Protein AF-A0AAF0ED26-F1 (afdb_monomer_lite)

Sequence (832 aa):
MDGDQRTNLIKLAAQGLIDSHYVDSATALPSLSANPQGPAHTPLTADNLEQIPLAEQLAPGIRMSEQVLESNPNDLHDTSTDMLPPSSESGVDTSVPACVPPELDPRTAIFRPGVPSTGSIFSVAVQPGSPKSVVLEHTERHTEHRTSSPAPSRSYREDSPCSDRSSSLATTPQHSTGTQSFSVAAHASSGADAAIATSPAQTPEDEMSGTPTIHPSYFATVAAPGGAAHSASLSDALEAYLTSPGPRAPAMQPGKGLAHDSFAYEDEPNKLAHYVSQKLDLPMFKASSASIHRIESPRQFYGLLKKKISQAKRRIFLATLYVGKDERELAYFLCRALARNPALQLTLLMDAMRATRESPKSISSASLLSHLASMFPDQVDIRLYSTPLLRPGSFKSRLLGKRFNEGFGLQHMKIYGFDDDVIISGANLSRDYFTRRKDRYMLIRQHAPLADYLHSLILLISRFSYAVNYAGDTNLLVHCKKNVENLDDFSSEFTQVYKSPFRLTWDGGRDLLLTEDADGTIVPSGLFPPSDQYPVRNWSSQAHKDLLDFTERWRQRCQKMQRPHSEKTDTCIVPLLQMGQLNISQETAMIPYLTKFIEALQLRPSMSSQALARPFTTVDITSGYFALSSIYRSLVLSDQLHQVPADSGRVPVAFRLVAASPEANGFFGSRGITSRIPAAYTYMESQFWNEVMKKSLDRPLDPANPSMQDAQDPVSTGPISAVELREWRKYGWTYHSKGLWLSPPSRRNEQCLPSSTLIGSSNYGARSEKFDLECSLLITTHAPPLRQLFSDEVTDMREDARDLMNKEAFQAKDRKVDIVTRCLTHLVKYMM

Radius of gyration: 36.03 Å; chains: 1; bounding box: 116×122×108 Å

Organism: NCBI:txid1381934

InterPro domains:
  IPR001736 Phospholipase D/Transphosphatidylase [PF00614] (408-433)
  IPR001736 Phospholipase D/Transphosphatidylase [PS50035] (407-433)
  IPR001736 Phospholipase D/Transphosphatidylase [SM00155] (407-433)
  IPR001736 Phospholipase D/Transphosphatidylase [SM00155] (731-768)
  IPR016270 CDP-alcohol phosphatidyltransferase class-II family [PTHR12586] (279-831)

pLDDT: mean 70.71, std 29.17, range [21.66, 98.81]

Secondary structure (DSSP, 8-state):
--HHHHHHHHHHHTTT-----------------------------GGGGG---SGGGS-SS-----------------------------------PPPPPGGG-TTSTT--------------------------------------------------------------------------------------------------------------------S------HHHHHHHHHSS---------------S--EEGGG-TTHHHHHHHHHTT---EEE-GGGEEE--SHHHHHHHHHHHHHH-SSEEEEEES-B-TT-HHHHHHHHHHHHH-TT-EEEEEEEHHHHHTTTTTS--HHHHHHHHHHH-TTTEEEEEE--TT--TT-HHHHHS-HHHHTTS--B---EEEETTEEEEES--BSTTTTTTEE--EEEE-S-HHHHHHHHHHHHHHHTTEEEEEE-S-HHHHHHHHHTTTT--SSSHHHHHHTTS-EEEE--TTTT-SEEE-TTS-EEETTTS--SSPPPSSSTHHHHHHHHHHHHHHHHHHHHHHTS--S----EEEEEEEEEGGGTEEHHHHHHHHHHHHHHTEEPPP-SS-PPPSB-SEEEEEEESS--B-HHHHHHHT-HHHH---GGG-BPPEEEEEEEE-TTTSTTTT--GGGGGHHHHHHHHHHHHHHHHHHTTTTSBS-TT-TT---TT-TT--SSPBSEEEEEE--TT-EE--EEEEEE--BSS--S---SEEEEES--SBHHHHHT-EEEEEEEEE--HHHHHHHHHHHHHHHTT--EE--TTGGGSGGG---HHHHHHHHHHHHT-

Foldseek 3Di:
DDDVVVVVVVVCVVVVNDDDDDDDDDDDDDDDDDDDDDDDDDDDDPVVVPPDPDQVLFDDFFDDDDDDDDDDDDDDDDDDDDDDDDDDDDDDDDDDDDDDPLCPDPVHPNPDDDDDDDDDDDDDDDDDDDDDDDDDDDDDDDDDDDDDDDDDDDDDDDDDDDDDDDDDDDDDDDDDDDDDDDDDDDDDDDDDDDDDDDDDDDDDDDDDDDDDDDDDDDDDDDDDDDDDDDDDDPVVVVCCVVVPPDDDPPPDDPDDDDDPPQCQPLPCLVVLLVLLCVVLVFFKDFADLVQKDWQAALQSVVVVLLVLLQVFAAEKEWEFQFADQPVLVNLLSNLVSCLVHVRYAYHYEYAPLQQCVCPLVGFGRLLLNQLVCVLRVLHYWHWHFDQQVADPPDPVPVVQDSVNRSQQATAFWGWIDGQQKIKFWQDGNDDQSNHFADATIMIRPPHNLVSLLVRQVSLLSRLLTWTKHFDFDPVLSVVCSVCSVPDDSVDPSSVVSSSGDIDTHFPLSQSDQWHQDLLSDIDGCVVPGDPDGQDNHPSLQVSLVVVVVSRNSSSVNSVVVPPDDDDPRFKMKTKAWFAQSSPGFSVLVSLVVVLVVLLSQAHDDDPDPQDFLFQEKEKEWEFQFQAAAPSSLCSLLPPSQLVDDPPNRHGHYAYEYEYAQLQLRSQDPPDDPSNLRNLLSLVVVVVSQVSCVVSVQQAARDPVCSQDWLPQALQIDGHGGNYWYFHFDDPPHHYGYGKIFIFGTGRPHNQRQTFWMKGINDSNHPCSNNHYTIMIMIMGGPDRVSSVVVSVVNRVSRNRRNGTDDPVNCVDPVNPRDPVSVVSSVVSVVVD

Structure (mmCIF, N/CA/C/O backbone):
data_AF-A0AAF0ED26-F1
#
_entry.id   AF-A0AAF0ED26-F1
#
loop_
_atom_site.group_PDB
_atom_site.id
_atom_site.type_symbol
_atom_site.label_atom_id
_atom_site.label_alt_id
_atom_site.label_comp_id
_atom_site.label_asym_id
_atom_site.label_entity_id
_atom_site.label_seq_id
_atom_site.pdbx_PDB_ins_code
_atom_site.Cartn_x
_atom_site.Cartn_y
_atom_site.Cartn_z
_atom_site.occupancy
_atom_site.B_iso_or_equiv
_atom_site.auth_seq_id
_atom_site.auth_comp_id
_atom_site.auth_asym_id
_atom_site.auth_atom_id
_atom_site.pdbx_PDB_model_num
ATOM 1 N N . MET A 1 1 ? -48.636 -25.749 -41.344 1.00 43.28 1 MET A N 1
ATOM 2 C CA . MET A 1 1 ? -49.517 -25.084 -40.359 1.00 43.28 1 MET A CA 1
ATOM 3 C C . MET A 1 1 ? -49.244 -23.602 -40.437 1.00 43.28 1 MET A C 1
ATOM 5 O O . MET A 1 1 ? -48.092 -23.241 -40.652 1.00 43.28 1 MET A O 1
ATOM 9 N N . ASP A 1 2 ? -50.289 -22.790 -40.341 1.00 38.06 2 ASP A N 1
ATOM 10 C CA . ASP A 1 2 ? -50.207 -21.349 -40.591 1.00 38.06 2 ASP A CA 1
ATOM 11 C C . ASP A 1 2 ? -49.760 -20.565 -39.341 1.00 38.06 2 ASP A C 1
ATOM 13 O O . ASP A 1 2 ? -49.829 -21.081 -38.218 1.00 38.06 2 ASP A O 1
ATOM 17 N N . GLY A 1 3 ? -49.292 -19.329 -39.525 1.00 39.25 3 GLY A N 1
ATOM 18 C CA . GLY A 1 3 ? -48.656 -18.514 -38.482 1.00 39.25 3 GLY A CA 1
ATOM 19 C C . GLY A 1 3 ? -49.519 -18.334 -37.229 1.00 39.25 3 GLY A C 1
ATOM 20 O O . GLY A 1 3 ? -49.043 -18.531 -36.108 1.00 39.25 3 GLY A O 1
ATOM 21 N N . ASP A 1 4 ? -50.811 -18.057 -37.409 1.00 44.47 4 ASP A N 1
ATOM 22 C CA . ASP A 1 4 ? -51.733 -17.767 -36.304 1.00 44.47 4 ASP A CA 1
ATOM 23 C C . ASP A 1 4 ? -52.046 -18.980 -35.416 1.00 44.47 4 ASP A C 1
ATOM 25 O O . ASP A 1 4 ? -52.296 -18.823 -34.216 1.00 44.47 4 ASP A O 1
ATOM 29 N N . GLN A 1 5 ? -51.946 -20.208 -35.943 1.00 40.62 5 GLN A N 1
ATOM 30 C CA . GLN A 1 5 ? -52.075 -21.415 -35.114 1.00 40.62 5 GLN A CA 1
ATOM 31 C C . GLN A 1 5 ? -50.924 -21.522 -34.104 1.00 40.62 5 GLN A C 1
ATOM 33 O O . GLN A 1 5 ? -51.135 -21.922 -32.956 1.00 40.62 5 GLN A O 1
ATOM 38 N N . ARG A 1 6 ? -49.711 -21.111 -34.497 1.00 43.78 6 ARG A N 1
ATOM 39 C CA . ARG A 1 6 ? -48.527 -21.128 -33.626 1.00 43.78 6 ARG A CA 1
ATOM 40 C C . ARG A 1 6 ? -48.615 -20.049 -32.543 1.00 43.78 6 ARG A C 1
ATOM 42 O O . ARG A 1 6 ? -48.308 -20.322 -31.384 1.00 43.78 6 ARG A O 1
ATOM 49 N N . THR A 1 7 ? -49.113 -18.863 -32.893 1.00 52.09 7 THR A N 1
ATOM 50 C CA . THR A 1 7 ? -49.340 -17.750 -31.954 1.00 52.09 7 THR A CA 1
ATOM 51 C C . THR A 1 7 ? -50.374 -18.098 -30.876 1.00 52.09 7 THR A C 1
ATOM 53 O O . THR A 1 7 ? -50.172 -17.771 -29.705 1.00 52.09 7 THR A O 1
ATOM 56 N N . ASN A 1 8 ? -51.455 -18.803 -31.228 1.00 41.25 8 ASN A N 1
ATOM 57 C CA . ASN A 1 8 ? -52.463 -19.231 -30.251 1.00 41.25 8 ASN A CA 1
ATOM 58 C C . ASN A 1 8 ? -51.969 -20.357 -29.327 1.00 41.25 8 ASN A C 1
ATOM 60 O O . ASN A 1 8 ? -52.237 -20.304 -28.128 1.00 41.25 8 ASN A O 1
ATOM 64 N N . LEU A 1 9 ? -51.184 -21.317 -29.830 1.00 43.25 9 LEU A N 1
ATOM 65 C CA . LEU A 1 9 ? -50.546 -22.338 -28.982 1.00 43.25 9 LEU A CA 1
ATOM 66 C C . LEU A 1 9 ? -49.581 -21.726 -27.953 1.00 43.25 9 LEU A C 1
ATOM 68 O O . LEU A 1 9 ? -49.596 -22.123 -26.790 1.00 43.25 9 LEU A O 1
ATOM 72 N N . ILE A 1 10 ? -48.798 -20.715 -28.345 1.00 50.78 10 ILE A N 1
ATOM 73 C CA . ILE A 1 10 ? -47.900 -19.997 -27.425 1.00 50.78 10 ILE A CA 1
ATOM 74 C C . ILE A 1 10 ? -48.696 -19.227 -26.356 1.00 50.78 10 ILE A C 1
ATOM 76 O O . ILE A 1 10 ? -48.309 -19.237 -25.188 1.00 50.78 10 ILE A O 1
ATOM 80 N N . LYS A 1 11 ? -49.837 -18.615 -26.710 1.00 43.41 11 LYS A N 1
ATOM 81 C CA . LYS A 1 11 ? -50.727 -17.957 -25.732 1.00 43.41 11 LYS A CA 1
ATOM 82 C C . LYS A 1 11 ? -51.348 -18.938 -24.731 1.00 43.41 11 LYS A C 1
ATOM 84 O O . LYS A 1 11 ? -51.414 -18.607 -23.552 1.00 43.41 11 LYS A O 1
ATOM 89 N N . LEU A 1 12 ? -51.760 -20.128 -25.172 1.00 40.97 12 LEU A N 1
ATOM 90 C CA . LEU A 1 12 ? -52.318 -21.165 -24.292 1.00 40.97 12 LEU A CA 1
ATOM 91 C C . LEU A 1 12 ? -51.258 -21.747 -23.342 1.00 40.97 12 LEU A C 1
ATOM 93 O O . LEU A 1 12 ? -51.525 -21.912 -22.153 1.00 40.97 12 LEU A O 1
ATOM 97 N N . ALA A 1 13 ? -50.034 -21.974 -23.831 1.00 43.12 13 ALA A N 1
ATOM 98 C CA . ALA A 1 13 ? -48.909 -22.392 -22.993 1.00 43.12 13 ALA A CA 1
ATOM 99 C C . ALA A 1 13 ? -48.543 -21.326 -21.941 1.00 43.12 13 ALA A C 1
ATOM 101 O O . ALA A 1 13 ? -48.360 -21.648 -20.770 1.00 43.12 13 ALA A O 1
ATOM 102 N N . ALA A 1 14 ? -48.524 -20.043 -22.325 1.00 40.16 14 ALA A N 1
ATOM 103 C CA . ALA A 1 14 ? -48.264 -18.923 -21.415 1.00 40.16 14 ALA A CA 1
ATOM 104 C C . ALA A 1 14 ? -49.363 -18.696 -20.351 1.00 40.16 14 ALA A C 1
ATOM 106 O O . ALA A 1 14 ? -49.159 -17.912 -19.426 1.00 40.16 14 ALA A O 1
ATOM 107 N N . GLN A 1 15 ? -50.513 -19.369 -20.471 1.00 40.06 15 GLN A N 1
ATOM 108 C CA . GLN A 1 15 ? -51.616 -19.335 -19.502 1.00 40.06 15 GLN A CA 1
ATOM 109 C C . GLN A 1 15 ? -51.698 -20.600 -18.625 1.00 40.06 15 GLN A C 1
ATOM 111 O O . GLN A 1 15 ? -52.584 -20.681 -17.779 1.00 40.06 15 GLN A O 1
ATOM 116 N N . GLY A 1 16 ? -50.778 -21.562 -18.781 1.00 38.88 16 GLY A N 1
ATOM 117 C CA . GLY A 1 16 ? -50.661 -22.725 -17.888 1.00 38.88 16 GLY A CA 1
ATOM 118 C C . GLY A 1 16 ? -51.807 -23.741 -17.983 1.00 38.88 16 GLY A C 1
ATOM 119 O O . GLY A 1 16 ? -52.113 -24.398 -16.995 1.00 38.88 16 GLY A O 1
ATOM 120 N N . LEU A 1 17 ? -52.461 -23.853 -19.146 1.00 39.78 17 LEU A N 1
ATOM 121 C CA . LEU A 1 17 ? -53.704 -24.622 -19.340 1.00 39.78 17 LEU A CA 1
ATOM 122 C C . LEU A 1 17 ? -53.542 -25.922 -20.159 1.00 39.78 17 LEU A C 1
ATOM 124 O O . LEU A 1 17 ? -54.477 -26.348 -20.835 1.00 39.78 17 LEU A O 1
ATOM 128 N N . ILE A 1 18 ? -52.367 -26.560 -20.129 1.00 38.06 18 ILE A N 1
ATOM 129 C CA . ILE A 1 18 ? -52.120 -27.856 -20.791 1.00 38.06 18 ILE A CA 1
ATOM 130 C C . ILE A 1 18 ? -51.307 -28.748 -19.850 1.00 38.06 18 ILE A C 1
ATOM 132 O O . ILE A 1 18 ? -50.190 -28.380 -19.495 1.00 38.06 18 ILE A O 1
ATOM 136 N N . ASP A 1 19 ? -51.852 -29.910 -19.473 1.00 31.06 19 ASP A N 1
ATOM 137 C CA . ASP A 1 19 ? -51.236 -30.793 -18.478 1.00 31.06 19 ASP A CA 1
ATOM 138 C C . ASP A 1 19 ? -51.490 -32.299 -18.743 1.00 31.06 19 ASP A C 1
ATOM 140 O O . ASP A 1 19 ? -52.610 -32.708 -19.053 1.00 31.06 19 ASP A O 1
ATOM 144 N N . SER A 1 20 ? -50.453 -33.112 -18.498 1.00 30.83 20 SER A N 1
ATOM 145 C CA . SER A 1 20 ? -50.479 -34.549 -18.130 1.00 30.83 20 SER A CA 1
ATOM 146 C C . SER A 1 20 ? -50.710 -35.729 -19.137 1.00 30.83 20 SER A C 1
ATOM 148 O O . SER A 1 20 ? -51.515 -35.680 -20.059 1.00 30.83 20 SER A O 1
ATOM 150 N N . HIS A 1 21 ? -50.003 -36.839 -18.820 1.00 27.83 21 HIS A N 1
ATOM 151 C CA . HIS A 1 21 ? -50.280 -38.299 -18.976 1.00 27.83 21 HIS A CA 1
ATOM 152 C C . HIS A 1 21 ? -50.374 -39.065 -20.331 1.00 27.83 21 HIS A C 1
ATOM 154 O O . HIS A 1 21 ? -51.374 -38.973 -21.032 1.00 27.83 21 HIS A O 1
ATOM 160 N N . TYR A 1 22 ? -49.421 -39.997 -20.570 1.00 23.67 22 TYR A N 1
ATOM 161 C CA . TYR A 1 22 ? -49.512 -41.501 -20.615 1.00 23.67 22 TYR A CA 1
ATOM 162 C C . TYR A 1 22 ? -48.099 -42.071 -21.009 1.00 23.67 22 TYR A C 1
ATOM 164 O O . TYR A 1 22 ? -47.378 -41.353 -21.694 1.00 23.67 22 TYR A O 1
ATOM 172 N N . VAL A 1 23 ? -47.498 -43.203 -20.566 1.00 26.92 23 VAL A N 1
ATOM 173 C CA . VAL A 1 23 ? -47.916 -44.567 -20.105 1.00 26.92 23 VAL A CA 1
ATOM 174 C C . VAL A 1 23 ? -48.264 -45.480 -21.318 1.00 26.92 23 VAL A C 1
ATOM 176 O O . VAL A 1 23 ? -48.959 -45.006 -22.206 1.00 26.92 23 VAL A O 1
ATOM 179 N N . ASP A 1 24 ? -47.783 -46.727 -21.530 1.00 28.22 24 ASP A N 1
ATOM 180 C CA . ASP A 1 24 ? -47.215 -47.795 -20.660 1.00 28.22 24 ASP A CA 1
ATOM 181 C C . ASP A 1 24 ? -46.293 -48.831 -21.407 1.00 28.22 24 ASP A C 1
ATOM 183 O O . ASP A 1 24 ? -46.171 -48.777 -22.630 1.00 28.22 24 ASP A O 1
ATOM 187 N N . SER A 1 25 ? -45.817 -49.871 -20.686 1.00 26.11 25 SER A N 1
ATOM 188 C CA . SER A 1 25 ? -45.545 -51.284 -21.103 1.00 26.11 25 SER A CA 1
ATOM 189 C C . SER A 1 25 ? -44.218 -51.683 -21.815 1.00 26.11 25 SER A C 1
ATOM 191 O O . SER A 1 25 ? -43.698 -50.921 -22.620 1.00 26.11 25 SER A O 1
ATOM 193 N N . ALA A 1 26 ? -43.622 -52.890 -21.632 1.00 27.38 26 ALA A N 1
ATOM 194 C CA . ALA A 1 26 ? -43.732 -53.930 -20.571 1.00 27.38 26 ALA A CA 1
ATOM 195 C C . ALA A 1 26 ? -42.653 -55.067 -20.670 1.00 27.38 26 ALA A C 1
ATOM 197 O O . ALA A 1 26 ? -42.262 -55.437 -21.771 1.00 27.38 26 ALA A O 1
ATOM 198 N N . THR A 1 27 ? -42.337 -55.738 -19.532 1.00 26.88 27 THR A N 1
ATOM 199 C CA . THR A 1 27 ? -41.846 -57.159 -19.359 1.00 26.88 27 THR A CA 1
ATOM 200 C C . THR A 1 27 ? -40.473 -57.616 -19.949 1.00 26.88 27 THR A C 1
ATOM 202 O O . THR A 1 27 ? -40.058 -57.106 -20.975 1.00 26.88 27 THR A O 1
ATOM 205 N N . ALA A 1 28 ? -39.693 -58.586 -19.406 1.00 25.97 28 ALA A N 1
ATOM 206 C CA . ALA A 1 28 ? -39.786 -59.469 -18.210 1.00 25.97 28 ALA A CA 1
ATOM 207 C C . ALA A 1 28 ? -38.385 -59.915 -17.639 1.00 25.97 28 ALA A C 1
ATOM 209 O O . ALA A 1 28 ? -37.347 -59.477 -18.122 1.00 25.97 28 ALA A O 1
ATOM 210 N N . LEU A 1 29 ? -38.373 -60.782 -16.603 1.00 22.09 29 LEU A N 1
ATOM 211 C CA . LEU A 1 29 ? -37.242 -61.252 -15.738 1.00 22.09 29 LEU A CA 1
ATOM 212 C C . LEU A 1 29 ? -36.793 -62.723 -16.071 1.00 22.09 29 LEU A C 1
ATOM 214 O O . LEU A 1 29 ? -37.347 -63.234 -17.045 1.00 22.09 29 LEU A O 1
ATOM 218 N N . PRO A 1 30 ? -35.927 -63.485 -15.315 1.00 37.53 30 PRO A N 1
ATOM 219 C CA . PRO A 1 30 ? -35.145 -63.222 -14.069 1.00 37.53 30 PRO A CA 1
ATOM 220 C C . PRO A 1 30 ? -33.675 -63.785 -13.972 1.00 37.53 30 PRO A C 1
ATOM 222 O O . PRO A 1 30 ? -33.211 -64.536 -14.823 1.00 37.53 30 PRO A O 1
ATOM 225 N N . SER A 1 31 ? -33.030 -63.562 -12.801 1.00 24.42 31 SER A N 1
ATOM 226 C CA . SER A 1 31 ? -31.855 -64.276 -12.198 1.00 24.42 31 SER A CA 1
ATOM 227 C C . SER A 1 31 ? -30.425 -63.902 -12.681 1.00 24.42 31 SER A C 1
ATOM 229 O O . SER A 1 31 ? -30.267 -63.473 -13.814 1.00 24.42 31 SER A O 1
ATOM 231 N N . LEU A 1 32 ? -29.337 -63.985 -11.879 1.00 26.28 32 LEU A N 1
ATOM 232 C CA . LEU A 1 32 ? -29.121 -64.582 -10.535 1.00 26.28 32 LEU A CA 1
ATOM 233 C C . LEU A 1 32 ? -28.019 -63.827 -9.712 1.00 26.28 32 LEU A C 1
ATOM 235 O O . LEU A 1 32 ? -27.012 -63.405 -10.264 1.00 26.28 32 LEU A O 1
ATOM 239 N N . SER A 1 33 ? -28.233 -63.677 -8.395 1.00 24.69 33 SER A N 1
ATOM 240 C CA . SER A 1 33 ? -27.300 -63.342 -7.276 1.00 24.69 33 SER A CA 1
ATOM 241 C C . SER A 1 33 ? -25.943 -62.611 -7.486 1.00 24.69 33 SER A C 1
ATOM 243 O O . SER A 1 33 ? -24.968 -63.248 -7.878 1.00 24.69 33 SER A O 1
ATOM 245 N N . ALA A 1 34 ? -25.815 -61.376 -6.960 1.00 26.39 34 ALA A N 1
ATOM 246 C CA . ALA A 1 34 ? -24.783 -60.947 -5.977 1.00 26.39 34 ALA A CA 1
ATOM 247 C C . ALA A 1 34 ? -24.967 -59.465 -5.542 1.00 26.39 34 ALA A C 1
ATOM 249 O O . ALA A 1 34 ? -25.468 -58.651 -6.310 1.00 26.39 34 ALA A O 1
ATOM 250 N N . ASN A 1 35 ? -24.579 -59.116 -4.307 1.00 25.53 35 ASN A N 1
ATOM 251 C CA . ASN A 1 35 ? -24.595 -57.765 -3.694 1.00 25.53 35 ASN A CA 1
ATOM 252 C C . ASN A 1 35 ? -23.688 -57.822 -2.418 1.00 25.53 35 ASN A C 1
ATOM 254 O O . ASN A 1 35 ? -23.445 -58.952 -1.979 1.00 25.53 35 ASN A O 1
ATOM 258 N N . PRO A 1 36 ? -23.243 -56.724 -1.747 1.00 38.19 36 PRO A N 1
ATOM 259 C CA . PRO A 1 36 ? -23.645 -55.325 -1.935 1.00 38.19 36 PRO A CA 1
ATOM 260 C C . PRO A 1 36 ? -22.543 -54.231 -1.796 1.00 38.19 36 PRO A C 1
ATOM 262 O O . PRO A 1 36 ? -21.375 -54.507 -1.558 1.00 38.19 36 PRO A O 1
ATOM 265 N N . GLN A 1 37 ? -22.999 -52.967 -1.838 1.00 25.92 37 GLN A N 1
ATOM 266 C CA . GLN A 1 37 ? -22.356 -51.726 -1.350 1.00 25.92 37 GLN A CA 1
ATOM 267 C C . GLN A 1 37 ? -21.191 -51.109 -2.155 1.00 25.92 37 GLN A C 1
ATOM 269 O O . GLN A 1 37 ? -20.019 -51.225 -1.812 1.00 25.92 37 GLN A O 1
ATOM 274 N N . GLY A 1 38 ? -21.566 -50.244 -3.103 1.00 25.69 38 GLY A N 1
ATOM 275 C CA . GLY A 1 38 ? -20.887 -48.965 -3.350 1.00 25.69 38 GLY A CA 1
ATOM 276 C C . GLY A 1 38 ? -21.929 -47.830 -3.328 1.00 25.69 38 GLY A C 1
ATOM 277 O O . GLY A 1 38 ? -23.067 -48.075 -3.737 1.00 25.69 38 GLY A O 1
ATOM 278 N N . PRO A 1 39 ? -21.621 -46.617 -2.826 1.00 28.17 39 PRO A N 1
ATOM 279 C CA . PRO A 1 39 ? -22.572 -45.506 -2.835 1.00 28.17 39 PRO A CA 1
ATOM 280 C C . PRO A 1 39 ? -22.806 -45.006 -4.269 1.00 28.17 39 PRO A C 1
ATOM 282 O O . PRO A 1 39 ? -21.857 -44.751 -5.008 1.00 28.17 39 PRO A O 1
ATOM 285 N N . ALA A 1 40 ? -24.073 -44.877 -4.664 1.00 25.89 40 ALA A N 1
ATOM 286 C CA . ALA A 1 40 ? -24.451 -44.477 -6.017 1.00 25.89 40 ALA A CA 1
ATOM 287 C C . ALA A 1 40 ? -24.134 -42.998 -6.314 1.00 25.89 40 ALA A C 1
ATOM 289 O O . ALA A 1 40 ? -24.138 -42.150 -5.421 1.00 25.89 40 ALA A O 1
ATOM 290 N N . HIS A 1 41 ? -23.923 -42.678 -7.593 1.00 27.88 41 HIS A N 1
ATOM 291 C CA . HIS A 1 41 ? -23.775 -41.299 -8.056 1.00 27.88 41 HIS A CA 1
ATOM 292 C C . HIS A 1 41 ? -25.105 -40.537 -7.961 1.00 27.88 41 HIS A C 1
ATOM 294 O O . HIS A 1 41 ? -25.987 -40.705 -8.802 1.00 27.88 41 HIS A O 1
ATOM 300 N N . THR A 1 42 ? -25.233 -39.655 -6.970 1.00 27.53 42 THR A N 1
ATOM 301 C CA . THR A 1 42 ? -26.317 -38.665 -6.924 1.00 27.53 42 THR A CA 1
ATOM 302 C C . THR A 1 42 ? -26.121 -37.628 -8.042 1.00 27.53 42 THR A C 1
ATOM 304 O O . THR A 1 42 ? -25.029 -37.056 -8.130 1.00 27.53 42 THR A O 1
ATOM 307 N N . PRO A 1 43 ? -27.131 -37.330 -8.882 1.00 25.45 43 PRO A N 1
ATOM 308 C CA . PRO A 1 43 ? -27.043 -36.225 -9.834 1.00 25.45 43 PRO A CA 1
ATOM 309 C C . PRO A 1 43 ? -26.940 -34.883 -9.090 1.00 25.45 43 PRO A C 1
ATOM 311 O O . PRO A 1 43 ? -27.631 -34.648 -8.098 1.00 25.45 43 PRO A O 1
ATOM 314 N N . LEU A 1 44 ? -26.058 -33.999 -9.560 1.00 25.38 44 LEU A N 1
ATOM 315 C CA . LEU A 1 44 ? -25.772 -32.722 -8.903 1.00 25.38 44 LEU A CA 1
ATOM 316 C C . LEU A 1 44 ? -26.834 -31.667 -9.250 1.00 25.38 44 LEU A C 1
ATOM 318 O O . LEU A 1 44 ? -26.853 -31.144 -10.362 1.00 25.38 44 LEU A O 1
ATOM 322 N N . THR A 1 45 ? -27.680 -31.317 -8.280 1.00 31.41 45 THR A N 1
ATOM 323 C CA . THR A 1 45 ? -28.538 -30.121 -8.333 1.00 31.41 45 THR A CA 1
ATOM 324 C C . THR A 1 45 ? -27.765 -28.853 -7.950 1.00 31.41 45 THR A C 1
ATOM 326 O O . THR A 1 45 ? -26.641 -28.913 -7.438 1.00 31.41 45 THR A O 1
ATOM 329 N N . ALA A 1 46 ? -28.380 -27.687 -8.181 1.00 27.34 46 ALA A N 1
ATOM 330 C CA . ALA A 1 46 ? -27.776 -26.373 -7.950 1.00 27.34 46 ALA A CA 1
ATOM 331 C C . ALA A 1 46 ? -27.287 -26.140 -6.503 1.00 27.34 46 ALA A C 1
ATOM 333 O O . ALA A 1 46 ? -26.338 -25.386 -6.292 1.00 27.34 46 ALA A O 1
ATOM 334 N N . ASP A 1 47 ? -27.876 -26.814 -5.513 1.00 29.28 47 ASP A N 1
ATOM 335 C CA . ASP A 1 47 ? -27.558 -26.637 -4.088 1.00 29.28 47 ASP A CA 1
ATOM 336 C C . ASP A 1 47 ? -26.148 -27.126 -3.700 1.00 29.28 47 ASP A C 1
ATOM 338 O O . ASP A 1 47 ? -25.579 -26.676 -2.705 1.00 29.28 47 ASP A O 1
ATOM 342 N N . ASN A 1 48 ? -25.530 -28.002 -4.503 1.00 30.11 48 ASN A N 1
ATOM 343 C CA . ASN A 1 48 ? -24.185 -28.528 -4.233 1.00 30.11 48 ASN A CA 1
ATOM 344 C C . ASN A 1 48 ? -23.036 -27.598 -4.685 1.00 30.11 48 ASN A C 1
ATOM 346 O O . ASN A 1 48 ? -21.865 -27.918 -4.476 1.00 30.11 48 ASN A O 1
ATOM 350 N N . LEU A 1 49 ? -23.334 -26.428 -5.265 1.00 29.48 49 LEU A N 1
ATOM 351 C CA . LEU A 1 49 ? -22.330 -25.454 -5.729 1.00 29.48 49 LEU A CA 1
ATOM 352 C C . LEU A 1 49 ? -21.677 -24.610 -4.614 1.00 29.48 49 LEU A C 1
ATOM 354 O O . LEU A 1 49 ? -20.769 -23.828 -4.895 1.00 29.48 49 LEU A O 1
ATOM 358 N N . GLU A 1 50 ? -22.082 -24.757 -3.349 1.00 31.17 50 GLU A N 1
ATOM 359 C CA . GLU A 1 50 ? -21.573 -23.917 -2.250 1.00 31.17 50 GLU A CA 1
ATOM 360 C C . GLU A 1 50 ? -20.224 -24.364 -1.635 1.00 31.17 50 GLU A C 1
ATOM 362 O O . GLU A 1 50 ? -19.646 -23.628 -0.833 1.00 31.17 50 GLU A O 1
ATOM 367 N N . GLN A 1 51 ? -19.689 -25.541 -1.983 1.00 29.66 51 GLN A N 1
ATOM 368 C CA . GLN A 1 51 ? -18.588 -26.183 -1.236 1.00 29.66 51 GLN A CA 1
ATOM 369 C C . GLN A 1 51 ? -17.151 -25.909 -1.747 1.00 29.66 51 GLN A C 1
ATOM 371 O O . GLN A 1 51 ? -16.329 -26.823 -1.801 1.00 29.66 51 GLN A O 1
ATOM 376 N N . ILE A 1 52 ? -16.790 -24.660 -2.080 1.00 33.31 52 ILE A N 1
ATOM 377 C CA . ILE A 1 52 ? -15.371 -24.276 -2.287 1.00 33.31 52 ILE A CA 1
ATOM 378 C C . ILE A 1 52 ? -15.028 -22.963 -1.554 1.00 33.31 52 ILE A C 1
ATOM 380 O O . ILE A 1 52 ? -15.422 -21.886 -2.006 1.00 33.31 52 ILE A O 1
ATOM 384 N N . PRO A 1 53 ? -14.258 -23.009 -0.448 1.00 29.38 53 PRO A N 1
ATOM 385 C CA . PRO A 1 53 ? -13.775 -21.812 0.239 1.00 29.38 53 PRO A CA 1
ATOM 386 C C . PRO A 1 53 ? -12.496 -21.216 -0.398 1.00 29.38 53 PRO A C 1
ATOM 388 O O . PRO A 1 53 ? -11.856 -21.816 -1.257 1.00 29.38 53 PRO A O 1
ATOM 391 N N . LEU A 1 54 ? -12.095 -20.037 0.099 1.00 33.25 54 LEU A N 1
ATOM 392 C CA . LEU A 1 54 ? -10.797 -19.347 -0.085 1.00 33.25 54 LEU A CA 1
ATOM 393 C C . LEU A 1 54 ? -10.474 -18.711 -1.456 1.00 33.25 54 LEU A C 1
ATOM 395 O O . LEU A 1 54 ? -9.798 -17.685 -1.460 1.00 33.25 54 LEU A O 1
ATOM 399 N N . ALA A 1 55 ? -10.977 -19.211 -2.591 1.00 32.41 55 ALA A N 1
ATOM 400 C CA . ALA A 1 55 ? -10.526 -18.766 -3.926 1.00 32.41 55 ALA A CA 1
ATOM 401 C C . ALA A 1 55 ? -10.545 -17.233 -4.172 1.00 32.41 55 ALA A C 1
ATOM 403 O O . ALA A 1 55 ? -9.621 -16.682 -4.755 1.00 32.41 55 ALA A O 1
ATOM 404 N N . GLU A 1 56 ? -11.573 -16.513 -3.716 1.00 39.62 56 GLU A N 1
ATOM 405 C CA . GLU A 1 56 ? -11.782 -15.085 -4.032 1.00 39.62 56 GLU A CA 1
ATOM 406 C C . GLU A 1 56 ? -11.006 -14.102 -3.115 1.00 39.62 56 GLU A C 1
ATOM 408 O O . GLU A 1 56 ? -11.122 -12.880 -3.258 1.00 39.62 56 GLU A O 1
ATOM 413 N N . GLN A 1 57 ? -10.204 -14.589 -2.159 1.00 37.88 57 GLN A N 1
ATOM 414 C CA . GLN A 1 57 ? -9.511 -13.722 -1.188 1.00 37.88 57 GLN A CA 1
ATOM 415 C C . GLN A 1 57 ? -8.370 -12.874 -1.787 1.00 37.88 57 GLN A C 1
ATOM 417 O O . GLN A 1 57 ? -7.885 -11.960 -1.111 1.00 37.88 57 GLN A O 1
ATOM 422 N N . LEU A 1 58 ? -7.953 -13.145 -3.033 1.00 36.06 58 LEU A N 1
ATOM 423 C CA . LEU A 1 58 ? -6.653 -12.699 -3.548 1.00 36.06 58 LEU A CA 1
ATOM 424 C C . LEU A 1 58 ? -6.674 -11.663 -4.696 1.00 36.06 58 LEU A C 1
ATOM 426 O O . LEU A 1 58 ? -5.680 -10.957 -4.820 1.00 36.06 58 LEU A O 1
ATOM 430 N N . ALA A 1 59 ? -7.744 -11.516 -5.497 1.00 33.69 59 ALA A N 1
ATOM 431 C CA . ALA A 1 59 ? -7.770 -10.589 -6.649 1.00 33.69 59 ALA A CA 1
ATOM 432 C C . ALA A 1 59 ? -8.770 -9.437 -6.477 1.00 33.69 59 ALA A C 1
ATOM 434 O O . ALA A 1 59 ? -9.969 -9.678 -6.295 1.00 33.69 59 ALA A O 1
ATOM 435 N N . PRO A 1 60 ? -8.308 -8.192 -6.665 1.00 36.12 60 PRO A N 1
ATOM 436 C CA . PRO A 1 60 ? -9.127 -7.069 -7.091 1.00 36.12 60 PRO A CA 1
ATOM 437 C C . PRO A 1 60 ? -9.202 -7.016 -8.634 1.00 36.12 60 PRO A C 1
ATOM 439 O O . PRO A 1 60 ? -8.174 -6.942 -9.301 1.00 36.12 60 PRO A O 1
ATOM 442 N N . GLY A 1 61 ? -10.410 -6.967 -9.215 1.00 35.06 61 GLY A N 1
ATOM 443 C CA . GLY A 1 61 ? -10.601 -6.397 -10.567 1.00 35.06 61 GLY A CA 1
ATOM 444 C C . GLY A 1 61 ? -11.016 -7.302 -11.738 1.00 35.06 61 GLY A C 1
ATOM 445 O O . GLY A 1 61 ? -10.991 -6.817 -12.863 1.00 35.06 61 GLY A O 1
ATOM 446 N N . ILE A 1 62 ? -11.441 -8.557 -11.533 1.00 32.97 62 ILE A N 1
ATOM 447 C CA . ILE A 1 62 ? -12.089 -9.351 -12.601 1.00 32.97 62 ILE A CA 1
ATOM 448 C C . ILE A 1 62 ? -13.458 -9.867 -12.139 1.00 32.97 62 ILE A C 1
ATOM 450 O O . ILE A 1 62 ? -13.576 -10.535 -11.114 1.00 32.97 62 ILE A O 1
ATOM 454 N N . ARG A 1 63 ? -14.497 -9.548 -12.922 1.00 34.12 63 ARG A N 1
ATOM 455 C CA . ARG A 1 63 ? -15.906 -9.913 -12.713 1.00 34.12 63 ARG A CA 1
ATOM 456 C C . ARG A 1 63 ? -16.481 -10.367 -14.050 1.00 34.12 63 ARG A C 1
ATOM 458 O O . ARG A 1 63 ? -16.550 -9.560 -14.967 1.00 34.12 63 ARG A O 1
ATOM 465 N N . MET A 1 64 ? -16.966 -11.603 -14.133 1.00 35.62 64 MET A N 1
ATOM 466 C CA . MET A 1 64 ? -17.754 -12.058 -15.285 1.00 35.62 64 MET A CA 1
ATOM 467 C C . MET A 1 64 ? -19.237 -12.133 -14.910 1.00 35.62 64 MET A C 1
ATOM 469 O O . MET A 1 64 ? -19.578 -12.306 -13.736 1.00 35.62 64 MET A O 1
ATOM 473 N N . SER A 1 65 ? -20.114 -11.993 -15.900 1.00 27.67 65 SER A N 1
ATOM 474 C CA . SER A 1 65 ? -21.519 -12.397 -15.808 1.00 27.67 65 SER A CA 1
ATOM 475 C C . SER A 1 65 ? -21.661 -13.909 -16.012 1.00 27.67 65 SER A C 1
ATOM 477 O O . SER A 1 65 ? -20.794 -14.555 -16.597 1.00 27.67 65 SER A O 1
ATOM 479 N N . GLU A 1 66 ? -22.768 -14.463 -15.530 1.00 28.44 66 GLU A N 1
ATOM 480 C CA . GLU A 1 66 ? -23.137 -15.872 -15.670 1.00 28.44 66 GLU A CA 1
ATOM 481 C C . GLU A 1 66 ? -24.500 -15.954 -16.379 1.00 28.44 66 GLU A C 1
ATOM 483 O O . GLU A 1 66 ? -25.280 -15.008 -16.284 1.00 28.44 66 GLU A O 1
ATOM 488 N N . GLN A 1 67 ? -24.757 -17.069 -17.076 1.00 28.17 67 GLN A N 1
ATOM 489 C CA . GLN A 1 67 ? -25.870 -17.308 -18.017 1.00 28.17 67 GLN A CA 1
ATOM 490 C C . GLN A 1 67 ? -25.815 -16.514 -19.342 1.00 28.17 67 GLN A C 1
ATOM 492 O O . GLN A 1 67 ? -26.067 -15.316 -19.367 1.00 28.17 67 GLN A O 1
ATOM 497 N N . VAL A 1 68 ? -25.565 -17.222 -20.454 1.00 28.02 68 VAL A N 1
ATOM 498 C CA . VAL A 1 68 ? -26.520 -17.430 -21.570 1.00 28.02 68 VAL A CA 1
ATOM 499 C C . VAL A 1 68 ? -26.130 -18.732 -22.297 1.00 28.02 68 VAL A C 1
ATOM 501 O O . VAL A 1 68 ? -25.004 -18.852 -22.762 1.00 28.02 68 VAL A O 1
ATOM 504 N N . LEU A 1 69 ? -27.107 -19.643 -22.391 1.00 27.38 69 LEU A N 1
ATOM 505 C CA . LEU A 1 69 ? -27.281 -20.802 -23.289 1.00 27.38 69 LEU A CA 1
ATOM 506 C C . LEU A 1 69 ? -26.208 -21.897 -23.466 1.00 27.38 69 LEU A C 1
ATOM 508 O O . LEU A 1 69 ? -24.999 -21.694 -23.527 1.00 27.38 69 LEU A O 1
ATOM 512 N N . GLU A 1 70 ? -26.754 -23.102 -23.626 1.00 26.61 70 GLU A N 1
ATOM 513 C CA . GLU A 1 70 ? -26.094 -24.353 -23.983 1.00 26.61 70 GLU A CA 1
ATOM 514 C C . GLU A 1 70 ? -25.856 -24.447 -25.501 1.00 26.61 70 GLU A C 1
ATOM 516 O O . GLU A 1 70 ? -26.559 -23.832 -26.303 1.00 26.61 70 GLU A O 1
ATOM 521 N N . SER A 1 71 ? -24.926 -25.308 -25.913 1.00 27.56 71 SER A N 1
ATOM 522 C CA . SER A 1 71 ? -24.987 -25.971 -27.222 1.00 27.56 71 SER A CA 1
ATOM 523 C C . SER A 1 71 ? -24.370 -27.365 -27.103 1.00 27.56 71 SER A C 1
ATOM 525 O O . SER A 1 71 ? -23.314 -27.534 -26.496 1.00 27.56 71 SER A O 1
ATOM 527 N N . ASN A 1 72 ? -25.076 -28.373 -27.616 1.00 29.11 72 ASN A N 1
ATOM 528 C CA . ASN A 1 72 ? -24.674 -29.779 -27.543 1.00 29.11 72 ASN A CA 1
ATOM 529 C C . ASN A 1 72 ? -23.868 -30.150 -28.808 1.00 29.11 72 ASN A C 1
ATOM 531 O O . ASN A 1 72 ? -24.123 -29.562 -29.862 1.00 29.11 72 ASN A O 1
ATOM 535 N N . PRO A 1 73 ? -22.910 -31.093 -28.755 1.00 33.06 73 PRO A N 1
ATOM 536 C CA . PRO A 1 73 ? -22.089 -31.424 -29.911 1.00 33.06 73 PRO A CA 1
ATOM 537 C C . PRO A 1 73 ? -22.799 -32.415 -30.838 1.00 33.06 73 PRO A C 1
ATOM 539 O O . PRO A 1 73 ? -23.377 -33.393 -30.367 1.00 33.06 73 PRO A O 1
ATOM 542 N N . ASN A 1 74 ? -22.709 -32.164 -32.144 1.00 26.17 74 ASN A N 1
ATOM 543 C CA . ASN A 1 74 ? -22.471 -33.140 -33.215 1.00 26.17 74 ASN A CA 1
ATOM 544 C C . ASN A 1 74 ? -22.672 -32.447 -34.567 1.00 26.17 74 ASN A C 1
ATOM 546 O O . ASN A 1 74 ? -23.785 -32.046 -34.882 1.00 26.17 74 ASN A O 1
ATOM 550 N N . ASP A 1 75 ? -21.615 -32.368 -35.372 1.00 27.58 75 ASP A N 1
ATOM 551 C CA . ASP A 1 75 ? -21.676 -32.908 -36.732 1.00 27.58 75 ASP A CA 1
ATOM 552 C C . ASP A 1 75 ? -20.260 -33.187 -37.252 1.00 27.58 75 ASP A C 1
ATOM 554 O O . ASP A 1 75 ? -19.271 -32.641 -36.753 1.00 27.58 75 ASP A O 1
ATOM 558 N N . LEU A 1 76 ? -20.163 -34.119 -38.197 1.00 27.83 76 LEU A N 1
ATOM 559 C CA . LEU A 1 76 ? -18.909 -34.680 -38.705 1.00 27.83 76 LEU A CA 1
ATOM 560 C C . LEU A 1 76 ? -18.475 -33.983 -40.002 1.00 27.83 76 LEU A C 1
ATOM 562 O O . LEU A 1 76 ? -19.321 -33.530 -40.766 1.00 27.83 76 LEU A O 1
ATOM 566 N N . HIS A 1 77 ? -17.174 -34.008 -40.306 1.00 28.56 77 HIS A N 1
ATOM 567 C CA . HIS A 1 77 ? -16.695 -34.681 -41.524 1.00 28.56 77 HIS A CA 1
ATOM 568 C C . HIS A 1 77 ? -15.165 -34.808 -41.572 1.00 28.56 77 HIS A C 1
ATOM 570 O O . HIS A 1 77 ? -14.432 -33.891 -41.204 1.00 28.56 77 HIS A O 1
ATOM 576 N N . ASP A 1 78 ? -14.695 -35.954 -42.063 1.00 26.50 78 ASP A N 1
ATOM 577 C CA . ASP A 1 78 ? -13.289 -36.220 -42.365 1.00 26.50 78 ASP A CA 1
ATOM 578 C C . ASP A 1 78 ? -12.759 -35.402 -43.549 1.00 26.50 78 ASP A C 1
ATOM 580 O O . ASP A 1 78 ? -13.468 -35.137 -44.522 1.00 26.50 78 ASP A O 1
ATOM 584 N N . THR A 1 79 ? -11.444 -35.175 -43.563 1.00 25.86 79 THR A N 1
ATOM 585 C CA . THR A 1 79 ? -10.625 -35.687 -44.678 1.00 25.86 79 THR A CA 1
ATOM 586 C C . THR A 1 79 ? -9.160 -35.810 -44.262 1.00 25.86 79 THR A C 1
ATOM 588 O O . THR A 1 79 ? -8.487 -34.820 -43.984 1.00 25.86 79 THR A O 1
ATOM 591 N N . SER A 1 80 ? -8.659 -37.043 -44.218 1.00 25.28 80 SER A N 1
ATOM 592 C CA . SER A 1 80 ? -7.241 -37.357 -44.053 1.00 25.28 80 SER A CA 1
ATOM 593 C C . SER A 1 80 ? -6.521 -37.384 -45.405 1.00 25.28 80 SER A C 1
ATOM 595 O O . SER A 1 80 ? -7.105 -37.729 -46.432 1.00 25.28 80 SER A O 1
ATOM 597 N N . THR A 1 81 ? -5.224 -37.078 -45.416 1.00 26.02 81 THR A N 1
ATOM 598 C CA . THR A 1 81 ? -4.295 -37.575 -46.444 1.00 26.02 81 THR A CA 1
ATOM 599 C C . THR A 1 81 ? -2.898 -37.670 -45.834 1.00 26.02 81 THR A C 1
ATOM 601 O O . THR A 1 81 ? -2.368 -36.675 -45.342 1.00 26.02 81 THR A O 1
ATOM 604 N N . ASP A 1 82 ? -2.322 -38.869 -45.837 1.00 25.78 82 ASP A N 1
ATOM 605 C CA . ASP A 1 82 ? -0.968 -39.141 -45.346 1.00 25.78 82 ASP A CA 1
ATOM 606 C C . ASP A 1 82 ? 0.123 -38.613 -46.290 1.00 25.78 82 ASP A C 1
ATOM 608 O O . ASP A 1 82 ? -0.108 -38.477 -47.489 1.00 25.78 82 ASP A O 1
ATOM 612 N N . MET A 1 83 ? 1.345 -38.435 -45.769 1.00 24.91 83 MET A N 1
ATOM 613 C CA . MET A 1 83 ? 2.580 -38.845 -46.462 1.00 24.91 83 MET A CA 1
ATOM 614 C C . MET A 1 83 ? 3.774 -38.947 -45.492 1.00 24.91 83 MET A C 1
ATOM 616 O O . MET A 1 83 ? 4.074 -38.014 -44.749 1.00 24.91 83 MET A O 1
ATOM 620 N N . LEU A 1 84 ? 4.480 -40.079 -45.551 1.00 24.61 84 LEU A N 1
ATOM 621 C CA . LEU A 1 84 ? 5.754 -40.418 -44.891 1.00 24.61 84 LEU A CA 1
ATOM 622 C C . LEU A 1 84 ? 6.430 -41.540 -45.715 1.00 24.61 84 LEU A C 1
ATOM 624 O O . LEU A 1 84 ? 5.703 -42.290 -46.369 1.00 24.61 84 LEU A O 1
ATOM 628 N N . PRO A 1 85 ? 7.750 -41.803 -45.593 1.00 42.50 85 PRO A N 1
ATOM 629 C CA . PRO A 1 85 ? 8.867 -40.963 -45.143 1.00 42.50 85 PRO A CA 1
ATOM 630 C C . PRO A 1 85 ? 9.853 -40.757 -46.345 1.00 42.50 85 PRO A C 1
ATOM 632 O O . PRO A 1 85 ? 9.318 -40.526 -47.430 1.00 42.50 85 PRO A O 1
ATOM 635 N N . PRO A 1 86 ? 11.215 -40.751 -46.263 1.00 30.19 86 PRO A N 1
ATOM 636 C CA . PRO A 1 86 ? 12.087 -41.729 -45.589 1.00 30.19 86 PRO A CA 1
ATOM 637 C C . PRO A 1 86 ? 13.166 -41.113 -44.663 1.00 30.19 86 PRO A C 1
ATOM 639 O O . PRO A 1 86 ? 13.297 -39.899 -44.532 1.00 30.19 86 PRO A O 1
ATOM 642 N N . SER A 1 87 ? 13.948 -41.981 -44.016 1.00 26.42 87 SER A N 1
ATOM 643 C CA . SER A 1 87 ? 15.037 -41.663 -43.077 1.00 26.42 87 SER A CA 1
ATOM 644 C C . SER A 1 87 ? 16.437 -41.911 -43.662 1.00 26.42 87 SER A C 1
ATOM 646 O O . SER A 1 87 ? 16.610 -42.820 -44.472 1.00 26.42 87 SER A O 1
ATOM 648 N N . SER A 1 88 ? 17.454 -41.197 -43.164 1.00 27.62 88 SER A N 1
ATOM 649 C CA . SER A 1 88 ? 18.881 -41.527 -43.344 1.00 27.62 88 SER A CA 1
ATOM 650 C C . SER A 1 88 ? 19.724 -41.000 -42.172 1.00 27.62 88 SER A C 1
ATOM 652 O O . SER A 1 88 ? 19.483 -39.888 -41.705 1.00 27.62 88 SER A O 1
ATOM 654 N N . GLU A 1 89 ? 20.702 -41.779 -41.706 1.00 27.73 89 GLU A N 1
ATOM 655 C CA . GLU A 1 89 ? 21.479 -41.537 -40.477 1.00 27.73 89 GLU A CA 1
ATOM 656 C C . GLU A 1 89 ? 22.883 -40.951 -40.736 1.00 27.73 89 GLU A C 1
ATOM 658 O O . GLU A 1 89 ? 23.521 -41.319 -41.719 1.00 27.73 89 GLU A O 1
ATOM 663 N N . SER A 1 90 ? 23.412 -40.157 -39.791 1.00 28.19 90 SER A N 1
ATOM 664 C CA . SER A 1 90 ? 24.837 -40.157 -39.376 1.00 28.19 90 SER A CA 1
ATOM 665 C C . SER A 1 90 ? 25.063 -39.268 -38.130 1.00 28.19 90 SER A C 1
ATOM 667 O O . SER A 1 90 ? 24.277 -38.354 -37.895 1.00 28.19 90 SER A O 1
ATOM 669 N N . GLY A 1 91 ? 26.119 -39.526 -37.338 1.00 24.67 91 GLY A N 1
ATOM 670 C CA . GLY A 1 91 ? 26.462 -38.794 -36.092 1.00 24.67 91 GLY A CA 1
ATOM 671 C C . GLY A 1 91 ? 26.968 -37.344 -36.279 1.00 24.67 91 GLY A C 1
ATOM 672 O O . GLY A 1 91 ? 26.926 -36.816 -37.385 1.00 24.67 91 GLY A O 1
ATOM 673 N N . VAL A 1 92 ? 27.495 -36.646 -35.258 1.00 27.88 92 VAL A N 1
ATOM 674 C CA . VAL A 1 92 ? 28.191 -37.103 -34.024 1.00 27.88 92 VAL A CA 1
ATOM 675 C C . VAL A 1 92 ? 27.952 -36.145 -32.821 1.00 27.88 92 VAL A C 1
ATOM 677 O O . VAL A 1 92 ? 27.568 -34.996 -33.009 1.00 27.88 92 VAL A O 1
ATOM 680 N N . ASP A 1 93 ? 28.179 -36.654 -31.600 1.00 26.81 93 ASP A N 1
ATOM 681 C CA . ASP A 1 93 ? 28.173 -36.044 -30.246 1.00 26.81 93 ASP A CA 1
ATOM 682 C C . ASP A 1 93 ? 28.346 -34.520 -30.036 1.00 26.81 93 ASP A C 1
ATOM 684 O O . ASP A 1 93 ? 29.257 -33.899 -30.581 1.00 26.81 93 ASP A O 1
ATOM 688 N N . THR A 1 94 ? 27.643 -33.980 -29.018 1.00 28.83 94 THR A N 1
ATOM 689 C CA . THR A 1 94 ? 28.297 -33.509 -27.760 1.00 28.83 94 THR A CA 1
ATOM 690 C C . THR A 1 94 ? 27.325 -33.156 -26.608 1.00 28.83 94 THR A C 1
ATOM 692 O O . THR A 1 94 ? 26.445 -32.318 -26.757 1.00 28.83 94 THR A O 1
ATOM 695 N N . SER A 1 95 ? 27.573 -33.738 -25.421 1.00 30.27 95 SER A N 1
ATOM 696 C CA . SER A 1 95 ? 27.234 -33.282 -24.043 1.00 30.27 95 SER A CA 1
ATOM 697 C C . SER A 1 95 ? 25.820 -32.755 -23.688 1.00 30.27 95 SER A C 1
ATOM 699 O O . SER A 1 95 ? 25.378 -31.705 -24.143 1.00 30.27 95 SER A O 1
ATOM 701 N N . VAL A 1 96 ? 25.176 -33.412 -22.711 1.00 32.75 96 VAL A N 1
ATOM 702 C CA . VAL A 1 96 ? 23.808 -33.142 -22.211 1.00 32.75 96 VAL A CA 1
ATOM 703 C C . VAL A 1 96 ? 23.804 -32.449 -20.825 1.00 32.75 96 VAL A C 1
ATOM 705 O O . VAL A 1 96 ? 24.577 -32.862 -19.958 1.00 32.75 96 VAL A O 1
ATOM 708 N N . PRO A 1 97 ? 22.917 -31.464 -20.545 1.00 33.81 97 PRO A N 1
ATOM 709 C CA . PRO A 1 97 ? 22.664 -30.956 -19.188 1.00 33.81 97 PRO A CA 1
ATOM 710 C C . PRO A 1 97 ? 21.860 -31.953 -18.334 1.00 33.81 97 PRO A C 1
ATOM 712 O O . PRO A 1 97 ? 20.959 -32.619 -18.838 1.00 33.81 97 PRO A O 1
ATOM 715 N N . ALA A 1 98 ? 22.154 -32.038 -17.032 1.00 31.73 98 ALA A N 1
ATOM 716 C CA . ALA A 1 98 ? 21.636 -33.082 -16.140 1.00 31.73 98 ALA A CA 1
ATOM 717 C C . ALA A 1 98 ? 20.098 -33.251 -16.161 1.00 31.73 98 ALA A C 1
ATOM 719 O O . ALA A 1 98 ? 19.343 -32.300 -15.955 1.00 31.73 98 ALA A O 1
ATOM 720 N N . CYS A 1 99 ? 19.646 -34.494 -16.357 1.00 38.78 99 CYS A N 1
ATOM 721 C CA . CYS A 1 99 ? 18.232 -34.862 -16.336 1.00 38.78 99 CYS A CA 1
ATOM 722 C C . CYS A 1 99 ? 17.734 -35.113 -14.899 1.00 38.78 99 CYS A C 1
ATOM 724 O O . CYS A 1 99 ? 18.487 -35.584 -14.045 1.00 38.78 99 CYS A O 1
ATOM 726 N N . VAL A 1 100 ? 16.456 -34.828 -14.637 1.00 42.09 100 VAL A N 1
ATOM 727 C CA . VAL A 1 100 ? 15.795 -35.157 -13.363 1.00 42.09 100 VAL A CA 1
ATOM 728 C C . VAL A 1 100 ? 15.551 -36.676 -13.303 1.00 42.09 100 VAL A C 1
ATOM 730 O O . VAL A 1 100 ? 15.094 -37.231 -14.303 1.00 42.09 100 VAL A O 1
ATOM 733 N N . PRO A 1 101 ? 15.818 -37.364 -12.171 1.00 50.75 101 PRO A N 1
ATOM 734 C CA . PRO A 1 101 ? 15.516 -38.789 -12.027 1.00 50.75 101 PRO A CA 1
ATOM 735 C C . PRO A 1 101 ? 14.037 -39.103 -12.337 1.00 50.75 101 PRO A C 1
ATOM 737 O O . PRO A 1 101 ? 13.168 -38.349 -11.883 1.00 50.75 101 PRO A O 1
ATOM 740 N N . PRO A 1 102 ? 13.712 -40.184 -13.077 1.00 46.06 102 PRO A N 1
ATOM 741 C CA . PRO A 1 102 ? 12.336 -40.489 -13.489 1.00 46.06 102 PRO A CA 1
ATOM 742 C C . PRO A 1 102 ? 11.331 -40.580 -12.335 1.00 46.06 102 PRO A C 1
ATOM 744 O O . PRO A 1 102 ? 10.161 -40.241 -12.504 1.00 46.06 102 PRO A O 1
ATOM 747 N N . GLU A 1 103 ? 11.793 -40.985 -11.153 1.00 46.16 103 GLU A N 1
ATOM 748 C CA . GLU A 1 103 ? 11.030 -41.096 -9.905 1.00 46.16 103 GLU A CA 1
ATOM 749 C C . GLU A 1 103 ? 10.533 -39.737 -9.378 1.00 46.16 103 GLU A C 1
ATOM 751 O O . GLU A 1 103 ? 9.642 -39.699 -8.529 1.00 46.16 103 GLU A O 1
ATOM 756 N N . LEU A 1 104 ? 11.108 -38.631 -9.865 1.00 44.81 104 LEU A N 1
ATOM 757 C CA . LEU A 1 104 ? 10.838 -37.254 -9.441 1.00 44.81 104 LEU A CA 1
ATOM 758 C C . LEU A 1 104 ? 10.195 -36.384 -10.537 1.00 44.81 104 LEU A C 1
ATOM 760 O O . LEU A 1 104 ? 9.774 -35.266 -10.242 1.00 44.81 104 LEU A O 1
ATOM 764 N N . ASP A 1 105 ? 10.082 -36.873 -11.777 1.00 59.16 105 ASP A N 1
ATOM 765 C CA . ASP A 1 105 ? 9.357 -36.187 -12.853 1.00 59.16 105 ASP A CA 1
ATOM 766 C C . ASP A 1 105 ? 7.896 -36.686 -12.922 1.00 59.16 105 ASP A C 1
ATOM 768 O O . ASP A 1 105 ? 7.656 -37.822 -13.342 1.00 59.16 105 ASP A O 1
ATOM 772 N N . PRO A 1 106 ? 6.894 -35.850 -12.570 1.00 43.38 106 PRO A N 1
ATOM 773 C CA . PRO A 1 106 ? 5.483 -36.244 -12.524 1.00 43.38 106 PRO A CA 1
ATOM 774 C C . PRO A 1 106 ? 4.858 -36.524 -13.901 1.00 43.38 106 PRO A C 1
ATOM 776 O O . PRO A 1 106 ? 3.669 -36.831 -13.982 1.00 43.38 106 PRO A O 1
ATOM 779 N N . ARG A 1 107 ? 5.628 -36.407 -14.991 1.00 57.22 107 ARG A N 1
ATOM 780 C CA . ARG A 1 107 ? 5.222 -36.785 -16.352 1.00 57.22 107 ARG A CA 1
ATOM 781 C C . ARG A 1 107 ? 5.540 -38.247 -16.682 1.00 57.22 107 ARG A C 1
ATOM 783 O O . ARG A 1 107 ? 5.090 -38.729 -17.720 1.00 57.22 107 ARG A O 1
ATOM 790 N N . THR A 1 108 ? 6.308 -38.956 -15.847 1.00 60.59 108 THR A N 1
ATOM 791 C CA . THR A 1 108 ? 6.635 -40.376 -16.064 1.00 60.59 108 THR A CA 1
ATOM 792 C C . THR A 1 108 ? 5.666 -41.299 -15.324 1.00 60.59 108 THR A C 1
ATOM 794 O O . THR A 1 108 ? 5.145 -40.968 -14.261 1.00 60.59 108 THR A O 1
ATOM 797 N N . ALA A 1 109 ? 5.480 -42.517 -15.840 1.00 42.38 109 ALA A N 1
ATOM 798 C CA . ALA A 1 109 ? 4.702 -43.563 -15.168 1.00 42.38 109 ALA A CA 1
ATOM 799 C C . ALA A 1 109 ? 5.408 -44.181 -13.935 1.00 42.38 109 ALA A C 1
ATOM 801 O O . ALA A 1 109 ? 4.855 -45.076 -13.295 1.00 42.38 109 ALA A O 1
ATOM 802 N N . ILE A 1 110 ? 6.630 -43.737 -13.614 1.00 57.41 110 ILE A N 1
ATOM 803 C CA . ILE A 1 110 ? 7.429 -44.216 -12.473 1.00 57.41 110 ILE A CA 1
ATOM 804 C C . ILE A 1 110 ? 7.140 -43.372 -11.217 1.00 57.41 110 ILE A C 1
ATOM 806 O O . ILE A 1 110 ? 7.247 -43.877 -10.098 1.00 57.41 110 ILE A O 1
ATOM 810 N N . PHE A 1 111 ? 6.711 -42.117 -11.387 1.00 45.81 111 PHE A N 1
ATOM 811 C CA . PHE A 1 111 ? 6.373 -41.206 -10.296 1.00 45.81 111 PHE A CA 1
ATOM 812 C C . PHE A 1 111 ? 5.237 -41.751 -9.410 1.00 45.81 111 PHE A C 1
ATOM 814 O O . PHE A 1 111 ? 4.101 -41.934 -9.853 1.00 45.81 111 PHE A O 1
ATOM 821 N N . ARG A 1 112 ? 5.530 -41.973 -8.123 1.00 40.72 112 ARG A N 1
ATOM 822 C CA . ARG A 1 112 ? 4.554 -42.402 -7.108 1.00 40.72 112 ARG A CA 1
ATOM 823 C C . ARG A 1 112 ? 4.487 -41.378 -5.971 1.00 40.72 112 ARG A C 1
ATOM 825 O O . ARG A 1 112 ? 5.470 -41.239 -5.245 1.00 40.72 112 ARG A O 1
ATOM 832 N N . PRO A 1 113 ? 3.345 -40.698 -5.751 1.00 36.66 113 PRO A N 1
ATOM 833 C CA . PRO A 1 113 ? 3.168 -39.825 -4.594 1.00 36.66 113 PRO A CA 1
ATOM 834 C C . PRO A 1 113 ? 3.270 -40.622 -3.287 1.00 36.66 113 PRO A C 1
ATOM 836 O O . PRO A 1 113 ? 2.421 -41.463 -2.991 1.00 36.66 113 PRO A O 1
ATOM 839 N N . GLY A 1 114 ? 4.314 -40.365 -2.499 1.00 34.19 114 GLY A N 1
ATOM 840 C CA . GLY A 1 114 ? 4.494 -41.001 -1.196 1.00 34.19 114 GLY A CA 1
ATOM 841 C C . GLY A 1 114 ? 3.474 -40.497 -0.174 1.00 34.19 114 GLY A C 1
ATOM 842 O O . GLY A 1 114 ? 3.427 -39.304 0.125 1.00 34.19 114 GLY A O 1
ATOM 843 N N . VAL A 1 115 ? 2.690 -41.409 0.407 1.00 35.00 115 VAL A N 1
ATOM 844 C CA . VAL A 1 115 ? 1.949 -41.130 1.647 1.00 35.00 115 VAL A CA 1
ATOM 845 C C . VAL A 1 115 ? 2.982 -40.956 2.772 1.00 35.00 115 VAL A C 1
ATOM 847 O O . VAL A 1 115 ? 3.843 -41.826 2.915 1.00 35.00 115 VAL A O 1
ATOM 850 N N . PRO A 1 116 ? 2.953 -39.864 3.560 1.00 31.84 116 PRO A N 1
ATOM 851 C CA . PRO A 1 116 ? 4.010 -39.576 4.525 1.00 31.84 116 PRO A CA 1
ATOM 852 C C . PRO A 1 116 ? 3.992 -40.559 5.705 1.00 31.84 116 PRO A C 1
ATOM 854 O O . PRO A 1 116 ? 3.159 -40.463 6.606 1.00 31.84 116 PRO A O 1
ATOM 857 N N . SER A 1 117 ? 4.945 -41.492 5.712 1.00 27.39 117 SER A N 1
ATOM 858 C CA . SER A 1 117 ? 5.234 -42.365 6.852 1.00 27.39 117 SER A CA 1
ATOM 859 C C . SER A 1 117 ? 5.869 -41.586 8.010 1.00 27.39 117 SER A C 1
ATOM 861 O O . SER A 1 117 ? 6.651 -40.661 7.804 1.00 27.39 117 SER A O 1
ATOM 863 N N . THR A 1 118 ? 5.554 -41.982 9.241 1.00 31.41 118 THR A N 1
ATOM 864 C CA . THR A 1 118 ? 5.942 -41.295 10.482 1.00 31.41 118 THR A CA 1
ATOM 865 C C . THR A 1 118 ? 7.439 -41.370 10.811 1.00 31.41 118 THR A C 1
ATOM 867 O O . THR A 1 118 ? 8.000 -42.462 10.857 1.00 31.41 118 THR A O 1
ATOM 870 N N . GLY A 1 119 ? 8.037 -40.228 11.176 1.00 23.66 119 GLY A N 1
ATOM 871 C CA . GLY A 1 119 ? 9.399 -40.106 11.726 1.00 23.66 119 GLY A CA 1
ATOM 872 C C . GLY A 1 119 ? 10.205 -38.986 11.039 1.00 23.66 119 GLY A C 1
ATOM 873 O O . GLY A 1 119 ? 10.182 -38.893 9.821 1.00 23.66 119 GLY A O 1
ATOM 874 N N . SER A 1 120 ? 10.928 -38.094 11.729 1.00 24.39 120 SER A N 1
ATOM 875 C CA . SER A 1 120 ? 11.146 -37.978 13.178 1.00 24.39 120 SER A CA 1
ATOM 876 C C . SER A 1 120 ? 11.482 -36.530 13.601 1.00 24.39 120 SER A C 1
ATOM 878 O O . SER A 1 120 ? 12.407 -35.949 13.050 1.00 24.39 120 SER A O 1
ATOM 880 N N . ILE A 1 121 ? 10.715 -35.991 14.568 1.00 26.02 121 ILE A N 1
ATOM 881 C CA . ILE A 1 121 ? 11.136 -35.329 15.836 1.00 26.02 121 ILE A CA 1
ATOM 882 C C . ILE A 1 121 ? 12.331 -34.326 15.742 1.00 26.02 121 ILE A C 1
ATOM 884 O O . ILE A 1 121 ? 13.412 -34.681 15.297 1.00 26.02 121 ILE A O 1
ATOM 888 N N . PHE A 1 122 ? 12.254 -33.061 16.190 1.00 24.91 122 PHE A N 1
ATOM 889 C CA . PHE A 1 122 ? 11.656 -32.567 17.444 1.00 24.91 122 PHE A CA 1
ATOM 890 C C . PHE A 1 122 ? 10.650 -31.413 17.310 1.00 24.91 122 PHE A C 1
ATOM 892 O O . PHE A 1 122 ? 10.885 -30.410 16.641 1.00 24.91 122 PHE A O 1
ATOM 899 N N . SER A 1 123 ? 9.591 -31.509 18.115 1.00 23.41 123 SER A N 1
ATOM 900 C CA . SER A 1 123 ? 8.837 -30.380 18.662 1.00 23.41 123 SER A CA 1
ATOM 901 C C . SER A 1 123 ? 8.589 -30.673 20.144 1.00 23.41 123 SER A C 1
ATOM 903 O O . SER A 1 123 ? 8.313 -31.821 20.492 1.00 23.41 123 SER A O 1
ATOM 905 N N . VAL A 1 124 ? 8.716 -29.670 21.016 1.00 23.12 124 VAL A N 1
ATOM 906 C CA . VAL A 1 124 ? 8.388 -29.798 22.444 1.00 23.12 124 VAL A CA 1
ATOM 907 C C . VAL A 1 124 ? 7.032 -29.145 22.675 1.00 23.12 124 VAL A C 1
ATOM 909 O O . VAL A 1 124 ? 6.917 -27.922 22.647 1.00 23.12 124 VAL A O 1
ATOM 912 N N . ALA A 1 125 ? 6.012 -29.969 22.906 1.00 23.44 125 ALA A N 1
ATOM 913 C CA . ALA A 1 125 ? 4.707 -29.526 23.376 1.00 23.44 125 ALA A CA 1
ATOM 914 C C . ALA A 1 125 ? 4.619 -29.716 24.896 1.00 23.44 125 ALA A C 1
ATOM 916 O O . ALA A 1 125 ? 5.003 -30.762 25.418 1.00 23.44 125 ALA A O 1
ATOM 917 N N . VAL A 1 126 ? 4.095 -28.712 25.599 1.00 22.34 126 VAL A N 1
ATOM 918 C CA . VAL A 1 126 ? 3.794 -28.774 27.035 1.00 22.34 126 VAL A CA 1
ATOM 919 C C . VAL A 1 126 ? 2.281 -28.847 27.205 1.00 22.34 126 VAL A C 1
ATOM 921 O O . VAL A 1 126 ? 1.572 -28.003 26.663 1.00 22.34 126 VAL A O 1
ATOM 924 N N . GLN A 1 127 ? 1.796 -29.803 27.997 1.00 22.95 127 GLN A N 1
ATOM 925 C CA . GLN A 1 127 ? 0.459 -29.766 28.598 1.00 22.95 127 GLN A CA 1
ATOM 926 C C . GLN A 1 127 ? 0.485 -30.343 30.033 1.00 22.95 127 GLN A C 1
ATOM 928 O O . GLN A 1 127 ? 1.476 -30.977 30.406 1.00 22.95 127 GLN A O 1
ATOM 933 N N . PRO A 1 128 ? -0.509 -30.016 30.885 1.00 28.69 128 PRO A N 1
ATOM 934 C CA . PRO A 1 128 ? -0.274 -29.857 32.324 1.00 28.69 128 PRO A CA 1
ATOM 935 C C . PRO A 1 128 ? -0.732 -31.037 33.201 1.00 28.69 128 PRO A C 1
ATOM 937 O O . PRO A 1 128 ? -1.632 -31.788 32.836 1.00 28.69 128 PRO A O 1
ATOM 940 N N . GLY A 1 129 ? -0.176 -31.132 34.418 1.00 23.52 129 GLY A N 1
ATOM 941 C CA . GLY A 1 129 ? -0.635 -32.088 35.436 1.00 23.52 129 GLY A CA 1
ATOM 942 C C . GLY A 1 129 ? 0.225 -32.155 36.707 1.00 23.52 129 GLY A C 1
ATOM 943 O O . GLY A 1 129 ? 1.077 -33.026 36.837 1.00 23.52 129 GLY A O 1
ATOM 944 N N . SER A 1 130 ? -0.024 -31.265 37.671 1.00 25.00 130 SER A N 1
ATOM 945 C CA . SER A 1 130 ? 0.414 -31.419 39.078 1.00 25.00 130 SER A CA 1
ATOM 946 C C . SER A 1 130 ? -0.449 -32.487 39.799 1.00 25.00 130 SER A C 1
ATOM 948 O O . SER A 1 130 ? -1.523 -32.789 39.274 1.00 25.00 130 SER A O 1
ATOM 950 N N . PRO A 1 131 ? -0.107 -33.012 41.008 1.00 34.03 131 PRO A N 1
ATOM 951 C CA . PRO A 1 131 ? 0.958 -32.574 41.928 1.00 34.03 131 PRO A CA 1
ATOM 952 C C . PRO A 1 131 ? 1.795 -33.690 42.615 1.00 34.03 131 PRO A C 1
ATOM 954 O O . PRO A 1 131 ? 1.339 -34.820 42.778 1.00 34.03 131 PRO A O 1
ATOM 957 N N . LYS A 1 132 ? 2.946 -33.311 43.201 1.00 26.28 132 LYS A N 1
ATOM 958 C CA . LYS A 1 132 ? 3.265 -33.495 44.643 1.00 26.28 132 LYS A CA 1
ATOM 959 C C . LYS A 1 132 ? 4.625 -32.890 45.018 1.00 26.28 132 LYS A C 1
ATOM 961 O O . LYS A 1 132 ? 5.501 -32.732 44.178 1.00 26.28 132 LYS A O 1
ATOM 966 N N . SER A 1 133 ? 4.770 -32.537 46.292 1.00 26.44 133 SER A N 1
ATOM 967 C CA . SER A 1 133 ? 5.948 -31.893 46.884 1.00 26.44 133 SER A CA 1
ATOM 968 C C . SER A 1 133 ? 6.906 -32.891 47.540 1.00 26.44 133 SER A C 1
ATOM 970 O O . SER A 1 133 ? 6.458 -33.703 48.350 1.00 26.44 133 SER A O 1
ATOM 972 N N . VAL A 1 134 ? 8.212 -32.730 47.316 1.00 24.78 134 VAL A N 1
ATOM 973 C CA . VAL A 1 134 ? 9.280 -33.170 48.232 1.00 24.78 134 VAL A CA 1
ATOM 974 C C . VAL A 1 134 ? 10.344 -32.067 48.280 1.00 24.78 134 VAL A C 1
ATOM 976 O O . VAL A 1 134 ? 10.650 -31.460 47.257 1.00 24.78 134 VAL A O 1
ATOM 979 N N . VAL A 1 135 ? 10.871 -31.794 49.473 1.00 25.34 135 VAL A N 1
ATOM 980 C CA . VAL A 1 135 ? 11.985 -30.867 49.733 1.00 25.34 135 VAL A CA 1
ATOM 981 C C . VAL A 1 135 ? 13.271 -31.676 49.872 1.00 25.34 135 VAL A C 1
ATOM 983 O O . VAL A 1 135 ? 13.225 -32.720 50.518 1.00 25.34 135 VAL A O 1
ATOM 986 N N . LEU A 1 136 ? 14.399 -31.176 49.352 1.00 25.58 136 LEU A N 1
ATOM 987 C CA . LEU A 1 136 ? 15.723 -31.347 49.972 1.00 25.58 136 LEU A CA 1
ATOM 988 C C . LEU A 1 136 ? 16.782 -30.432 49.333 1.00 25.58 136 LEU A C 1
ATOM 990 O O . LEU A 1 136 ? 16.830 -30.256 48.117 1.00 25.58 136 LEU A O 1
ATOM 994 N N . GLU A 1 137 ? 17.636 -29.868 50.181 1.00 25.03 137 GLU A N 1
ATOM 995 C CA . GLU A 1 137 ? 18.918 -29.250 49.822 1.00 25.03 137 GLU A CA 1
ATOM 996 C C . GLU A 1 137 ? 19.986 -30.350 49.616 1.00 25.03 137 GLU A C 1
ATOM 998 O O . GLU A 1 137 ? 19.804 -31.459 50.118 1.00 25.03 137 GLU A O 1
ATOM 1003 N N . HIS A 1 138 ? 21.109 -30.072 48.929 1.00 28.02 138 HIS A N 1
ATOM 1004 C CA . HIS A 1 138 ? 22.408 -29.785 49.586 1.00 28.02 138 HIS A CA 1
ATOM 1005 C C . HIS A 1 138 ? 23.637 -29.762 48.628 1.00 28.02 138 HIS A C 1
ATOM 1007 O O . HIS A 1 138 ? 23.774 -30.593 47.739 1.00 28.02 138 HIS A O 1
ATOM 1013 N N . THR A 1 139 ? 24.554 -28.816 48.882 1.00 26.39 139 THR A N 1
ATOM 1014 C CA . THR A 1 139 ? 26.036 -28.824 48.682 1.00 26.39 139 THR A CA 1
ATOM 1015 C C . THR A 1 139 ? 26.746 -29.505 47.483 1.00 26.39 139 THR A C 1
ATOM 1017 O O . THR A 1 139 ? 26.907 -30.715 47.445 1.00 26.39 139 THR A O 1
ATOM 1020 N N . GLU A 1 140 ? 27.409 -28.650 46.683 1.00 27.28 140 GLU A N 1
ATOM 1021 C CA . GLU A 1 140 ? 28.887 -28.521 46.531 1.00 27.28 140 GLU A CA 1
ATOM 1022 C C . GLU A 1 140 ? 29.842 -29.596 45.915 1.00 27.28 140 GLU A C 1
ATOM 1024 O O . GLU A 1 140 ? 29.861 -30.762 46.284 1.00 27.28 140 GLU A O 1
ATOM 1029 N N . ARG A 1 141 ? 30.833 -29.030 45.181 1.00 27.56 141 ARG A N 1
ATOM 1030 C CA . ARG A 1 141 ? 32.275 -29.387 45.009 1.00 27.56 141 ARG A CA 1
ATOM 1031 C C . ARG A 1 141 ? 32.769 -30.406 43.950 1.00 27.56 141 ARG A C 1
ATOM 1033 O O . ARG A 1 141 ? 32.532 -31.600 44.013 1.00 27.56 141 ARG A O 1
ATOM 1040 N N . HIS A 1 142 ? 33.641 -29.858 43.087 1.00 28.22 142 HIS A N 1
ATOM 1041 C CA . HIS A 1 142 ? 34.916 -30.369 42.535 1.00 28.22 142 HIS A CA 1
ATOM 1042 C C . HIS A 1 142 ? 35.122 -31.856 42.174 1.00 28.22 142 HIS A C 1
ATOM 1044 O O . HIS A 1 142 ? 35.214 -32.718 43.042 1.00 28.22 142 HIS A O 1
ATOM 1050 N N . THR A 1 143 ? 35.617 -32.076 40.948 1.00 27.02 143 THR A N 1
ATOM 1051 C CA . THR A 1 143 ? 37.052 -32.413 40.750 1.00 27.02 143 THR A CA 1
ATOM 1052 C C . THR A 1 143 ? 37.544 -32.023 39.346 1.00 27.02 143 THR A C 1
ATOM 1054 O O . THR A 1 143 ? 36.750 -31.617 38.499 1.00 27.02 143 THR A O 1
ATOM 1057 N N . GLU A 1 144 ? 38.863 -32.031 39.132 1.00 29.12 144 GLU A N 1
ATOM 1058 C CA . GLU A 1 144 ? 39.541 -31.539 37.919 1.00 29.12 144 GLU A CA 1
ATOM 1059 C C . GLU A 1 144 ? 39.903 -32.665 36.933 1.00 29.12 144 GLU A C 1
ATOM 1061 O O . GLU A 1 144 ? 40.014 -33.817 37.337 1.00 29.12 144 GLU A O 1
ATOM 1066 N N . HIS A 1 145 ? 40.268 -32.313 35.691 1.00 28.05 145 HIS A N 1
ATOM 1067 C CA . HIS A 1 145 ? 41.436 -32.919 35.032 1.00 28.05 145 HIS A CA 1
ATOM 1068 C C . HIS A 1 145 ? 42.096 -31.947 34.029 1.00 28.05 145 HIS A C 1
ATOM 1070 O O . HIS A 1 145 ? 41.427 -31.143 33.383 1.00 28.05 145 HIS A O 1
ATOM 1076 N N . ARG A 1 146 ? 43.434 -32.000 33.925 1.00 27.95 146 ARG A N 1
ATOM 1077 C CA . ARG A 1 146 ? 44.298 -31.113 33.110 1.00 27.95 146 ARG A CA 1
ATOM 1078 C C . ARG A 1 146 ? 44.875 -31.818 31.877 1.00 27.95 146 ARG A C 1
ATOM 1080 O O . ARG A 1 146 ? 45.166 -33.006 31.969 1.00 27.95 146 ARG A O 1
ATOM 1087 N N . THR A 1 147 ? 45.181 -31.039 30.826 1.00 26.61 147 THR A N 1
ATOM 1088 C CA . THR A 1 147 ? 46.386 -31.028 29.929 1.00 26.61 147 THR A CA 1
ATOM 1089 C C . THR A 1 147 ? 46.008 -30.467 28.540 1.00 26.61 147 THR A C 1
ATOM 1091 O O . THR A 1 147 ? 44.869 -30.628 28.125 1.00 26.61 147 THR A O 1
ATOM 1094 N N . SER A 1 148 ? 46.858 -29.789 27.752 1.00 27.72 148 SER A N 1
ATOM 1095 C CA . SER A 1 148 ? 48.129 -29.071 28.007 1.00 27.72 148 SER A CA 1
ATOM 1096 C C . SER A 1 148 ? 48.489 -28.189 26.789 1.00 27.72 148 SER A C 1
ATOM 1098 O O . SER A 1 148 ? 48.321 -28.636 25.658 1.00 27.72 148 SER A O 1
ATOM 1100 N N . SER A 1 149 ? 49.029 -26.981 26.996 1.00 30.16 149 SER A N 1
ATOM 1101 C CA . SER A 1 149 ? 49.523 -26.091 25.917 1.00 30.16 149 SER A CA 1
ATOM 1102 C C . SER A 1 149 ? 50.927 -26.478 25.414 1.00 30.16 149 SER A C 1
ATOM 1104 O O . SER A 1 149 ? 51.623 -27.238 26.091 1.00 30.16 149 SER A O 1
ATOM 1106 N N . PRO A 1 150 ? 51.398 -25.894 24.290 1.00 43.03 150 PRO A N 1
ATOM 1107 C CA . PRO A 1 150 ? 52.565 -25.006 24.437 1.00 43.03 150 PRO A CA 1
ATOM 1108 C C . PRO A 1 150 ? 52.618 -23.753 23.525 1.00 43.03 150 PRO A C 1
ATOM 1110 O O . PRO A 1 150 ? 52.062 -23.699 22.434 1.00 43.03 150 PRO A O 1
ATOM 1113 N N . ALA A 1 151 ? 53.398 -22.779 23.996 1.00 32.16 151 ALA A N 1
ATOM 1114 C CA . ALA A 1 151 ? 54.083 -21.667 23.304 1.00 32.16 151 ALA A CA 1
ATOM 1115 C C . ALA A 1 151 ? 55.494 -21.554 23.985 1.00 32.16 151 ALA A C 1
ATOM 1117 O O . ALA A 1 151 ? 55.679 -22.328 24.935 1.00 32.16 151 ALA A O 1
ATOM 1118 N N . PRO A 1 152 ? 56.492 -20.684 23.642 1.00 56.44 152 PRO A N 1
ATOM 1119 C CA . PRO A 1 152 ? 56.386 -19.315 23.086 1.00 56.44 152 PRO A CA 1
ATOM 1120 C C . PRO A 1 152 ? 57.563 -18.843 22.167 1.00 56.44 152 PRO A C 1
ATOM 1122 O O . PRO A 1 152 ? 58.464 -19.611 21.847 1.00 56.44 152 PRO A O 1
ATOM 1125 N N . SER A 1 153 ? 57.628 -17.539 21.839 1.00 26.86 153 SER A N 1
ATOM 1126 C CA . SER A 1 153 ? 58.884 -16.747 21.741 1.00 26.86 153 SER A CA 1
ATOM 1127 C C . SER A 1 153 ? 58.600 -15.221 21.795 1.00 26.86 153 SER A C 1
ATOM 1129 O O . SER A 1 153 ? 57.452 -14.831 22.007 1.00 26.86 153 SER A O 1
ATOM 1131 N N . ARG A 1 154 ? 59.645 -14.367 21.850 1.00 35.50 154 ARG A N 1
ATOM 1132 C CA . ARG A 1 154 ? 59.706 -13.243 22.823 1.00 35.50 154 ARG A CA 1
ATOM 1133 C C . ARG A 1 154 ? 60.755 -12.152 22.499 1.00 35.50 154 ARG A C 1
ATOM 1135 O O . ARG A 1 154 ? 61.892 -12.513 22.213 1.00 35.50 154 ARG A O 1
ATOM 1142 N N . SER A 1 155 ? 60.451 -10.862 22.719 1.00 27.62 155 SER A N 1
ATOM 1143 C CA . SER A 1 155 ? 61.446 -9.765 22.877 1.00 27.62 155 SER A CA 1
ATOM 1144 C C . SER A 1 155 ? 60.878 -8.516 23.601 1.00 27.62 155 SER A C 1
ATOM 1146 O O . SER A 1 155 ? 59.665 -8.347 23.667 1.00 27.62 155 SER A O 1
ATOM 1148 N N . TYR A 1 156 ? 61.758 -7.677 24.173 1.00 33.12 156 TYR A N 1
ATOM 1149 C CA . TYR A 1 156 ? 61.479 -6.480 25.016 1.00 33.12 156 TYR A CA 1
ATOM 1150 C C . TYR A 1 156 ? 61.788 -5.155 24.222 1.00 33.12 156 TYR A C 1
ATOM 1152 O O . TYR A 1 156 ? 61.989 -5.269 23.016 1.00 33.12 156 TYR A O 1
ATOM 1160 N N . ARG A 1 157 ? 61.857 -3.897 24.732 1.00 31.23 157 ARG A N 1
ATOM 1161 C CA . ARG A 1 157 ? 62.335 -3.394 26.049 1.00 31.23 157 ARG A CA 1
ATOM 1162 C C . ARG A 1 157 ? 62.206 -1.852 26.255 1.00 31.23 157 ARG A C 1
ATOM 1164 O O . ARG A 1 157 ? 62.436 -1.156 25.281 1.00 31.23 157 ARG A O 1
ATOM 1171 N N . GLU A 1 158 ? 61.946 -1.408 27.510 1.00 34.59 158 GLU A N 1
ATOM 1172 C CA . GLU A 1 158 ? 62.233 -0.096 28.205 1.00 34.59 158 GLU A CA 1
ATOM 1173 C C . GLU A 1 158 ? 61.915 1.271 27.495 1.00 34.59 158 GLU A C 1
ATOM 1175 O O . GLU A 1 158 ? 61.755 1.319 26.285 1.00 34.59 158 GLU A O 1
ATOM 1180 N N . ASP A 1 159 ? 61.722 2.438 28.149 1.00 29.14 159 ASP A N 1
ATOM 1181 C CA . ASP A 1 159 ? 61.972 2.886 29.545 1.00 29.14 159 ASP A CA 1
ATOM 1182 C C . ASP A 1 159 ? 60.983 4.001 30.062 1.00 29.14 159 ASP A C 1
ATOM 1184 O O . ASP A 1 159 ? 59.997 4.305 29.392 1.00 29.14 159 ASP A O 1
ATOM 1188 N N . SER A 1 160 ? 61.211 4.586 31.259 1.00 30.34 160 SER A N 1
ATOM 1189 C CA . SER A 1 160 ? 60.271 5.434 32.078 1.00 30.34 160 SER A CA 1
ATOM 1190 C C . SER A 1 160 ? 60.784 6.898 32.337 1.00 30.34 160 SER A C 1
ATOM 1192 O O . SER A 1 160 ? 61.683 7.293 31.594 1.00 30.34 160 SER A O 1
ATOM 1194 N N . PRO A 1 161 ? 60.376 7.731 33.359 1.00 58.12 161 PRO A N 1
ATOM 1195 C CA . PRO A 1 161 ? 59.245 7.755 34.337 1.00 58.12 161 PRO A CA 1
ATOM 1196 C C . PRO A 1 161 ? 58.603 9.176 34.631 1.00 58.12 161 PRO A C 1
ATOM 1198 O O . PRO A 1 161 ? 58.854 10.135 33.909 1.00 58.12 161 PRO A O 1
ATOM 1201 N N . CYS A 1 162 ? 57.874 9.306 35.772 1.00 28.11 162 CYS A N 1
ATOM 1202 C CA . CYS A 1 162 ? 57.429 10.526 36.526 1.00 28.11 162 CYS A CA 1
ATOM 1203 C C . CYS A 1 162 ? 56.165 11.294 36.047 1.00 28.11 162 CYS A C 1
ATOM 1205 O O . CYS A 1 162 ? 55.928 11.386 34.850 1.00 28.11 162 CYS A O 1
ATOM 1207 N N . SER A 1 163 ? 55.321 11.922 36.897 1.00 33.88 163 SER A N 1
ATOM 1208 C CA . SER A 1 163 ? 55.117 12.005 38.383 1.00 33.88 163 SER A CA 1
ATOM 1209 C C . SER A 1 163 ? 53.828 12.848 38.662 1.00 33.88 163 SER A C 1
ATOM 1211 O O . SER A 1 163 ? 53.385 13.527 37.741 1.00 33.88 163 SER A O 1
ATOM 1213 N N . ASP A 1 164 ? 53.143 12.957 39.820 1.00 32.31 164 ASP A N 1
ATOM 1214 C CA . ASP A 1 164 ? 52.997 12.251 41.125 1.00 32.31 164 ASP A CA 1
ATOM 1215 C C . ASP A 1 164 ? 51.609 12.668 41.744 1.00 32.31 164 ASP A C 1
ATOM 1217 O O . ASP A 1 164 ? 51.066 13.700 41.353 1.00 32.31 164 ASP A O 1
ATOM 1221 N N . ARG A 1 165 ? 51.090 11.932 42.750 1.00 29.05 165 ARG A N 1
ATOM 1222 C CA . ARG A 1 165 ? 49.928 12.213 43.666 1.00 29.05 165 ARG A CA 1
ATOM 1223 C C . ARG A 1 165 ? 48.490 12.056 43.115 1.00 29.05 165 ARG A C 1
ATOM 1225 O O . ARG A 1 165 ? 48.189 12.549 42.039 1.00 29.05 165 ARG A O 1
ATOM 1232 N N . SER A 1 166 ? 47.522 11.338 43.725 1.00 32.69 166 SER A N 1
ATOM 1233 C CA . SER A 1 166 ? 47.195 10.954 45.135 1.00 32.69 166 SER A CA 1
ATOM 1234 C C . SER A 1 166 ? 46.480 12.074 45.941 1.00 32.69 166 SER A C 1
ATOM 1236 O O . SER A 1 166 ? 46.723 13.243 45.671 1.00 32.69 166 SER A O 1
ATOM 1238 N N . SER A 1 167 ? 45.610 11.859 46.952 1.00 31.98 167 SER A N 1
ATOM 1239 C CA . SER A 1 167 ? 44.950 10.677 47.594 1.00 31.98 167 SER A CA 1
ATOM 1240 C C . SER A 1 167 ? 44.024 11.186 48.749 1.00 31.98 167 SER A C 1
ATOM 1242 O O . SER A 1 167 ? 44.221 12.322 49.165 1.00 31.98 167 SER A O 1
ATOM 1244 N N . SER A 1 168 ? 43.055 10.493 49.386 1.00 30.56 168 SER A N 1
ATOM 1245 C CA . SER A 1 168 ? 42.440 9.139 49.292 1.00 30.56 168 SER A CA 1
ATOM 1246 C C . SER A 1 168 ? 41.248 8.990 50.285 1.00 30.56 168 SER A C 1
ATOM 1248 O O . SER A 1 168 ? 41.336 9.559 51.367 1.00 30.56 168 SER A O 1
ATOM 1250 N N . LEU A 1 169 ? 40.267 8.106 49.990 1.00 29.38 169 LEU A N 1
ATOM 1251 C CA . LEU A 1 169 ? 39.147 7.614 50.853 1.00 29.38 169 LEU A CA 1
ATOM 1252 C C . LEU A 1 169 ? 38.076 8.673 51.263 1.00 29.38 169 LEU A C 1
ATOM 1254 O O . LEU A 1 169 ? 38.396 9.846 51.374 1.00 29.38 169 LEU A O 1
ATOM 1258 N N . ALA A 1 170 ? 36.761 8.426 51.426 1.00 29.86 170 ALA A N 1
ATOM 1259 C CA . ALA A 1 170 ? 35.870 7.257 51.621 1.00 29.86 170 ALA A CA 1
ATOM 1260 C C . ALA A 1 170 ? 35.422 6.970 53.078 1.00 29.86 170 ALA A C 1
ATOM 1262 O O . ALA A 1 170 ? 36.202 6.458 53.876 1.00 29.86 170 ALA A O 1
ATOM 1263 N N . THR A 1 171 ? 34.123 7.178 53.359 1.00 27.17 171 THR A N 1
ATOM 1264 C CA . THR A 1 171 ? 33.356 6.537 54.455 1.00 27.17 171 THR A CA 1
ATOM 1265 C C . THR A 1 171 ? 31.837 6.663 54.243 1.00 27.17 171 THR A C 1
ATOM 1267 O O . THR A 1 171 ? 31.358 7.588 53.593 1.00 27.17 171 THR A O 1
ATOM 1270 N N . THR A 1 172 ? 31.071 5.738 54.826 1.00 32.62 172 THR A N 1
ATOM 1271 C CA . THR A 1 172 ? 29.609 5.813 55.061 1.00 32.62 172 THR A CA 1
ATOM 1272 C C . THR A 1 172 ? 29.387 5.627 56.571 1.00 32.62 172 THR A C 1
ATOM 1274 O O . THR A 1 172 ? 30.224 4.963 57.190 1.00 32.62 172 THR A O 1
ATOM 1277 N N . PRO A 1 173 ? 28.321 6.177 57.195 1.00 39.09 173 PRO A N 1
ATOM 1278 C CA . PRO A 1 173 ? 27.180 5.295 57.502 1.00 39.09 173 PRO A CA 1
ATOM 1279 C C . PRO A 1 173 ? 25.772 5.948 57.619 1.00 39.09 173 PRO A C 1
ATOM 1281 O O . PRO A 1 173 ? 25.615 7.133 57.874 1.00 39.09 173 PRO A O 1
ATOM 1284 N N . GLN A 1 174 ? 24.772 5.075 57.443 1.00 27.80 174 GLN A N 1
ATOM 1285 C CA . GLN A 1 174 ? 23.433 4.921 58.062 1.00 27.80 174 GLN A CA 1
ATOM 1286 C C . GLN A 1 174 ? 22.747 5.995 58.961 1.00 27.80 174 GLN A C 1
ATOM 1288 O O . GLN A 1 174 ? 23.377 6.648 59.781 1.00 27.80 174 GLN A O 1
ATOM 1293 N N . HIS A 1 175 ? 21.397 5.900 58.965 1.00 29.39 175 HIS A N 1
ATOM 1294 C CA . HIS A 1 175 ? 20.419 6.328 60.002 1.00 29.39 175 HIS A CA 1
ATOM 1295 C C . HIS A 1 175 ? 20.178 7.855 60.181 1.00 29.39 175 HIS A C 1
ATOM 1297 O O . HIS A 1 175 ? 21.061 8.656 59.921 1.00 29.39 175 HIS A O 1
ATOM 1303 N N . SER A 1 176 ? 18.988 8.353 60.573 1.00 25.73 176 SER A N 1
ATOM 1304 C CA . SER A 1 176 ? 17.683 7.724 60.912 1.00 25.73 176 SER A CA 1
ATOM 1305 C C . SER A 1 176 ? 16.482 8.690 60.746 1.00 25.73 176 SER A C 1
ATOM 1307 O O . SER A 1 176 ? 16.654 9.898 60.807 1.00 25.73 176 SER A O 1
ATOM 1309 N N . THR A 1 177 ? 15.271 8.124 60.613 1.00 28.44 177 THR A N 1
ATOM 1310 C CA . THR A 1 177 ? 13.935 8.633 61.044 1.00 28.44 177 THR A CA 1
ATOM 1311 C C . THR A 1 177 ? 13.660 10.148 61.168 1.00 28.44 177 THR A C 1
ATOM 1313 O O . THR A 1 177 ? 14.193 10.810 62.055 1.00 28.44 177 THR A O 1
ATOM 1316 N N . GLY A 1 178 ? 12.630 10.639 60.464 1.00 25.94 178 GLY A N 1
ATOM 1317 C CA . GLY A 1 178 ? 11.963 11.914 60.770 1.00 25.94 178 GLY A CA 1
ATOM 1318 C C . GLY A 1 178 ? 10.627 12.056 60.030 1.00 25.94 178 GLY A C 1
ATOM 1319 O O . GLY A 1 178 ? 10.590 11.910 58.813 1.00 25.94 178 GLY A O 1
ATOM 1320 N N . THR A 1 179 ? 9.527 12.299 60.750 1.00 28.45 179 THR A N 1
ATOM 1321 C CA . THR A 1 179 ? 8.171 12.459 60.176 1.00 28.45 179 THR A CA 1
ATOM 1322 C C . THR A 1 179 ? 7.621 13.850 60.498 1.00 28.45 179 THR A C 1
ATOM 1324 O O . THR A 1 179 ? 7.932 14.375 61.561 1.00 28.45 179 THR A O 1
ATOM 1327 N N . GLN A 1 180 ? 6.711 14.337 59.642 1.00 27.00 180 GLN A N 1
ATOM 1328 C CA . GLN A 1 180 ? 5.750 15.446 59.814 1.00 27.00 180 GLN A CA 1
ATOM 1329 C C . GLN A 1 180 ? 6.016 16.754 59.047 1.00 27.00 180 GLN A C 1
ATOM 1331 O O . GLN A 1 180 ? 7.134 17.147 58.732 1.00 27.00 180 GLN A O 1
ATOM 1336 N N . SER A 1 181 ? 4.892 17.390 58.722 1.00 27.34 181 SER A N 1
ATOM 1337 C CA . SER A 1 181 ? 4.694 18.666 58.036 1.00 27.34 181 SER A CA 1
ATOM 1338 C C . SER A 1 181 ? 4.579 19.839 59.016 1.00 27.34 181 SER A C 1
ATOM 1340 O O . SER A 1 181 ? 3.994 19.633 60.073 1.00 27.34 181 SER A O 1
ATOM 1342 N N . PHE A 1 182 ? 4.970 21.063 58.622 1.00 26.12 182 PHE A N 1
ATOM 1343 C CA . PHE A 1 182 ? 4.069 22.243 58.532 1.00 26.12 182 PHE A CA 1
ATOM 1344 C C . PHE A 1 182 ? 4.800 23.555 58.120 1.00 26.12 182 PHE A C 1
ATOM 1346 O O . PHE A 1 182 ? 5.776 23.954 58.736 1.00 26.12 182 PHE A O 1
ATOM 1353 N N . SER A 1 183 ? 4.277 24.203 57.067 1.00 26.41 183 SER A N 1
ATOM 1354 C CA . SER A 1 183 ? 4.058 25.654 56.808 1.00 26.41 183 SER A CA 1
ATOM 1355 C C . SER A 1 183 ? 4.915 26.831 57.370 1.00 26.41 183 SER A C 1
ATOM 1357 O O . SER A 1 183 ? 5.253 26.874 58.544 1.00 26.41 183 SER A O 1
ATOM 1359 N N . VAL A 1 184 ? 4.921 27.919 56.563 1.00 28.39 184 VAL A N 1
ATOM 1360 C CA . VAL A 1 184 ? 5.076 29.381 56.865 1.00 28.39 184 VAL A CA 1
ATOM 1361 C C . VAL A 1 184 ? 6.480 30.028 56.861 1.00 28.39 184 VAL A C 1
ATOM 1363 O O . VAL A 1 184 ? 7.236 29.884 57.811 1.00 28.39 184 VAL A O 1
ATOM 1366 N N . ALA A 1 185 ? 6.732 30.881 55.847 1.00 26.05 185 ALA A N 1
ATOM 1367 C CA . ALA A 1 185 ? 7.147 32.311 55.916 1.00 26.05 185 ALA A CA 1
ATOM 1368 C C . ALA A 1 185 ? 7.507 32.794 54.478 1.00 26.05 185 ALA A C 1
ATOM 1370 O O . ALA A 1 185 ? 8.199 32.059 53.783 1.00 26.05 185 ALA A O 1
ATOM 1371 N N . ALA A 1 186 ? 7.060 33.898 53.852 1.00 30.92 186 ALA A N 1
ATOM 1372 C CA . ALA A 1 186 ? 6.470 35.205 54.210 1.00 30.92 186 ALA A CA 1
ATOM 1373 C C . ALA A 1 186 ? 7.465 36.391 54.218 1.00 30.92 186 ALA A C 1
ATOM 1375 O O . ALA A 1 186 ? 8.345 36.436 55.067 1.00 30.92 186 ALA A O 1
ATOM 1376 N N . HIS A 1 187 ? 7.260 37.374 53.321 1.00 28.16 187 HIS A N 1
ATOM 1377 C CA . HIS A 1 187 ? 7.431 38.822 53.566 1.00 28.16 187 HIS A CA 1
ATOM 1378 C C . HIS A 1 187 ? 6.729 39.672 52.469 1.00 28.16 187 HIS A C 1
ATOM 1380 O O . HIS A 1 187 ? 6.104 39.115 51.569 1.00 28.16 187 HIS A O 1
ATOM 1386 N N . ALA A 1 188 ? 6.723 41.004 52.625 1.00 32.81 188 ALA A N 1
ATOM 1387 C CA . ALA A 1 188 ? 5.735 41.960 52.077 1.00 32.81 188 ALA A CA 1
ATOM 1388 C C . ALA A 1 188 ? 6.282 42.792 50.864 1.00 32.81 188 ALA A C 1
ATOM 1390 O O . ALA A 1 188 ? 7.386 42.503 50.417 1.00 32.81 188 ALA A O 1
ATOM 1391 N N . SER A 1 189 ? 5.616 43.797 50.255 1.00 28.66 189 SER A N 1
ATOM 1392 C CA . SER A 1 189 ? 4.636 44.769 50.798 1.00 28.66 189 SER A CA 1
ATOM 1393 C C . SER A 1 189 ? 3.801 45.576 49.772 1.00 28.66 189 SER A C 1
ATOM 1395 O O . SER A 1 189 ? 4.301 45.899 48.702 1.00 28.66 189 SER A O 1
ATOM 1397 N N . SER A 1 190 ? 2.608 46.021 50.223 1.00 32.44 190 SER A N 1
ATOM 1398 C CA . SER A 1 190 ? 1.837 47.254 49.871 1.00 32.44 190 SER A CA 1
ATOM 1399 C C . SER A 1 190 ? 1.445 47.569 48.405 1.00 32.44 190 SER A C 1
ATOM 1401 O O . SER A 1 190 ? 2.310 47.606 47.541 1.00 32.44 190 SER A O 1
ATOM 1403 N N . GLY A 1 191 ? 0.199 47.964 48.080 1.00 26.12 191 GLY A N 1
ATOM 1404 C CA . GLY A 1 191 ? -1.045 48.039 48.881 1.00 26.12 191 GLY A CA 1
ATOM 1405 C C . GLY A 1 191 ? -2.099 49.034 48.326 1.00 26.12 191 GLY A C 1
ATOM 1406 O O . GLY A 1 191 ? -1.713 49.926 47.586 1.00 26.12 191 GLY A O 1
ATOM 1407 N N . ALA A 1 192 ? -3.370 48.892 48.763 1.00 31.22 192 ALA A N 1
ATOM 1408 C CA . ALA A 1 192 ? -4.496 49.871 48.751 1.00 31.22 192 ALA A CA 1
ATOM 1409 C C . ALA A 1 192 ? -4.996 50.456 47.381 1.00 31.22 192 ALA A C 1
ATOM 1411 O O . ALA A 1 192 ? -4.209 50.656 46.468 1.00 31.22 192 ALA A O 1
ATOM 1412 N N . ASP A 1 193 ? -6.285 50.779 47.142 1.00 28.47 193 ASP A N 1
ATOM 1413 C CA . ASP A 1 193 ? -7.499 50.664 47.980 1.00 28.47 193 ASP A CA 1
ATOM 1414 C C . ASP A 1 193 ? -8.847 50.615 47.188 1.00 28.47 193 ASP A C 1
ATOM 1416 O O . ASP A 1 193 ? -8.897 50.877 45.990 1.00 28.47 193 ASP A O 1
ATOM 1420 N N . ALA A 1 194 ? -9.931 50.287 47.907 1.00 29.70 194 ALA A N 1
ATOM 1421 C CA . ALA A 1 194 ? -11.374 50.584 47.729 1.00 29.70 194 ALA A CA 1
ATOM 1422 C C . ALA A 1 194 ? -12.065 50.850 46.342 1.00 29.70 194 ALA A C 1
ATOM 1424 O O . ALA A 1 194 ? -12.166 51.982 45.887 1.00 29.70 194 ALA A O 1
ATOM 1425 N N . ALA A 1 195 ? -12.769 49.819 45.834 1.00 27.50 195 ALA A N 1
ATOM 1426 C CA . ALA A 1 195 ? -14.254 49.676 45.783 1.00 27.50 195 ALA A CA 1
ATOM 1427 C C . ALA A 1 195 ? -15.237 50.557 44.919 1.00 27.50 195 ALA A C 1
ATOM 1429 O O . ALA A 1 195 ? -15.043 51.741 44.692 1.00 27.50 195 ALA A O 1
ATOM 1430 N N . ILE A 1 196 ? -16.409 49.936 44.622 1.00 28.33 196 ILE A N 1
ATOM 1431 C CA . ILE A 1 196 ? -17.786 50.486 44.382 1.00 28.33 196 ILE A CA 1
ATOM 1432 C C . ILE A 1 196 ? -18.311 50.810 42.936 1.00 28.33 196 ILE A C 1
ATOM 1434 O O . ILE A 1 196 ? -18.098 51.879 42.384 1.00 28.33 196 ILE A O 1
ATOM 1438 N N . ALA A 1 197 ? -19.172 49.883 42.453 1.00 25.55 197 ALA A N 1
ATOM 1439 C CA . ALA A 1 197 ? -20.524 50.036 41.841 1.00 25.55 197 ALA A CA 1
ATOM 1440 C C . ALA A 1 197 ? -20.824 50.419 40.354 1.00 25.55 197 ALA A C 1
ATOM 1442 O O . ALA A 1 197 ? -20.240 51.319 39.772 1.00 25.55 197 ALA A O 1
ATOM 1443 N N . THR A 1 198 ? -21.893 49.759 39.842 1.00 26.42 198 THR A N 1
ATOM 1444 C CA . THR A 1 198 ? -22.893 50.130 38.784 1.00 26.42 198 THR A CA 1
ATOM 1445 C C . THR A 1 198 ? -22.404 50.560 37.379 1.00 26.42 198 THR A C 1
ATOM 1447 O O . THR A 1 198 ? -21.672 51.525 37.257 1.00 26.42 198 THR A O 1
ATOM 1450 N N . SER A 1 199 ? -22.717 49.885 36.253 1.00 25.11 199 SER A N 1
ATOM 1451 C CA . SER A 1 199 ? -24.035 49.550 35.630 1.00 25.11 199 SER A CA 1
ATOM 1452 C C . SER A 1 199 ? -24.857 50.760 35.130 1.00 25.11 199 SER A C 1
ATOM 1454 O O . SER A 1 199 ? -24.964 51.714 35.893 1.00 25.11 199 SER A O 1
ATOM 1456 N N . PRO A 1 200 ? -25.626 50.667 34.013 1.00 50.53 200 PRO A N 1
ATOM 1457 C CA . PRO A 1 200 ? -25.449 49.852 32.789 1.00 50.53 200 PRO A CA 1
ATOM 1458 C C . PRO A 1 200 ? -25.882 50.586 31.468 1.00 50.53 200 PRO A C 1
ATOM 1460 O O . PRO A 1 200 ? -26.180 51.772 31.485 1.00 50.53 200 PRO A O 1
ATOM 1463 N N . ALA A 1 201 ? -26.041 49.817 30.372 1.00 24.41 201 ALA A N 1
ATOM 1464 C CA . ALA A 1 201 ? -27.050 49.968 29.292 1.00 24.41 201 ALA A CA 1
ATOM 1465 C C . ALA A 1 201 ? -26.795 50.774 27.978 1.00 24.41 201 ALA A C 1
ATOM 1467 O O . ALA A 1 201 ? -26.403 51.931 27.978 1.00 24.41 201 ALA A O 1
ATOM 1468 N N . GLN A 1 202 ? -27.237 50.115 26.887 1.00 23.70 202 GLN A N 1
ATOM 1469 C CA . GLN A 1 202 ? -27.944 50.604 25.678 1.00 23.70 202 GLN A CA 1
ATOM 1470 C C . GLN A 1 202 ? -27.226 51.218 24.441 1.00 23.70 202 GLN A C 1
ATOM 1472 O O . GLN A 1 202 ? -26.319 52.036 24.510 1.00 23.70 202 GLN A O 1
ATOM 1477 N N . THR A 1 203 ? -27.729 50.740 23.291 1.00 28.78 203 THR A N 1
ATOM 1478 C CA . THR A 1 203 ? -27.610 51.112 21.856 1.00 28.78 203 THR A CA 1
ATOM 1479 C C . THR A 1 203 ? -28.493 52.344 21.511 1.00 28.78 203 THR A C 1
ATOM 1481 O O . THR A 1 203 ? -29.244 52.725 22.415 1.00 28.78 203 THR A O 1
ATOM 1484 N N . PRO A 1 204 ? -28.534 52.939 20.279 1.00 41.12 204 PRO A N 1
ATOM 1485 C CA . PRO A 1 204 ? -28.212 52.384 18.936 1.00 41.12 204 PRO A CA 1
ATOM 1486 C C . PRO A 1 204 ? -27.536 53.361 17.914 1.00 41.1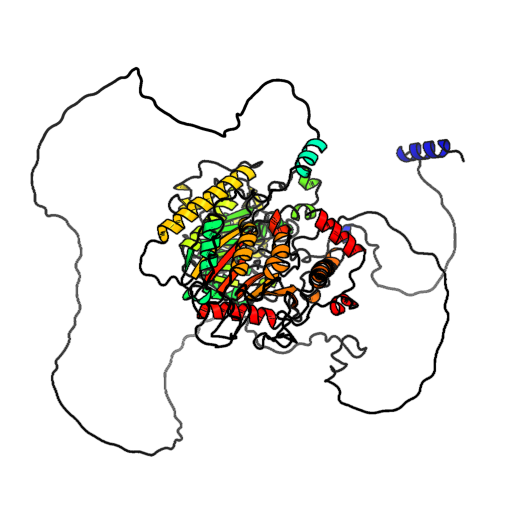2 204 PRO A C 1
ATOM 1488 O O . PRO A 1 204 ? -27.007 54.377 18.338 1.00 41.12 204 PRO A O 1
ATOM 1491 N N . GLU A 1 205 ? -27.521 52.976 16.615 1.00 27.22 205 GLU A N 1
ATOM 1492 C CA . GLU A 1 205 ? -27.739 53.767 15.352 1.00 27.22 205 GLU A CA 1
ATOM 1493 C C . GLU A 1 205 ? -27.112 55.188 15.166 1.00 27.22 205 GLU A C 1
ATOM 1495 O O . GLU A 1 205 ? -27.102 55.993 16.088 1.00 27.22 205 GLU A O 1
ATOM 1500 N N . ASP A 1 206 ? -26.628 55.644 13.991 1.00 28.30 206 ASP A N 1
ATOM 1501 C CA . ASP A 1 206 ? -26.492 55.083 12.619 1.00 28.30 206 ASP A CA 1
ATOM 1502 C C . ASP A 1 206 ? -25.474 55.917 11.763 1.00 28.30 206 ASP A C 1
ATOM 1504 O O . ASP A 1 206 ? -25.033 56.968 12.225 1.00 28.30 206 ASP A O 1
ATOM 1508 N N . GLU A 1 207 ? -25.187 55.505 10.509 1.00 27.50 207 GLU A N 1
ATOM 1509 C CA . GLU A 1 207 ? -24.638 56.310 9.367 1.00 27.50 207 GLU A CA 1
ATOM 1510 C C . GLU A 1 207 ? -23.222 56.989 9.471 1.00 27.50 207 GLU A C 1
ATOM 1512 O O . GLU A 1 207 ? -22.726 57.288 10.548 1.00 27.50 207 GLU A O 1
ATOM 1517 N N . MET A 1 208 ? -22.437 57.299 8.407 1.00 26.03 208 MET A N 1
ATOM 1518 C CA . MET A 1 208 ? -22.454 57.000 6.949 1.00 26.03 208 MET A CA 1
ATOM 1519 C C . MET A 1 208 ? -21.057 57.251 6.275 1.00 26.03 208 MET A C 1
ATOM 1521 O O . MET A 1 208 ? -20.291 58.104 6.715 1.00 26.03 208 MET A O 1
ATOM 1525 N N . SER A 1 209 ? -20.804 56.615 5.110 1.00 24.78 209 SER A N 1
ATOM 1526 C CA . SER A 1 209 ? -19.776 56.900 4.055 1.00 24.78 209 SER A CA 1
ATOM 1527 C C . SER A 1 209 ? -18.307 56.435 4.238 1.00 24.78 209 SER A C 1
ATOM 1529 O O . SER A 1 209 ? -17.755 56.500 5.330 1.00 24.78 209 SER A O 1
ATOM 1531 N N . GLY A 1 210 ? -17.648 55.983 3.142 1.00 24.52 210 GLY A N 1
ATOM 1532 C CA . GLY A 1 210 ? -16.209 55.610 3.161 1.00 24.52 210 GLY A CA 1
ATOM 1533 C C . GLY A 1 210 ? -15.635 54.630 2.101 1.00 24.52 210 GLY A C 1
ATOM 1534 O O . GLY A 1 210 ? -14.711 53.888 2.416 1.00 24.52 210 GLY A O 1
ATOM 1535 N N . THR A 1 211 ? -16.145 54.567 0.864 1.00 23.19 211 THR A N 1
ATOM 1536 C CA . THR A 1 211 ? -15.599 53.747 -0.264 1.00 23.19 211 THR A CA 1
ATOM 1537 C C . THR A 1 211 ? -14.162 54.146 -0.685 1.00 23.19 211 THR A C 1
ATOM 1539 O O . THR A 1 211 ? -13.878 55.343 -0.591 1.00 23.19 211 THR A O 1
ATOM 1542 N N . PRO A 1 212 ? -13.280 53.251 -1.234 1.00 28.58 212 PRO A N 1
ATOM 1543 C CA . PRO A 1 212 ? -13.526 52.661 -2.570 1.00 28.58 212 PRO A CA 1
ATOM 1544 C C . PRO A 1 212 ? -12.886 51.302 -2.992 1.00 28.58 212 PRO A C 1
ATOM 1546 O O . PRO A 1 212 ? -11.879 50.831 -2.475 1.00 28.58 212 PRO A O 1
ATOM 1549 N N . THR A 1 213 ? -13.417 50.805 -4.123 1.00 23.44 213 THR A N 1
ATOM 1550 C CA . THR A 1 213 ? -12.828 49.891 -5.141 1.00 23.44 213 THR A CA 1
ATOM 1551 C C . THR A 1 213 ? -12.575 48.405 -4.835 1.00 23.44 213 THR A C 1
ATOM 1553 O O . THR A 1 213 ? -11.598 48.017 -4.205 1.00 23.44 213 THR A O 1
ATOM 1556 N N . ILE A 1 214 ? -13.372 47.567 -5.510 1.00 24.58 214 ILE A N 1
ATOM 1557 C CA . ILE A 1 214 ? -13.066 46.189 -5.933 1.00 24.58 214 ILE A CA 1
ATOM 1558 C C . ILE A 1 214 ? -13.239 46.142 -7.463 1.00 24.58 214 ILE A C 1
ATOM 1560 O O . ILE A 1 214 ? -14.100 46.845 -7.992 1.00 24.58 214 ILE A O 1
ATOM 1564 N N . HIS A 1 215 ? -12.492 45.289 -8.172 1.00 21.98 215 HIS A N 1
ATOM 1565 C CA . HIS A 1 215 ? -12.883 44.794 -9.502 1.00 21.98 215 HIS A CA 1
ATOM 1566 C C . HIS A 1 215 ? -12.775 43.249 -9.547 1.00 21.98 215 HIS A C 1
ATOM 1568 O O . HIS A 1 215 ? -11.990 42.697 -8.774 1.00 21.98 215 HIS A O 1
ATOM 1574 N N . PRO A 1 216 ? -13.609 42.531 -10.335 1.00 29.45 216 PRO A N 1
ATOM 1575 C CA . PRO A 1 216 ? -14.246 41.322 -9.795 1.00 29.45 216 PRO A CA 1
ATOM 1576 C C . PRO A 1 216 ? -14.199 40.079 -10.716 1.00 29.45 216 PRO A C 1
ATOM 1578 O O . PRO A 1 216 ? -13.552 40.076 -11.760 1.00 29.45 216 PRO A O 1
ATOM 1581 N N . SER A 1 217 ? -15.033 39.085 -10.369 1.00 23.45 217 SER A N 1
ATOM 1582 C CA . SER A 1 217 ? -15.461 37.900 -11.147 1.00 23.45 217 SER A CA 1
ATOM 1583 C C . SER A 1 217 ? -14.443 36.745 -11.259 1.00 23.45 217 SER A C 1
ATOM 1585 O O . SER A 1 217 ? -13.241 36.962 -11.312 1.00 23.45 217 SER A O 1
ATOM 1587 N N . TYR A 1 218 ? -14.863 35.473 -11.248 1.00 23.38 218 TYR A N 1
ATOM 1588 C CA . TYR A 1 218 ? -16.220 34.938 -11.456 1.00 23.38 218 TYR A CA 1
ATOM 1589 C C . TYR A 1 218 ? -16.839 34.251 -10.227 1.00 23.38 218 TYR A C 1
ATOM 1591 O O . TYR A 1 218 ? -16.212 33.422 -9.576 1.00 23.38 218 TYR A O 1
ATOM 1599 N N . PHE A 1 219 ? -18.128 34.520 -10.015 1.00 23.16 219 PHE A N 1
ATOM 1600 C CA . PHE A 1 219 ? -19.080 33.652 -9.315 1.00 23.16 219 PHE A CA 1
ATOM 1601 C C . PHE A 1 219 ? -20.227 33.354 -10.294 1.00 23.16 219 PHE A C 1
ATOM 1603 O O . PHE A 1 219 ? -20.601 34.234 -11.070 1.00 23.16 219 PHE A O 1
ATOM 1610 N N . ALA A 1 220 ? -20.792 32.147 -10.254 1.00 22.95 220 ALA A N 1
ATOM 1611 C CA . ALA A 1 220 ? -22.021 31.808 -10.972 1.00 22.95 220 ALA A CA 1
ATOM 1612 C C . ALA A 1 220 ? -23.185 31.737 -9.973 1.00 22.95 220 ALA A C 1
ATOM 1614 O O . ALA A 1 220 ? -23.078 31.079 -8.937 1.00 22.95 220 ALA A O 1
ATOM 1615 N N . THR A 1 221 ? -24.272 32.451 -10.257 1.00 25.16 221 THR A N 1
ATOM 1616 C CA . THR A 1 221 ? -25.349 32.704 -9.289 1.00 25.16 221 THR A CA 1
ATOM 1617 C C . THR A 1 221 ? -26.300 31.515 -9.149 1.00 25.16 221 THR A C 1
ATOM 1619 O O . THR A 1 221 ? -26.779 30.973 -10.144 1.00 25.16 221 THR A O 1
ATOM 1622 N N . VAL A 1 222 ? -26.636 31.149 -7.910 1.00 25.06 222 VAL A N 1
ATOM 1623 C CA . VAL A 1 222 ? -27.727 30.210 -7.604 1.00 25.06 222 VAL A CA 1
ATOM 1624 C C . VAL A 1 222 ? -29.064 30.953 -7.644 1.00 25.06 222 VAL A C 1
ATOM 1626 O O . VAL A 1 222 ? -29.195 32.014 -7.040 1.00 25.06 222 VAL A O 1
ATOM 1629 N N . ALA A 1 223 ? -30.067 30.377 -8.309 1.00 23.16 223 ALA A N 1
ATOM 1630 C CA . ALA A 1 223 ? -31.442 30.872 -8.318 1.00 23.16 223 ALA A CA 1
ATOM 1631 C C . ALA A 1 223 ? -32.423 29.746 -7.955 1.00 23.16 223 ALA A C 1
ATOM 1633 O O . ALA A 1 223 ? -32.247 28.603 -8.375 1.00 23.16 223 ALA A O 1
ATOM 1634 N N . ALA A 1 224 ? -33.451 30.074 -7.172 1.00 24.23 224 ALA A N 1
ATOM 1635 C CA . ALA A 1 224 ? -34.504 29.162 -6.732 1.00 24.23 224 ALA A CA 1
ATOM 1636 C C . ALA A 1 224 ? -35.715 29.963 -6.204 1.00 24.23 224 ALA A C 1
ATOM 1638 O O . ALA A 1 224 ? -35.520 31.100 -5.772 1.00 24.23 224 ALA A O 1
ATOM 1639 N N . PRO A 1 225 ? -36.920 29.370 -6.088 1.00 40.00 225 PRO A N 1
ATOM 1640 C CA . PRO A 1 225 ? -37.468 28.233 -6.837 1.00 40.00 225 PRO A CA 1
ATOM 1641 C C . PRO A 1 225 ? -38.815 28.575 -7.521 1.00 40.00 225 PRO A C 1
ATOM 1643 O O . PRO A 1 225 ? -39.507 29.509 -7.122 1.00 40.00 225 PRO A O 1
ATOM 1646 N N . GLY A 1 226 ? -39.266 27.766 -8.487 1.00 21.66 226 GLY A N 1
ATOM 1647 C CA . GLY A 1 226 ? -40.639 27.885 -8.993 1.00 21.66 226 GLY A CA 1
ATOM 1648 C C . GLY A 1 226 ? -41.033 26.867 -10.065 1.00 21.66 226 GLY A C 1
ATOM 1649 O O . GLY A 1 226 ? -40.340 26.729 -11.065 1.00 21.66 226 GLY A O 1
ATOM 1650 N N . GLY A 1 227 ? -42.194 26.227 -9.878 1.00 22.83 227 GLY A N 1
ATOM 1651 C CA . GLY A 1 227 ? -42.919 25.497 -10.928 1.00 22.83 227 GLY A CA 1
ATOM 1652 C C . GLY A 1 227 ? -42.718 23.974 -10.983 1.00 22.83 227 GLY A C 1
ATOM 1653 O O . GLY A 1 227 ? -41.611 23.501 -11.183 1.00 22.83 227 GLY A O 1
ATOM 1654 N N . ALA A 1 228 ? -43.842 23.252 -10.860 1.00 23.16 228 ALA A N 1
ATOM 1655 C CA . ALA A 1 228 ? -44.161 21.900 -11.355 1.00 23.16 228 ALA A CA 1
ATOM 1656 C C . ALA A 1 228 ? -43.119 20.755 -11.269 1.00 23.16 228 ALA A C 1
ATOM 1658 O O . ALA A 1 228 ? -42.038 20.787 -11.848 1.00 23.16 228 ALA A O 1
ATOM 1659 N N . ALA A 1 229 ? -43.530 19.635 -10.664 1.00 33.72 229 ALA A N 1
ATOM 1660 C CA . ALA A 1 229 ? -42.764 18.392 -10.689 1.00 33.72 229 ALA A CA 1
ATOM 1661 C C . ALA A 1 229 ? -42.954 17.621 -12.009 1.00 33.72 229 ALA A C 1
ATOM 1663 O O . ALA A 1 229 ? -44.082 17.310 -12.388 1.00 33.72 229 ALA A O 1
ATOM 1664 N N . HIS A 1 230 ? -41.848 17.206 -12.633 1.00 27.38 230 HIS A N 1
ATOM 1665 C CA . HIS A 1 230 ? -41.823 16.129 -13.624 1.00 27.38 230 HIS A CA 1
ATOM 1666 C C . HIS A 1 230 ? -40.775 15.081 -13.240 1.00 27.38 230 HIS A C 1
ATOM 1668 O O . HIS A 1 230 ? -39.683 15.403 -12.772 1.00 27.38 230 HIS A O 1
ATOM 1674 N N . SER A 1 231 ? -41.119 13.807 -13.418 1.00 32.19 231 SER A N 1
ATOM 1675 C CA . SER A 1 231 ? -40.253 12.675 -13.096 1.00 32.19 231 SER A CA 1
ATOM 1676 C C . SER A 1 231 ? -39.196 12.461 -14.183 1.00 32.19 231 SER A C 1
ATOM 1678 O O . SER A 1 231 ? -39.480 11.812 -15.190 1.00 32.19 231 SER A O 1
ATOM 1680 N N . ALA A 1 232 ? -37.979 12.965 -13.963 1.00 26.86 232 ALA A N 1
ATOM 1681 C CA . ALA A 1 232 ? -36.813 12.534 -14.735 1.00 26.86 232 ALA A CA 1
ATOM 1682 C C . ALA A 1 232 ? -36.621 11.016 -14.573 1.00 26.86 232 ALA A C 1
ATOM 1684 O O . ALA A 1 232 ? -36.775 10.469 -13.474 1.00 26.86 232 ALA A O 1
ATOM 1685 N N . SER A 1 233 ? -36.337 10.331 -15.673 1.00 29.47 233 SER A N 1
ATOM 1686 C CA . SER A 1 233 ? -36.328 8.875 -15.751 1.00 29.47 233 SER A CA 1
ATOM 1687 C C . SER A 1 233 ? -34.925 8.290 -15.543 1.00 29.47 233 SER A C 1
ATOM 1689 O O . SER A 1 233 ? -33.926 9.003 -15.420 1.00 29.47 233 SER A O 1
ATOM 1691 N N . LEU A 1 234 ? -34.836 6.959 -15.434 1.00 31.66 234 LEU A N 1
ATOM 1692 C CA . LEU A 1 234 ? -33.580 6.298 -15.067 1.00 31.66 234 LEU A CA 1
ATOM 1693 C C . LEU A 1 234 ? -32.544 6.270 -16.207 1.00 31.66 234 LEU A C 1
ATOM 1695 O O . LEU A 1 234 ? -31.365 6.062 -15.923 1.00 31.66 234 LEU A O 1
ATOM 1699 N N . SER A 1 235 ? -32.962 6.482 -17.463 1.00 29.58 235 SER A N 1
ATOM 1700 C CA . SER A 1 235 ? -32.053 6.728 -18.591 1.00 29.58 235 SER A CA 1
ATOM 1701 C C . SER A 1 235 ? -31.342 8.060 -18.422 1.00 29.58 235 SER A C 1
ATOM 1703 O O . SER A 1 235 ? -30.123 8.107 -18.482 1.00 29.58 235 SER A O 1
ATOM 1705 N N . ASP A 1 236 ? -32.087 9.116 -18.120 1.00 33.31 236 ASP A N 1
ATOM 1706 C CA . ASP A 1 236 ? -31.631 10.504 -18.231 1.00 33.31 236 ASP A CA 1
ATOM 1707 C C . ASP A 1 236 ? -30.512 10.797 -17.213 1.00 33.31 236 ASP A C 1
ATOM 1709 O O . ASP A 1 236 ? -29.520 11.460 -17.513 1.00 33.31 236 ASP A O 1
ATOM 1713 N N . ALA A 1 237 ? -30.622 10.210 -16.016 1.00 34.09 237 ALA A N 1
ATOM 1714 C CA . ALA A 1 237 ? -29.592 10.267 -14.980 1.00 34.09 237 ALA A CA 1
ATOM 1715 C C . ALA A 1 237 ? -28.378 9.351 -15.247 1.00 34.09 237 ALA A C 1
ATOM 1717 O O . ALA A 1 237 ? -27.300 9.597 -14.705 1.00 34.09 237 ALA A O 1
ATOM 1718 N N . LEU A 1 238 ? -28.536 8.288 -16.045 1.00 32.22 238 LEU A N 1
ATOM 1719 C CA . LEU A 1 238 ? -27.437 7.403 -16.447 1.00 32.22 238 LEU A CA 1
ATOM 1720 C C . LEU A 1 238 ? -26.679 7.988 -17.644 1.00 32.22 238 LEU A C 1
ATOM 1722 O O . LEU A 1 238 ? -25.453 7.989 -17.649 1.00 32.22 238 LEU A O 1
ATOM 1726 N N . GLU A 1 239 ? -27.401 8.537 -18.616 1.00 32.94 239 GLU A N 1
ATOM 1727 C CA . GLU A 1 239 ? -26.858 9.250 -19.765 1.00 32.94 239 GLU A CA 1
ATOM 1728 C C . GLU A 1 239 ? -26.087 10.483 -19.294 1.00 32.94 239 GLU A C 1
ATOM 1730 O O . GLU A 1 239 ? -24.904 10.574 -19.590 1.00 32.94 239 GLU A O 1
ATOM 1735 N N . ALA A 1 240 ? -26.648 11.318 -18.409 1.00 33.25 240 ALA A N 1
ATOM 1736 C CA . ALA A 1 240 ? -25.914 12.437 -17.807 1.00 33.25 240 ALA A CA 1
ATOM 1737 C C . ALA A 1 240 ? -24.636 12.021 -17.042 1.00 33.25 240 ALA A C 1
ATOM 1739 O O . ALA A 1 240 ? -23.700 12.812 -16.944 1.00 33.25 240 ALA A O 1
ATOM 1740 N N . TYR A 1 241 ? -24.563 10.791 -16.515 1.00 32.94 241 TYR A N 1
ATOM 1741 C CA . TYR A 1 241 ? -23.363 10.257 -15.856 1.00 32.94 241 TYR A CA 1
ATOM 1742 C C . TYR A 1 241 ? -22.334 9.689 -16.853 1.00 32.94 241 TYR A C 1
ATOM 1744 O O . TYR A 1 241 ? -21.134 9.786 -16.608 1.00 32.94 241 TYR A O 1
ATOM 1752 N N . LEU A 1 242 ? -22.783 9.133 -17.984 1.00 30.38 242 LEU A N 1
ATOM 1753 C CA . LEU A 1 242 ? -21.930 8.551 -19.031 1.00 30.38 242 LEU A CA 1
ATOM 1754 C C . LEU A 1 242 ? -21.470 9.573 -20.087 1.00 30.38 242 LEU A C 1
ATOM 1756 O O . LEU A 1 242 ? -20.392 9.415 -20.655 1.00 30.38 242 LEU A O 1
ATOM 1760 N N . THR A 1 243 ? -22.251 10.627 -20.338 1.00 27.75 243 THR A N 1
ATOM 1761 C CA . THR A 1 243 ? -21.893 11.762 -21.207 1.00 27.75 243 THR A CA 1
ATOM 1762 C C . THR A 1 243 ? -21.233 12.903 -20.437 1.00 27.75 243 THR A C 1
ATOM 1764 O O . THR A 1 243 ? -20.737 13.847 -21.054 1.00 27.75 243 THR A O 1
ATOM 1767 N N . SER A 1 244 ? -21.192 12.831 -19.101 1.00 25.44 244 SER A N 1
ATOM 1768 C CA . SER A 1 244 ? -20.308 13.669 -18.292 1.00 25.44 244 SER A CA 1
ATOM 1769 C C . SER A 1 244 ? -18.868 13.462 -18.773 1.00 25.44 244 SER A C 1
ATOM 1771 O O . SER A 1 244 ? -18.366 12.338 -18.689 1.00 25.44 244 SER A O 1
ATOM 1773 N N . PRO A 1 245 ? -18.159 14.502 -19.252 1.00 25.39 245 PRO A N 1
ATOM 1774 C CA . PRO A 1 245 ? -16.759 14.353 -19.607 1.00 25.39 245 PRO A CA 1
ATOM 1775 C C . PRO A 1 245 ? -15.973 14.007 -18.339 1.00 25.39 245 PRO A C 1
ATOM 1777 O O . PRO A 1 245 ? -15.824 14.844 -17.447 1.00 25.39 245 PRO A O 1
ATOM 1780 N N . GLY A 1 246 ? -15.477 12.765 -18.265 1.00 28.58 246 GLY A N 1
ATOM 1781 C CA . GLY A 1 246 ? -14.573 12.320 -17.203 1.00 28.58 246 GLY A CA 1
ATOM 1782 C C . GLY A 1 246 ? -13.426 13.321 -17.027 1.00 28.58 246 GLY A C 1
ATOM 1783 O O . GLY A 1 246 ? -13.029 13.949 -18.015 1.00 28.58 246 GLY A O 1
ATOM 1784 N N . PRO A 1 247 ? -12.940 13.526 -15.787 1.00 28.50 247 PRO A N 1
ATOM 1785 C CA . PRO A 1 247 ? -12.233 14.737 -15.384 1.00 28.50 247 PRO A CA 1
ATOM 1786 C C . PRO A 1 247 ? -11.120 15.092 -16.368 1.00 28.50 247 PRO A C 1
ATOM 1788 O O . PRO A 1 247 ? -10.073 14.442 -16.413 1.00 28.50 247 PRO A O 1
ATOM 1791 N N . ARG A 1 248 ? -11.358 16.142 -17.168 1.00 25.55 248 ARG A N 1
ATOM 1792 C CA . ARG A 1 248 ? -10.319 16.730 -18.015 1.00 25.55 248 ARG A CA 1
ATOM 1793 C C . ARG A 1 248 ? -9.152 17.072 -17.101 1.00 25.55 248 ARG A C 1
ATOM 1795 O O . ARG A 1 248 ? -9.342 17.820 -16.142 1.00 25.55 248 ARG A O 1
ATOM 1802 N N . ALA A 1 249 ? -7.965 16.554 -17.424 1.00 27.20 249 ALA A N 1
ATOM 1803 C CA . ALA A 1 249 ? -6.728 17.008 -16.803 1.00 27.20 249 ALA A CA 1
ATOM 1804 C C . ALA A 1 249 ? -6.746 18.548 -16.795 1.00 27.20 249 ALA A C 1
ATOM 1806 O O . ALA A 1 249 ? -7.052 19.133 -17.844 1.00 27.20 249 ALA A O 1
ATOM 1807 N N . PRO A 1 250 ? -6.539 19.194 -15.630 1.00 28.77 250 PRO A N 1
ATOM 1808 C CA . PRO A 1 250 ? -6.857 20.604 -15.449 1.00 28.77 250 PRO A CA 1
ATOM 1809 C C . PRO A 1 250 ? -6.157 21.416 -16.529 1.00 28.77 250 PRO A C 1
ATOM 1811 O O . PRO A 1 250 ? -4.946 21.284 -16.719 1.00 28.77 250 PRO A O 1
ATOM 1814 N N . ALA A 1 251 ? -6.942 22.195 -17.279 1.00 25.61 251 ALA A N 1
ATOM 1815 C CA . ALA A 1 251 ? -6.457 22.883 -18.465 1.00 25.61 251 ALA A CA 1
ATOM 1816 C C . ALA A 1 251 ? -5.245 23.736 -18.085 1.00 25.61 251 ALA A C 1
ATOM 1818 O O . ALA A 1 251 ? -5.379 24.691 -17.318 1.00 25.61 251 ALA A O 1
ATOM 1819 N N . MET A 1 252 ? -4.063 23.357 -18.586 1.00 29.17 252 MET A N 1
ATOM 1820 C CA . MET A 1 252 ? -2.817 24.050 -18.278 1.00 29.17 252 MET A CA 1
ATOM 1821 C C . MET A 1 252 ? -2.950 25.509 -18.704 1.00 29.17 252 MET A C 1
ATOM 1823 O O . MET A 1 252 ? -2.841 25.832 -19.887 1.00 29.17 252 MET A O 1
ATOM 1827 N N . GLN A 1 253 ? -3.138 26.403 -17.731 1.00 25.25 253 GLN A N 1
ATOM 1828 C CA . GLN A 1 253 ? -2.843 27.807 -17.958 1.00 25.25 253 GLN A CA 1
ATOM 1829 C C . GLN A 1 253 ? -1.364 27.905 -18.369 1.00 25.25 253 GLN A C 1
ATOM 1831 O O . GLN A 1 253 ? -0.528 27.230 -17.758 1.00 25.25 253 GLN A O 1
ATOM 1836 N N . PRO A 1 254 ? -1.004 28.742 -19.357 1.00 27.17 254 PRO A N 1
ATOM 1837 C CA . PRO A 1 254 ? 0.383 28.967 -19.765 1.00 27.17 254 PRO A CA 1
ATOM 1838 C C . PRO A 1 254 ? 1.144 29.837 -18.742 1.00 27.17 254 PRO A C 1
ATOM 1840 O O . PRO A 1 254 ? 1.821 30.806 -19.083 1.00 27.17 254 PRO A O 1
ATOM 1843 N N . GLY A 1 255 ? 1.031 29.502 -17.455 1.00 27.02 255 GLY A N 1
ATOM 1844 C CA . GLY A 1 255 ? 1.777 30.125 -16.374 1.00 27.02 255 GLY A CA 1
ATOM 1845 C C . GLY A 1 255 ? 3.233 29.679 -16.421 1.00 27.02 255 GLY A C 1
ATOM 1846 O O . GLY A 1 255 ? 3.532 28.564 -16.005 1.00 27.02 255 GLY A O 1
ATOM 1847 N N . LYS A 1 256 ? 4.106 30.560 -16.937 1.00 30.38 256 LYS A N 1
ATOM 1848 C CA . LYS A 1 256 ? 5.583 30.492 -16.911 1.00 30.38 256 LYS A CA 1
ATOM 1849 C C . LYS A 1 256 ? 6.140 29.057 -16.892 1.00 30.38 256 LYS A C 1
ATOM 1851 O O . LYS A 1 256 ? 6.480 28.528 -15.833 1.00 30.38 256 LYS A O 1
ATOM 1856 N N . GLY A 1 257 ? 6.251 28.445 -18.074 1.00 26.86 257 GLY A N 1
ATOM 1857 C CA . GLY A 1 257 ? 6.976 27.179 -18.228 1.00 26.86 257 GLY A CA 1
ATOM 1858 C C . GLY A 1 257 ? 8.406 27.281 -17.682 1.00 26.86 257 GLY A C 1
ATOM 1859 O O . GLY A 1 257 ? 8.977 28.372 -17.665 1.00 26.86 257 GLY A O 1
ATOM 1860 N N . LEU A 1 258 ? 8.975 26.158 -17.223 1.00 39.19 258 LEU A N 1
ATOM 1861 C CA . LEU A 1 258 ? 10.361 26.137 -16.746 1.00 39.19 258 LEU A CA 1
ATOM 1862 C C . LEU A 1 258 ? 11.289 26.536 -17.898 1.00 39.19 258 LEU A C 1
ATOM 1864 O O . LEU A 1 258 ? 11.379 25.832 -18.904 1.00 39.19 258 LEU A O 1
ATOM 1868 N N . ALA A 1 259 ? 11.966 27.669 -17.748 1.00 31.45 259 ALA A N 1
ATOM 1869 C CA . ALA A 1 259 ? 12.942 28.140 -18.711 1.00 31.45 259 ALA A CA 1
ATOM 1870 C C . ALA A 1 259 ? 14.283 27.445 -18.443 1.00 31.45 259 ALA A C 1
ATOM 1872 O O . ALA A 1 259 ? 15.013 27.856 -17.553 1.00 31.45 259 ALA A O 1
ATOM 1873 N N . HIS A 1 260 ? 14.603 26.411 -19.226 1.00 37.03 260 HIS A N 1
ATOM 1874 C CA . HIS A 1 260 ? 15.950 25.826 -19.330 1.00 37.03 260 HIS A CA 1
ATOM 1875 C C . HIS A 1 260 ? 16.643 25.365 -18.023 1.00 37.03 260 HIS A C 1
ATOM 1877 O O . HIS A 1 260 ? 17.861 25.196 -18.015 1.00 37.03 260 HIS A O 1
ATOM 1883 N N . ASP A 1 261 ? 15.893 25.084 -16.950 1.00 37.03 261 ASP A N 1
ATOM 1884 C CA . ASP A 1 261 ? 16.432 24.525 -15.700 1.00 37.03 261 ASP A CA 1
ATOM 1885 C C . ASP A 1 261 ? 16.942 23.080 -15.892 1.00 37.03 261 ASP A C 1
ATOM 1887 O O . ASP A 1 261 ? 16.235 22.098 -15.660 1.00 37.03 261 ASP A O 1
ATOM 1891 N N . SER A 1 262 ? 18.200 22.950 -16.310 1.00 47.91 262 SER A N 1
ATOM 1892 C CA . SER A 1 262 ? 18.933 21.688 -16.410 1.00 47.91 262 SER A CA 1
ATOM 1893 C C . SER A 1 262 ? 19.181 21.086 -15.024 1.00 47.91 262 SER A C 1
ATOM 1895 O O . SER A 1 262 ? 20.009 21.568 -14.244 1.00 47.91 262 SER A O 1
ATOM 1897 N N . PHE A 1 263 ? 18.480 20.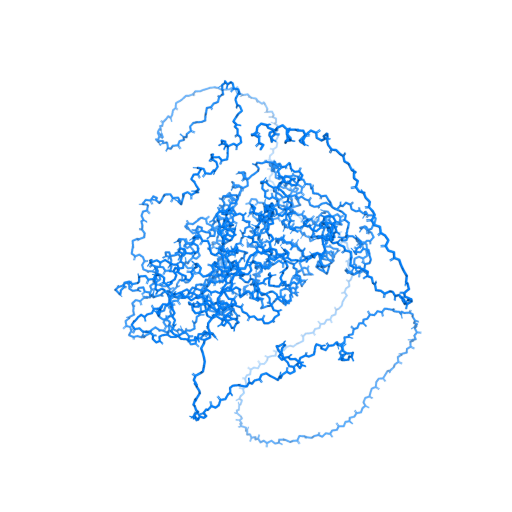002 -14.676 1.00 50.91 263 PHE A N 1
ATOM 1898 C CA . PHE A 1 263 ? 18.657 19.374 -13.368 1.00 50.91 263 PHE A CA 1
ATOM 1899 C C . PHE A 1 263 ? 19.890 18.473 -13.343 1.00 50.91 263 PHE A C 1
ATOM 1901 O O . PHE A 1 263 ? 19.823 17.268 -13.579 1.00 50.91 263 PHE A O 1
ATOM 1908 N N . ALA A 1 264 ? 21.011 19.094 -12.969 1.00 52.69 264 ALA A N 1
ATOM 1909 C CA . ALA A 1 264 ? 22.237 18.459 -12.502 1.00 52.69 264 ALA A CA 1
ATOM 1910 C C . ALA A 1 264 ? 21.962 17.546 -11.293 1.00 52.69 264 ALA A C 1
ATOM 1912 O O . ALA A 1 264 ? 22.090 17.954 -10.138 1.00 52.69 264 ALA A O 1
ATOM 1913 N N . TYR A 1 265 ? 21.552 16.312 -11.569 1.00 56.00 265 TYR A N 1
ATOM 1914 C CA . TYR A 1 265 ? 20.903 15.462 -10.577 1.00 56.00 265 TYR A CA 1
ATOM 1915 C C . TYR A 1 265 ? 21.800 15.062 -9.386 1.00 56.00 265 TYR A C 1
ATOM 1917 O O . TYR A 1 265 ? 21.294 14.910 -8.274 1.00 56.00 265 TYR A O 1
ATOM 1925 N N . GLU A 1 266 ? 23.112 14.881 -9.600 1.00 55.97 266 GLU A N 1
ATOM 1926 C CA . GLU A 1 266 ? 24.028 14.237 -8.634 1.00 55.97 266 GLU A CA 1
ATOM 1927 C C . GLU A 1 266 ? 24.094 14.907 -7.240 1.00 55.97 266 GLU A C 1
ATOM 1929 O O . GLU A 1 266 ? 24.494 14.242 -6.284 1.00 55.97 266 GLU A O 1
ATOM 1934 N N . ASP A 1 267 ? 23.647 16.162 -7.101 1.00 55.50 267 ASP A N 1
ATOM 1935 C CA . ASP A 1 267 ? 23.662 16.918 -5.838 1.00 55.50 267 ASP A CA 1
ATOM 1936 C C . ASP A 1 267 ? 22.308 16.936 -5.087 1.00 55.50 267 ASP A C 1
ATOM 1938 O O . ASP A 1 267 ? 22.285 17.179 -3.881 1.00 55.50 267 ASP A O 1
ATOM 1942 N N . GLU A 1 268 ? 21.170 16.686 -5.753 1.00 71.00 268 GLU A N 1
ATOM 1943 C CA . GLU A 1 268 ? 19.825 16.906 -5.177 1.00 71.00 268 GLU A CA 1
ATOM 1944 C C . GLU A 1 268 ? 18.845 15.724 -5.381 1.00 71.00 268 GLU A C 1
ATOM 1946 O O . GLU A 1 268 ? 17.746 15.896 -5.916 1.00 71.00 268 GLU A O 1
ATOM 1951 N N . PRO A 1 269 ? 19.143 14.502 -4.903 1.00 77.00 269 PRO A N 1
ATOM 1952 C CA . PRO A 1 269 ? 18.258 13.345 -5.094 1.00 77.00 269 PRO A CA 1
ATOM 1953 C C . PRO A 1 269 ? 16.898 13.475 -4.375 1.00 77.00 269 PRO A C 1
ATOM 1955 O O . PRO A 1 269 ? 15.934 12.812 -4.748 1.00 77.00 269 PRO A O 1
ATOM 1958 N N . ASN A 1 270 ? 16.777 14.377 -3.391 1.00 89.75 270 ASN A N 1
ATOM 1959 C CA . ASN A 1 270 ? 15.502 14.716 -2.746 1.00 89.75 270 ASN A CA 1
ATOM 1960 C C . ASN A 1 270 ? 14.606 15.655 -3.580 1.00 89.75 270 ASN A C 1
ATOM 1962 O O . ASN A 1 270 ? 13.487 15.963 -3.158 1.00 89.75 270 ASN A O 1
ATOM 1966 N N . LYS A 1 271 ? 15.064 16.147 -4.739 1.00 89.25 271 LYS A N 1
ATOM 1967 C CA . LYS A 1 271 ? 14.350 17.160 -5.536 1.00 89.25 271 LYS A CA 1
ATOM 1968 C C . LYS A 1 271 ? 12.986 16.679 -6.035 1.00 89.25 271 LYS A C 1
ATOM 1970 O O . LYS A 1 271 ? 12.059 17.482 -6.071 1.00 89.25 271 LYS A O 1
ATOM 1975 N N . LEU A 1 272 ? 12.825 15.383 -6.322 1.00 93.62 272 LEU A N 1
ATOM 1976 C CA . LEU A 1 272 ? 11.542 14.806 -6.743 1.00 93.62 272 LEU A CA 1
ATOM 1977 C C . LEU A 1 272 ? 10.446 14.994 -5.677 1.00 93.62 272 LEU A C 1
ATOM 1979 O O . LEU A 1 272 ? 9.362 15.460 -6.014 1.00 93.62 272 LEU A O 1
ATOM 1983 N N . ALA A 1 273 ? 10.725 14.719 -4.396 1.00 95.88 273 ALA A N 1
ATOM 1984 C CA . ALA A 1 273 ? 9.751 14.921 -3.316 1.00 95.88 273 ALA A CA 1
ATOM 1985 C C . ALA A 1 273 ? 9.338 16.394 -3.177 1.00 95.88 273 ALA A C 1
ATOM 1987 O O . ALA A 1 273 ? 8.150 16.691 -3.076 1.00 95.88 273 ALA A O 1
ATOM 1988 N N . HIS A 1 274 ? 10.302 17.319 -3.235 1.00 94.56 274 HIS A N 1
ATOM 1989 C CA . HIS A 1 274 ? 10.024 18.757 -3.168 1.00 94.56 274 HIS A CA 1
ATOM 1990 C C . HIS A 1 274 ? 9.208 19.228 -4.382 1.00 94.56 274 HIS A C 1
ATOM 1992 O O . HIS A 1 274 ? 8.250 19.976 -4.219 1.00 94.56 274 HIS A O 1
ATOM 1998 N N . TYR A 1 275 ? 9.547 18.758 -5.587 1.00 94.62 275 TYR A N 1
ATOM 1999 C CA . TYR A 1 275 ? 8.837 19.090 -6.823 1.00 94.62 275 TYR A CA 1
ATOM 2000 C C . TYR A 1 275 ? 7.392 18.578 -6.801 1.00 94.62 275 TYR A C 1
ATOM 2002 O O . TYR A 1 275 ? 6.472 19.342 -7.077 1.00 94.62 275 TYR A O 1
ATOM 2010 N N . VAL A 1 276 ? 7.168 17.323 -6.401 1.00 96.81 276 VAL A N 1
ATOM 2011 C CA . VAL A 1 276 ? 5.823 16.734 -6.287 1.00 96.81 276 VAL A CA 1
ATOM 2012 C C . VAL A 1 276 ? 5.005 17.430 -5.194 1.00 96.81 276 VAL A C 1
ATOM 2014 O O . VAL A 1 276 ? 3.885 17.859 -5.463 1.00 96.81 276 VAL A O 1
ATOM 2017 N N . SER A 1 277 ? 5.574 17.633 -3.999 1.00 97.31 277 SER A N 1
ATOM 2018 C CA . SER A 1 277 ? 4.921 18.352 -2.893 1.00 97.31 277 SER A CA 1
ATOM 2019 C C . SER A 1 277 ? 4.531 19.783 -3.277 1.00 97.31 277 SER A C 1
ATOM 2021 O O . SER A 1 277 ? 3.414 20.201 -2.983 1.00 97.31 277 SER A O 1
ATOM 2023 N N . GLN A 1 278 ? 5.397 20.511 -3.991 1.00 95.88 278 GLN A N 1
ATOM 2024 C CA . GLN A 1 278 ? 5.125 21.881 -4.440 1.00 95.88 278 GLN A CA 1
ATOM 2025 C C . GLN A 1 278 ? 4.133 21.953 -5.613 1.00 95.88 278 GLN A C 1
ATOM 2027 O O . GLN A 1 278 ? 3.414 22.940 -5.736 1.00 95.88 278 GLN A O 1
ATOM 2032 N N . LYS A 1 279 ? 4.108 20.963 -6.516 1.00 97.25 279 LYS A N 1
ATOM 2033 C CA . LYS A 1 279 ? 3.247 20.991 -7.715 1.00 97.25 279 LYS A CA 1
ATOM 2034 C C . LYS A 1 279 ? 1.850 20.409 -7.509 1.00 97.25 279 LYS A C 1
ATOM 2036 O O . LYS A 1 279 ? 0.991 20.652 -8.351 1.00 97.25 279 LYS A O 1
ATOM 2041 N N . LEU A 1 280 ? 1.631 19.675 -6.420 1.00 97.56 280 LEU A N 1
ATOM 2042 C CA . LEU A 1 280 ? 0.337 19.100 -6.037 1.00 97.56 280 LEU A CA 1
ATOM 2043 C C . LEU A 1 280 ? -0.184 19.619 -4.683 1.00 97.56 280 LEU A C 1
ATOM 2045 O O . LEU A 1 280 ? -1.193 19.113 -4.201 1.00 97.56 280 LEU A O 1
ATOM 2049 N N . ASP A 1 281 ? 0.512 20.580 -4.064 1.00 97.50 281 ASP A N 1
ATOM 2050 C CA . ASP A 1 281 ? 0.238 21.103 -2.717 1.00 97.50 281 ASP A CA 1
ATOM 2051 C C . ASP A 1 281 ? 0.015 19.994 -1.668 1.00 97.50 281 ASP A C 1
ATOM 2053 O O . ASP A 1 281 ? -1.001 19.921 -0.978 1.00 97.50 281 ASP A O 1
ATOM 2057 N N . LEU A 1 282 ? 1.019 19.120 -1.527 1.00 98.19 282 LEU A N 1
ATOM 2058 C CA . LEU A 1 282 ? 0.977 17.961 -0.627 1.00 98.19 282 LEU A CA 1
ATOM 2059 C C . LEU A 1 282 ? 1.892 18.126 0.595 1.00 98.19 282 LEU A C 1
ATOM 2061 O O . LEU A 1 282 ? 2.967 18.728 0.479 1.00 98.19 282 LEU A O 1
ATOM 2065 N N . PRO A 1 283 ? 1.536 17.536 1.754 1.00 97.38 283 PRO A N 1
ATOM 2066 C CA . PRO A 1 283 ? 2.435 17.442 2.899 1.00 97.38 283 PRO A CA 1
ATOM 2067 C C . PRO A 1 283 ? 3.728 16.692 2.558 1.00 97.38 283 PRO A C 1
ATOM 2069 O O . PRO A 1 283 ? 3.722 15.669 1.875 1.00 97.38 283 PRO A O 1
ATOM 2072 N N . MET A 1 284 ? 4.845 17.190 3.088 1.00 97.38 284 MET A N 1
ATOM 2073 C CA . MET A 1 284 ? 6.158 16.556 2.987 1.00 97.38 284 MET A CA 1
ATOM 2074 C C . MET A 1 284 ? 6.791 16.466 4.373 1.00 97.38 284 MET A C 1
ATOM 2076 O O . MET A 1 284 ? 7.079 17.477 5.020 1.00 97.38 284 MET A O 1
ATOM 2080 N N . PHE A 1 285 ? 7.048 15.242 4.809 1.00 96.31 285 PHE A N 1
ATOM 2081 C CA . PHE A 1 285 ? 7.720 14.931 6.059 1.00 96.31 285 PHE A CA 1
ATOM 2082 C C . PHE A 1 285 ? 9.227 14.808 5.827 1.00 96.31 285 PHE A C 1
ATOM 2084 O O . PHE A 1 285 ? 9.681 14.355 4.773 1.00 96.31 285 PHE A O 1
ATOM 2091 N N . LYS A 1 286 ? 10.003 15.245 6.817 1.00 94.88 286 LYS A N 1
ATOM 2092 C CA . LYS A 1 286 ? 11.461 15.132 6.855 1.00 94.88 286 LYS A CA 1
ATOM 2093 C C . LYS A 1 286 ? 11.819 13.988 7.797 1.00 94.88 286 LYS A C 1
ATOM 2095 O O . LYS A 1 286 ? 11.331 13.967 8.921 1.00 94.88 286 LYS A O 1
ATOM 2100 N N . ALA A 1 287 ? 12.652 13.064 7.333 1.00 94.25 287 ALA A N 1
ATOM 2101 C CA . ALA A 1 287 ? 13.031 11.852 8.050 1.00 94.25 287 ALA A CA 1
ATOM 2102 C C . ALA A 1 287 ? 14.555 11.668 8.044 1.00 94.25 287 ALA A C 1
ATOM 2104 O O . ALA A 1 287 ? 15.248 12.164 7.153 1.00 94.25 287 ALA A O 1
ATOM 2105 N N . SER A 1 288 ? 15.072 10.909 9.011 1.00 94.62 288 SER A N 1
ATOM 2106 C CA . SER A 1 288 ? 16.421 10.338 8.938 1.00 94.62 288 SER A CA 1
ATOM 2107 C C . SER A 1 288 ? 16.356 8.927 8.362 1.00 94.62 288 SER A C 1
ATOM 2109 O O . SER A 1 288 ? 15.523 8.120 8.790 1.00 94.62 288 SER A O 1
ATOM 2111 N N . SER A 1 289 ? 17.271 8.594 7.455 1.00 95.44 289 SER A N 1
ATOM 2112 C CA . SER A 1 289 ? 17.380 7.271 6.840 1.00 95.44 289 SER A CA 1
ATOM 2113 C C . SER A 1 289 ? 17.536 6.154 7.867 1.00 95.44 289 SER A C 1
ATOM 2115 O O . SER A 1 289 ? 17.063 5.045 7.648 1.00 95.44 289 SER A O 1
ATOM 2117 N N . ALA A 1 290 ? 18.160 6.449 9.013 1.00 95.94 290 ALA A N 1
ATOM 2118 C CA . ALA A 1 290 ? 18.366 5.498 10.103 1.00 95.94 290 ALA A CA 1
ATOM 2119 C C . ALA A 1 290 ? 17.064 5.057 10.804 1.00 95.94 290 ALA A C 1
ATOM 2121 O O . ALA A 1 290 ? 17.082 4.074 11.544 1.00 95.94 290 ALA A O 1
ATOM 2122 N N . SER A 1 291 ? 15.943 5.754 10.573 1.00 96.06 291 SER A N 1
ATOM 2123 C CA . SER A 1 291 ? 14.615 5.360 11.069 1.00 96.06 291 SER A CA 1
ATOM 2124 C C . SER A 1 291 ? 13.862 4.406 10.135 1.00 96.06 291 SER A C 1
ATOM 2126 O O . SER A 1 291 ? 12.851 3.832 10.544 1.00 96.06 291 SER A O 1
ATOM 2128 N N . ILE A 1 292 ? 14.328 4.236 8.892 1.00 97.88 292 ILE A N 1
ATOM 2129 C CA . ILE A 1 292 ? 13.647 3.461 7.852 1.00 97.88 292 ILE A CA 1
ATOM 2130 C C . ILE A 1 292 ? 14.342 2.110 7.693 1.00 97.88 292 ILE A C 1
ATOM 2132 O O . ILE A 1 292 ? 15.546 2.029 7.451 1.00 97.88 292 ILE A O 1
ATOM 2136 N N . HIS A 1 293 ? 13.570 1.034 7.815 1.00 97.94 293 HIS A N 1
ATOM 2137 C CA . HIS A 1 293 ? 14.061 -0.334 7.726 1.00 97.94 293 HIS A CA 1
ATOM 2138 C C . HIS A 1 293 ? 13.188 -1.179 6.800 1.00 97.94 293 HIS A C 1
ATOM 2140 O O . HIS A 1 293 ? 11.956 -1.139 6.851 1.00 97.94 293 HIS A O 1
ATOM 2146 N N . ARG A 1 294 ? 13.846 -2.008 5.992 1.00 96.69 294 ARG A N 1
ATOM 2147 C CA . ARG A 1 294 ? 13.226 -3.088 5.229 1.00 96.69 294 ARG A CA 1
ATOM 2148 C C . ARG A 1 294 ? 12.807 -4.208 6.184 1.00 96.69 294 ARG A C 1
ATOM 2150 O O . ARG A 1 294 ? 13.475 -4.446 7.188 1.00 96.69 294 ARG A O 1
ATOM 2157 N N . ILE A 1 295 ? 11.723 -4.909 5.865 1.00 97.56 295 ILE A N 1
ATOM 2158 C CA . ILE A 1 295 ? 11.395 -6.200 6.479 1.00 97.56 295 ILE A CA 1
ATOM 2159 C C . ILE A 1 295 ? 11.415 -7.230 5.345 1.00 97.56 295 ILE A C 1
ATOM 2161 O O . ILE A 1 295 ? 10.701 -7.087 4.355 1.00 97.56 295 ILE A O 1
ATOM 2165 N N . GLU A 1 296 ? 12.283 -8.232 5.446 1.00 93.62 296 GLU A N 1
ATOM 2166 C CA . GLU A 1 296 ? 12.744 -9.019 4.292 1.00 93.62 296 GLU A CA 1
ATOM 2167 C C . GLU A 1 296 ? 11.730 -10.086 3.859 1.00 93.62 296 GLU A C 1
ATOM 2169 O O . GLU A 1 296 ? 11.708 -10.496 2.699 1.00 93.62 296 GLU A O 1
ATOM 2174 N N . SER A 1 297 ? 10.890 -10.566 4.785 1.00 95.19 297 SER A N 1
ATOM 2175 C CA . SER A 1 297 ? 10.018 -11.720 4.540 1.00 95.19 297 SER A CA 1
ATOM 2176 C C . SER A 1 297 ? 8.652 -11.665 5.245 1.00 95.19 297 SER A C 1
ATOM 2178 O O . SER A 1 297 ? 8.537 -11.095 6.335 1.00 95.19 297 SER A O 1
ATOM 2180 N N . PRO A 1 298 ? 7.631 -12.369 4.703 1.00 96.12 298 PRO A N 1
ATOM 2181 C CA . PRO A 1 298 ? 6.316 -12.556 5.332 1.00 96.12 298 PRO A CA 1
ATOM 2182 C C . PRO A 1 298 ? 6.360 -12.983 6.809 1.00 96.12 298 PRO A C 1
ATOM 2184 O O . PRO A 1 298 ? 5.574 -12.511 7.632 1.00 96.12 298 PRO A O 1
ATOM 2187 N N . ARG A 1 299 ? 7.314 -13.857 7.165 1.00 96.12 299 ARG A N 1
ATOM 2188 C CA . ARG A 1 299 ? 7.480 -14.363 8.538 1.00 96.12 299 ARG A CA 1
ATOM 2189 C C . ARG A 1 299 ? 8.019 -13.290 9.483 1.00 96.12 299 ARG A C 1
ATOM 2191 O O . ARG A 1 299 ? 7.525 -13.168 10.603 1.00 96.12 299 ARG A O 1
ATOM 2198 N N . GLN A 1 300 ? 9.004 -12.506 9.038 1.00 97.62 300 GLN A N 1
ATOM 2199 C CA . GLN A 1 300 ? 9.513 -11.369 9.809 1.00 97.62 300 GLN A CA 1
ATOM 2200 C C . GLN A 1 300 ? 8.440 -10.293 9.978 1.00 97.62 300 GLN A C 1
ATOM 2202 O O . GLN A 1 300 ? 8.290 -9.775 11.080 1.00 97.62 300 GLN A O 1
ATOM 2207 N N . PHE A 1 301 ? 7.657 -10.002 8.931 1.00 97.75 301 PHE A N 1
ATOM 2208 C CA . PHE A 1 301 ? 6.529 -9.071 9.005 1.00 97.75 301 PHE A CA 1
ATOM 2209 C C . PHE A 1 301 ? 5.532 -9.483 10.095 1.00 97.75 301 PHE A C 1
ATOM 2211 O O . PHE A 1 301 ? 5.240 -8.681 10.981 1.00 97.75 301 PHE A O 1
ATOM 2218 N N . TYR A 1 302 ? 5.079 -10.741 10.110 1.00 97.38 302 TYR A N 1
ATOM 2219 C CA . TYR A 1 302 ? 4.135 -11.203 11.134 1.00 97.38 302 TYR A CA 1
ATOM 2220 C C . TYR A 1 302 ? 4.742 -11.258 12.548 1.00 97.38 302 TYR A C 1
ATOM 2222 O O . TYR A 1 302 ? 4.092 -10.877 13.525 1.00 97.38 302 TYR A O 1
ATOM 2230 N N . GLY A 1 303 ? 6.005 -11.680 12.674 1.00 97.94 303 GLY A N 1
ATOM 2231 C CA . GLY A 1 303 ? 6.726 -11.663 13.950 1.00 97.94 303 GLY A CA 1
ATOM 2232 C C . GLY A 1 303 ? 6.901 -10.248 14.511 1.00 97.94 303 GLY A C 1
ATOM 2233 O O . GLY A 1 303 ? 6.678 -10.017 15.701 1.00 97.94 303 GLY A O 1
ATOM 2234 N N . LEU A 1 304 ? 7.230 -9.282 13.650 1.00 98.31 304 LEU A N 1
ATOM 2235 C CA . LEU A 1 304 ? 7.327 -7.869 14.002 1.00 98.31 304 LEU A CA 1
ATOM 2236 C C . LEU A 1 304 ? 5.959 -7.289 14.373 1.00 98.31 304 LEU A C 1
ATOM 2238 O O . LEU A 1 304 ? 5.873 -6.591 15.378 1.00 98.31 304 LEU A O 1
ATOM 2242 N N . LEU A 1 305 ? 4.897 -7.611 13.628 1.00 98.06 305 LEU A N 1
ATOM 2243 C CA . LEU A 1 305 ? 3.528 -7.175 13.913 1.00 98.06 305 LEU A CA 1
ATOM 2244 C C . LEU A 1 305 ? 3.104 -7.590 15.333 1.00 98.06 305 LEU A C 1
ATOM 2246 O O . LEU A 1 305 ? 2.741 -6.737 16.142 1.00 98.06 305 LEU A O 1
ATOM 2250 N N . LYS A 1 306 ? 3.245 -8.879 15.680 1.00 97.50 306 LYS A N 1
ATOM 2251 C CA . LYS A 1 306 ? 2.945 -9.386 17.034 1.00 97.50 306 LYS A CA 1
ATOM 2252 C C . LYS A 1 306 ? 3.829 -8.742 18.106 1.00 97.50 306 LYS A C 1
ATOM 2254 O O . LYS A 1 306 ? 3.324 -8.338 19.155 1.00 97.50 306 LYS A O 1
ATOM 2259 N N . LYS A 1 307 ? 5.129 -8.566 17.832 1.00 98.25 307 LYS A N 1
ATOM 2260 C CA . LYS A 1 307 ? 6.051 -7.853 18.733 1.00 98.25 307 LYS A CA 1
ATOM 2261 C C . LYS A 1 307 ? 5.577 -6.421 18.990 1.00 98.25 307 LYS A C 1
ATOM 2263 O O . LYS A 1 307 ? 5.506 -6.020 20.148 1.00 98.25 307 LYS A O 1
ATOM 2268 N N . LYS A 1 308 ? 5.203 -5.671 17.952 1.00 98.38 308 LYS A N 1
ATOM 2269 C CA . LYS A 1 308 ? 4.742 -4.283 18.068 1.00 98.38 308 LYS A CA 1
ATOM 2270 C C . LYS A 1 308 ? 3.421 -4.163 18.826 1.00 98.38 308 LYS A C 1
ATOM 2272 O O . LYS A 1 308 ? 3.360 -3.362 19.754 1.00 98.38 308 LYS A O 1
ATOM 2277 N N . ILE A 1 309 ? 2.443 -5.029 18.544 1.00 98.50 309 ILE A N 1
ATOM 2278 C CA . ILE A 1 309 ? 1.200 -5.141 19.332 1.00 98.50 309 ILE A CA 1
ATOM 2279 C C . ILE A 1 309 ? 1.513 -5.342 20.823 1.00 98.50 309 ILE A C 1
ATOM 2281 O O . ILE A 1 309 ? 0.975 -4.634 21.666 1.00 98.50 309 ILE A O 1
ATOM 2285 N N . SER A 1 310 ? 2.433 -6.254 21.159 1.00 97.00 310 SER A N 1
ATOM 2286 C CA . SER A 1 310 ? 2.798 -6.529 22.560 1.00 97.00 310 SER A CA 1
ATOM 2287 C C . SER A 1 310 ? 3.603 -5.416 23.252 1.00 97.00 310 SER A C 1
ATOM 2289 O O . SER A 1 310 ? 3.748 -5.432 24.476 1.00 97.00 310 SER A O 1
ATOM 2291 N N . GLN A 1 311 ? 4.163 -4.473 22.486 1.00 97.44 311 GLN A N 1
ATOM 2292 C CA . GLN A 1 311 ? 5.038 -3.413 22.993 1.00 97.44 311 GLN A CA 1
ATOM 2293 C C . GLN A 1 311 ? 4.347 -2.047 23.104 1.00 97.44 311 GLN A C 1
ATOM 2295 O O . GLN A 1 311 ? 4.757 -1.277 23.973 1.00 97.44 311 GLN A O 1
ATOM 2300 N N . ALA A 1 312 ? 3.314 -1.776 22.297 1.00 98.19 312 ALA A N 1
ATOM 2301 C CA . ALA A 1 312 ? 2.614 -0.490 22.228 1.00 98.19 312 ALA A CA 1
ATOM 2302 C C . ALA A 1 312 ? 2.100 0.011 23.596 1.00 98.19 312 ALA A C 1
ATOM 2304 O O . ALA A 1 312 ? 1.672 -0.775 24.450 1.00 98.19 312 ALA A O 1
ATOM 2305 N N . LYS A 1 313 ? 2.168 1.330 23.813 1.00 97.94 313 LYS A N 1
ATOM 2306 C CA . LYS A 1 313 ? 1.898 1.990 25.105 1.00 97.94 313 LYS A CA 1
ATOM 2307 C C . LYS A 1 313 ? 0.757 2.998 25.079 1.00 97.94 313 LYS A C 1
ATOM 2309 O O . LYS A 1 313 ? 0.102 3.153 26.105 1.00 97.94 313 LYS A O 1
ATOM 2314 N N . ARG A 1 314 ? 0.518 3.655 23.946 1.00 97.50 314 ARG A N 1
ATOM 2315 C CA . ARG A 1 314 ? -0.495 4.703 23.759 1.00 97.50 314 ARG A CA 1
ATOM 2316 C C . ARG A 1 314 ? -1.518 4.305 22.703 1.00 97.50 314 ARG A C 1
ATOM 2318 O O . ARG A 1 314 ? -2.714 4.391 22.961 1.00 97.50 314 ARG A O 1
ATOM 2325 N N . ARG A 1 315 ? -1.067 3.860 21.524 1.00 97.94 315 ARG A N 1
ATOM 2326 C CA . ARG A 1 315 ? -1.958 3.580 20.385 1.00 97.94 315 ARG A CA 1
ATOM 2327 C C . ARG A 1 315 ? -1.502 2.433 19.489 1.00 97.94 315 ARG A C 1
ATOM 2329 O O . ARG A 1 315 ? -0.315 2.252 19.224 1.00 97.94 315 ARG A O 1
ATOM 2336 N N . ILE A 1 316 ? -2.484 1.735 18.938 1.00 98.81 316 ILE A N 1
ATOM 2337 C CA . ILE A 1 316 ? -2.383 0.869 17.768 1.00 98.81 316 ILE A CA 1
ATOM 2338 C C . ILE A 1 316 ? -3.382 1.403 16.736 1.00 98.81 316 ILE A C 1
ATOM 2340 O O . ILE A 1 316 ? -4.553 1.596 17.057 1.00 98.81 316 ILE A O 1
ATOM 2344 N N . PHE A 1 317 ? -2.950 1.637 15.499 1.00 98.81 317 PHE A N 1
ATOM 2345 C CA . PHE A 1 317 ? -3.847 2.062 14.422 1.00 98.81 317 PHE A CA 1
ATOM 2346 C C . PHE A 1 317 ? -3.602 1.246 13.156 1.00 98.81 317 PHE A C 1
ATOM 2348 O O . PHE A 1 317 ? -2.496 1.206 12.621 1.00 98.81 317 PHE A O 1
ATOM 2355 N N . LEU A 1 318 ? -4.637 0.548 12.695 1.00 98.75 318 LEU A N 1
ATOM 2356 C CA . LEU A 1 318 ? -4.549 -0.435 11.620 1.00 98.75 318 LEU A CA 1
ATOM 2357 C C . LEU A 1 318 ? -5.553 -0.079 10.521 1.00 98.75 318 LEU A C 1
ATOM 2359 O O . LEU A 1 318 ? -6.752 -0.008 10.778 1.00 98.75 318 LEU A O 1
ATOM 2363 N N . ALA A 1 319 ? -5.075 0.078 9.291 1.00 98.56 319 ALA A N 1
ATOM 2364 C CA . ALA A 1 319 ? -5.898 0.045 8.087 1.00 98.56 319 ALA A CA 1
ATOM 2365 C C . ALA A 1 319 ? -5.547 -1.212 7.290 1.00 98.56 319 ALA A C 1
ATOM 2367 O O . ALA A 1 319 ? -4.363 -1.470 7.063 1.00 98.56 319 ALA A O 1
ATOM 2368 N N . THR A 1 320 ? -6.537 -2.005 6.876 1.00 97.44 320 THR A N 1
ATOM 2369 C CA . THR A 1 320 ? -6.313 -3.192 6.033 1.00 97.44 320 THR A CA 1
ATOM 2370 C C . THR A 1 320 ? -7.591 -3.629 5.328 1.00 97.44 320 THR A C 1
ATOM 2372 O O . THR A 1 320 ? -8.672 -3.487 5.885 1.00 97.44 320 THR A O 1
ATOM 2375 N N . LEU A 1 321 ? -7.488 -4.244 4.145 1.00 95.19 321 LEU A N 1
ATOM 2376 C CA . LEU A 1 321 ? -8.673 -4.687 3.392 1.00 95.19 321 LEU A CA 1
ATOM 2377 C C . LEU A 1 321 ? -9.509 -5.696 4.206 1.00 95.19 321 LEU A C 1
ATOM 2379 O O . LEU A 1 321 ? -10.735 -5.633 4.216 1.00 95.19 321 LEU A O 1
ATOM 2383 N N . TYR A 1 322 ? -8.838 -6.633 4.881 1.00 95.50 322 TYR A N 1
ATOM 2384 C CA . TYR A 1 322 ? -9.438 -7.598 5.803 1.00 95.50 322 TYR A CA 1
ATOM 2385 C C . TYR A 1 322 ? -8.379 -8.192 6.742 1.00 95.50 322 TYR A C 1
ATOM 2387 O O . TYR A 1 322 ? -7.187 -8.216 6.423 1.00 95.50 322 TYR A O 1
ATOM 2395 N N . VAL A 1 323 ? -8.840 -8.748 7.864 1.00 96.94 323 VAL A N 1
ATOM 2396 C CA . VAL A 1 323 ? -8.075 -9.701 8.685 1.00 96.94 323 VAL A CA 1
ATOM 2397 C C . VAL A 1 323 ? -8.565 -11.113 8.368 1.00 96.94 323 VAL A C 1
ATOM 2399 O O . VAL A 1 323 ? -9.774 -11.348 8.315 1.00 96.94 323 VAL A O 1
ATOM 2402 N N . GLY A 1 324 ? -7.659 -12.051 8.103 1.00 94.62 324 GLY A N 1
ATOM 2403 C CA . GLY A 1 324 ? -8.017 -13.422 7.744 1.00 94.62 324 GLY A CA 1
ATOM 2404 C C . GLY A 1 324 ? -8.860 -14.082 8.837 1.00 94.62 324 GLY A C 1
ATOM 2405 O O . GLY A 1 324 ? -8.546 -13.983 10.020 1.00 94.62 324 GLY A O 1
ATOM 2406 N N . LYS A 1 325 ? -9.930 -14.780 8.440 1.00 91.75 325 LYS A N 1
ATOM 2407 C CA . LYS A 1 325 ? -10.862 -15.468 9.355 1.00 91.75 325 LYS A CA 1
ATOM 2408 C C . LYS A 1 325 ? -10.184 -16.470 10.308 1.00 91.75 325 LYS A C 1
ATOM 2410 O O . LYS A 1 325 ? -10.745 -16.808 11.346 1.00 91.75 325 LYS A O 1
ATOM 2415 N N . ASP A 1 326 ? -9.003 -16.954 9.926 1.00 91.94 326 ASP A N 1
ATOM 2416 C CA . ASP A 1 326 ? -8.224 -17.961 10.642 1.00 91.94 326 ASP A CA 1
ATOM 2417 C C . ASP A 1 326 ? -7.116 -17.334 11.524 1.00 91.94 326 ASP A C 1
ATOM 2419 O O . ASP A 1 326 ? -6.475 -18.051 12.290 1.00 91.94 326 ASP A O 1
ATOM 2423 N N . GLU A 1 327 ? -6.923 -16.004 11.500 1.00 95.25 327 GLU A N 1
ATOM 2424 C CA . GLU A 1 327 ? -5.896 -15.284 12.284 1.00 95.25 327 GLU A CA 1
ATOM 2425 C C . GLU A 1 327 ? -6.306 -15.059 13.752 1.00 95.25 327 GLU A C 1
ATOM 2427 O O . GLU A 1 327 ? -6.268 -13.942 14.280 1.00 95.25 327 GLU A O 1
ATOM 2432 N N . ARG A 1 328 ? -6.705 -16.135 14.433 1.00 95.56 328 ARG A N 1
ATOM 2433 C CA . ARG A 1 328 ? -7.116 -16.106 15.845 1.00 95.56 328 ARG A CA 1
ATOM 2434 C C . ARG A 1 328 ? -5.995 -15.624 16.759 1.00 95.56 328 ARG A C 1
ATOM 2436 O O . ARG A 1 328 ? -6.234 -14.742 17.579 1.00 95.56 328 ARG A O 1
ATOM 2443 N N . GLU A 1 329 ? -4.767 -16.093 16.528 1.00 95.06 329 GLU A N 1
ATOM 2444 C CA . GLU A 1 329 ? -3.567 -15.621 17.224 1.00 95.06 329 GLU A CA 1
ATOM 2445 C C . GLU A 1 329 ? -3.467 -14.084 17.183 1.00 95.06 329 GLU A C 1
ATOM 2447 O O . GLU A 1 329 ? -3.237 -13.453 18.210 1.00 95.06 329 GLU A O 1
ATOM 2452 N N . LEU A 1 330 ? -3.712 -13.447 16.031 1.00 96.19 330 LEU A N 1
ATOM 2453 C CA . LEU A 1 330 ? -3.655 -11.986 15.910 1.00 96.19 330 LEU A CA 1
ATOM 2454 C C . LEU A 1 330 ? -4.745 -11.289 16.746 1.00 96.19 330 LEU A C 1
ATOM 2456 O O . LEU A 1 330 ? -4.453 -10.315 17.442 1.00 96.19 330 LEU A O 1
ATOM 2460 N N . ALA A 1 331 ? -5.980 -11.798 16.710 1.00 96.81 331 ALA A N 1
ATOM 2461 C CA . ALA A 1 331 ? -7.087 -11.282 17.518 1.00 96.81 331 ALA A CA 1
ATOM 2462 C C . ALA A 1 331 ? -6.809 -11.414 19.029 1.00 96.81 331 ALA A C 1
ATOM 2464 O O . ALA A 1 331 ? -7.047 -10.484 19.801 1.00 96.81 331 ALA A O 1
ATOM 2465 N N . TYR A 1 332 ? -6.239 -12.546 19.441 1.00 95.81 332 TYR A N 1
ATOM 2466 C CA . TYR A 1 332 ? -5.837 -12.833 20.816 1.00 95.81 332 TYR A CA 1
ATOM 2467 C C . TYR A 1 332 ? -4.656 -11.963 21.290 1.00 95.81 332 TYR A C 1
ATOM 2469 O O . TYR A 1 332 ? -4.690 -11.438 22.404 1.00 95.81 332 TYR A O 1
ATOM 2477 N N . PHE A 1 333 ? -3.651 -11.709 20.442 1.00 96.06 333 PHE A N 1
ATOM 2478 C CA . PHE A 1 333 ? -2.556 -10.780 20.757 1.00 96.06 333 PHE A CA 1
ATOM 2479 C C . PHE A 1 333 ? -3.054 -9.341 20.976 1.00 96.06 333 PHE A C 1
ATOM 2481 O O . PHE A 1 333 ? -2.584 -8.679 21.904 1.00 96.06 333 PHE A O 1
ATOM 2488 N N . LEU A 1 334 ? -4.027 -8.871 20.183 1.00 98.12 334 LEU A N 1
ATOM 2489 C CA . LEU A 1 334 ? -4.695 -7.582 20.414 1.00 98.12 334 LEU A CA 1
ATOM 2490 C C . LEU A 1 334 ? -5.462 -7.587 21.749 1.00 98.12 334 LEU A C 1
ATOM 2492 O O . LEU A 1 334 ? -5.290 -6.675 22.555 1.00 98.12 334 LEU A O 1
ATOM 2496 N N . CYS A 1 335 ? -6.238 -8.643 22.024 1.00 97.62 335 CYS A N 1
ATOM 2497 C CA . CYS A 1 335 ? -6.982 -8.811 23.277 1.00 97.62 335 CYS A CA 1
ATOM 2498 C C . CYS A 1 335 ? -6.070 -8.733 24.521 1.00 97.62 335 CYS A C 1
ATOM 2500 O O . CYS A 1 335 ? -6.375 -8.000 25.464 1.00 97.62 335 CYS A O 1
ATOM 2502 N N . ARG A 1 336 ? -4.910 -9.411 24.507 1.00 96.69 336 ARG A N 1
ATOM 2503 C CA . ARG A 1 336 ? -3.913 -9.337 25.595 1.00 96.69 336 ARG A CA 1
ATOM 2504 C C . ARG A 1 336 ? -3.285 -7.954 25.740 1.00 96.69 336 ARG A C 1
ATOM 2506 O O . ARG A 1 336 ? -3.057 -7.522 26.866 1.00 96.69 336 ARG A O 1
ATOM 2513 N N . ALA A 1 337 ? -2.984 -7.259 24.642 1.00 97.50 337 ALA A N 1
ATOM 2514 C CA . ALA A 1 337 ? -2.383 -5.924 24.708 1.00 97.50 337 ALA A CA 1
ATOM 2515 C C . ALA A 1 337 ? -3.312 -4.922 25.423 1.00 97.50 337 ALA A C 1
ATOM 2517 O O . ALA A 1 337 ? -2.874 -4.224 26.337 1.00 97.50 337 ALA A O 1
ATOM 2518 N N . LEU A 1 338 ? -4.601 -4.941 25.070 1.00 98.12 338 LEU A N 1
ATOM 2519 C CA . LEU A 1 338 ? -5.663 -4.130 25.680 1.00 98.12 338 LEU A CA 1
ATOM 2520 C C . LEU A 1 338 ? -5.915 -4.514 27.150 1.00 98.12 338 LEU A C 1
ATOM 2522 O O . LEU A 1 338 ? -5.980 -3.655 28.028 1.00 98.12 338 LEU A O 1
ATOM 2526 N N . ALA A 1 339 ? -5.970 -5.817 27.457 1.00 96.50 339 ALA A N 1
ATOM 2527 C CA . ALA A 1 339 ? -6.140 -6.307 28.828 1.00 96.50 339 ALA A CA 1
ATOM 2528 C C . ALA A 1 339 ? -4.997 -5.897 29.775 1.00 96.50 339 ALA A C 1
ATOM 2530 O O . ALA A 1 339 ? -5.232 -5.676 30.962 1.00 96.50 339 ALA A O 1
ATOM 2531 N N . ARG A 1 340 ? -3.767 -5.785 29.256 1.00 96.00 340 ARG A N 1
ATOM 2532 C CA . ARG A 1 340 ? -2.562 -5.427 30.026 1.00 96.00 340 ARG A CA 1
ATOM 2533 C C . ARG A 1 340 ? -2.345 -3.929 30.191 1.00 96.00 340 ARG A C 1
ATOM 2535 O O . ARG A 1 340 ? -1.633 -3.530 31.110 1.00 96.00 340 ARG A O 1
ATOM 2542 N N . ASN A 1 341 ? -2.887 -3.109 29.295 1.00 97.50 341 ASN A N 1
ATOM 2543 C CA . ASN A 1 341 ? -2.658 -1.670 29.284 1.00 97.50 341 ASN A CA 1
ATOM 2544 C C . ASN A 1 341 ? -3.985 -0.915 29.110 1.00 97.50 341 ASN A C 1
ATOM 2546 O O . ASN A 1 341 ? -4.374 -0.631 27.979 1.00 97.50 341 ASN A O 1
ATOM 2550 N N . PRO A 1 342 ? -4.657 -0.532 30.214 1.00 96.25 342 PRO A N 1
ATOM 2551 C CA . PRO A 1 342 ? -5.940 0.163 30.156 1.00 96.25 342 PRO A CA 1
ATOM 2552 C C . PRO A 1 342 ? -5.941 1.513 29.420 1.00 96.25 342 PRO A C 1
ATOM 2554 O O . PRO A 1 342 ? -7.016 2.010 29.098 1.00 96.25 342 PRO A O 1
ATOM 2557 N N . ALA A 1 343 ? -4.765 2.101 29.167 1.00 96.31 343 ALA A N 1
ATOM 2558 C CA . ALA A 1 343 ? -4.593 3.346 28.418 1.00 96.31 343 ALA A CA 1
ATOM 2559 C C . ALA A 1 343 ? -4.294 3.131 26.918 1.00 96.31 343 ALA A C 1
ATOM 2561 O O . ALA A 1 343 ? -4.140 4.107 26.184 1.00 96.31 343 ALA A O 1
ATOM 2562 N N . LEU A 1 344 ? -4.185 1.880 26.453 1.00 98.38 344 LEU A N 1
ATOM 2563 C CA . LEU A 1 344 ? -3.906 1.563 25.055 1.00 98.38 344 LEU A CA 1
ATOM 2564 C C . LEU A 1 344 ? -5.154 1.758 24.194 1.00 98.38 344 LEU A C 1
ATOM 2566 O O . LEU A 1 344 ? -6.138 1.048 24.365 1.00 98.38 344 LEU A O 1
ATOM 2570 N N . GLN A 1 345 ? -5.084 2.661 23.223 1.00 98.44 345 GLN A N 1
ATOM 2571 C CA . GLN A 1 345 ? -6.133 2.834 22.218 1.00 98.44 345 GLN A CA 1
ATOM 2572 C C . GLN A 1 345 ? -5.883 1.938 20.994 1.00 98.44 345 GLN A C 1
ATOM 2574 O O . GLN A 1 345 ? -4.738 1.750 20.577 1.00 98.44 345 GLN A O 1
ATOM 2579 N N . LEU A 1 346 ? -6.945 1.416 20.384 1.00 98.75 346 LEU A N 1
ATOM 2580 C CA . LEU A 1 346 ? -6.932 0.630 19.150 1.00 98.75 346 LEU A CA 1
ATOM 2581 C C . LEU A 1 346 ? -7.956 1.197 18.163 1.00 98.75 346 LEU A C 1
ATOM 2583 O O . LEU A 1 346 ? -9.159 1.094 18.382 1.00 98.75 346 LEU A O 1
ATOM 2587 N N . THR A 1 347 ? -7.482 1.720 17.034 1.00 98.75 347 THR A N 1
ATOM 2588 C CA . THR A 1 347 ? -8.327 2.081 15.887 1.00 98.75 347 THR A CA 1
ATOM 2589 C C . THR A 1 347 ? -8.115 1.066 14.766 1.00 98.75 347 THR A C 1
ATOM 2591 O O . THR A 1 347 ? -7.003 0.936 14.254 1.00 98.75 347 THR A O 1
ATOM 2594 N N . LEU A 1 348 ? -9.164 0.355 14.353 1.00 98.62 348 LEU A N 1
ATOM 2595 C CA . LEU A 1 348 ? -9.123 -0.611 13.252 1.00 98.62 348 LEU A CA 1
ATOM 2596 C C . LEU A 1 348 ? -10.107 -0.220 12.146 1.00 98.62 348 LEU A C 1
ATOM 2598 O O . LEU A 1 348 ? -11.319 -0.324 12.322 1.00 98.62 348 LEU A O 1
ATOM 2602 N N . LEU A 1 349 ? -9.577 0.150 10.983 1.00 98.69 349 LEU A N 1
ATOM 2603 C CA . LEU A 1 349 ? -10.327 0.419 9.762 1.00 98.69 349 LEU A CA 1
ATOM 2604 C C . LEU A 1 349 ? -10.177 -0.751 8.780 1.00 98.69 349 LEU A C 1
ATOM 2606 O O . LEU A 1 349 ? -9.063 -1.120 8.402 1.00 98.69 349 LEU A O 1
ATOM 2610 N N . MET A 1 350 ? -11.304 -1.305 8.335 1.00 97.88 350 MET A N 1
ATOM 2611 C CA . MET A 1 350 ? -11.359 -2.342 7.299 1.00 97.88 350 MET A CA 1
ATOM 2612 C C . MET A 1 350 ? -12.401 -2.031 6.225 1.00 97.88 350 MET A C 1
ATOM 2614 O O . MET A 1 350 ? -13.236 -1.142 6.386 1.00 97.88 350 MET A O 1
ATOM 2618 N N . ASP A 1 351 ? -12.385 -2.786 5.130 1.00 96.06 351 ASP A N 1
ATOM 2619 C CA . ASP A 1 351 ? -13.451 -2.752 4.132 1.00 96.06 351 ASP A CA 1
ATOM 2620 C C . ASP A 1 351 ? -14.688 -3.553 4.586 1.00 96.06 351 ASP A C 1
ATOM 2622 O O . ASP A 1 351 ? -14.580 -4.701 5.022 1.00 96.06 351 ASP A O 1
ATOM 2626 N N . ALA A 1 352 ? -15.886 -2.979 4.453 1.00 92.44 352 ALA A N 1
ATOM 2627 C CA . ALA A 1 352 ? -17.133 -3.603 4.894 1.00 92.44 352 ALA A CA 1
ATOM 2628 C C . ALA A 1 352 ? -17.499 -4.865 4.110 1.00 92.44 352 ALA A C 1
ATOM 2630 O O . ALA A 1 352 ? -18.055 -5.804 4.687 1.00 92.44 352 ALA A O 1
ATOM 2631 N N . MET A 1 353 ? -17.199 -4.919 2.813 1.00 87.38 353 MET A N 1
ATOM 2632 C CA . MET A 1 353 ? -17.500 -6.088 1.995 1.00 87.38 353 MET A CA 1
ATOM 2633 C C . MET A 1 353 ? -16.561 -7.243 2.325 1.00 87.38 353 MET A C 1
ATOM 2635 O O . MET A 1 353 ? -17.023 -8.364 2.538 1.00 87.38 353 MET A O 1
ATOM 2639 N N . ARG A 1 354 ? -15.255 -6.980 2.417 1.00 88.81 354 ARG A N 1
ATOM 2640 C CA . ARG A 1 354 ? -14.260 -8.019 2.704 1.00 88.81 354 ARG A CA 1
ATOM 2641 C C . ARG A 1 354 ? -14.249 -8.444 4.176 1.00 88.81 354 ARG A C 1
ATOM 2643 O O . ARG A 1 354 ? -14.104 -9.634 4.429 1.00 88.81 354 ARG A O 1
ATOM 2650 N N . ALA A 1 355 ? -14.522 -7.558 5.136 1.00 93.75 355 ALA A N 1
ATOM 2651 C CA . ALA A 1 355 ? -14.595 -7.925 6.556 1.00 93.75 355 ALA A CA 1
ATOM 2652 C C . ALA A 1 355 ? -15.851 -8.732 6.948 1.00 93.75 355 ALA A C 1
ATOM 2654 O O . ALA A 1 355 ? -15.841 -9.433 7.965 1.00 93.75 355 ALA A O 1
ATOM 2655 N N . THR A 1 356 ? -16.941 -8.654 6.172 1.00 90.88 356 THR A N 1
ATOM 2656 C CA . THR A 1 356 ? -18.215 -9.360 6.451 1.00 90.88 356 THR A CA 1
ATOM 2657 C C . THR A 1 356 ? -18.490 -10.551 5.527 1.00 90.88 356 THR A C 1
ATOM 2659 O O . THR A 1 356 ? -19.513 -11.219 5.673 1.00 90.88 356 THR A O 1
ATOM 2662 N N . ARG A 1 357 ? -17.583 -10.837 4.585 1.00 82.94 357 ARG A N 1
ATOM 2663 C CA . ARG A 1 357 ? -17.786 -11.721 3.424 1.00 82.94 357 ARG A CA 1
ATOM 2664 C C . ARG A 1 357 ? -18.314 -13.114 3.767 1.00 82.94 357 ARG A C 1
ATOM 2666 O O . ARG A 1 357 ? -19.300 -13.561 3.182 1.00 82.94 357 ARG A O 1
ATOM 2673 N N . GLU A 1 358 ? -17.663 -13.779 4.716 1.00 84.00 358 GLU A N 1
ATOM 2674 C CA . GLU A 1 358 ? -17.976 -15.136 5.173 1.00 84.00 358 GLU A CA 1
ATOM 2675 C C . GLU A 1 358 ? -19.222 -15.206 6.083 1.00 84.00 358 GLU A C 1
ATOM 2677 O O . GLU A 1 358 ? -19.757 -16.290 6.329 1.00 84.00 358 GLU A O 1
ATOM 2682 N N . SER A 1 359 ? -19.716 -14.064 6.569 1.00 82.06 359 SER A N 1
ATOM 2683 C CA . SER A 1 359 ? -20.820 -13.997 7.528 1.00 82.06 359 SER A CA 1
ATOM 2684 C C . SER A 1 359 ? -22.194 -14.242 6.867 1.00 82.06 359 SER A C 1
ATOM 2686 O O . SER A 1 359 ? -22.452 -13.756 5.754 1.00 82.06 359 SER A O 1
ATOM 2688 N N . PRO A 1 360 ? -23.120 -14.974 7.523 1.00 82.38 360 PRO A N 1
ATOM 2689 C CA . PRO A 1 360 ? -22.996 -15.633 8.832 1.00 82.38 360 PRO A CA 1
ATOM 2690 C C . PRO A 1 360 ? -22.519 -17.099 8.757 1.00 82.38 360 PRO A C 1
ATOM 2692 O O . PRO A 1 360 ? -22.562 -17.798 9.763 1.00 82.38 360 PRO A O 1
ATOM 2695 N N . LYS A 1 361 ? -22.114 -17.600 7.579 1.00 85.69 361 LYS A N 1
ATOM 2696 C CA . LYS A 1 361 ? -21.829 -19.033 7.359 1.00 85.69 361 LYS A CA 1
ATOM 2697 C C . LYS A 1 361 ? -20.560 -19.521 8.061 1.00 85.69 361 LYS A C 1
ATOM 2699 O O . LYS A 1 361 ? -20.498 -20.674 8.476 1.00 85.69 361 LYS A O 1
ATOM 2704 N N . SER A 1 362 ? -19.551 -18.665 8.198 1.00 90.25 362 SER A N 1
ATOM 2705 C CA . SER A 1 362 ? -18.378 -18.926 9.033 1.00 90.25 362 SER A CA 1
ATOM 2706 C C . SER A 1 362 ? -17.818 -17.632 9.623 1.00 90.25 362 SER A C 1
ATOM 2708 O O . SER A 1 362 ? -18.321 -16.544 9.343 1.00 90.25 362 SER A O 1
ATOM 2710 N N . ILE A 1 363 ? -16.749 -17.756 10.418 1.00 93.50 363 ILE A N 1
ATOM 2711 C CA . ILE A 1 363 ? -15.971 -16.619 10.926 1.00 93.50 363 ILE A CA 1
ATOM 2712 C C . ILE A 1 363 ? -15.577 -15.702 9.754 1.00 93.50 363 ILE A C 1
ATOM 2714 O O . ILE A 1 363 ? -15.147 -16.192 8.707 1.00 93.50 363 ILE A O 1
ATOM 2718 N N . SER A 1 364 ? -15.716 -14.391 9.951 1.00 94.94 364 SER A N 1
ATOM 2719 C CA . SER A 1 364 ? -15.202 -13.323 9.081 1.00 94.94 364 SER A CA 1
ATOM 2720 C C . SER A 1 364 ? -14.391 -12.330 9.926 1.00 94.94 364 SER A C 1
ATOM 2722 O O . SER A 1 364 ? -14.437 -12.400 11.155 1.00 94.94 364 SER A O 1
ATOM 2724 N N . SER A 1 365 ? -13.673 -11.375 9.321 1.00 96.50 365 SER A N 1
ATOM 2725 C CA . SER A 1 365 ? -12.877 -10.385 10.080 1.00 96.50 365 SER A CA 1
ATOM 2726 C C . SER A 1 365 ? -13.715 -9.622 11.113 1.00 96.50 365 SER A C 1
ATOM 2728 O O . SER A 1 365 ? -13.264 -9.371 12.228 1.00 96.50 365 SER A O 1
ATOM 2730 N N . ALA A 1 366 ? -14.955 -9.279 10.750 1.00 96.50 366 ALA A N 1
ATOM 2731 C CA . ALA A 1 366 ? -15.896 -8.597 11.627 1.00 96.50 366 ALA A CA 1
ATOM 2732 C C . ALA A 1 366 ? -16.343 -9.470 12.813 1.00 96.50 366 ALA A C 1
ATOM 2734 O O . ALA A 1 366 ? -16.312 -8.983 13.939 1.00 96.50 366 ALA A O 1
ATOM 2735 N N . SER A 1 367 ? -16.692 -10.753 12.623 1.00 96.75 367 SER A N 1
ATOM 2736 C CA . SER A 1 367 ? -17.055 -11.617 13.765 1.00 96.75 367 SER A CA 1
ATOM 2737 C C . SER A 1 367 ? -15.846 -11.883 14.665 1.00 96.75 367 SER A C 1
ATOM 2739 O O . SER A 1 367 ? -15.936 -11.691 15.877 1.00 96.75 367 SER A O 1
ATOM 2741 N N . LEU A 1 368 ? -14.695 -12.199 14.057 1.00 97.25 368 LEU A N 1
ATOM 2742 C CA . LEU A 1 368 ? -13.418 -12.454 14.725 1.00 97.25 368 LEU A CA 1
ATOM 2743 C C . LEU A 1 368 ? -13.026 -11.323 15.685 1.00 97.25 368 LEU A C 1
ATOM 2745 O O . LEU A 1 368 ? -12.564 -11.605 16.786 1.00 97.25 368 LEU A O 1
ATOM 2749 N N . LEU A 1 369 ? -13.228 -10.058 15.298 1.00 97.88 369 LEU A N 1
ATOM 2750 C CA . LEU A 1 369 ? -12.707 -8.895 16.029 1.00 97.88 369 LEU A CA 1
ATOM 2751 C C . LEU A 1 369 ? -13.773 -8.074 16.772 1.00 97.88 369 LEU A C 1
ATOM 2753 O O . LEU A 1 369 ? -13.417 -7.362 17.706 1.00 97.88 369 LEU A O 1
ATOM 2757 N N . SER A 1 370 ? -15.066 -8.210 16.440 1.00 97.31 370 SER A N 1
ATOM 2758 C CA . SER A 1 370 ? -16.178 -7.464 17.077 1.00 97.31 370 SER A CA 1
ATOM 2759 C C . SER A 1 370 ? -16.168 -7.493 18.609 1.00 97.31 370 SER A C 1
ATOM 2761 O O . SER A 1 370 ? -16.552 -6.520 19.254 1.00 97.31 370 SER A O 1
ATOM 2763 N N . HIS A 1 371 ? -15.703 -8.598 19.194 1.00 97.31 371 HIS A N 1
ATOM 2764 C CA . HIS A 1 371 ? -15.616 -8.788 20.635 1.00 97.31 371 HIS A CA 1
ATOM 2765 C C . HIS A 1 371 ? -14.695 -7.779 21.337 1.00 97.31 371 HIS A C 1
ATOM 2767 O O . HIS A 1 371 ? -14.952 -7.449 22.491 1.00 97.31 371 HIS A O 1
ATOM 2773 N N . LEU A 1 372 ? -13.655 -7.267 20.665 1.00 98.06 372 LEU A N 1
ATOM 2774 C CA . LEU A 1 372 ? -12.696 -6.332 21.264 1.00 98.06 372 LEU A CA 1
ATOM 2775 C C . LEU A 1 372 ? -13.378 -5.010 21.644 1.00 98.06 372 LEU A C 1
ATOM 2777 O O . LEU A 1 372 ? -13.194 -4.543 22.764 1.00 98.06 372 LEU A O 1
ATOM 2781 N N . ALA A 1 373 ? -14.235 -4.472 20.767 1.00 96.19 373 ALA A N 1
ATOM 2782 C CA . ALA A 1 373 ? -15.002 -3.247 21.018 1.00 96.19 373 ALA A CA 1
ATOM 2783 C C . ALA A 1 373 ? -15.908 -3.372 22.255 1.00 96.19 373 ALA A C 1
ATOM 2785 O O . ALA A 1 373 ? -15.974 -2.473 23.085 1.00 96.19 373 ALA A O 1
ATOM 2786 N N . SER A 1 374 ? -16.569 -4.520 22.436 1.00 96.00 374 SER A N 1
ATOM 2787 C CA . SER A 1 374 ? -17.452 -4.745 23.591 1.00 96.00 374 SER A CA 1
ATOM 2788 C C . SER A 1 374 ? -16.735 -5.262 24.845 1.00 96.00 374 SER A C 1
ATOM 2790 O O . SER A 1 374 ? -17.290 -5.169 25.937 1.00 96.00 374 SER A O 1
ATOM 2792 N N . MET A 1 375 ? -15.507 -5.779 24.732 1.00 96.50 375 MET A N 1
ATOM 2793 C CA . MET A 1 375 ? -14.648 -6.049 25.890 1.00 96.50 375 MET A CA 1
ATOM 2794 C C . MET A 1 375 ? -13.973 -4.774 26.413 1.00 96.50 375 MET A C 1
ATOM 2796 O O . MET A 1 375 ? -13.794 -4.652 27.625 1.00 96.50 375 MET A O 1
ATOM 2800 N N . PHE A 1 376 ? -13.592 -3.837 25.542 1.00 97.31 376 PHE A N 1
ATOM 2801 C CA . PHE A 1 376 ? -12.791 -2.656 25.883 1.00 97.31 376 PHE A CA 1
ATOM 2802 C C . PHE A 1 376 ? -13.393 -1.374 25.257 1.00 97.31 376 PHE A C 1
ATOM 2804 O O . PHE A 1 376 ? -12.772 -0.772 24.379 1.00 97.31 376 PHE A O 1
ATOM 2811 N N . PRO A 1 377 ? -14.604 -0.958 25.682 1.00 95.69 377 PRO A N 1
ATOM 2812 C CA . PRO A 1 377 ? -15.356 0.114 25.021 1.00 95.69 377 PRO A CA 1
ATOM 2813 C C . PRO A 1 377 ? -14.640 1.468 25.038 1.00 95.69 377 PRO A C 1
ATOM 2815 O O . PRO A 1 377 ? -14.738 2.205 24.068 1.00 95.69 377 PRO A O 1
ATOM 2818 N N . ASP A 1 378 ? -13.862 1.768 26.079 1.00 95.81 378 ASP A N 1
ATOM 2819 C CA . ASP A 1 378 ? -13.111 3.027 26.219 1.00 95.81 378 ASP A CA 1
ATOM 2820 C C . ASP A 1 378 ? -11.736 3.005 25.509 1.00 95.81 378 ASP A C 1
ATOM 2822 O O . ASP A 1 378 ? -10.917 3.908 25.695 1.00 95.81 378 ASP A O 1
ATOM 2826 N N . GLN A 1 379 ? -11.445 1.946 24.742 1.00 97.81 379 GLN A N 1
ATOM 2827 C CA . GLN A 1 379 ? -10.149 1.705 24.089 1.00 97.81 379 GLN A CA 1
ATOM 2828 C C . GLN A 1 379 ? -10.241 1.322 22.607 1.00 97.81 379 GLN A C 1
ATOM 2830 O O . GLN A 1 379 ? -9.245 1.455 21.901 1.00 97.81 379 GLN A O 1
ATOM 2835 N N . VAL A 1 380 ? -11.357 0.755 22.133 1.00 98.44 380 VAL A N 1
ATOM 2836 C CA . VAL A 1 380 ? -11.392 0.033 20.850 1.00 98.44 380 VAL A CA 1
ATOM 2837 C C . VAL A 1 380 ? -12.465 0.560 19.900 1.00 98.44 380 VAL A C 1
ATOM 2839 O O . VAL A 1 380 ? -13.656 0.315 20.082 1.00 98.44 380 VAL A O 1
ATOM 2842 N N . ASP A 1 381 ? -12.008 1.153 18.800 1.00 97.88 381 ASP A N 1
ATOM 2843 C CA . ASP A 1 381 ? -12.815 1.531 17.641 1.00 97.88 381 ASP A CA 1
ATOM 2844 C C . ASP A 1 381 ? -12.606 0.526 16.495 1.00 97.88 381 ASP A C 1
ATOM 2846 O O . ASP A 1 381 ? -11.482 0.334 16.022 1.00 97.88 381 ASP A O 1
ATOM 2850 N N . ILE A 1 382 ? -13.683 -0.100 16.003 1.00 98.44 382 ILE A N 1
ATOM 2851 C CA . ILE A 1 382 ? -13.646 -0.982 14.822 1.00 98.44 382 ILE A CA 1
ATOM 2852 C C . ILE A 1 382 ? -14.637 -0.474 13.780 1.00 98.44 382 ILE A C 1
ATOM 2854 O O . ILE A 1 382 ? -15.845 -0.424 14.016 1.00 98.44 382 ILE A O 1
ATOM 2858 N N . ARG A 1 383 ? -14.110 -0.112 12.610 1.00 98.19 383 ARG A N 1
ATOM 2859 C CA . ARG A 1 383 ? -14.778 0.703 11.596 1.00 98.19 383 ARG A CA 1
ATOM 2860 C C . ARG A 1 383 ? -14.701 0.030 10.230 1.00 98.19 383 ARG A C 1
ATOM 2862 O O . ARG A 1 383 ? -13.629 -0.368 9.783 1.00 98.19 383 ARG A O 1
ATOM 2869 N N . LEU A 1 384 ? -15.846 -0.107 9.565 1.00 97.25 384 LEU A N 1
ATOM 2870 C CA . LEU A 1 384 ? -15.973 -0.728 8.247 1.00 97.25 384 LEU A CA 1
ATOM 2871 C C . LEU A 1 384 ? -16.386 0.297 7.191 1.00 97.25 384 LEU A C 1
ATOM 2873 O O . LEU A 1 384 ? -17.541 0.733 7.144 1.00 97.25 384 LEU A O 1
ATOM 2877 N N . TYR A 1 385 ? -15.449 0.656 6.322 1.00 95.12 385 TYR A N 1
ATOM 2878 C CA . TYR A 1 385 ? -15.701 1.534 5.187 1.00 95.12 385 TYR A CA 1
ATOM 2879 C C . TYR A 1 385 ? -16.607 0.855 4.158 1.00 95.12 385 TYR A C 1
ATOM 2881 O O . TYR A 1 385 ? -16.398 -0.305 3.811 1.00 95.12 385 TYR A O 1
ATOM 2889 N N . SER A 1 386 ? -17.598 1.575 3.633 1.00 88.81 386 SER A N 1
ATOM 2890 C CA . SER A 1 386 ? -18.534 1.051 2.634 1.00 88.81 386 SER A CA 1
ATOM 2891 C C . SER A 1 386 ? -18.749 2.083 1.534 1.00 88.81 386 SER A C 1
ATOM 2893 O O . SER A 1 386 ? -19.398 3.101 1.765 1.00 88.81 386 SER A O 1
ATOM 2895 N N . THR A 1 387 ? -18.252 1.790 0.331 1.00 79.19 387 THR A N 1
ATOM 2896 C CA . THR A 1 387 ? -18.411 2.599 -0.892 1.00 79.19 387 THR A CA 1
ATOM 2897 C C . THR A 1 387 ? -19.844 3.166 -1.040 1.00 79.19 387 THR A C 1
ATOM 2899 O O . THR A 1 387 ? -20.805 2.391 -0.945 1.00 79.19 387 THR A O 1
ATOM 2902 N N . PRO A 1 388 ? -20.048 4.480 -1.307 1.00 63.72 388 PRO A N 1
ATOM 2903 C CA . PRO A 1 388 ? -21.360 5.151 -1.231 1.00 63.72 388 PRO A CA 1
ATOM 2904 C C . PRO A 1 388 ? -22.477 4.516 -2.075 1.00 63.72 388 PRO A C 1
ATOM 2906 O O . PRO A 1 388 ? -23.657 4.523 -1.694 1.00 63.72 388 PRO A O 1
ATOM 2909 N N . LEU A 1 389 ? -22.095 3.954 -3.226 1.00 58.59 389 LEU A N 1
ATOM 2910 C CA . LEU A 1 389 ? -22.976 3.275 -4.181 1.00 58.59 389 LEU A CA 1
ATOM 2911 C C . LEU A 1 389 ? -23.579 1.972 -3.614 1.00 58.59 389 LEU A C 1
ATOM 2913 O O . LEU A 1 389 ? -24.618 1.511 -4.093 1.00 58.59 389 LEU A O 1
ATOM 2917 N N . LEU A 1 390 ? -22.956 1.391 -2.584 1.00 55.22 390 LEU A N 1
ATOM 2918 C CA . LEU A 1 390 ? -23.079 -0.016 -2.203 1.00 55.22 390 LEU A CA 1
ATOM 2919 C C . LEU A 1 390 ? -23.347 -0.173 -0.707 1.00 55.22 390 LEU A C 1
ATOM 2921 O O . LEU A 1 390 ? -22.476 -0.522 0.085 1.00 55.22 390 LEU A O 1
ATOM 2925 N N . ARG A 1 391 ? -24.590 0.088 -0.309 1.00 57.25 391 ARG A N 1
ATOM 2926 C CA . ARG A 1 391 ? -25.006 -0.009 1.096 1.00 57.25 391 ARG A CA 1
ATOM 2927 C C . ARG A 1 391 ? -25.643 -1.372 1.393 1.00 57.25 391 ARG A C 1
ATOM 2929 O O . ARG A 1 391 ? -26.489 -1.805 0.599 1.00 57.25 391 ARG A O 1
ATOM 2936 N N . PRO A 1 392 ? -25.298 -2.044 2.510 1.00 47.09 392 PRO A N 1
ATOM 2937 C CA . PRO A 1 392 ? -25.983 -3.257 2.956 1.00 47.09 392 PRO A CA 1
ATOM 2938 C C . PRO A 1 392 ? -27.508 -3.069 3.004 1.00 47.09 392 PRO A C 1
ATOM 2940 O O . PRO A 1 392 ? -28.003 -2.028 3.427 1.00 47.09 392 PRO A O 1
ATOM 2943 N N . GLY A 1 393 ? -28.266 -4.059 2.523 1.00 45.75 393 GLY A N 1
ATOM 2944 C CA . GLY A 1 393 ? -29.737 -4.062 2.566 1.00 45.75 393 GLY A CA 1
ATOM 2945 C C . GLY A 1 393 ? -30.467 -3.153 1.562 1.00 45.75 393 GLY A C 1
ATOM 2946 O O . GLY A 1 393 ? -31.689 -3.247 1.459 1.00 45.75 393 GLY A O 1
ATOM 2947 N N . SER A 1 394 ? -29.763 -2.315 0.791 1.00 51.47 394 SER A N 1
ATOM 2948 C CA . SER A 1 394 ? -30.359 -1.508 -0.287 1.00 51.47 394 SER A CA 1
ATOM 2949 C C . SER A 1 394 ? -31.005 -2.387 -1.366 1.00 51.47 394 SER A C 1
ATOM 2951 O O . SER A 1 394 ? -30.463 -3.429 -1.723 1.00 51.47 394 SER A O 1
ATOM 2953 N N . PHE A 1 395 ? -32.111 -1.942 -1.977 1.00 45.12 395 PHE A N 1
ATOM 2954 C CA . PHE A 1 395 ? -32.707 -2.641 -3.128 1.00 45.12 395 PHE A CA 1
ATOM 2955 C C . PHE A 1 395 ? -31.674 -2.872 -4.248 1.00 45.12 395 PHE A C 1
ATOM 2957 O O . PHE A 1 395 ? -31.582 -3.972 -4.790 1.00 45.12 395 PHE A O 1
ATOM 2964 N N . LYS A 1 396 ? -30.798 -1.885 -4.504 1.00 46.78 396 LYS A N 1
ATOM 2965 C CA . LYS A 1 396 ? -29.711 -2.013 -5.489 1.00 46.78 396 LYS A CA 1
ATOM 2966 C C . LYS A 1 396 ? -28.710 -3.128 -5.144 1.00 46.78 396 LYS A C 1
ATOM 2968 O O . LYS A 1 396 ? -28.282 -3.814 -6.058 1.00 46.78 396 LYS A O 1
ATOM 2973 N N . SER A 1 397 ? -28.385 -3.359 -3.867 1.00 46.09 397 SER A N 1
ATOM 2974 C CA . SER A 1 397 ? -27.458 -4.423 -3.420 1.00 46.09 397 SER A CA 1
ATOM 2975 C C . SER A 1 397 ? -28.143 -5.763 -3.101 1.00 46.09 397 SER A C 1
ATOM 2977 O O . SER A 1 397 ? -27.471 -6.734 -2.757 1.00 46.09 397 SER A O 1
ATOM 2979 N N . ARG A 1 398 ? -29.476 -5.832 -3.235 1.00 47.34 398 ARG A N 1
ATOM 2980 C CA . ARG A 1 398 ? -30.240 -7.089 -3.332 1.00 47.34 398 ARG A CA 1
ATOM 2981 C C . ARG A 1 398 ? -30.389 -7.537 -4.790 1.00 47.34 398 ARG A C 1
ATOM 2983 O O . ARG A 1 398 ? -30.369 -8.734 -5.042 1.00 47.34 398 ARG A O 1
ATOM 2990 N N . LEU A 1 399 ? -30.488 -6.589 -5.728 1.00 44.03 399 LEU A N 1
ATOM 2991 C CA . LEU A 1 399 ? -30.543 -6.848 -7.173 1.00 44.03 399 LEU A CA 1
ATOM 2992 C C . LEU A 1 399 ? -29.146 -7.122 -7.771 1.00 44.03 399 LEU A C 1
ATOM 2994 O O . LEU A 1 399 ? -28.970 -8.055 -8.548 1.00 44.03 399 LEU A O 1
ATOM 2998 N N . LEU A 1 400 ? -28.127 -6.358 -7.362 1.00 42.06 400 LEU A N 1
ATOM 2999 C CA . LEU A 1 400 ? -26.716 -6.675 -7.597 1.00 42.06 400 LEU A CA 1
ATOM 3000 C C . LEU A 1 400 ? -26.235 -7.621 -6.490 1.00 42.06 400 LEU A C 1
ATOM 3002 O O . LEU A 1 400 ? -25.918 -7.183 -5.381 1.00 42.06 400 LEU A O 1
ATOM 3006 N N . GLY A 1 401 ? -26.196 -8.924 -6.786 1.00 43.25 401 GLY A N 1
ATOM 3007 C CA . GLY A 1 401 ? -25.761 -9.958 -5.838 1.00 43.25 401 GLY A CA 1
ATOM 3008 C C . GLY A 1 401 ? -24.362 -9.694 -5.260 1.00 43.25 401 GLY A C 1
ATOM 3009 O O . GLY A 1 401 ? -23.534 -9.062 -5.912 1.00 43.25 401 GLY A O 1
ATOM 3010 N N . LYS A 1 402 ? -24.085 -10.190 -4.038 1.00 42.66 402 LYS A N 1
ATOM 3011 C CA . LYS A 1 402 ? -22.924 -9.803 -3.196 1.00 42.66 402 LYS A CA 1
ATOM 3012 C C . LYS A 1 402 ? -21.613 -9.554 -3.974 1.00 42.66 402 LYS A C 1
ATOM 3014 O O . LYS A 1 402 ? -21.023 -8.492 -3.810 1.00 42.66 402 LYS A O 1
ATOM 3019 N N . ARG A 1 403 ? -21.205 -10.481 -4.853 1.00 40.94 403 ARG A N 1
ATOM 3020 C CA . ARG A 1 403 ? -19.983 -10.411 -5.689 1.00 40.94 403 ARG A CA 1
ATOM 3021 C C . ARG A 1 403 ? -19.900 -9.181 -6.604 1.00 40.94 403 ARG A C 1
ATOM 3023 O O . ARG A 1 403 ? -18.818 -8.653 -6.831 1.00 40.94 403 ARG A O 1
ATOM 3030 N N . PHE A 1 404 ? -21.025 -8.722 -7.148 1.00 41.16 404 PHE A N 1
ATOM 3031 C CA . PHE A 1 404 ? -21.080 -7.621 -8.117 1.00 41.16 404 PHE A CA 1
ATOM 3032 C C . PHE A 1 404 ? -20.829 -6.247 -7.500 1.00 41.16 404 PHE A C 1
ATOM 3034 O O . PHE A 1 404 ? -20.487 -5.310 -8.221 1.00 41.16 404 PHE A O 1
ATOM 3041 N N . ASN A 1 405 ? -20.963 -6.141 -6.181 1.00 47.91 405 ASN A N 1
ATOM 3042 C CA . ASN A 1 405 ? -20.730 -4.906 -5.456 1.00 47.91 405 ASN A CA 1
ATOM 3043 C C . ASN A 1 405 ? -19.212 -4.657 -5.272 1.00 47.91 405 ASN A C 1
ATOM 3045 O O . ASN A 1 405 ? -18.775 -3.524 -5.392 1.00 47.91 405 ASN A O 1
ATOM 3049 N N . GLU A 1 406 ? -18.351 -5.680 -5.168 1.00 49.78 406 GLU A N 1
ATOM 3050 C CA . GLU A 1 406 ? -16.896 -5.485 -4.950 1.00 49.78 406 GLU A CA 1
ATOM 3051 C C . GLU A 1 406 ? -16.147 -4.739 -6.090 1.00 49.78 406 GLU A C 1
ATOM 3053 O O . GLU A 1 406 ? -14.949 -4.460 -5.978 1.00 49.78 406 GLU A O 1
ATOM 3058 N N . GLY A 1 407 ? -16.825 -4.433 -7.203 1.00 52.31 407 GLY A N 1
ATOM 3059 C CA . GLY A 1 407 ? -16.276 -3.745 -8.375 1.00 52.31 407 GLY A CA 1
ATOM 3060 C C . GLY A 1 407 ? -16.281 -2.211 -8.333 1.00 52.31 407 GLY A C 1
ATOM 3061 O O . GLY A 1 407 ? -15.499 -1.623 -9.067 1.00 52.31 407 GLY A O 1
ATOM 3062 N N . PHE A 1 408 ? -17.097 -1.555 -7.496 1.00 60.38 408 PHE A N 1
ATOM 3063 C CA . PHE A 1 408 ? -17.200 -0.077 -7.490 1.00 60.38 408 PHE A CA 1
ATOM 3064 C C . PHE A 1 408 ? -16.245 0.615 -6.495 1.00 60.38 408 PHE A C 1
ATOM 3066 O O . PHE A 1 408 ? -16.373 1.814 -6.256 1.00 60.38 408 PHE A O 1
ATOM 3073 N N . GLY A 1 409 ? -15.305 -0.136 -5.911 1.00 72.56 409 GLY A N 1
ATOM 3074 C CA . GLY A 1 409 ? -14.289 0.358 -4.977 1.00 72.56 409 GLY A CA 1
ATOM 3075 C C . GLY A 1 409 ? -14.386 -0.261 -3.587 1.00 72.56 409 GLY A C 1
ATOM 3076 O O . GLY A 1 409 ? -15.477 -0.624 -3.141 1.00 72.56 409 GLY A O 1
ATOM 3077 N N . LEU A 1 410 ? -13.240 -0.379 -2.920 1.00 88.00 410 LEU A N 1
ATOM 3078 C CA . LEU A 1 410 ? -13.063 -0.907 -1.564 1.00 88.00 410 LEU A CA 1
ATOM 3079 C C . LEU A 1 410 ? -12.096 -0.010 -0.768 1.00 88.00 410 LEU A C 1
ATOM 3081 O O . LEU A 1 410 ? -11.301 0.733 -1.352 1.00 88.00 410 LEU A O 1
ATOM 3085 N N . GLN A 1 411 ? -12.092 -0.120 0.563 1.00 93.06 411 GLN A N 1
ATOM 3086 C CA . GLN A 1 411 ? -10.939 0.356 1.342 1.00 93.06 411 GLN A CA 1
ATOM 3087 C C . GLN A 1 411 ? -9.731 -0.518 0.997 1.00 93.06 411 GLN A C 1
ATOM 3089 O O . GLN A 1 411 ? -9.832 -1.741 1.046 1.00 93.06 411 GLN A O 1
ATOM 3094 N N . HIS A 1 412 ? -8.594 0.079 0.626 1.00 94.19 412 HIS A N 1
ATOM 3095 C CA . HIS A 1 412 ? -7.437 -0.703 0.188 1.00 94.19 412 HIS A CA 1
ATOM 3096 C C . HIS A 1 412 ? -6.084 -0.299 0.803 1.00 94.19 412 HIS A C 1
ATOM 3098 O O . HIS A 1 412 ? -5.151 -1.096 0.722 1.00 94.19 412 HIS A O 1
ATOM 3104 N N . MET A 1 413 ? -5.970 0.821 1.529 1.00 97.06 413 MET A N 1
ATOM 3105 C CA . MET A 1 413 ? -4.768 1.167 2.318 1.00 97.06 413 MET A CA 1
ATOM 3106 C C . MET A 1 413 ? -4.325 0.015 3.246 1.00 97.06 413 MET A C 1
ATOM 3108 O O . MET A 1 413 ? -5.173 -0.618 3.882 1.00 97.06 413 MET A O 1
ATOM 3112 N N . LYS A 1 414 ? -3.007 -0.217 3.378 1.00 97.12 414 LYS A N 1
ATOM 3113 C CA . LYS A 1 414 ? -2.424 -1.080 4.426 1.00 97.12 414 LYS A CA 1
ATOM 3114 C C . LYS A 1 414 ? -1.396 -0.297 5.242 1.00 97.12 414 LYS A C 1
ATOM 3116 O O . LYS A 1 414 ? -0.291 -0.027 4.775 1.00 97.12 414 LYS A O 1
ATOM 3121 N N . ILE A 1 415 ? -1.805 0.096 6.443 1.00 98.56 415 ILE A N 1
ATOM 3122 C CA . ILE A 1 415 ? -1.053 0.949 7.370 1.00 98.56 415 ILE A CA 1
ATOM 3123 C C . ILE A 1 415 ? -1.123 0.271 8.734 1.00 98.56 415 ILE A C 1
ATOM 3125 O O . ILE A 1 415 ? -2.224 0.004 9.213 1.00 98.56 415 ILE A O 1
ATOM 3129 N N . TYR A 1 416 ? 0.021 0.000 9.359 1.00 98.75 416 TYR A N 1
ATOM 3130 C CA . TYR A 1 416 ? 0.076 -0.681 10.654 1.00 98.75 416 TYR A CA 1
ATOM 3131 C C . TYR A 1 416 ? 0.938 0.119 11.637 1.00 98.75 416 TYR A C 1
ATOM 3133 O O . TYR A 1 416 ? 2.162 -0.018 11.658 1.00 98.75 416 TYR A O 1
ATOM 3141 N N . GLY A 1 417 ? 0.295 1.002 12.399 1.00 98.69 417 GLY A N 1
ATOM 3142 C CA . GLY A 1 417 ? 0.918 1.926 13.342 1.00 98.69 417 GLY A CA 1
ATOM 3143 C C . GLY A 1 417 ? 0.871 1.463 14.796 1.00 98.69 417 GLY A C 1
ATOM 3144 O O . GLY A 1 417 ? -0.121 0.888 15.248 1.00 98.69 417 GLY A O 1
ATOM 3145 N N . PHE A 1 418 ? 1.952 1.738 15.523 1.00 98.69 418 PHE A N 1
ATOM 3146 C CA . PHE A 1 418 ? 2.200 1.327 16.904 1.00 98.69 418 PHE A CA 1
ATOM 3147 C C . PHE A 1 418 ? 2.977 2.436 17.621 1.00 98.69 418 PHE A C 1
ATOM 3149 O O . PHE A 1 418 ? 4.179 2.598 17.407 1.00 98.69 418 PHE A O 1
ATOM 3156 N N . ASP A 1 419 ? 2.285 3.210 18.453 1.00 98.12 419 ASP A N 1
ATOM 3157 C CA . ASP A 1 419 ? 2.754 4.488 18.998 1.00 98.12 419 ASP A CA 1
ATOM 3158 C C . ASP A 1 419 ? 3.254 5.441 17.896 1.00 98.12 419 ASP A C 1
ATOM 3160 O O . ASP A 1 419 ? 2.430 6.099 17.266 1.00 98.12 419 ASP A O 1
ATOM 3164 N N . ASP A 1 420 ? 4.560 5.497 17.630 1.00 97.88 420 ASP A N 1
ATOM 3165 C CA . ASP A 1 420 ? 5.174 6.360 16.602 1.00 97.88 420 ASP A CA 1
ATOM 3166 C C . ASP A 1 420 ? 5.968 5.571 15.543 1.00 97.88 420 ASP A C 1
ATOM 3168 O O . ASP A 1 420 ? 6.621 6.155 14.677 1.00 97.88 420 ASP A O 1
ATOM 3172 N N . ASP A 1 421 ? 5.909 4.238 15.602 1.00 98.69 421 ASP A N 1
ATOM 3173 C CA . ASP A 1 421 ? 6.417 3.336 14.570 1.00 98.69 421 ASP A CA 1
ATOM 3174 C C . ASP A 1 421 ? 5.273 2.958 13.615 1.00 98.69 421 ASP A C 1
ATOM 3176 O O . ASP A 1 421 ? 4.185 2.592 14.058 1.00 98.69 421 ASP A O 1
ATOM 3180 N N . VAL A 1 422 ? 5.516 2.972 12.303 1.00 98.62 422 VAL A N 1
ATOM 3181 C CA . VAL A 1 422 ? 4.535 2.587 11.275 1.00 98.62 422 VAL A CA 1
ATOM 3182 C C . VAL A 1 422 ? 5.141 1.579 10.309 1.00 98.62 422 VAL A C 1
ATOM 3184 O O . VAL A 1 422 ? 6.239 1.785 9.799 1.00 98.62 422 VAL A O 1
ATOM 3187 N N . ILE A 1 423 ? 4.410 0.505 10.008 1.00 98.69 423 ILE A N 1
ATOM 3188 C CA . ILE A 1 423 ? 4.713 -0.393 8.891 1.00 98.69 423 ILE A CA 1
ATOM 3189 C C . ILE A 1 423 ? 3.787 -0.055 7.717 1.00 98.69 423 ILE A C 1
ATOM 3191 O O . ILE A 1 423 ? 2.562 -0.095 7.856 1.00 98.69 423 ILE A O 1
ATOM 3195 N N . ILE A 1 424 ? 4.381 0.231 6.559 1.00 97.81 424 ILE A N 1
ATOM 3196 C CA . ILE A 1 424 ? 3.696 0.373 5.267 1.00 97.81 424 ILE A CA 1
ATOM 3197 C C . ILE A 1 424 ? 3.963 -0.875 4.427 1.00 97.81 424 ILE A C 1
ATOM 3199 O O . ILE A 1 424 ? 5.070 -1.423 4.426 1.00 97.81 424 ILE A O 1
ATOM 3203 N N . SER A 1 425 ? 2.934 -1.357 3.731 1.00 95.25 425 SER A N 1
ATOM 3204 C CA . SER A 1 425 ? 2.998 -2.592 2.951 1.00 95.25 425 SER A CA 1
ATOM 3205 C C . SER A 1 425 ? 1.926 -2.628 1.860 1.00 95.25 425 SER A C 1
ATOM 3207 O O . SER A 1 425 ? 0.968 -1.858 1.884 1.00 95.25 425 SER A O 1
ATOM 3209 N N . GLY A 1 426 ? 2.050 -3.570 0.926 1.00 91.44 426 GLY A N 1
ATOM 3210 C CA . GLY A 1 426 ? 0.956 -3.988 0.055 1.00 91.44 426 GLY A CA 1
ATOM 3211 C C . GLY A 1 426 ? 0.143 -5.182 0.592 1.00 91.44 426 GLY A C 1
ATOM 3212 O O . GLY A 1 426 ? -0.844 -5.564 -0.045 1.00 91.44 426 GLY A O 1
ATOM 3213 N N . ALA A 1 427 ? 0.537 -5.761 1.734 1.00 93.19 427 ALA A N 1
ATOM 3214 C CA . ALA A 1 427 ? 0.036 -7.024 2.274 1.00 93.19 427 ALA A CA 1
ATOM 3215 C C . ALA A 1 427 ? -1.135 -6.873 3.262 1.00 93.19 427 ALA A C 1
ATOM 3217 O O . ALA A 1 427 ? -1.088 -6.044 4.174 1.00 93.19 427 ALA A O 1
ATOM 3218 N N . ASN A 1 428 ? -2.153 -7.733 3.138 1.00 93.88 428 ASN A N 1
ATOM 3219 C CA . ASN A 1 428 ? -3.250 -7.837 4.113 1.00 93.88 428 ASN A CA 1
ATOM 3220 C C . ASN A 1 428 ? -2.847 -8.709 5.316 1.00 93.88 428 ASN A C 1
ATOM 3222 O O . ASN A 1 428 ? -1.879 -9.465 5.257 1.00 93.88 428 ASN A O 1
ATOM 3226 N N . LEU A 1 429 ? -3.628 -8.659 6.396 1.00 96.25 429 LEU A N 1
ATOM 3227 C CA . LEU A 1 429 ? -3.362 -9.435 7.610 1.00 96.25 429 LEU A CA 1
ATOM 3228 C C . LEU A 1 429 ? -3.957 -10.852 7.512 1.00 96.25 429 LEU A C 1
ATOM 3230 O O . LEU A 1 429 ? -5.008 -11.124 8.086 1.00 96.25 429 LEU A O 1
ATOM 3234 N N . SER A 1 430 ? -3.319 -11.749 6.751 1.00 94.62 430 SER A N 1
ATOM 3235 C CA . SER A 1 430 ? -3.717 -13.168 6.655 1.00 94.62 430 SER A CA 1
ATOM 3236 C C . SER A 1 430 ? -2.563 -14.122 6.323 1.00 94.62 430 SER A C 1
ATOM 3238 O O . SER A 1 430 ? -1.511 -13.709 5.829 1.00 94.62 430 SER A O 1
ATOM 3240 N N . ARG A 1 431 ? -2.780 -15.418 6.578 1.00 92.81 431 ARG A N 1
ATOM 3241 C CA . ARG A 1 431 ? -1.794 -16.507 6.571 1.00 92.81 431 ARG A CA 1
ATOM 3242 C C . ARG A 1 431 ? -0.856 -16.540 5.371 1.00 92.81 431 ARG A C 1
ATOM 3244 O O . ARG A 1 431 ? 0.336 -16.797 5.550 1.00 92.81 431 ARG A O 1
ATOM 3251 N N . ASP A 1 432 ? -1.349 -16.266 4.168 1.00 89.19 432 ASP A N 1
ATOM 3252 C CA . ASP A 1 432 ? -0.525 -16.258 2.954 1.00 89.19 432 ASP A CA 1
ATOM 3253 C C . ASP A 1 432 ? 0.533 -15.146 3.012 1.00 89.19 432 ASP A C 1
ATOM 3255 O O . ASP A 1 432 ? 1.725 -15.408 2.823 1.00 89.19 432 ASP A O 1
ATOM 3259 N N . TYR A 1 433 ? 0.121 -13.933 3.393 1.00 93.94 433 TYR A N 1
ATOM 3260 C CA . TYR A 1 433 ? 0.982 -12.762 3.617 1.00 93.94 433 TYR A CA 1
ATOM 3261 C C . TYR A 1 433 ? 1.883 -12.866 4.852 1.00 93.94 433 TYR A C 1
ATOM 3263 O O . TYR A 1 433 ? 2.781 -12.040 5.021 1.00 93.94 433 TYR A O 1
ATOM 3271 N N . PHE A 1 434 ? 1.661 -13.870 5.700 1.00 95.12 434 PHE A N 1
ATOM 3272 C CA . PHE A 1 434 ? 2.522 -14.222 6.830 1.00 95.12 434 PHE A CA 1
ATOM 3273 C C . PHE A 1 434 ? 3.466 -15.399 6.514 1.00 95.12 434 PHE A C 1
ATOM 3275 O O . PHE A 1 434 ? 4.328 -15.732 7.330 1.00 95.12 434 PHE A O 1
ATOM 3282 N N . THR A 1 435 ? 3.334 -16.051 5.345 1.00 92.94 435 THR A N 1
ATOM 3283 C CA . THR A 1 435 ? 4.086 -17.282 5.030 1.00 92.94 435 THR A CA 1
ATOM 3284 C C . THR A 1 435 ? 4.720 -17.349 3.638 1.00 92.94 435 THR A C 1
ATOM 3286 O O . THR A 1 435 ? 5.931 -17.561 3.575 1.00 92.94 435 THR A O 1
ATOM 3289 N N . ARG A 1 436 ? 3.946 -17.253 2.545 1.00 93.38 436 ARG A N 1
ATOM 3290 C CA . ARG A 1 436 ? 4.380 -17.607 1.169 1.00 93.38 436 ARG A CA 1
ATOM 3291 C C . ARG A 1 436 ? 3.825 -16.705 0.052 1.00 93.38 436 ARG A C 1
ATOM 3293 O O . ARG A 1 436 ? 3.886 -17.064 -1.123 1.00 93.38 436 ARG A O 1
ATOM 3300 N N . ARG A 1 437 ? 3.304 -15.523 0.387 1.00 94.25 437 ARG A N 1
ATOM 3301 C CA . ARG A 1 437 ? 2.939 -14.470 -0.573 1.00 94.25 437 ARG A CA 1
ATOM 3302 C C . ARG A 1 437 ? 3.940 -13.321 -0.466 1.00 94.25 437 ARG A C 1
ATOM 3304 O O . ARG A 1 437 ? 3.990 -12.664 0.569 1.00 94.25 437 ARG A O 1
ATOM 3311 N N . LYS A 1 438 ? 4.775 -13.122 -1.492 1.00 94.31 438 LYS A N 1
ATOM 3312 C CA . LYS A 1 438 ? 5.818 -12.078 -1.518 1.00 94.31 438 LYS A CA 1
ATOM 3313 C C . LYS A 1 438 ? 5.169 -10.722 -1.792 1.00 94.31 438 LYS A C 1
ATOM 3315 O O . LYS A 1 438 ? 4.511 -10.554 -2.813 1.00 94.31 438 LYS A O 1
ATOM 3320 N N . ASP A 1 439 ? 5.356 -9.785 -0.875 1.00 95.94 439 ASP A N 1
ATOM 3321 C CA . ASP A 1 439 ? 4.918 -8.389 -0.965 1.00 95.94 439 ASP A CA 1
ATOM 3322 C C . ASP A 1 439 ? 6.051 -7.490 -0.425 1.00 95.94 439 ASP A C 1
ATOM 3324 O O . ASP A 1 439 ? 7.096 -8.004 -0.011 1.00 95.94 439 ASP A O 1
ATOM 3328 N N . ARG A 1 440 ? 5.871 -6.165 -0.415 1.00 95.94 440 ARG A N 1
ATOM 3329 C CA . ARG A 1 440 ? 6.834 -5.229 0.204 1.00 95.94 440 ARG A CA 1
ATOM 3330 C C . ARG A 1 440 ? 6.419 -4.831 1.612 1.00 95.94 440 ARG A C 1
ATOM 3332 O O . ARG A 1 440 ? 5.229 -4.739 1.914 1.00 95.94 440 ARG A O 1
ATOM 3339 N N . TYR A 1 441 ? 7.407 -4.562 2.460 1.00 96.62 441 TYR A N 1
ATOM 3340 C CA . TYR A 1 441 ? 7.222 -4.265 3.877 1.00 96.62 441 TYR A CA 1
ATOM 3341 C C . TYR A 1 441 ? 8.308 -3.287 4.350 1.00 96.62 441 TYR A C 1
ATOM 3343 O O . TYR A 1 441 ? 9.497 -3.614 4.320 1.00 96.62 441 TYR A O 1
ATOM 3351 N N . MET A 1 442 ? 7.911 -2.102 4.812 1.00 98.06 442 MET A N 1
ATOM 3352 C CA . MET A 1 442 ? 8.837 -1.075 5.297 1.00 98.06 442 MET A CA 1
ATOM 3353 C C . MET A 1 442 ? 8.384 -0.547 6.655 1.00 98.06 442 MET A C 1
ATOM 3355 O O . MET A 1 442 ? 7.253 -0.087 6.794 1.00 98.06 442 MET A O 1
ATOM 3359 N N . LEU A 1 443 ? 9.269 -0.623 7.647 1.00 98.69 443 LEU A N 1
ATOM 3360 C CA . LEU A 1 443 ? 9.094 -0.042 8.975 1.00 98.69 443 LEU A CA 1
ATOM 3361 C C . LEU A 1 443 ? 9.736 1.349 8.998 1.00 98.69 443 LEU A C 1
ATOM 3363 O O . LEU A 1 443 ? 10.931 1.478 8.749 1.00 98.69 443 LEU A O 1
ATOM 3367 N N . ILE A 1 444 ? 8.961 2.363 9.363 1.00 98.50 444 ILE A N 1
ATOM 3368 C CA . ILE A 1 444 ? 9.429 3.715 9.678 1.00 98.50 444 ILE A CA 1
ATOM 3369 C C . ILE A 1 444 ? 9.286 3.879 11.192 1.00 98.50 444 ILE A C 1
ATOM 3371 O O . ILE A 1 444 ? 8.202 3.662 11.733 1.00 98.50 444 ILE A O 1
ATOM 3375 N N . ARG A 1 445 ? 10.374 4.196 11.894 1.00 98.06 445 ARG A N 1
ATOM 3376 C CA . ARG A 1 445 ? 10.419 4.208 13.364 1.00 98.06 445 ARG A CA 1
ATOM 3377 C C . ARG A 1 445 ? 10.380 5.604 13.959 1.00 98.06 445 ARG A C 1
ATOM 3379 O O . ARG A 1 445 ? 11.023 6.509 13.440 1.00 98.06 445 ARG A O 1
ATOM 3386 N N . GLN A 1 446 ? 9.727 5.724 15.113 1.00 96.31 446 GLN A N 1
ATOM 3387 C CA . GLN A 1 446 ? 9.779 6.879 16.016 1.00 96.31 446 GLN A CA 1
ATOM 3388 C C . GLN A 1 446 ? 9.496 8.216 15.304 1.00 96.31 446 GLN A C 1
ATOM 3390 O O . GLN A 1 446 ? 10.015 9.263 15.680 1.00 96.31 446 GLN A O 1
ATOM 3395 N N . HIS A 1 447 ? 8.658 8.176 14.265 1.00 95.88 447 HIS A N 1
ATOM 3396 C CA . HIS A 1 447 ? 8.392 9.285 13.357 1.00 95.88 447 HIS A CA 1
ATOM 3397 C C . HIS A 1 447 ? 7.000 9.862 13.644 1.00 95.88 447 HIS A C 1
ATOM 3399 O O . HIS A 1 447 ? 6.121 9.857 12.776 1.00 95.88 447 HIS A O 1
ATOM 3405 N N . ALA A 1 448 ? 6.804 10.376 14.864 1.00 95.19 448 ALA A N 1
ATOM 3406 C CA . ALA A 1 448 ? 5.498 10.808 15.374 1.00 95.19 448 ALA A CA 1
ATOM 3407 C C . ALA A 1 448 ? 4.668 11.633 14.362 1.00 95.19 448 ALA A C 1
ATOM 3409 O O . ALA A 1 448 ? 3.568 11.187 14.052 1.00 95.19 448 ALA A O 1
ATOM 3410 N N . PRO A 1 449 ? 5.192 12.677 13.675 1.00 95.00 449 PRO A N 1
ATOM 3411 C CA . PRO A 1 449 ? 4.382 13.464 12.735 1.00 95.00 449 PRO A CA 1
ATOM 3412 C C . PRO A 1 449 ? 3.784 12.683 11.551 1.00 95.00 449 PRO A C 1
ATOM 3414 O O . PRO A 1 449 ? 2.743 13.070 11.025 1.00 95.00 449 PRO A O 1
ATOM 3417 N N . LEU A 1 450 ? 4.426 11.590 11.116 1.00 97.06 450 LEU A N 1
ATOM 3418 C CA . LEU A 1 450 ? 3.908 10.716 10.055 1.00 97.06 450 LEU A CA 1
ATOM 3419 C C . LEU A 1 450 ? 2.928 9.682 10.628 1.00 97.06 450 LEU A C 1
ATOM 3421 O O . LEU A 1 450 ? 1.937 9.353 9.978 1.00 97.06 450 LEU A O 1
ATOM 3425 N N . ALA A 1 451 ? 3.172 9.200 11.849 1.00 97.62 451 ALA A N 1
ATOM 3426 C CA . ALA A 1 451 ? 2.223 8.363 12.575 1.00 97.62 451 ALA A CA 1
ATOM 3427 C C . ALA A 1 451 ? 0.914 9.124 12.864 1.00 97.62 451 ALA A C 1
ATOM 3429 O O . ALA A 1 451 ? -0.166 8.596 12.608 1.00 97.62 451 ALA A O 1
ATOM 3430 N N . ASP A 1 452 ? 1.011 10.383 13.297 1.00 97.50 452 ASP A N 1
ATOM 3431 C CA . ASP A 1 452 ? -0.116 11.288 13.526 1.00 97.50 452 ASP A CA 1
ATOM 3432 C C . ASP A 1 452 ? -0.889 11.570 12.230 1.00 97.50 452 ASP A C 1
ATOM 3434 O O . ASP A 1 452 ? -2.111 11.435 12.220 1.00 97.50 452 ASP A O 1
ATOM 3438 N N . TYR A 1 453 ? -0.206 11.864 11.114 1.00 98.12 453 TYR A N 1
ATOM 3439 C CA . TYR A 1 453 ? -0.846 12.018 9.796 1.00 98.12 453 TYR A CA 1
ATOM 3440 C C . TYR A 1 453 ? -1.639 10.769 9.388 1.00 98.12 453 TYR A C 1
ATOM 3442 O O . TYR A 1 453 ? -2.809 10.861 9.015 1.00 98.12 453 TYR A O 1
ATOM 3450 N N . LEU A 1 454 ? -1.019 9.588 9.471 1.00 98.50 454 LEU A N 1
ATOM 3451 C CA . LEU A 1 454 ? -1.629 8.341 9.006 1.00 98.50 454 LEU A CA 1
ATOM 3452 C C . LEU A 1 454 ? -2.759 7.859 9.928 1.00 98.50 454 LEU A C 1
ATOM 3454 O O . LEU A 1 454 ? -3.759 7.336 9.437 1.00 98.50 454 LEU A O 1
ATOM 3458 N N . HIS A 1 455 ? -2.653 8.068 11.243 1.00 98.38 455 HIS A N 1
ATOM 3459 C CA . HIS A 1 455 ? -3.747 7.787 12.179 1.00 98.38 455 HIS A CA 1
ATOM 3460 C C . HIS A 1 455 ? -4.890 8.801 12.012 1.00 98.38 455 HIS A C 1
ATOM 3462 O O . HIS A 1 455 ? -6.045 8.387 11.948 1.00 98.38 455 HIS A O 1
ATOM 3468 N N . SER A 1 456 ? -4.598 10.089 11.804 1.00 97.94 456 SER A N 1
ATOM 3469 C CA . SER A 1 456 ? -5.615 11.120 11.520 1.00 97.94 456 SER A CA 1
ATOM 3470 C C . SER A 1 456 ? -6.377 10.840 10.221 1.00 97.94 456 SER A C 1
ATOM 3472 O O . SER A 1 456 ? -7.600 10.958 10.186 1.00 97.94 456 SER A O 1
ATOM 3474 N N . LEU A 1 457 ? -5.685 10.383 9.169 1.00 98.31 457 LEU A N 1
ATOM 3475 C CA . LEU A 1 457 ? -6.311 9.910 7.929 1.00 98.31 457 LEU A CA 1
ATOM 3476 C C . LEU A 1 457 ? -7.275 8.742 8.195 1.00 98.31 457 LEU A C 1
ATOM 3478 O O . LEU A 1 457 ? -8.397 8.731 7.693 1.00 98.31 457 LEU A O 1
ATOM 3482 N N . ILE A 1 458 ? -6.860 7.766 9.008 1.00 98.50 458 ILE A N 1
ATOM 3483 C CA . ILE A 1 458 ? -7.695 6.616 9.386 1.00 98.50 458 ILE A CA 1
ATOM 3484 C C . ILE A 1 458 ? -8.926 7.060 10.187 1.00 98.50 458 ILE A C 1
ATOM 3486 O O . ILE A 1 458 ? -10.020 6.556 9.925 1.00 98.50 458 ILE A O 1
ATOM 3490 N N . LEU A 1 459 ? -8.786 8.018 11.108 1.00 97.44 459 LEU A N 1
ATOM 3491 C CA . LEU A 1 459 ? -9.909 8.597 11.856 1.00 97.44 459 LEU A CA 1
ATOM 3492 C C . LEU A 1 459 ? -10.870 9.363 10.933 1.00 97.44 459 LEU A C 1
ATOM 3494 O O . LEU A 1 459 ? -12.082 9.184 11.039 1.00 97.44 459 LEU A O 1
ATOM 3498 N N . LEU A 1 460 ? -10.358 10.126 9.961 1.00 96.31 460 LEU A N 1
ATOM 3499 C CA . LEU A 1 460 ? -11.184 10.817 8.966 1.00 96.31 460 LEU A CA 1
ATOM 3500 C C . LEU A 1 460 ? -12.017 9.836 8.125 1.00 96.31 460 LEU A C 1
ATOM 3502 O O . LEU A 1 460 ? -13.237 9.979 8.073 1.00 96.31 460 LEU A O 1
ATOM 3506 N N . ILE A 1 461 ? -11.408 8.794 7.539 1.00 97.00 461 ILE A N 1
ATOM 3507 C CA . ILE A 1 461 ? -12.166 7.759 6.803 1.00 97.00 461 ILE A CA 1
ATOM 3508 C C . ILE A 1 461 ? -13.145 7.013 7.735 1.00 97.00 461 ILE A C 1
ATOM 3510 O O . ILE A 1 461 ? -14.232 6.596 7.319 1.00 97.00 461 ILE A O 1
ATOM 3514 N N . SER A 1 462 ? -12.804 6.876 9.019 1.00 96.94 462 SER A N 1
ATOM 3515 C CA . SER A 1 462 ? -13.671 6.241 10.016 1.00 96.94 462 SER A CA 1
ATOM 3516 C C . SER A 1 462 ? -14.951 7.033 10.316 1.00 96.94 462 SER A C 1
ATOM 3518 O O . SER A 1 462 ? -15.958 6.409 10.655 1.00 96.94 462 SER A O 1
ATOM 3520 N N . ARG A 1 463 ? -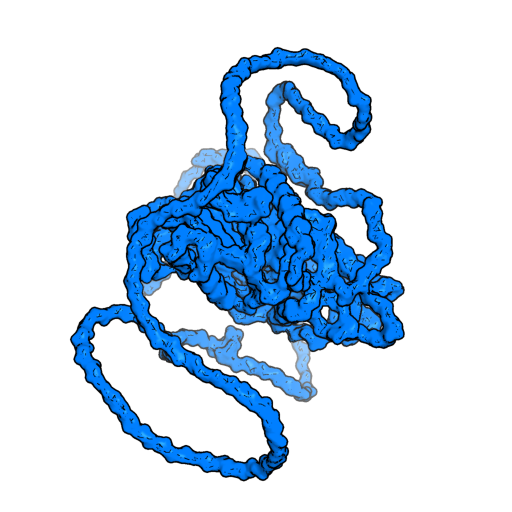14.970 8.364 10.122 1.00 94.88 463 ARG A N 1
ATOM 3521 C CA . ARG A 1 463 ? -16.175 9.200 10.321 1.00 94.88 463 ARG A CA 1
ATOM 3522 C C . ARG A 1 463 ? -17.321 8.882 9.350 1.00 94.88 463 ARG A C 1
ATOM 3524 O O . ARG A 1 463 ? -18.475 9.155 9.662 1.00 94.88 463 ARG A O 1
ATOM 3531 N N . PHE A 1 464 ? -17.029 8.275 8.200 1.00 94.06 464 PHE A N 1
ATOM 3532 C CA . PHE A 1 464 ? -18.021 7.789 7.228 1.00 94.06 464 PHE A CA 1
ATOM 3533 C C . PHE A 1 464 ? -17.941 6.263 7.025 1.00 94.06 464 PHE A C 1
ATOM 3535 O O . PHE A 1 464 ? -18.171 5.739 5.932 1.00 94.06 464 PHE A O 1
ATOM 3542 N N . SER A 1 465 ? -17.630 5.541 8.106 1.00 95.50 465 SER A N 1
ATOM 3543 C CA . SER A 1 465 ? -17.535 4.078 8.161 1.00 95.50 465 SER A CA 1
ATOM 3544 C C . SER A 1 465 ? -18.433 3.499 9.263 1.00 95.50 465 SER A C 1
ATOM 3546 O O . SER A 1 465 ? -18.605 4.103 10.319 1.00 95.50 465 SER A O 1
ATOM 3548 N N . TYR A 1 466 ? -18.986 2.302 9.050 1.00 96.06 466 TYR A N 1
ATOM 3549 C CA . TYR A 1 466 ? -19.870 1.643 10.020 1.00 96.06 466 TYR A CA 1
ATOM 3550 C C . TYR A 1 466 ? -19.101 1.134 11.248 1.00 96.06 466 TYR A C 1
ATOM 3552 O O . TYR A 1 466 ? -18.118 0.411 11.097 1.00 96.06 466 TYR A O 1
ATOM 3560 N N . ALA A 1 467 ? -19.590 1.410 12.456 1.00 97.00 467 ALA A N 1
ATOM 3561 C CA . ALA A 1 467 ? -19.060 0.845 13.696 1.00 97.00 467 ALA A CA 1
ATOM 3562 C C . ALA A 1 467 ? -19.479 -0.630 13.873 1.00 97.00 467 ALA A C 1
ATOM 3564 O O . ALA A 1 467 ? -20.667 -0.967 13.771 1.00 97.00 467 ALA A O 1
ATOM 3565 N N . VAL A 1 468 ? -18.521 -1.514 14.172 1.00 96.88 468 VAL A N 1
ATOM 3566 C CA . VAL A 1 468 ? -18.773 -2.941 14.447 1.00 96.88 468 VAL A CA 1
ATOM 3567 C C . VAL A 1 468 ? -19.123 -3.143 15.914 1.00 96.88 468 VAL A C 1
ATOM 3569 O O . VAL A 1 468 ? -18.320 -2.880 16.801 1.00 96.88 468 VAL A O 1
ATOM 3572 N N . ASN A 1 469 ? -20.312 -3.682 16.161 1.00 94.94 469 ASN A N 1
ATOM 3573 C CA . ASN A 1 469 ? -20.833 -3.958 17.493 1.00 94.94 469 ASN A CA 1
ATOM 3574 C C . ASN A 1 469 ? -21.003 -5.471 17.678 1.00 94.94 469 ASN A C 1
ATOM 3576 O O . ASN A 1 469 ? -21.643 -6.118 16.848 1.00 94.94 469 ASN A O 1
ATOM 3580 N N . TYR A 1 470 ? -20.480 -6.052 18.758 1.00 96.56 470 TYR A N 1
ATOM 3581 C CA . TYR A 1 470 ? -20.740 -7.457 19.094 1.00 96.56 470 TYR A CA 1
ATOM 3582 C C . TYR A 1 470 ? -22.233 -7.687 19.403 1.00 96.56 470 TYR A C 1
ATOM 3584 O O . TYR A 1 470 ? -22.929 -6.797 19.902 1.00 96.56 470 TYR A O 1
ATOM 3592 N N . ALA A 1 471 ? -22.746 -8.878 19.089 1.00 95.69 471 ALA A N 1
ATOM 3593 C CA . ALA A 1 471 ? -24.147 -9.248 19.316 1.00 95.69 471 ALA A CA 1
ATOM 3594 C C . ALA A 1 471 ? -24.345 -10.702 19.803 1.00 95.69 471 ALA A C 1
ATOM 3596 O O . ALA A 1 471 ? -25.467 -11.204 19.763 1.00 95.69 471 ALA A O 1
ATOM 3597 N N . GLY A 1 472 ? -23.277 -11.384 20.234 1.00 94.69 472 GLY A N 1
ATOM 3598 C CA . GLY A 1 472 ? -23.351 -12.699 20.887 1.00 94.69 472 GLY A CA 1
ATOM 3599 C C . GLY A 1 472 ? -23.579 -12.613 22.401 1.00 94.69 472 GLY A C 1
ATOM 3600 O O . GLY A 1 472 ? -23.967 -11.570 22.924 1.00 94.69 472 GLY A O 1
ATOM 3601 N N . ASP A 1 473 ? -23.288 -13.700 23.124 1.00 95.62 473 ASP A N 1
ATOM 3602 C CA . ASP A 1 473 ? -23.398 -13.725 24.590 1.00 95.62 473 ASP A CA 1
ATOM 3603 C C . ASP A 1 473 ? -22.360 -12.811 25.261 1.00 95.62 473 ASP A C 1
ATOM 3605 O O . ASP A 1 473 ? -21.160 -12.881 24.973 1.00 95.62 473 ASP A O 1
ATOM 3609 N N . THR A 1 474 ? -22.840 -11.958 26.164 1.00 94.44 474 THR A N 1
ATOM 3610 C CA . THR A 1 474 ? -22.051 -11.018 26.965 1.00 94.44 474 THR A CA 1
ATOM 3611 C C . THR A 1 474 ? -21.473 -11.660 28.225 1.00 94.44 474 THR A C 1
ATOM 3613 O O . THR A 1 474 ? -20.420 -11.221 28.686 1.00 94.44 474 THR A O 1
ATOM 3616 N N . ASN A 1 475 ? -22.087 -12.722 28.758 1.00 95.88 475 ASN A N 1
ATOM 3617 C CA . ASN A 1 475 ? -21.550 -13.451 29.911 1.00 95.88 475 ASN A CA 1
ATOM 3618 C C . ASN A 1 475 ? -20.248 -14.159 29.527 1.00 95.88 475 ASN A C 1
ATOM 3620 O O . ASN A 1 475 ? -19.244 -14.023 30.228 1.00 95.88 475 ASN A O 1
ATOM 3624 N N . LEU A 1 476 ? -20.234 -14.812 28.362 1.00 95.19 476 LEU A N 1
ATOM 3625 C CA . LEU A 1 476 ? -19.035 -15.348 27.728 1.00 95.19 476 LEU A CA 1
ATOM 3626 C C . LEU A 1 476 ? -17.954 -14.273 27.517 1.00 95.19 476 LEU A C 1
ATOM 3628 O O . LEU A 1 476 ? -16.804 -14.512 27.871 1.00 95.19 476 LEU A O 1
ATOM 3632 N N . LEU A 1 477 ? -18.292 -13.068 27.028 1.00 94.62 477 LEU A N 1
ATOM 3633 C CA . LEU A 1 477 ? -17.303 -11.980 26.915 1.00 94.62 477 LEU A CA 1
ATOM 3634 C C . LEU A 1 477 ? -16.694 -11.599 28.269 1.00 94.62 477 LEU A C 1
ATOM 3636 O O . LEU A 1 477 ? -15.478 -11.435 28.367 1.00 94.62 477 LEU A O 1
ATOM 3640 N N . VAL A 1 478 ? -17.517 -11.463 29.312 1.00 94.75 478 VAL A N 1
ATOM 3641 C CA . VAL A 1 478 ? -17.051 -11.133 30.668 1.00 94.75 478 VAL A CA 1
ATOM 3642 C C . VAL A 1 478 ? -16.197 -12.263 31.248 1.00 94.75 478 VAL A C 1
ATOM 3644 O O . VAL A 1 478 ? -15.199 -11.984 31.915 1.00 94.75 478 VAL A O 1
ATOM 3647 N N . HIS A 1 479 ? -16.537 -13.525 30.976 1.00 95.06 479 HIS A N 1
ATOM 3648 C CA . HIS A 1 479 ? -15.725 -14.679 31.356 1.00 95.06 479 HIS A CA 1
ATOM 3649 C C . HIS A 1 479 ? -14.363 -14.667 30.645 1.00 95.06 479 HIS A C 1
ATOM 3651 O O . HIS A 1 479 ? -13.333 -14.733 31.318 1.00 95.06 479 HIS A O 1
ATOM 3657 N N . CYS A 1 480 ? -14.344 -14.518 29.316 1.00 95.31 480 CYS A N 1
ATOM 3658 C CA . CYS A 1 480 ? -13.112 -14.443 28.533 1.00 95.31 480 CYS A CA 1
ATOM 3659 C C . CYS A 1 480 ? -12.234 -13.276 28.995 1.00 95.31 480 CYS A C 1
ATOM 3661 O O . CYS A 1 480 ? -11.069 -13.497 29.311 1.00 95.31 480 CYS A O 1
ATOM 3663 N N . LYS A 1 481 ? -12.791 -12.059 29.134 1.00 94.56 481 LYS A N 1
ATOM 3664 C CA . LYS A 1 481 ? -12.049 -10.862 29.579 1.00 94.56 481 LYS A CA 1
ATOM 3665 C C . LYS A 1 481 ? -11.370 -11.069 30.940 1.00 94.56 481 LYS A C 1
ATOM 3667 O O . LYS A 1 481 ? -10.233 -10.643 31.121 1.00 94.56 481 LYS A O 1
ATOM 3672 N N . LYS A 1 482 ? -12.035 -11.743 31.885 1.00 94.19 482 LYS A N 1
ATOM 3673 C CA . LYS A 1 482 ? -11.471 -12.069 33.210 1.00 94.19 482 LYS A CA 1
ATOM 3674 C C . LYS A 1 482 ? -10.353 -13.119 33.167 1.00 94.19 482 LYS A C 1
ATOM 3676 O O . LYS A 1 482 ? -9.570 -13.182 34.106 1.00 94.19 482 LYS A O 1
ATOM 3681 N N . ASN A 1 483 ? -10.271 -13.922 32.104 1.00 94.62 483 ASN A N 1
ATOM 3682 C CA . ASN A 1 483 ? -9.357 -15.062 31.979 1.00 94.62 483 ASN A CA 1
ATOM 3683 C C . ASN A 1 483 ? -8.383 -14.951 30.786 1.00 94.62 483 ASN A C 1
ATOM 3685 O O . ASN A 1 483 ? -7.769 -15.946 30.414 1.00 94.62 483 ASN A O 1
ATOM 3689 N N . VAL A 1 484 ? -8.192 -13.756 30.207 1.00 92.75 484 VAL A N 1
ATOM 3690 C CA . VAL A 1 484 ? -7.341 -13.503 29.016 1.00 92.75 484 VAL A CA 1
ATOM 3691 C C . VAL A 1 484 ? -5.913 -14.058 29.128 1.00 92.75 484 VAL A C 1
ATOM 3693 O O . VAL A 1 484 ? -5.329 -14.447 28.120 1.00 92.75 484 VAL A O 1
ATOM 3696 N N . GLU A 1 485 ? -5.339 -14.106 30.331 1.00 90.31 485 GLU A N 1
ATOM 3697 C CA . GLU A 1 485 ? -3.989 -14.648 30.559 1.00 90.31 485 GLU A CA 1
ATOM 3698 C C . GLU A 1 485 ? -3.952 -16.175 30.761 1.00 90.31 485 GLU A C 1
ATOM 3700 O O . GLU A 1 485 ? -2.880 -16.766 30.640 1.00 90.31 485 GLU A O 1
ATOM 3705 N N . ASN A 1 486 ? -5.103 -16.802 31.038 1.00 91.25 486 ASN A N 1
ATOM 3706 C CA . ASN A 1 486 ? -5.259 -18.244 31.277 1.00 91.25 486 ASN A CA 1
ATOM 3707 C C . ASN A 1 486 ? -5.781 -19.001 30.040 1.00 91.25 486 ASN A C 1
ATOM 3709 O O . ASN A 1 486 ? -5.556 -20.202 29.921 1.00 91.25 486 ASN A O 1
ATOM 3713 N N . LEU A 1 487 ? -6.501 -18.308 29.152 1.00 90.69 487 LEU A N 1
ATOM 3714 C CA . LEU A 1 487 ? -7.036 -18.824 27.889 1.00 90.69 487 LEU A CA 1
ATOM 3715 C C . LEU A 1 487 ? -6.063 -18.563 26.728 1.00 90.69 487 LEU A C 1
ATOM 3717 O O . LEU A 1 487 ? -5.247 -17.643 26.792 1.00 90.69 487 LEU A O 1
ATOM 3721 N N . ASP A 1 488 ? -6.205 -19.324 25.644 1.00 91.38 488 ASP A N 1
ATOM 3722 C CA . ASP A 1 488 ? -5.484 -19.171 24.371 1.00 91.38 488 ASP A CA 1
ATOM 3723 C C . ASP A 1 488 ? -6.445 -18.987 23.172 1.00 91.38 488 ASP A C 1
ATOM 3725 O O . ASP A 1 488 ? -7.668 -18.955 23.329 1.00 91.38 488 ASP A O 1
ATOM 3729 N N . ASP A 1 489 ? -5.914 -18.850 21.953 1.00 87.44 489 ASP A N 1
ATOM 3730 C CA . ASP A 1 489 ? -6.705 -18.624 20.733 1.00 87.44 489 ASP A CA 1
ATOM 3731 C C . ASP A 1 489 ? -7.379 -19.894 20.160 1.00 87.44 489 ASP A C 1
ATOM 3733 O O . ASP A 1 489 ? -8.196 -19.817 19.229 1.00 87.44 489 ASP A O 1
ATOM 3737 N N . PHE A 1 490 ? -7.089 -21.059 20.751 1.00 91.38 490 PHE A N 1
ATOM 3738 C CA . PHE A 1 490 ? -7.708 -22.354 20.445 1.00 91.38 490 PHE A CA 1
ATOM 3739 C C . PHE A 1 490 ? -8.822 -22.730 21.430 1.00 91.38 490 PHE A C 1
ATOM 3741 O O . PHE A 1 490 ? -9.684 -23.544 21.087 1.00 91.38 490 PHE A O 1
ATOM 3748 N N . SER A 1 491 ? -8.837 -22.105 22.609 1.00 94.06 491 SER A N 1
ATOM 3749 C CA . SER A 1 491 ? -9.795 -22.316 23.695 1.00 94.06 491 SER A CA 1
ATOM 3750 C C . SER A 1 491 ? -11.241 -22.261 23.196 1.00 94.06 491 SER A C 1
ATOM 3752 O O . SER A 1 491 ? -11.586 -21.516 22.267 1.00 94.06 491 SER A O 1
ATOM 3754 N N . SER A 1 492 ? -12.106 -23.079 23.797 1.00 94.19 492 SER A N 1
ATOM 3755 C CA . SER A 1 492 ? -13.488 -23.279 23.336 1.00 94.19 492 SER A CA 1
ATOM 3756 C C . SER A 1 492 ? -14.306 -21.985 23.383 1.00 94.19 492 SER A C 1
ATOM 3758 O O . SER A 1 492 ? -15.080 -21.684 22.474 1.00 94.19 492 SER A O 1
ATOM 3760 N N . GLU A 1 493 ? -14.023 -21.180 24.398 1.00 95.50 493 GLU A N 1
ATOM 3761 C CA . GLU A 1 493 ? -14.633 -19.923 24.777 1.00 95.50 493 GLU A CA 1
ATOM 3762 C C . GLU A 1 493 ? -14.309 -18.840 23.741 1.00 95.50 493 GLU A C 1
ATOM 3764 O O . GLU A 1 493 ? -15.214 -18.250 23.149 1.00 95.50 493 GLU A O 1
ATOM 3769 N N . PHE A 1 494 ? -13.026 -18.648 23.415 1.00 94.50 494 PHE A N 1
ATOM 3770 C CA . PHE A 1 494 ? -12.608 -17.762 22.324 1.00 94.50 494 PHE A CA 1
ATOM 3771 C C . PHE A 1 494 ? -13.097 -18.267 20.958 1.00 94.50 494 PHE A C 1
ATOM 3773 O O . PHE A 1 494 ? -13.620 -17.486 20.162 1.00 94.50 494 PHE A O 1
ATOM 3780 N N . THR A 1 495 ? -13.045 -19.580 20.708 1.00 93.88 495 THR A N 1
ATOM 3781 C CA . THR A 1 495 ? -13.588 -20.199 19.486 1.00 93.88 495 THR A CA 1
ATOM 3782 C C . THR A 1 495 ? -15.098 -19.969 19.322 1.00 93.88 495 THR A C 1
ATOM 3784 O O . THR A 1 495 ? -15.580 -19.899 18.187 1.00 93.88 495 THR A O 1
ATOM 3787 N N . GLN A 1 496 ? -15.853 -19.837 20.416 1.00 94.94 496 GLN A N 1
ATOM 3788 C CA . GLN A 1 496 ? -17.263 -19.448 20.403 1.00 94.94 496 GLN A CA 1
ATOM 3789 C C . GLN A 1 496 ? -17.421 -17.934 20.184 1.00 94.94 496 GLN A C 1
ATOM 3791 O O . GLN A 1 496 ? -18.178 -17.538 19.299 1.00 94.94 496 GLN A O 1
ATOM 3796 N N . VAL A 1 497 ? -16.650 -17.095 20.888 1.00 95.88 497 VAL A N 1
ATOM 3797 C CA . VAL A 1 497 ? -16.644 -15.626 20.719 1.00 95.88 497 VAL A CA 1
ATOM 3798 C C . VAL A 1 497 ? -16.365 -15.205 19.270 1.00 95.88 497 VAL A C 1
ATOM 3800 O O . VAL A 1 497 ? -17.075 -14.353 18.742 1.00 95.88 497 VAL A O 1
ATOM 3803 N N . TYR A 1 498 ? -15.393 -15.815 18.583 1.00 95.44 498 TYR A N 1
ATOM 3804 C CA . TYR A 1 498 ? -15.058 -15.474 17.188 1.00 95.44 498 TYR A CA 1
ATOM 3805 C C . TYR A 1 498 ? -16.154 -15.855 16.172 1.00 95.44 498 TYR A C 1
ATOM 3807 O O . TYR A 1 498 ? -16.166 -15.347 15.044 1.00 95.44 498 TYR A O 1
ATOM 3815 N N . LYS A 1 499 ? -17.073 -16.754 16.557 1.00 94.31 499 LYS A N 1
ATOM 3816 C CA . LYS A 1 499 ? -18.250 -17.171 15.771 1.00 94.31 499 LYS A CA 1
ATOM 3817 C C . LYS A 1 499 ? -19.512 -16.367 16.105 1.00 94.31 499 LYS A C 1
ATOM 3819 O O . LYS A 1 499 ? -20.512 -16.525 15.407 1.00 94.31 499 LYS A O 1
ATOM 3824 N N . SER A 1 500 ? -19.492 -15.540 17.151 1.00 95.06 500 SER A N 1
ATOM 3825 C CA . SER A 1 500 ? -20.648 -14.737 17.556 1.00 95.06 500 SER A CA 1
ATOM 3826 C C . SER A 1 500 ? -21.109 -13.781 16.447 1.00 95.06 500 SER A C 1
ATOM 3828 O O . SER A 1 500 ? -20.288 -13.261 15.683 1.00 95.06 500 SER A O 1
ATOM 3830 N N . PRO A 1 501 ? -22.421 -13.494 16.361 1.00 95.38 501 PRO A N 1
ATOM 3831 C CA . PRO A 1 501 ? -22.931 -12.483 15.450 1.00 95.38 501 PRO A CA 1
ATOM 3832 C C . PRO A 1 501 ? -22.474 -11.079 15.868 1.00 95.38 501 PRO A C 1
ATOM 3834 O O . PRO A 1 501 ? -22.182 -10.804 17.034 1.00 95.38 501 PRO A O 1
ATOM 3837 N N . PHE A 1 502 ? -22.475 -10.170 14.897 1.00 95.69 502 PHE A N 1
ATOM 3838 C CA . PHE A 1 502 ? -22.185 -8.749 15.066 1.00 95.69 502 PHE A CA 1
ATOM 3839 C C . PHE A 1 502 ? -23.259 -7.910 14.359 1.00 95.69 502 PHE A C 1
ATOM 3841 O O . PHE A 1 502 ? -24.006 -8.405 13.512 1.00 95.69 502 PHE A O 1
ATOM 3848 N N . ARG A 1 503 ? -23.332 -6.624 14.696 1.00 94.88 503 ARG A N 1
ATOM 3849 C CA . ARG A 1 503 ? -24.170 -5.612 14.041 1.00 94.88 503 ARG A CA 1
ATOM 3850 C C . ARG A 1 503 ? -23.295 -4.476 13.524 1.00 94.88 503 ARG A C 1
ATOM 3852 O O . ARG A 1 503 ? -22.242 -4.195 14.090 1.00 94.88 503 ARG A O 1
ATOM 3859 N N . LEU A 1 504 ? -23.746 -3.832 12.451 1.00 95.06 504 LEU A N 1
ATOM 3860 C CA . LEU A 1 504 ? -23.122 -2.634 11.895 1.00 95.06 504 LEU A CA 1
ATOM 3861 C C . LEU A 1 504 ? -24.015 -1.430 12.180 1.00 95.06 504 LEU A C 1
ATOM 3863 O O . LEU A 1 504 ? -25.187 -1.433 11.802 1.00 95.06 504 LEU A O 1
ATOM 3867 N N . THR A 1 505 ? -23.450 -0.415 12.825 1.00 93.88 505 THR A N 1
ATOM 3868 C CA . THR A 1 505 ? -24.144 0.824 13.204 1.00 93.88 505 THR A CA 1
ATOM 3869 C C . THR A 1 505 ? -23.548 1.991 12.424 1.00 93.88 505 THR A C 1
ATOM 3871 O O . THR A 1 505 ? -22.343 2.018 12.188 1.00 93.88 505 THR A O 1
ATOM 3874 N N . TRP A 1 506 ? -24.373 2.952 12.007 1.00 93.25 506 TRP A N 1
ATOM 3875 C CA . TRP A 1 506 ? -23.898 4.215 11.439 1.00 93.25 506 TRP A CA 1
ATOM 3876 C C . TRP A 1 506 ? -24.145 5.340 12.444 1.00 93.25 506 TRP A C 1
ATOM 3878 O O . TRP A 1 506 ? -25.292 5.709 12.686 1.00 93.25 506 TRP A O 1
ATOM 3888 N N . ASP A 1 507 ? -23.067 5.875 13.004 1.00 92.94 507 ASP A N 1
ATOM 3889 C CA . ASP A 1 507 ? -23.037 6.995 13.954 1.00 92.94 507 ASP A CA 1
ATOM 3890 C C . ASP A 1 507 ? -22.714 8.345 13.282 1.00 92.94 507 ASP A C 1
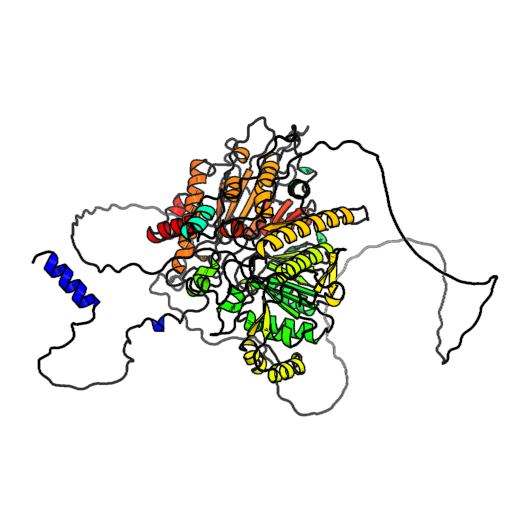ATOM 3892 O O . ASP A 1 507 ? -22.818 9.397 13.912 1.00 92.94 507 ASP A O 1
ATOM 3896 N N . GLY A 1 508 ? -22.290 8.320 12.012 1.00 91.44 508 GLY A N 1
ATOM 3897 C CA . GLY A 1 508 ? -21.772 9.484 11.288 1.00 91.44 508 GLY A CA 1
ATOM 3898 C C . GLY A 1 508 ? -20.435 9.998 11.829 1.00 91.44 508 GLY A C 1
ATOM 3899 O O . GLY A 1 508 ? -20.121 11.173 11.628 1.00 91.44 508 GLY A O 1
ATOM 3900 N N . GLY A 1 509 ? -19.685 9.154 12.546 1.00 90.44 509 GLY A N 1
ATOM 3901 C CA . GLY A 1 509 ? -18.430 9.513 13.201 1.00 90.44 509 GLY A CA 1
ATOM 3902 C C . GLY A 1 509 ? -18.576 10.208 14.554 1.00 90.44 509 GLY A C 1
ATOM 3903 O O . GLY A 1 509 ? -17.567 10.674 15.075 1.00 90.44 509 GLY A O 1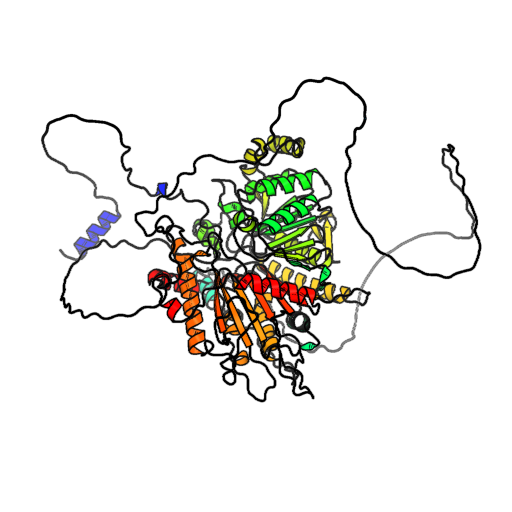
ATOM 3904 N N . ARG A 1 510 ? -19.792 10.303 15.121 1.00 88.81 510 ARG A N 1
ATOM 3905 C CA . ARG A 1 510 ? -20.005 10.864 16.470 1.00 88.81 510 ARG A CA 1
ATOM 3906 C C . ARG A 1 510 ? -19.298 10.032 17.542 1.00 88.81 510 ARG A C 1
ATOM 3908 O O . ARG A 1 510 ? -18.694 10.601 18.444 1.00 88.81 510 ARG A O 1
ATOM 3915 N N . ASP A 1 511 ? -19.377 8.709 17.440 1.00 91.31 511 ASP A N 1
ATOM 3916 C CA . ASP A 1 511 ? -19.063 7.787 18.534 1.00 91.31 511 ASP A CA 1
ATOM 3917 C C . ASP A 1 511 ? -17.613 7.269 18.430 1.00 91.31 511 ASP A C 1
ATOM 3919 O O . ASP A 1 511 ? -17.292 6.188 18.918 1.00 91.31 511 ASP A O 1
ATOM 3923 N N . LEU A 1 512 ? -16.741 8.008 17.731 1.00 93.81 512 LEU A N 1
ATOM 3924 C CA . LEU A 1 512 ? -15.302 7.744 17.684 1.00 93.81 512 LEU A CA 1
ATOM 3925 C C . LEU A 1 512 ? -14.661 8.124 19.020 1.00 93.81 512 LEU A C 1
ATOM 3927 O O . LEU A 1 512 ? -14.867 9.233 19.512 1.00 93.81 512 LEU A O 1
ATOM 3931 N N . LEU A 1 513 ? -13.809 7.258 19.562 1.00 94.69 513 LEU A N 1
ATOM 3932 C CA . LEU A 1 513 ? -13.074 7.511 20.806 1.00 94.69 513 LEU A CA 1
ATOM 3933 C C . LEU A 1 513 ? -12.007 8.604 20.649 1.00 94.69 513 LEU A C 1
ATOM 3935 O O . LEU A 1 513 ? -11.713 9.319 21.607 1.00 94.69 513 LEU A O 1
ATOM 3939 N N . LEU A 1 514 ? -11.443 8.742 19.444 1.00 95.06 514 LEU A N 1
ATOM 3940 C CA . LEU A 1 514 ? -10.346 9.657 19.125 1.00 95.06 514 LEU A CA 1
ATOM 3941 C C . LEU A 1 514 ? -10.662 10.559 17.923 1.00 95.06 514 LEU A C 1
ATOM 3943 O O . LEU A 1 514 ? -11.290 10.125 16.956 1.00 95.06 514 LEU A O 1
ATOM 3947 N N . THR A 1 515 ? -10.122 11.779 17.945 1.00 92.00 515 THR A N 1
ATOM 3948 C CA . THR A 1 515 ? -10.152 12.742 16.831 1.00 92.00 515 THR A CA 1
ATOM 3949 C C . THR A 1 515 ? -8.773 13.368 16.594 1.00 92.00 515 THR A C 1
ATOM 3951 O O . THR A 1 515 ? -7.929 13.376 17.489 1.00 92.00 515 THR A O 1
ATOM 3954 N N . GLU A 1 516 ? -8.552 13.909 15.392 1.00 90.56 516 GLU A N 1
ATOM 3955 C CA . GLU A 1 516 ? -7.485 14.888 15.134 1.00 90.56 516 GLU A CA 1
ATOM 3956 C C . GLU A 1 516 ? -7.894 16.241 15.751 1.00 90.56 516 GLU A C 1
ATOM 3958 O O . GLU A 1 516 ? -9.025 16.685 15.532 1.00 90.56 516 GLU A O 1
ATOM 3963 N N . ASP A 1 517 ? -6.994 16.895 16.490 1.00 83.88 517 ASP A N 1
ATOM 3964 C CA . ASP A 1 517 ? -7.149 18.289 16.937 1.00 83.88 517 ASP A CA 1
ATOM 3965 C C . ASP A 1 517 ? -6.611 19.294 15.891 1.00 83.88 517 ASP A C 1
ATOM 3967 O O . ASP A 1 517 ? -5.872 18.952 14.961 1.00 83.88 517 ASP A O 1
ATOM 3971 N N . ALA A 1 518 ? -6.939 20.577 16.042 1.00 77.75 518 ALA A N 1
ATOM 3972 C CA . ALA A 1 518 ? -6.437 21.666 15.209 1.00 77.75 518 ALA A CA 1
ATOM 3973 C C . ALA A 1 518 ? -4.894 21.729 15.156 1.00 77.75 518 ALA A C 1
ATOM 3975 O O . ALA A 1 518 ? -4.324 22.115 14.126 1.00 77.75 518 ALA A O 1
ATOM 3976 N N . ASP A 1 519 ? -4.194 21.310 16.217 1.00 77.81 519 ASP A N 1
ATOM 3977 C CA . ASP A 1 519 ? -2.728 21.245 16.246 1.00 77.81 519 ASP A CA 1
ATOM 3978 C C . ASP A 1 519 ? -2.142 19.990 15.563 1.00 77.81 519 ASP A C 1
ATOM 3980 O O . ASP A 1 519 ? -0.996 20.034 15.111 1.00 77.81 519 ASP A O 1
ATOM 3984 N N . GLY A 1 520 ? -2.955 18.948 15.339 1.00 78.62 520 GLY A N 1
ATOM 3985 C CA . GLY A 1 520 ? -2.598 17.689 14.671 1.00 78.62 520 GLY A CA 1
ATOM 3986 C C . GLY A 1 520 ? -2.290 16.525 15.598 1.00 78.62 520 GLY A C 1
ATOM 3987 O O . GLY A 1 520 ? -2.024 15.427 15.108 1.00 78.62 520 GLY A O 1
ATOM 3988 N N . THR A 1 521 ? -2.319 16.749 16.909 1.00 85.62 521 THR A N 1
ATOM 3989 C CA . THR A 1 521 ? -2.315 15.667 17.888 1.00 85.62 521 THR A CA 1
ATOM 3990 C C . THR A 1 521 ? -3.626 14.885 17.820 1.00 85.62 521 THR A C 1
ATOM 3992 O O . THR A 1 521 ? -4.632 15.338 17.268 1.00 85.62 521 THR A O 1
ATOM 3995 N N . ILE A 1 522 ? -3.599 13.666 18.359 1.00 91.94 522 ILE A N 1
ATOM 3996 C CA . ILE A 1 522 ? -4.767 12.789 18.411 1.00 91.94 522 ILE A CA 1
ATOM 3997 C C . ILE A 1 522 ? -5.213 12.661 19.860 1.00 91.94 522 ILE A C 1
ATOM 3999 O O . ILE A 1 522 ? -4.454 12.214 20.723 1.00 91.94 522 ILE A O 1
ATOM 4003 N N . VAL A 1 523 ? -6.449 13.083 20.105 1.00 91.25 523 VAL A N 1
ATOM 4004 C CA . VAL A 1 523 ? -7.005 13.358 21.433 1.00 91.25 523 VAL A CA 1
ATOM 4005 C C . VAL A 1 523 ? -8.363 12.671 21.610 1.00 91.25 523 VAL A C 1
ATOM 4007 O O . VAL A 1 523 ? -9.025 12.375 20.612 1.00 91.25 523 VAL A O 1
ATOM 4010 N N . PRO A 1 524 ? -8.816 12.414 22.852 1.00 90.88 524 PRO A N 1
ATOM 4011 C CA . PRO A 1 524 ? -10.152 11.878 23.097 1.00 90.88 524 PRO A CA 1
ATOM 4012 C C . PRO A 1 524 ? -11.247 12.797 22.543 1.00 90.88 524 PRO A C 1
ATOM 4014 O O . PRO A 1 524 ? -11.300 13.978 22.893 1.00 90.88 524 PRO A O 1
ATOM 4017 N N . SER A 1 525 ? -12.165 12.259 21.735 1.00 86.44 525 SER A N 1
ATOM 4018 C CA . SER A 1 525 ? -13.221 13.045 21.067 1.00 86.44 525 SER A CA 1
ATOM 4019 C C . SER A 1 525 ? -14.155 13.774 22.034 1.00 86.44 525 SER A C 1
ATOM 4021 O O . SER A 1 525 ? -14.778 14.758 21.657 1.00 86.44 525 SER A O 1
ATOM 4023 N N . GLY A 1 526 ? -14.237 13.342 23.297 1.00 80.50 526 GLY A N 1
ATOM 4024 C CA . GLY A 1 526 ? -14.988 14.048 24.341 1.00 80.50 526 GLY A CA 1
ATOM 4025 C C . GLY A 1 526 ? -14.452 15.449 24.676 1.00 80.50 526 GLY A C 1
ATOM 4026 O O . GLY A 1 526 ? -15.184 16.237 25.267 1.00 80.50 526 GLY A O 1
ATOM 4027 N N . LEU A 1 527 ? -13.209 15.772 24.295 1.00 79.31 527 LEU A N 1
ATOM 4028 C CA . LEU A 1 527 ? -12.634 17.118 24.425 1.00 79.31 527 LEU A CA 1
ATOM 4029 C C . LEU A 1 527 ? -13.000 18.024 23.238 1.00 79.31 527 LEU A C 1
ATOM 4031 O O . LEU A 1 527 ? -13.226 19.217 23.420 1.00 79.31 527 LEU A O 1
ATOM 4035 N N . PHE A 1 528 ? -13.078 17.446 22.036 1.00 75.06 528 PHE A N 1
ATOM 4036 C CA . PHE A 1 528 ? -13.325 18.150 20.775 1.00 75.06 528 PHE A CA 1
ATOM 4037 C C . PHE A 1 528 ? -14.335 17.361 19.924 1.00 75.06 528 PHE A C 1
ATOM 4039 O O . PHE A 1 528 ? -13.959 16.743 18.924 1.00 75.06 528 PHE A O 1
ATOM 4046 N N . PRO A 1 529 ? -15.619 17.316 20.326 1.00 68.00 529 PRO A N 1
ATOM 4047 C CA . PRO A 1 529 ? -16.615 16.519 19.624 1.00 68.00 529 PRO A CA 1
ATOM 4048 C C . PRO A 1 529 ? -16.819 17.055 18.197 1.00 68.00 529 PRO A C 1
ATOM 4050 O O . PRO A 1 529 ? -16.962 18.270 18.023 1.00 68.00 529 PRO A O 1
ATOM 4053 N N . PRO A 1 530 ? -16.862 16.190 17.165 1.00 66.19 530 PRO A N 1
ATOM 4054 C CA . PRO A 1 530 ? -17.077 16.635 15.794 1.00 66.19 530 PRO A CA 1
ATOM 4055 C C . PRO A 1 530 ? -18.439 17.329 15.665 1.00 66.19 530 PRO A C 1
ATOM 4057 O O . PRO A 1 530 ? -19.479 16.725 15.933 1.00 66.19 530 PRO A O 1
ATOM 4060 N N . SER A 1 531 ? -18.421 18.591 15.223 1.00 63.06 531 SER A N 1
ATOM 4061 C CA . SER A 1 531 ? -19.614 19.431 15.027 1.00 63.06 531 SER A CA 1
ATOM 4062 C C . SER A 1 531 ? -20.655 18.765 14.126 1.00 63.06 531 SER A C 1
ATOM 4064 O O . SER A 1 531 ? -21.850 18.775 14.421 1.00 63.06 531 SER A O 1
ATOM 4066 N N . ASP A 1 532 ? -20.176 18.145 13.049 1.00 77.19 532 ASP A N 1
ATOM 4067 C CA . ASP A 1 532 ? -20.991 17.627 11.962 1.00 77.19 532 ASP A CA 1
ATOM 4068 C C . ASP A 1 532 ? -20.847 16.107 11.834 1.00 77.19 532 ASP A C 1
ATOM 4070 O O . ASP A 1 532 ? -19.746 15.556 11.694 1.00 77.19 532 ASP A O 1
ATOM 4074 N N . GLN A 1 533 ? -21.991 15.424 11.852 1.00 87.81 533 GLN A N 1
ATOM 4075 C CA . GLN A 1 533 ? -22.090 13.997 11.561 1.00 87.81 533 GLN A CA 1
ATOM 4076 C C . GLN A 1 533 ? -22.229 13.763 10.066 1.00 87.81 533 GLN A C 1
ATOM 4078 O O . GLN A 1 533 ? -23.012 14.424 9.381 1.00 87.81 533 GLN A O 1
ATOM 4083 N N . TYR A 1 534 ? -21.571 12.720 9.579 1.00 91.31 534 TYR A N 1
ATOM 4084 C CA . TYR A 1 534 ? -21.781 12.263 8.218 1.00 91.31 534 TYR A CA 1
ATOM 4085 C C . TYR A 1 534 ? -23.161 11.602 8.048 1.00 91.31 534 TYR A C 1
ATOM 4087 O O . TYR A 1 534 ? -23.482 10.649 8.765 1.00 91.31 534 TYR A O 1
ATOM 4095 N N . PRO A 1 535 ? -23.993 12.043 7.085 1.00 88.81 535 PRO A N 1
ATOM 4096 C CA . PRO A 1 535 ? -25.276 11.404 6.806 1.00 88.81 535 PRO A CA 1
ATOM 4097 C C . PRO A 1 535 ? -25.084 10.015 6.181 1.00 88.81 535 PRO A C 1
ATOM 4099 O O . PRO A 1 535 ? -24.175 9.800 5.386 1.00 88.81 535 PRO A O 1
ATOM 4102 N N . VAL A 1 536 ? -26.012 9.081 6.434 1.00 81.81 536 VAL A N 1
ATOM 4103 C CA . VAL A 1 536 ? -26.010 7.693 5.892 1.00 81.81 536 VAL A CA 1
ATOM 4104 C C . VAL A 1 536 ? -26.047 7.631 4.345 1.00 81.81 536 VAL A C 1
ATOM 4106 O O . VAL A 1 536 ? -25.966 6.563 3.732 1.00 81.81 536 VAL A O 1
ATOM 4109 N N . ARG A 1 537 ? -26.251 8.770 3.674 1.00 81.19 537 ARG A N 1
ATOM 4110 C CA . ARG A 1 537 ? -26.377 8.914 2.218 1.00 81.19 537 ARG A CA 1
ATOM 4111 C C . ARG A 1 537 ? -25.723 10.221 1.778 1.00 81.19 537 ARG A C 1
ATOM 4113 O O . ARG A 1 537 ? -25.776 11.196 2.513 1.00 81.19 537 ARG A O 1
ATOM 4120 N N . ASN A 1 538 ? -25.195 10.245 0.556 1.00 83.31 538 ASN A N 1
ATOM 4121 C CA . ASN A 1 538 ? -24.685 11.446 -0.123 1.00 83.31 538 ASN A CA 1
ATOM 4122 C C . ASN A 1 538 ? -23.501 12.144 0.588 1.00 83.31 538 ASN A C 1
ATOM 4124 O O . ASN A 1 538 ? -23.183 13.287 0.283 1.00 83.31 538 ASN A O 1
ATOM 4128 N N . TRP A 1 539 ? -22.815 11.443 1.496 1.00 90.06 539 TRP A N 1
ATOM 4129 C CA . TRP A 1 539 ? -21.670 11.957 2.251 1.00 90.06 539 TRP A CA 1
ATOM 4130 C C . TRP A 1 539 ? -20.402 12.197 1.415 1.00 90.06 539 TRP A C 1
ATOM 4132 O O . TRP A 1 539 ? -19.509 12.914 1.857 1.00 90.06 539 TRP A O 1
ATOM 4142 N N . SER A 1 540 ? -20.303 11.617 0.214 1.00 89.25 540 SER A N 1
ATOM 4143 C CA . SER A 1 540 ? -19.083 11.617 -0.606 1.00 89.25 540 SER A CA 1
ATOM 4144 C C . SER A 1 540 ? -18.577 13.014 -0.973 1.00 89.25 540 SER A C 1
ATOM 4146 O O . SER A 1 540 ? -17.370 13.223 -1.003 1.00 89.25 540 SER A O 1
ATOM 4148 N N . SER A 1 541 ? -19.472 13.981 -1.201 1.00 89.31 541 SER A N 1
ATOM 4149 C CA . SER A 1 541 ? -19.083 15.365 -1.513 1.00 89.31 541 SER A CA 1
ATOM 4150 C C . SER A 1 541 ? -18.486 16.095 -0.306 1.00 89.31 541 SER A C 1
ATOM 4152 O O . SER A 1 541 ? -17.564 16.889 -0.471 1.00 89.31 541 SER A O 1
ATOM 4154 N N . GLN A 1 542 ? -18.967 15.794 0.907 1.00 92.62 542 GLN A N 1
ATOM 4155 C CA . GLN A 1 542 ? -18.373 16.310 2.142 1.00 92.62 542 GLN A CA 1
ATOM 4156 C C . GLN A 1 542 ? -17.029 15.625 2.415 1.00 92.62 542 GLN A C 1
ATOM 4158 O O . GLN A 1 542 ? -16.051 16.308 2.678 1.00 92.62 542 GLN A O 1
ATOM 4163 N N . ALA A 1 543 ? -16.945 14.301 2.246 1.00 94.06 543 ALA A N 1
ATOM 4164 C CA . ALA A 1 543 ? -15.697 13.557 2.416 1.00 94.06 543 ALA A CA 1
ATOM 4165 C C . ALA A 1 543 ? -14.604 14.000 1.427 1.00 94.06 543 ALA A C 1
ATOM 4167 O O . ALA A 1 543 ? -13.440 14.089 1.806 1.00 94.06 543 ALA A O 1
ATOM 4168 N N . HIS A 1 544 ? -14.970 14.330 0.182 1.00 95.06 544 HIS A N 1
ATOM 4169 C CA . HIS A 1 544 ? -14.062 14.956 -0.783 1.00 95.06 544 HIS A CA 1
ATOM 4170 C C . HIS A 1 544 ? -13.499 16.279 -0.246 1.00 95.06 544 HIS A C 1
ATOM 4172 O O . HIS A 1 544 ? -12.283 16.466 -0.234 1.00 95.06 544 HIS A O 1
ATOM 4178 N N . LYS A 1 545 ? -14.370 17.172 0.249 1.00 96.12 545 LYS A N 1
ATOM 4179 C CA . LYS A 1 545 ? -13.955 18.452 0.834 1.00 96.12 545 LYS A CA 1
ATOM 4180 C C . LYS A 1 545 ? -13.054 18.246 2.054 1.00 96.12 545 LYS A C 1
ATOM 4182 O O . LYS A 1 545 ? -11.961 18.798 2.086 1.00 96.12 545 LYS A O 1
ATOM 4187 N N . ASP A 1 546 ? -13.463 17.415 3.010 1.00 95.25 546 ASP A N 1
ATOM 4188 C CA . ASP A 1 546 ? -12.693 17.146 4.227 1.00 95.25 546 ASP A CA 1
ATOM 4189 C C . ASP A 1 546 ? -11.314 16.533 3.920 1.00 95.25 546 ASP A C 1
ATOM 4191 O O . ASP A 1 546 ? -10.362 16.808 4.644 1.00 95.25 546 ASP A O 1
ATOM 4195 N N . LEU A 1 547 ? -11.169 15.744 2.845 1.00 97.19 547 LEU A N 1
ATOM 4196 C CA . LEU A 1 547 ? -9.879 15.197 2.391 1.00 97.19 547 LEU A CA 1
ATOM 4197 C C . LEU A 1 547 ? -8.969 16.254 1.736 1.00 97.19 547 LEU A C 1
ATOM 4199 O O . LEU A 1 547 ? -7.744 16.184 1.891 1.00 97.19 547 LEU A O 1
ATOM 4203 N N . LEU A 1 548 ? -9.537 17.249 1.047 1.00 97.62 548 LEU A N 1
ATOM 4204 C CA . LEU A 1 548 ? -8.791 18.419 0.566 1.00 97.62 548 LEU A CA 1
ATOM 4205 C C . LEU A 1 548 ? -8.371 19.318 1.738 1.00 97.62 548 LEU A C 1
ATOM 4207 O O . LEU A 1 548 ? -7.185 19.622 1.874 1.00 97.62 548 LEU A O 1
ATOM 4211 N N . ASP A 1 549 ? -9.308 19.654 2.630 1.00 96.12 549 ASP A N 1
ATOM 4212 C CA . ASP A 1 549 ? -9.054 20.435 3.846 1.00 96.12 549 ASP A CA 1
ATOM 4213 C C . ASP A 1 549 ? -8.000 19.731 4.733 1.00 96.12 549 ASP A C 1
ATOM 4215 O O . ASP A 1 549 ? -7.084 20.369 5.247 1.00 96.12 549 ASP A O 1
ATOM 4219 N N . PHE A 1 550 ? -8.058 18.400 4.868 1.00 96.69 550 PHE A N 1
ATOM 4220 C CA . PHE A 1 550 ? -7.040 17.576 5.537 1.00 96.69 550 PHE A CA 1
ATOM 4221 C C . PHE A 1 550 ? -5.662 17.680 4.870 1.00 96.69 550 PHE A C 1
ATOM 4223 O O . PHE A 1 550 ? -4.667 17.917 5.559 1.00 96.69 550 PHE A O 1
ATOM 4230 N N . THR A 1 551 ? -5.594 17.550 3.541 1.00 97.62 551 THR A N 1
ATOM 4231 C CA . THR A 1 551 ? -4.333 17.655 2.787 1.00 97.62 551 THR A CA 1
ATOM 4232 C C . THR A 1 551 ? -3.685 19.028 2.999 1.00 97.62 551 THR A C 1
ATOM 4234 O O . THR A 1 551 ? -2.501 19.100 3.335 1.00 97.62 551 THR A O 1
ATOM 4237 N N . GLU A 1 552 ? -4.465 20.108 2.899 1.00 96.56 552 GLU A N 1
ATOM 4238 C CA . GLU A 1 552 ? -3.987 21.482 3.085 1.00 96.56 552 GLU A CA 1
ATOM 4239 C C . GLU A 1 552 ? -3.525 21.757 4.525 1.00 96.56 552 GLU A C 1
ATOM 4241 O O . GLU A 1 552 ? -2.425 22.277 4.739 1.00 96.56 552 GLU A O 1
ATOM 4246 N N . ARG A 1 553 ? -4.309 21.356 5.536 1.00 95.44 553 ARG A N 1
ATOM 4247 C CA . ARG A 1 553 ? -3.925 21.506 6.954 1.00 95.44 553 ARG A CA 1
ATOM 4248 C C . ARG A 1 553 ? -2.598 20.809 7.251 1.00 95.44 553 ARG A C 1
ATOM 4250 O O . ARG A 1 553 ? -1.725 21.396 7.897 1.00 95.44 553 ARG A O 1
ATOM 4257 N N . TRP A 1 554 ? -2.411 19.587 6.753 1.00 96.25 554 TRP A N 1
ATOM 4258 C CA . TRP A 1 554 ? -1.161 18.852 6.939 1.00 96.25 554 TRP A CA 1
ATOM 4259 C C . TRP A 1 554 ? -0.000 19.434 6.126 1.00 96.25 554 TRP A C 1
ATOM 4261 O O . TRP A 1 554 ? 1.114 19.488 6.649 1.00 96.25 554 TRP A O 1
ATOM 4271 N N . ARG A 1 555 ? -0.234 19.969 4.919 1.00 95.69 555 ARG A N 1
ATOM 4272 C CA . ARG A 1 555 ? 0.775 20.730 4.160 1.00 95.69 555 ARG A CA 1
ATOM 4273 C C . ARG A 1 555 ? 1.288 21.928 4.966 1.00 95.69 555 ARG A C 1
ATOM 4275 O O . ARG A 1 555 ? 2.500 22.066 5.149 1.00 95.69 555 ARG A O 1
ATOM 4282 N N . GLN A 1 556 ? 0.387 22.736 5.529 1.00 94.25 556 GLN A N 1
ATOM 4283 C CA . GLN A 1 556 ? 0.756 23.857 6.404 1.00 94.25 556 GLN A CA 1
ATOM 4284 C C . GLN A 1 556 ? 1.500 23.397 7.667 1.00 94.25 556 GLN A C 1
ATOM 4286 O O . GLN A 1 556 ? 2.451 24.053 8.098 1.00 94.25 556 GLN A O 1
ATOM 4291 N N . ARG A 1 557 ? 1.094 22.273 8.275 1.00 91.81 557 ARG A N 1
ATOM 4292 C CA . ARG A 1 557 ? 1.765 21.697 9.452 1.00 91.81 557 ARG A CA 1
ATOM 4293 C C . ARG A 1 557 ? 3.196 21.271 9.127 1.00 91.81 557 ARG A C 1
ATOM 4295 O O . ARG A 1 557 ? 4.117 21.674 9.833 1.00 91.81 557 ARG A O 1
ATOM 4302 N N . CYS A 1 558 ? 3.410 20.561 8.019 1.00 92.44 558 CYS A N 1
ATOM 4303 C CA . CYS A 1 558 ? 4.743 20.216 7.517 1.00 92.44 558 CYS A CA 1
ATOM 4304 C C . CYS A 1 558 ? 5.622 21.460 7.313 1.00 92.44 558 CYS A C 1
ATOM 4306 O O . CYS A 1 558 ? 6.754 21.488 7.789 1.00 92.44 558 CYS A O 1
ATOM 4308 N N . GLN A 1 559 ? 5.098 22.515 6.681 1.00 90.06 559 GLN A N 1
ATOM 4309 C CA . GLN A 1 559 ? 5.829 23.775 6.474 1.00 90.06 559 GLN A CA 1
ATOM 4310 C C . GLN A 1 559 ? 6.198 24.478 7.796 1.00 90.06 559 GLN A C 1
ATOM 4312 O O . GLN A 1 559 ? 7.281 25.053 7.905 1.00 90.06 559 GLN A O 1
ATOM 4317 N N . LYS A 1 560 ? 5.338 24.410 8.824 1.00 87.19 560 LYS A N 1
ATOM 4318 C CA . LYS A 1 560 ? 5.625 24.944 10.171 1.00 87.19 560 LYS A CA 1
ATOM 4319 C C . LYS A 1 560 ? 6.707 24.130 10.897 1.00 87.19 560 LYS A C 1
ATOM 4321 O O . LYS A 1 560 ? 7.590 24.729 11.508 1.00 87.19 560 LYS A O 1
ATOM 4326 N N . MET A 1 561 ? 6.669 22.798 10.793 1.00 81.56 561 MET A N 1
ATOM 4327 C CA . MET A 1 561 ? 7.645 21.887 11.416 1.00 81.56 561 MET A CA 1
ATOM 4328 C C . MET A 1 561 ? 9.041 21.941 10.772 1.00 81.56 561 MET A C 1
ATOM 4330 O O . MET A 1 561 ? 10.025 21.649 11.438 1.00 81.56 561 MET A O 1
ATOM 4334 N N . GLN A 1 562 ? 9.160 22.347 9.504 1.00 68.50 562 GLN A N 1
ATOM 4335 C CA . GLN A 1 562 ? 10.440 22.435 8.776 1.00 68.50 562 GLN A CA 1
ATOM 4336 C C . GLN A 1 562 ? 11.325 23.644 9.169 1.00 68.50 562 GLN A C 1
ATOM 4338 O O . GLN A 1 562 ? 12.294 23.956 8.474 1.00 68.50 562 GLN A O 1
ATOM 4343 N N . ARG A 1 563 ? 11.020 24.348 10.269 1.00 56.53 563 ARG A N 1
ATOM 4344 C CA . ARG A 1 563 ? 11.858 25.443 10.791 1.00 56.53 563 ARG A CA 1
ATOM 4345 C C . ARG A 1 563 ? 13.122 24.888 11.480 1.00 56.53 563 ARG A C 1
ATOM 4347 O O . ARG A 1 563 ? 13.080 23.793 12.032 1.00 56.53 563 ARG A O 1
ATOM 4354 N N . PRO A 1 564 ? 14.263 25.601 11.430 1.00 50.41 564 PRO A N 1
ATOM 4355 C CA . PRO A 1 564 ? 15.572 24.978 11.628 1.00 50.41 564 PRO A CA 1
ATOM 4356 C C . PRO A 1 564 ? 15.882 24.678 13.101 1.00 50.41 564 PRO A C 1
ATOM 4358 O O . PRO A 1 564 ? 16.366 25.544 13.829 1.00 50.41 564 PRO A O 1
ATOM 4361 N N . HIS A 1 565 ? 15.661 23.433 13.521 1.00 46.78 565 HIS A N 1
ATOM 4362 C CA . HIS A 1 565 ? 16.316 22.800 14.673 1.00 46.78 565 HIS A CA 1
ATOM 4363 C C . HIS A 1 565 ? 17.068 21.535 14.212 1.00 46.78 565 HIS A C 1
ATOM 4365 O O . HIS A 1 565 ? 16.828 21.008 13.126 1.00 46.78 565 HIS A O 1
ATOM 4371 N N . SER A 1 566 ? 18.090 21.132 14.969 1.00 45.28 566 SER A N 1
ATOM 4372 C CA . SER A 1 566 ? 19.307 20.526 14.409 1.00 45.28 566 SER A CA 1
ATOM 4373 C C . SER A 1 566 ? 19.288 18.999 14.240 1.00 45.28 566 SER A C 1
ATOM 4375 O O . SER A 1 566 ? 20.129 18.307 14.816 1.00 45.28 566 SER A O 1
ATOM 4377 N N . GLU A 1 567 ? 18.386 18.464 13.414 1.00 55.97 567 GLU A N 1
ATOM 4378 C CA . GLU A 1 567 ? 18.394 17.041 13.033 1.00 55.97 567 GLU A CA 1
ATOM 4379 C C . GLU A 1 567 ? 18.861 16.794 11.589 1.00 55.97 567 GLU A C 1
ATOM 4381 O O . GLU A 1 567 ? 18.497 17.508 10.651 1.00 55.97 567 GLU A O 1
ATOM 4386 N N . LYS A 1 568 ? 19.656 15.729 11.394 1.00 63.78 568 LYS A N 1
ATOM 4387 C CA . LYS A 1 568 ? 20.114 15.264 10.073 1.00 63.78 568 LYS A CA 1
ATOM 4388 C C . LYS A 1 568 ? 18.969 14.581 9.316 1.00 63.78 568 LYS A C 1
ATOM 4390 O O . LYS A 1 568 ? 18.852 13.357 9.309 1.00 63.78 568 LYS A O 1
ATOM 4395 N N . THR A 1 569 ? 18.129 15.387 8.677 1.00 80.81 569 THR A N 1
ATOM 4396 C CA . THR A 1 569 ? 17.007 14.916 7.856 1.00 80.81 569 THR A CA 1
ATOM 4397 C C . THR A 1 569 ? 17.425 14.729 6.396 1.00 80.81 569 THR A C 1
ATOM 4399 O O . THR A 1 569 ? 17.285 15.604 5.540 1.00 80.81 569 THR A O 1
ATOM 4402 N N . ASP A 1 570 ? 17.990 13.558 6.116 1.00 92.25 570 ASP A N 1
ATOM 4403 C CA . ASP A 1 570 ? 18.514 13.168 4.800 1.00 92.25 570 ASP A CA 1
ATOM 4404 C C . ASP A 1 570 ? 17.441 12.675 3.804 1.00 92.25 570 ASP A C 1
ATOM 4406 O O . ASP A 1 570 ? 17.686 12.601 2.593 1.00 92.25 570 ASP A O 1
ATOM 4410 N N . THR A 1 571 ? 16.238 12.385 4.301 1.00 95.75 571 THR A N 1
ATOM 4411 C CA . THR A 1 571 ? 15.159 11.699 3.587 1.00 95.75 571 THR A CA 1
ATOM 4412 C C . THR A 1 571 ? 13.880 12.538 3.618 1.00 95.75 571 THR A C 1
ATOM 4414 O O . THR A 1 571 ? 13.580 13.216 4.603 1.00 95.75 571 THR A O 1
ATOM 4417 N N . CYS A 1 572 ? 13.117 12.520 2.526 1.00 97.19 572 CYS A N 1
ATOM 4418 C CA . CYS A 1 572 ? 11.832 13.209 2.394 1.00 97.19 572 CYS A CA 1
ATOM 4419 C C . CYS A 1 572 ? 10.728 12.196 2.069 1.00 97.19 572 CYS A C 1
ATOM 4421 O O . CYS A 1 572 ? 10.939 11.292 1.263 1.00 97.19 572 CYS A O 1
ATOM 4423 N N . ILE A 1 573 ? 9.558 12.356 2.686 1.00 98.31 573 ILE A N 1
ATOM 4424 C CA . ILE A 1 573 ? 8.405 11.461 2.532 1.00 98.31 573 ILE A CA 1
ATOM 4425 C C . ILE A 1 573 ? 7.180 12.299 2.159 1.00 98.31 573 ILE A C 1
ATOM 4427 O O . ILE A 1 573 ? 6.794 13.190 2.914 1.00 98.31 573 ILE A O 1
ATOM 4431 N N . VAL A 1 574 ? 6.558 12.006 1.020 1.00 98.62 574 VAL A N 1
ATOM 4432 C CA . VAL A 1 574 ? 5.314 12.636 0.548 1.00 98.62 574 VAL A CA 1
ATOM 4433 C C . VAL A 1 574 ? 4.228 11.561 0.470 1.00 98.62 574 VAL A C 1
ATOM 4435 O O . VAL A 1 574 ? 4.326 10.667 -0.376 1.00 98.62 574 VAL A O 1
ATOM 4438 N N . PRO A 1 575 ? 3.207 11.598 1.343 1.00 98.38 575 PRO A N 1
ATOM 4439 C CA . PRO A 1 575 ? 2.025 10.764 1.192 1.00 98.38 575 PRO A CA 1
ATOM 4440 C C . PRO A 1 575 ? 1.219 11.161 -0.047 1.00 98.38 575 PRO A C 1
ATOM 4442 O O . PRO A 1 575 ? 1.080 12.341 -0.366 1.00 98.38 575 PRO A O 1
ATOM 4445 N N . LEU A 1 576 ? 0.683 10.156 -0.729 1.00 98.50 576 LEU A N 1
ATOM 4446 C CA . LEU A 1 576 ? -0.099 10.270 -1.952 1.00 98.50 576 LEU A CA 1
ATOM 4447 C C . LEU A 1 576 ? -1.397 9.487 -1.760 1.00 98.50 576 LEU A C 1
ATOM 4449 O O . LEU A 1 576 ? -1.378 8.259 -1.647 1.00 98.50 576 LEU A O 1
ATOM 4453 N N . LEU A 1 577 ? -2.521 10.201 -1.710 1.00 98.38 577 LEU A N 1
ATOM 4454 C CA . LEU A 1 577 ? -3.854 9.614 -1.612 1.00 98.38 577 LEU A CA 1
ATOM 4455 C C . LEU A 1 577 ? -4.436 9.377 -3.010 1.00 98.38 577 LEU A C 1
ATOM 4457 O O . LEU A 1 577 ? -4.507 10.295 -3.830 1.00 98.38 577 LEU A O 1
ATOM 4461 N N . GLN A 1 578 ? -4.910 8.162 -3.270 1.00 97.12 578 GLN A N 1
ATOM 4462 C CA . GLN A 1 578 ? -5.681 7.826 -4.466 1.00 97.12 578 GLN A CA 1
ATOM 4463 C C . GLN A 1 578 ? -7.030 7.277 -4.004 1.00 97.12 578 GLN A C 1
ATOM 4465 O O . GLN A 1 578 ? -7.103 6.230 -3.371 1.00 97.12 578 GLN A O 1
ATOM 4470 N N . MET A 1 579 ? -8.097 8.038 -4.237 1.00 95.75 579 MET A N 1
ATOM 4471 C CA . MET A 1 579 ? -9.459 7.729 -3.797 1.00 95.75 579 MET A CA 1
ATOM 4472 C C . MET A 1 579 ? -10.431 8.232 -4.870 1.00 95.75 579 MET A C 1
ATOM 4474 O O . MET A 1 579 ? -11.153 9.210 -4.664 1.00 95.75 579 MET A O 1
ATOM 4478 N N . GLY A 1 580 ? -10.417 7.604 -6.051 1.00 90.44 580 GLY A N 1
ATOM 4479 C CA . GLY A 1 580 ? -11.136 8.110 -7.230 1.00 90.44 580 GLY A CA 1
ATOM 4480 C C . GLY A 1 580 ? -12.647 8.277 -7.006 1.00 90.44 580 GLY A C 1
ATOM 4481 O O . GLY A 1 580 ? -13.222 9.287 -7.411 1.00 90.44 580 GLY A O 1
ATOM 4482 N N . GLN A 1 581 ? -13.271 7.381 -6.230 1.00 87.25 581 GLN A N 1
ATOM 4483 C CA . GLN A 1 581 ? -14.683 7.488 -5.827 1.00 87.25 581 GLN A CA 1
ATOM 4484 C C . GLN A 1 581 ? -15.000 8.685 -4.899 1.00 87.25 581 GLN A C 1
ATOM 4486 O O . GLN A 1 581 ? -16.169 9.024 -4.716 1.00 87.25 581 GLN A O 1
ATOM 4491 N N . LEU A 1 582 ? -13.975 9.329 -4.327 1.00 92.00 582 LEU A N 1
ATOM 4492 C CA . LEU A 1 582 ? -14.045 10.574 -3.547 1.00 92.00 582 LEU A CA 1
ATOM 4493 C C . LEU A 1 582 ? -13.346 11.745 -4.270 1.00 92.00 582 LEU A C 1
ATOM 4495 O O . LEU A 1 582 ? -13.017 12.743 -3.635 1.00 92.00 582 LEU A O 1
ATOM 4499 N N . ASN A 1 583 ? -13.097 11.627 -5.581 1.00 93.44 583 ASN A N 1
ATOM 4500 C CA . ASN A 1 583 ? -12.438 12.638 -6.417 1.00 93.44 583 ASN A CA 1
ATOM 4501 C C . ASN A 1 583 ? -11.052 13.093 -5.891 1.00 93.44 583 ASN A C 1
ATOM 4503 O O . ASN A 1 583 ? -10.676 14.255 -6.034 1.00 93.44 583 ASN A O 1
ATOM 4507 N N . ILE A 1 584 ? -10.281 12.186 -5.274 1.00 96.94 584 ILE A N 1
ATOM 4508 C CA . ILE A 1 584 ? -8.880 12.422 -4.877 1.00 96.94 584 ILE A CA 1
ATOM 4509 C C . ILE A 1 584 ? -7.959 11.549 -5.739 1.00 96.94 584 ILE A C 1
ATOM 4511 O O . ILE A 1 584 ? -8.173 10.343 -5.852 1.00 96.94 584 ILE A O 1
ATOM 4515 N N . SER A 1 585 ? -6.932 12.144 -6.347 1.00 97.19 585 SER A N 1
ATOM 4516 C CA . SER A 1 585 ? -6.115 11.500 -7.390 1.00 97.19 585 SER A CA 1
ATOM 4517 C C . SER A 1 585 ? -4.617 11.827 -7.299 1.00 97.19 585 SER A C 1
ATOM 4519 O O . SER A 1 585 ? -3.933 11.931 -8.313 1.00 97.19 585 SER A O 1
ATOM 4521 N N . GLN A 1 586 ? -4.081 12.012 -6.091 1.00 98.12 586 GLN A N 1
ATOM 4522 C CA . GLN A 1 586 ? -2.732 12.555 -5.873 1.00 98.12 586 GLN A CA 1
ATOM 4523 C C . GLN A 1 586 ? -1.624 11.634 -6.419 1.00 98.12 586 GLN A C 1
ATOM 4525 O O . GLN A 1 586 ? -0.673 12.127 -7.023 1.00 98.12 586 GLN A O 1
ATOM 4530 N N . GLU A 1 587 ? -1.754 10.306 -6.273 1.00 97.50 587 GLU A N 1
ATOM 4531 C CA . GLU A 1 587 ? -0.779 9.343 -6.821 1.00 97.50 587 GLU A CA 1
ATOM 4532 C C . GLU A 1 587 ? -0.723 9.417 -8.355 1.00 97.50 587 GLU A C 1
ATOM 4534 O O . GLU A 1 587 ? 0.349 9.533 -8.945 1.00 97.50 587 GLU A O 1
ATOM 4539 N N . THR A 1 588 ? -1.880 9.412 -9.017 1.00 96.44 588 THR A N 1
ATOM 4540 C CA . THR A 1 588 ? -1.957 9.469 -10.488 1.00 96.44 588 THR A CA 1
ATOM 4541 C C . THR A 1 588 ? -1.620 10.858 -11.044 1.00 96.44 588 THR A C 1
ATOM 4543 O O . THR A 1 588 ? -0.965 10.958 -12.084 1.00 96.44 588 THR A O 1
ATOM 4546 N N . ALA A 1 589 ? -1.946 11.933 -10.320 1.00 97.88 589 ALA A N 1
ATOM 4547 C CA . ALA A 1 589 ? -1.553 13.304 -10.648 1.00 97.88 589 ALA A CA 1
ATOM 4548 C C . ALA A 1 589 ? -0.038 13.555 -10.512 1.00 97.88 589 ALA A C 1
ATOM 4550 O O . ALA A 1 589 ? 0.482 14.469 -11.151 1.00 97.88 589 ALA A O 1
ATOM 4551 N N . MET A 1 590 ? 0.697 12.734 -9.749 1.00 97.62 590 MET A N 1
ATOM 4552 C CA . MET A 1 590 ? 2.165 12.780 -9.691 1.00 97.62 590 MET A CA 1
ATOM 4553 C C . MET A 1 590 ? 2.816 12.362 -11.016 1.00 97.62 590 MET A C 1
ATOM 4555 O O . MET A 1 590 ? 3.877 12.879 -11.365 1.00 97.62 590 MET A O 1
ATOM 4559 N N . ILE A 1 591 ? 2.220 11.432 -11.766 1.00 97.31 591 ILE A N 1
ATOM 4560 C CA . ILE A 1 591 ? 2.892 10.747 -12.883 1.00 97.31 591 ILE A CA 1
ATOM 4561 C C . ILE A 1 591 ? 3.357 11.697 -14.012 1.00 97.31 591 ILE A C 1
ATOM 4563 O O . ILE A 1 591 ? 4.494 11.541 -14.470 1.00 97.31 591 ILE A O 1
ATOM 4567 N N . PRO A 1 592 ? 2.607 12.743 -14.419 1.00 96.19 592 PRO A N 1
ATOM 4568 C CA . PRO A 1 592 ? 3.119 13.773 -15.331 1.00 96.19 592 PRO A CA 1
ATOM 4569 C C . PRO A 1 592 ? 4.324 14.560 -14.787 1.00 96.19 592 PRO A C 1
ATOM 4571 O O . PRO A 1 592 ? 5.202 14.948 -15.558 1.00 96.19 592 PRO A O 1
ATOM 4574 N N . TYR A 1 593 ? 4.399 14.788 -13.472 1.00 95.62 593 TYR A N 1
ATOM 4575 C CA . TYR A 1 593 ? 5.536 15.461 -12.832 1.00 95.62 593 TYR A CA 1
ATOM 4576 C C . TYR A 1 593 ? 6.745 14.532 -12.692 1.00 95.62 593 TYR A C 1
ATOM 4578 O O . TYR A 1 593 ? 7.865 14.975 -12.928 1.00 95.62 593 TYR A O 1
ATOM 4586 N N . LEU A 1 594 ? 6.529 13.244 -12.406 1.00 95.69 594 LEU A N 1
ATOM 4587 C CA . LEU A 1 594 ? 7.573 12.217 -12.459 1.00 95.69 594 LEU A CA 1
ATOM 4588 C C . LEU A 1 594 ? 8.149 12.087 -13.879 1.00 95.69 594 LEU A C 1
ATOM 4590 O O . LEU A 1 594 ? 9.364 12.053 -14.038 1.00 95.69 594 LEU A O 1
ATOM 4594 N N . THR A 1 595 ? 7.294 12.100 -14.907 1.00 95.06 595 THR A N 1
ATOM 4595 C CA . THR A 1 595 ? 7.716 12.072 -16.320 1.00 95.06 595 THR A CA 1
ATOM 4596 C C . THR A 1 595 ? 8.628 13.261 -16.638 1.00 95.06 595 THR A C 1
ATOM 4598 O O . THR A 1 595 ? 9.748 13.060 -17.095 1.00 95.06 595 THR A O 1
ATOM 4601 N N . LYS A 1 596 ? 8.208 14.491 -16.306 1.00 91.38 596 LYS A N 1
ATOM 4602 C CA . LYS A 1 596 ? 9.016 15.713 -16.504 1.00 91.38 596 LYS A CA 1
ATOM 4603 C C . LYS A 1 596 ? 10.299 15.736 -15.668 1.00 91.38 596 LYS A C 1
ATOM 4605 O O . LYS A 1 596 ? 11.310 16.267 -16.113 1.00 91.38 596 LYS A O 1
ATOM 4610 N N . PHE A 1 597 ? 10.275 15.163 -14.464 1.00 91.31 597 PHE A N 1
ATOM 4611 C CA . PHE A 1 597 ? 11.468 15.039 -13.629 1.00 91.31 597 PHE A CA 1
ATOM 4612 C C . PHE A 1 597 ? 12.500 14.105 -14.271 1.00 91.31 597 PHE A C 1
ATOM 4614 O O . PHE A 1 597 ? 13.667 14.472 -14.334 1.00 91.31 597 PHE A O 1
ATOM 4621 N N . ILE A 1 598 ? 12.065 12.946 -14.788 1.00 91.75 598 ILE A N 1
ATOM 4622 C CA . ILE A 1 598 ? 12.920 11.987 -15.507 1.00 91.75 598 ILE A CA 1
ATOM 4623 C C . ILE A 1 598 ? 13.436 12.592 -16.822 1.00 91.75 598 ILE A C 1
ATOM 4625 O O . ILE A 1 598 ? 14.617 12.464 -17.131 1.00 91.75 598 ILE A O 1
ATOM 4629 N N . GLU A 1 599 ? 12.582 13.288 -17.578 1.00 87.19 599 GLU A N 1
ATOM 4630 C CA . GLU A 1 599 ? 12.950 13.992 -18.815 1.00 87.19 599 GLU A CA 1
ATOM 4631 C C . GLU A 1 599 ? 14.098 14.989 -18.584 1.00 87.19 599 GLU A C 1
ATOM 4633 O O . GLU A 1 599 ? 15.059 15.018 -19.353 1.00 87.19 599 GLU A O 1
ATOM 4638 N N . ALA A 1 600 ? 14.022 15.757 -17.494 1.00 82.56 600 ALA A N 1
ATOM 4639 C CA . ALA A 1 600 ? 15.003 16.770 -17.118 1.00 82.56 600 ALA A CA 1
ATOM 4640 C C . ALA A 1 600 ? 16.245 16.224 -16.377 1.00 82.56 600 ALA A C 1
ATOM 4642 O O . ALA A 1 600 ? 17.092 17.023 -15.967 1.00 82.56 600 ALA A O 1
ATOM 4643 N N . LEU A 1 601 ? 16.395 14.899 -16.212 1.00 80.19 601 LEU A N 1
ATOM 4644 C CA . LEU A 1 601 ? 17.619 14.299 -15.666 1.00 80.19 601 LEU A CA 1
ATOM 4645 C C . LEU A 1 601 ? 18.782 14.482 -16.645 1.00 80.19 601 LEU A C 1
ATOM 4647 O O . LEU A 1 601 ? 18.930 13.748 -17.625 1.00 80.19 601 LEU A O 1
ATOM 4651 N N . GLN A 1 602 ? 19.643 15.448 -16.335 1.00 68.50 602 GLN A N 1
ATOM 4652 C CA . GLN A 1 602 ? 20.879 15.699 -17.062 1.00 68.50 602 GLN A CA 1
ATOM 4653 C C . GLN A 1 602 ? 22.086 15.466 -16.156 1.00 68.50 602 GLN A C 1
ATOM 4655 O O . GLN A 1 602 ? 22.098 15.783 -14.962 1.00 68.50 602 GLN A O 1
ATOM 4660 N N . LEU A 1 603 ? 23.143 14.920 -16.746 1.00 62.00 603 LEU A N 1
ATOM 4661 C CA . LEU A 1 603 ? 24.447 14.857 -16.103 1.00 62.00 603 LEU A CA 1
ATOM 4662 C C . LEU A 1 603 ? 25.155 16.194 -16.306 1.00 62.00 603 LEU A C 1
ATOM 4664 O O . LEU A 1 603 ? 25.125 16.755 -17.400 1.00 62.00 603 LEU A O 1
ATOM 4668 N N . ARG A 1 604 ? 25.845 16.695 -15.273 1.00 56.69 604 ARG A N 1
ATOM 4669 C CA . ARG A 1 604 ? 26.676 17.896 -15.442 1.00 56.69 604 ARG A CA 1
ATOM 4670 C C . ARG A 1 604 ? 27.711 17.669 -16.551 1.00 56.69 604 ARG A C 1
ATOM 4672 O O . ARG A 1 604 ? 28.363 16.612 -16.540 1.00 56.69 604 ARG A O 1
ATOM 4679 N N . PRO A 1 605 ? 27.939 18.657 -17.436 1.00 55.59 605 PRO A N 1
ATOM 4680 C CA . PRO A 1 605 ? 29.162 18.726 -18.222 1.00 55.59 605 PRO A CA 1
ATOM 4681 C C . PRO A 1 605 ? 30.368 18.620 -17.284 1.00 55.59 605 PRO A C 1
ATOM 4683 O O . PRO A 1 605 ? 30.438 19.324 -16.277 1.00 55.59 605 PRO A O 1
ATOM 4686 N N . SER A 1 606 ? 31.295 17.714 -17.589 1.00 49.75 606 SER A N 1
ATOM 4687 C CA . SER A 1 606 ? 32.548 17.572 -16.843 1.00 49.75 606 SER A CA 1
ATOM 4688 C C . SER A 1 606 ? 33.689 18.170 -17.654 1.00 49.75 606 SER A C 1
ATOM 4690 O O . SER A 1 606 ? 33.733 18.008 -18.870 1.00 49.75 606 SER A O 1
ATOM 4692 N N . MET A 1 607 ? 34.642 18.806 -16.972 1.00 46.94 607 MET A N 1
ATOM 4693 C CA . MET A 1 607 ? 35.940 19.156 -17.561 1.00 46.94 607 MET A CA 1
ATOM 4694 C C . MET A 1 607 ? 36.855 17.926 -17.719 1.00 46.94 607 MET A C 1
ATOM 4696 O O . MET A 1 607 ? 37.861 18.003 -18.416 1.00 46.94 607 MET A O 1
ATOM 4700 N N . SER A 1 608 ? 36.520 16.787 -17.093 1.00 54.47 608 SER A N 1
ATOM 4701 C CA . SER A 1 608 ? 37.199 15.501 -17.296 1.00 54.47 608 SER A CA 1
ATOM 4702 C C . SER A 1 608 ? 36.438 14.608 -18.281 1.00 54.47 608 SER A C 1
ATOM 4704 O O . SER A 1 608 ? 35.220 14.445 -18.188 1.00 54.47 608 SER A O 1
ATOM 4706 N N . SER A 1 609 ? 37.173 13.940 -19.172 1.00 54.25 609 SER A N 1
ATOM 4707 C CA . SER A 1 609 ? 36.666 12.939 -20.125 1.00 54.25 609 SER A CA 1
ATOM 4708 C C . SER A 1 609 ? 36.349 11.576 -19.484 1.00 54.25 609 SER A C 1
ATOM 4710 O O . SER A 1 609 ? 36.391 10.542 -20.149 1.00 54.25 609 SER A O 1
ATOM 4712 N N . GLN A 1 610 ? 36.047 11.544 -18.182 1.00 58.94 610 GLN A N 1
ATOM 4713 C CA . GLN A 1 610 ? 35.705 10.306 -17.485 1.00 58.94 610 GLN A CA 1
ATOM 4714 C C . GLN A 1 610 ? 34.344 9.786 -17.959 1.00 58.94 610 GLN A C 1
ATOM 4716 O O . GLN A 1 610 ? 33.320 10.470 -17.833 1.00 58.94 610 GLN A O 1
ATOM 4721 N N . ALA A 1 611 ? 34.364 8.561 -18.490 1.00 64.56 611 ALA A N 1
ATOM 4722 C CA . ALA A 1 611 ? 33.180 7.812 -18.879 1.00 64.56 611 ALA A CA 1
ATOM 4723 C C . ALA A 1 611 ? 32.234 7.596 -17.685 1.00 64.56 611 ALA A C 1
ATOM 4725 O O . ALA A 1 611 ? 32.628 7.662 -16.519 1.00 64.56 611 ALA A O 1
ATOM 4726 N N . LEU A 1 612 ? 30.960 7.365 -17.989 1.00 70.00 612 LEU A N 1
ATOM 4727 C CA . LEU A 1 612 ? 29.912 7.207 -16.989 1.00 70.00 612 LEU A CA 1
ATOM 4728 C C . LEU A 1 612 ? 29.883 5.762 -16.491 1.00 70.00 612 LEU A C 1
ATOM 4730 O O . LEU A 1 612 ? 29.693 4.851 -17.290 1.00 70.00 612 LEU A O 1
ATOM 4734 N N . ALA A 1 613 ? 30.000 5.570 -15.176 1.00 77.75 613 ALA A N 1
ATOM 4735 C CA . ALA A 1 613 ? 29.858 4.260 -14.541 1.00 77.75 613 ALA A CA 1
ATOM 4736 C C . ALA A 1 613 ? 28.461 3.648 -14.783 1.00 77.75 613 ALA A C 1
ATOM 4738 O O . ALA A 1 613 ? 28.329 2.443 -14.968 1.00 77.75 613 ALA A O 1
ATOM 4739 N N . ARG A 1 614 ? 27.413 4.482 -14.843 1.00 85.06 614 ARG A N 1
ATOM 4740 C CA . ARG A 1 614 ? 26.068 4.087 -15.287 1.00 85.06 614 ARG A CA 1
ATOM 4741 C C . ARG A 1 614 ? 25.481 5.170 -16.210 1.00 85.06 614 ARG A C 1
ATOM 4743 O O . ARG A 1 614 ? 25.010 6.192 -15.702 1.00 85.06 614 ARG A O 1
ATOM 4750 N N . PRO A 1 615 ? 25.527 5.001 -17.549 1.00 84.88 615 PRO A N 1
ATOM 4751 C CA . PRO A 1 615 ? 25.177 6.052 -18.516 1.00 84.88 615 PRO A CA 1
ATOM 4752 C C . PRO A 1 615 ? 23.670 6.289 -18.736 1.00 84.88 615 PRO A C 1
ATOM 4754 O O . PRO A 1 615 ? 23.306 7.027 -19.646 1.00 84.88 615 PRO A O 1
ATOM 4757 N N . PHE A 1 616 ? 22.788 5.687 -17.933 1.00 88.50 616 PHE A N 1
ATOM 4758 C CA . PHE A 1 616 ? 21.336 5.687 -18.140 1.00 88.50 616 PHE A CA 1
ATOM 4759 C C . PHE A 1 616 ? 20.560 5.800 -16.822 1.00 88.50 616 PHE A C 1
ATOM 4761 O O . PHE A 1 616 ? 21.043 5.402 -15.761 1.00 88.50 616 PHE A O 1
ATOM 4768 N N . THR A 1 617 ? 19.331 6.311 -16.901 1.00 91.44 617 THR A N 1
ATOM 4769 C CA . THR A 1 617 ? 18.342 6.215 -15.816 1.00 91.44 617 THR A CA 1
ATOM 4770 C C . THR A 1 617 ? 17.708 4.825 -15.840 1.00 91.44 617 THR A C 1
ATOM 4772 O O . THR A 1 617 ? 17.419 4.300 -16.914 1.00 91.44 617 THR A O 1
ATOM 4775 N N . THR A 1 618 ? 17.442 4.227 -14.679 1.00 94.44 618 THR A N 1
ATOM 4776 C CA . THR A 1 618 ? 16.637 2.999 -14.563 1.00 94.44 618 THR A CA 1
ATOM 4777 C C . THR A 1 618 ? 15.372 3.276 -13.755 1.00 94.44 618 THR A C 1
ATOM 4779 O O . THR A 1 618 ? 15.441 3.874 -12.680 1.00 94.44 618 THR A O 1
ATOM 4782 N N . VAL A 1 619 ? 14.217 2.843 -14.261 1.00 97.50 619 VAL A N 1
ATOM 4783 C CA . VAL A 1 619 ? 12.927 2.912 -13.563 1.00 97.50 619 VAL A CA 1
ATOM 4784 C C . VAL A 1 619 ? 12.393 1.494 -13.400 1.00 97.50 619 VAL A C 1
ATOM 4786 O O . VAL A 1 619 ? 11.852 0.911 -14.340 1.00 97.50 619 VAL A O 1
ATOM 4789 N N . ASP A 1 620 ? 12.561 0.930 -12.209 1.00 98.06 620 ASP A N 1
ATOM 4790 C CA . ASP A 1 620 ? 12.004 -0.376 -11.865 1.00 98.06 620 ASP A CA 1
ATOM 4791 C C . ASP A 1 620 ? 10.542 -0.205 -11.425 1.00 98.06 620 ASP A C 1
ATOM 4793 O O . ASP A 1 620 ? 10.235 0.651 -10.594 1.00 98.06 620 ASP A O 1
ATOM 4797 N N . ILE A 1 621 ? 9.629 -1.007 -11.975 1.00 97.81 621 ILE A N 1
ATOM 4798 C CA . ILE A 1 621 ? 8.195 -1.011 -11.642 1.00 97.81 621 ILE A CA 1
ATOM 4799 C C . ILE A 1 621 ? 7.754 -2.453 -11.394 1.00 97.81 621 ILE A C 1
ATOM 4801 O O . ILE A 1 621 ? 8.080 -3.352 -12.164 1.00 97.81 621 ILE A O 1
ATOM 4805 N N . THR A 1 622 ? 6.957 -2.687 -10.354 1.00 96.69 622 THR A N 1
ATOM 4806 C CA . THR A 1 622 ? 6.336 -3.995 -10.113 1.00 96.69 622 THR A CA 1
ATOM 4807 C C . THR A 1 622 ? 4.869 -3.883 -9.733 1.00 96.69 622 THR A C 1
ATOM 4809 O O . THR A 1 622 ? 4.457 -2.919 -9.083 1.00 96.69 622 THR A O 1
ATOM 4812 N N . SER A 1 623 ? 4.087 -4.886 -10.130 1.00 92.38 623 SER A N 1
ATOM 4813 C CA . SER A 1 623 ? 2.740 -5.131 -9.619 1.00 92.38 623 SER A CA 1
ATOM 4814 C C . SER A 1 623 ? 2.425 -6.626 -9.665 1.00 92.38 623 SER A C 1
ATOM 4816 O O . SER A 1 623 ? 2.621 -7.286 -10.686 1.00 92.38 623 SER A O 1
ATOM 4818 N N . GLY A 1 624 ? 1.859 -7.156 -8.578 1.00 86.44 624 GLY A N 1
ATOM 4819 C CA . GLY A 1 624 ? 1.362 -8.536 -8.507 1.00 86.44 624 GLY A CA 1
ATOM 4820 C C . GLY A 1 624 ? 0.259 -8.873 -9.516 1.00 86.44 624 GLY A C 1
ATOM 4821 O O . GLY A 1 624 ? -0.020 -10.048 -9.744 1.00 86.44 624 GLY A O 1
ATOM 4822 N N . TYR A 1 625 ? -0.353 -7.856 -10.126 1.00 83.19 625 TYR A N 1
ATOM 4823 C CA . TYR A 1 625 ? -1.377 -7.984 -11.153 1.00 83.19 625 TYR A CA 1
ATOM 4824 C C . TYR A 1 625 ? -1.076 -6.992 -12.277 1.00 83.19 625 TYR A C 1
ATOM 4826 O O . TYR A 1 625 ? -1.289 -5.789 -12.113 1.00 83.19 625 TYR A O 1
ATOM 4834 N N . PHE A 1 626 ? -0.563 -7.473 -13.417 1.00 87.50 626 PHE A N 1
ATOM 4835 C CA . PHE A 1 626 ? -0.126 -6.599 -14.508 1.00 87.50 626 PHE A CA 1
ATOM 4836 C C . PHE A 1 626 ? -1.321 -5.931 -15.203 1.00 87.50 626 PHE A C 1
ATOM 4838 O O . PHE A 1 626 ? -1.916 -6.443 -16.153 1.00 87.50 626 PHE A O 1
ATOM 4845 N N . ALA A 1 627 ? -1.703 -4.769 -14.678 1.00 86.38 627 ALA A N 1
ATOM 4846 C CA . ALA A 1 627 ? -2.943 -4.087 -15.020 1.00 86.38 627 ALA A CA 1
ATOM 4847 C C . ALA A 1 627 ? -2.775 -2.585 -15.278 1.00 86.38 627 ALA A C 1
ATOM 4849 O O . ALA A 1 627 ? -3.773 -1.866 -15.228 1.00 86.38 627 ALA A O 1
ATOM 4850 N N . LEU A 1 628 ? -1.540 -2.137 -15.562 1.00 90.38 628 LEU A N 1
ATOM 4851 C CA . LEU A 1 628 ? -1.149 -0.726 -15.684 1.00 90.38 628 LEU A CA 1
ATOM 4852 C C . LEU A 1 628 ? -2.208 0.129 -16.393 1.00 90.38 628 LEU A C 1
ATOM 4854 O O . LEU A 1 628 ? -2.579 -0.142 -17.542 1.00 90.38 628 LEU A O 1
ATOM 4858 N N . SER A 1 629 ? -2.674 1.167 -15.699 1.00 90.94 629 SER A N 1
ATOM 4859 C CA . SER A 1 629 ? -3.671 2.106 -16.208 1.00 90.94 629 SER A CA 1
ATOM 4860 C C . SER A 1 629 ? -3.106 2.993 -17.322 1.00 90.94 629 SER A C 1
ATOM 4862 O O . SER A 1 629 ? -1.911 2.971 -17.629 1.00 90.94 629 SER A O 1
ATOM 4864 N N . SER A 1 630 ? -3.966 3.803 -17.940 1.00 91.50 630 SER A N 1
ATOM 4865 C CA . SER A 1 630 ? -3.584 4.761 -18.982 1.00 91.50 630 SER A CA 1
ATOM 4866 C C . SER A 1 630 ? -2.436 5.682 -18.560 1.00 91.50 630 SER A C 1
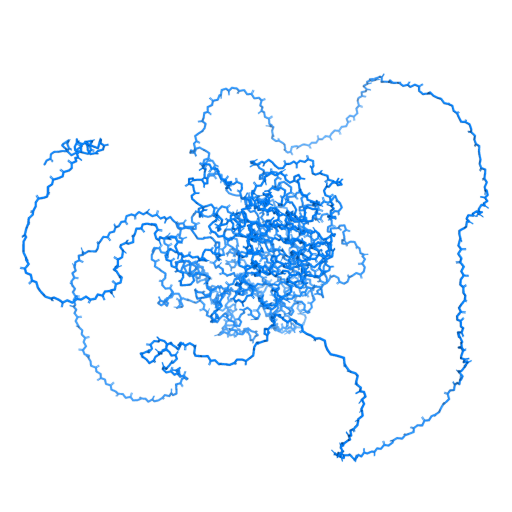ATOM 4868 O O . SER A 1 630 ? -1.518 5.882 -19.355 1.00 91.50 630 SER A O 1
ATOM 4870 N N . ILE A 1 631 ? -2.433 6.196 -17.323 1.00 93.94 631 ILE A N 1
ATOM 4871 C CA . ILE A 1 631 ? -1.392 7.136 -16.888 1.00 93.94 631 ILE A CA 1
ATOM 4872 C C . ILE A 1 631 ? -0.043 6.431 -16.680 1.00 93.94 631 ILE A C 1
ATOM 4874 O O . ILE A 1 631 ? 0.970 6.886 -17.214 1.00 93.94 631 ILE A O 1
ATOM 4878 N N . TYR A 1 632 ? -0.023 5.261 -16.036 1.00 95.44 632 TYR A N 1
ATOM 4879 C CA . TYR A 1 632 ? 1.201 4.472 -15.860 1.00 95.44 632 TYR A CA 1
ATOM 4880 C C . TYR A 1 632 ? 1.743 3.926 -17.190 1.00 95.44 632 TYR A C 1
ATOM 4882 O O . TYR A 1 632 ? 2.953 3.941 -17.415 1.00 95.44 632 TYR A O 1
ATOM 4890 N N . ARG A 1 633 ? 0.868 3.530 -18.126 1.00 95.88 633 ARG A N 1
ATOM 4891 C CA . ARG A 1 633 ? 1.277 3.188 -19.501 1.00 95.88 633 ARG A CA 1
ATOM 4892 C C . ARG A 1 633 ? 1.874 4.387 -20.238 1.00 95.88 633 ARG A C 1
ATOM 4894 O O . ARG A 1 633 ? 2.831 4.195 -20.980 1.00 95.88 633 ARG A O 1
ATOM 4901 N N . SER A 1 634 ? 1.348 5.599 -20.034 1.00 95.81 634 SER A N 1
ATOM 4902 C CA . SER A 1 634 ? 1.873 6.806 -20.688 1.00 95.81 634 SER A CA 1
ATOM 4903 C C . SER A 1 634 ? 3.277 7.190 -20.209 1.00 95.81 634 SER A C 1
ATOM 4905 O O . SER A 1 634 ? 4.070 7.639 -21.026 1.00 95.81 634 SER A O 1
ATOM 4907 N N . LEU A 1 635 ? 3.614 6.932 -18.937 1.00 96.94 635 LEU A N 1
ATOM 4908 C CA . LEU A 1 635 ? 4.977 7.074 -18.410 1.00 96.94 635 LEU A CA 1
ATOM 4909 C C . LEU A 1 635 ? 5.944 6.101 -19.105 1.00 96.94 635 LEU A C 1
ATOM 4911 O O . LEU A 1 635 ? 6.950 6.524 -19.668 1.00 96.94 635 LEU A O 1
ATOM 4915 N N . VAL A 1 636 ? 5.626 4.802 -19.089 1.00 97.62 636 VAL A N 1
ATOM 4916 C CA . VAL A 1 636 ? 6.524 3.739 -19.583 1.00 97.62 636 VAL A CA 1
ATOM 4917 C C . VAL A 1 636 ? 6.701 3.777 -21.106 1.00 97.62 636 VAL A C 1
ATOM 4919 O O . VAL A 1 636 ? 7.774 3.465 -21.614 1.00 97.62 636 VAL A O 1
ATOM 4922 N N . LEU A 1 637 ? 5.664 4.177 -21.846 1.00 97.06 637 LEU A N 1
ATOM 4923 C CA . LEU A 1 637 ? 5.669 4.270 -23.312 1.00 97.06 637 LEU A CA 1
ATOM 4924 C C . LEU A 1 637 ? 5.899 5.710 -23.817 1.00 97.06 637 LEU A C 1
ATOM 4926 O O . LEU A 1 637 ? 5.566 6.010 -24.965 1.00 97.06 637 LEU A O 1
ATOM 4930 N N . SER A 1 638 ? 6.425 6.604 -22.969 1.00 95.81 638 SER A N 1
ATOM 4931 C CA . SER A 1 638 ? 6.577 8.032 -23.277 1.00 95.81 638 SER A CA 1
ATOM 4932 C C . SER A 1 638 ? 7.615 8.291 -24.369 1.00 95.81 638 SER A C 1
ATOM 4934 O O . SER A 1 638 ? 8.816 8.108 -24.164 1.00 95.81 638 SER A O 1
ATOM 4936 N N . ASP A 1 639 ? 7.165 8.817 -25.508 1.00 92.19 639 ASP A N 1
ATOM 4937 C CA . ASP A 1 639 ? 8.053 9.274 -26.582 1.00 92.19 639 ASP A CA 1
ATOM 4938 C C . ASP A 1 639 ? 9.034 10.358 -26.109 1.00 92.19 639 ASP A C 1
ATOM 4940 O O . ASP A 1 639 ? 10.174 10.380 -26.555 1.00 92.19 639 ASP A O 1
ATOM 4944 N N . GLN A 1 640 ? 8.640 11.205 -25.149 1.00 87.94 640 GLN A N 1
ATOM 4945 C CA . GLN A 1 640 ? 9.504 12.252 -24.584 1.00 87.94 640 GLN A CA 1
ATOM 4946 C C . GLN A 1 640 ? 10.688 11.676 -23.792 1.00 87.94 640 GLN A C 1
ATOM 4948 O O . GLN A 1 640 ? 11.760 12.285 -23.745 1.00 87.94 640 GLN A O 1
ATOM 4953 N N . LEU A 1 641 ? 10.516 10.503 -23.172 1.00 91.94 641 LEU A N 1
ATOM 4954 C CA . LEU A 1 641 ? 11.580 9.825 -22.428 1.00 91.94 641 LEU A CA 1
ATOM 4955 C C . LEU A 1 641 ? 12.492 9.004 -23.342 1.00 91.94 641 LEU A C 1
ATOM 4957 O O . LEU A 1 641 ? 13.703 9.014 -23.139 1.00 91.94 641 LEU A O 1
ATOM 4961 N N . HIS A 1 642 ? 11.918 8.344 -24.349 1.00 92.12 642 HIS A N 1
ATOM 4962 C CA . HIS A 1 642 ? 12.637 7.414 -25.226 1.00 92.12 642 HIS A CA 1
ATOM 4963 C C . HIS A 1 642 ? 13.308 8.075 -26.434 1.00 92.12 642 HIS A C 1
ATOM 4965 O O . HIS A 1 642 ? 14.330 7.589 -26.909 1.00 92.12 642 HIS A O 1
ATOM 4971 N N . GLN A 1 643 ? 12.783 9.199 -26.927 1.00 84.88 643 GLN A N 1
ATOM 4972 C CA . GLN A 1 643 ? 13.404 9.968 -28.009 1.00 84.88 643 GLN A CA 1
ATOM 4973 C C . GLN A 1 643 ? 14.382 10.989 -27.413 1.00 84.88 643 GLN A C 1
ATOM 4975 O O . GLN A 1 643 ? 14.028 12.141 -27.159 1.00 84.88 643 GLN A O 1
ATOM 4980 N N . VAL A 1 644 ? 15.618 10.552 -27.157 1.00 74.50 644 VAL A N 1
ATOM 4981 C CA . VAL A 1 644 ? 16.713 11.402 -26.658 1.00 74.50 644 VAL A CA 1
ATOM 4982 C C . VAL A 1 644 ? 17.475 12.024 -27.840 1.00 74.50 644 VAL A C 1
ATOM 4984 O O . VAL A 1 644 ? 18.122 11.290 -28.587 1.00 74.50 644 VAL A O 1
ATOM 4987 N N . PRO A 1 645 ? 17.456 13.359 -28.035 1.00 71.44 645 PRO A N 1
ATOM 4988 C CA . PRO A 1 645 ? 18.295 14.011 -29.040 1.00 71.44 645 PRO A CA 1
ATOM 4989 C C . PRO A 1 645 ? 19.768 13.968 -28.615 1.00 71.44 645 PRO A C 1
ATOM 4991 O O . PRO A 1 645 ? 20.072 14.246 -27.452 1.00 71.44 645 PRO A O 1
ATOM 4994 N N . ALA A 1 646 ? 20.678 13.681 -29.550 1.00 67.88 646 ALA A N 1
ATOM 4995 C CA . ALA A 1 646 ? 22.109 13.513 -29.268 1.00 67.88 646 ALA A CA 1
ATOM 4996 C C . ALA A 1 646 ? 22.730 14.717 -28.531 1.00 67.88 646 ALA A C 1
ATOM 4998 O O . ALA A 1 646 ? 23.446 14.545 -27.547 1.00 67.88 646 ALA A O 1
ATOM 4999 N N . ASP A 1 647 ? 22.376 15.938 -28.937 1.00 66.38 647 ASP A N 1
ATOM 5000 C CA . ASP A 1 647 ? 22.926 17.182 -28.380 1.00 66.38 647 ASP A CA 1
ATOM 5001 C C . ASP A 1 647 ? 22.242 17.644 -27.074 1.00 66.38 647 ASP A C 1
ATOM 5003 O O . ASP A 1 647 ? 22.533 18.721 -26.556 1.00 66.38 647 ASP A O 1
ATOM 5007 N N . SER A 1 648 ? 21.302 16.863 -26.524 1.00 69.56 648 SER A N 1
ATOM 5008 C CA . SER A 1 648 ? 20.441 17.306 -25.412 1.00 69.56 648 SER A CA 1
ATOM 5009 C C . SER A 1 648 ? 21.050 17.186 -24.010 1.00 69.56 648 SER A C 1
ATOM 5011 O O . SER A 1 648 ? 20.440 17.657 -23.050 1.00 69.56 648 SER A O 1
ATOM 5013 N N . GLY A 1 649 ? 22.191 16.506 -23.849 1.00 73.31 649 GLY A N 1
ATOM 5014 C CA . GLY A 1 649 ? 22.806 16.227 -22.539 1.00 73.31 649 GLY A CA 1
ATOM 5015 C C . GLY A 1 649 ? 21.978 15.329 -21.599 1.00 73.31 649 GLY A C 1
ATOM 5016 O O . GLY A 1 649 ? 22.358 15.128 -20.442 1.00 73.31 649 GLY A O 1
ATOM 5017 N N . ARG A 1 650 ? 20.842 14.803 -22.076 1.00 79.94 650 ARG A N 1
ATOM 5018 C CA . ARG A 1 650 ? 19.997 13.825 -21.379 1.00 79.94 650 ARG A CA 1
ATOM 5019 C C . ARG A 1 650 ? 20.585 12.422 -21.528 1.00 79.94 650 ARG A C 1
ATOM 5021 O O . ARG A 1 650 ? 21.307 12.140 -22.481 1.00 79.94 650 ARG A O 1
ATOM 5028 N N . VAL A 1 651 ? 20.234 11.533 -20.605 1.00 82.06 651 VAL A N 1
ATOM 5029 C CA . VAL A 1 651 ? 20.571 10.102 -20.683 1.00 82.06 651 VAL A CA 1
ATOM 5030 C C . VAL A 1 651 ? 19.382 9.266 -21.178 1.00 82.06 651 VAL A C 1
ATOM 5032 O O . VAL A 1 651 ? 18.237 9.673 -20.963 1.00 82.06 651 VAL A O 1
ATOM 5035 N N . PRO A 1 652 ? 19.613 8.078 -21.770 1.00 89.94 652 PRO A N 1
ATOM 5036 C CA . PRO A 1 652 ? 18.560 7.090 -22.003 1.00 89.94 652 PRO A CA 1
ATOM 5037 C C . PRO A 1 652 ? 17.855 6.654 -20.707 1.00 89.94 652 PRO A C 1
ATOM 5039 O O . PRO A 1 652 ? 18.421 6.737 -19.609 1.00 89.94 652 PRO A O 1
ATOM 5042 N N . VAL A 1 653 ? 16.623 6.151 -20.836 1.00 92.81 653 VAL A N 1
ATOM 5043 C CA . VAL A 1 653 ? 15.785 5.692 -19.716 1.00 92.81 653 VAL A CA 1
ATOM 5044 C C . VAL A 1 653 ? 15.353 4.244 -19.947 1.00 92.81 653 VAL A C 1
ATOM 5046 O O . VAL A 1 653 ? 14.562 3.969 -20.843 1.00 92.81 653 VAL A O 1
ATOM 5049 N N . ALA A 1 654 ? 15.843 3.323 -19.118 1.00 95.25 654 ALA A N 1
ATOM 5050 C CA . ALA A 1 654 ? 15.429 1.922 -19.127 1.00 95.25 654 ALA A CA 1
ATOM 5051 C C . ALA A 1 654 ? 14.287 1.693 -18.126 1.00 95.25 654 ALA A C 1
ATOM 5053 O O . ALA A 1 654 ? 14.478 1.858 -16.917 1.00 95.25 654 ALA A O 1
ATOM 5054 N N . PHE A 1 655 ? 13.114 1.282 -18.604 1.00 97.56 655 PHE A N 1
ATOM 5055 C CA . PHE A 1 655 ? 12.023 0.812 -17.747 1.00 97.56 655 PHE A CA 1
ATOM 5056 C C . PHE A 1 655 ? 12.103 -0.704 -17.572 1.00 97.56 655 PHE A C 1
ATOM 5058 O O . PHE A 1 655 ? 12.046 -1.442 -18.553 1.00 97.56 655 PHE A O 1
ATOM 5065 N N . ARG A 1 656 ? 12.176 -1.179 -16.327 1.00 97.00 656 ARG A N 1
ATOM 5066 C CA . ARG A 1 656 ? 12.209 -2.610 -15.995 1.00 97.00 656 ARG A CA 1
ATOM 5067 C C . ARG A 1 656 ? 10.952 -2.999 -15.232 1.00 97.00 656 ARG A C 1
ATOM 5069 O O . ARG A 1 656 ? 10.730 -2.524 -14.122 1.00 97.00 656 ARG A O 1
ATOM 5076 N N . LEU A 1 657 ? 10.114 -3.840 -15.827 1.00 97.69 657 LEU A N 1
ATOM 5077 C CA . LEU A 1 657 ? 8.814 -4.212 -15.278 1.00 97.69 657 LEU A CA 1
ATOM 5078 C C . LEU A 1 657 ? 8.818 -5.656 -14.774 1.00 97.69 657 LEU A C 1
ATOM 5080 O O . LEU A 1 657 ? 9.218 -6.563 -15.502 1.00 97.69 657 LEU A O 1
ATOM 5084 N N . VAL A 1 658 ? 8.316 -5.875 -13.557 1.00 97.44 658 VAL A N 1
ATOM 5085 C CA . VAL A 1 658 ? 8.115 -7.210 -12.973 1.00 97.44 658 VAL A CA 1
ATOM 5086 C C . VAL A 1 658 ? 6.624 -7.470 -12.733 1.00 97.44 658 VAL A C 1
ATOM 5088 O O . VAL A 1 658 ? 5.935 -6.681 -12.084 1.00 97.44 658 VAL A O 1
ATOM 5091 N N . ALA A 1 659 ? 6.133 -8.592 -13.255 1.00 95.81 659 ALA A N 1
ATOM 5092 C CA . ALA A 1 659 ? 4.772 -9.101 -13.077 1.00 95.81 659 ALA A CA 1
ATOM 5093 C C . ALA A 1 659 ? 4.771 -10.422 -12.284 1.00 95.81 659 ALA A C 1
ATOM 5095 O O . ALA A 1 659 ? 5.808 -11.063 -12.124 1.00 95.81 659 ALA A O 1
ATOM 5096 N N . ALA A 1 660 ? 3.607 -10.874 -11.812 1.00 94.81 660 ALA A N 1
ATOM 5097 C CA . ALA A 1 660 ? 3.449 -12.248 -11.331 1.00 94.81 660 ALA A CA 1
ATOM 5098 C C . ALA A 1 660 ? 3.307 -13.210 -12.520 1.00 94.81 660 ALA A C 1
ATOM 5100 O O . ALA A 1 660 ? 2.380 -13.045 -13.310 1.00 94.81 660 ALA A O 1
ATOM 5101 N N . SER A 1 661 ? 4.139 -14.256 -12.604 1.00 94.19 661 SER A N 1
ATOM 5102 C CA . SER A 1 661 ? 3.867 -15.363 -13.537 1.00 94.19 661 SER A CA 1
ATOM 5103 C C . SER A 1 661 ? 2.487 -15.986 -13.278 1.00 94.19 661 SER A C 1
ATOM 5105 O O . SER A 1 661 ? 1.996 -15.927 -12.142 1.00 94.19 661 SER A O 1
ATOM 5107 N N . PRO A 1 662 ? 1.860 -16.652 -14.269 1.00 90.88 662 PRO A N 1
ATOM 5108 C CA . PRO A 1 662 ? 0.587 -17.338 -14.072 1.00 90.88 662 PRO A CA 1
ATOM 5109 C C . PRO A 1 662 ? 0.592 -18.308 -12.887 1.00 90.88 662 PRO A C 1
ATOM 5111 O O . PRO A 1 662 ? -0.403 -18.382 -12.176 1.00 90.88 662 PRO A O 1
ATOM 5114 N N . GLU A 1 663 ? 1.716 -18.987 -12.638 1.00 90.12 663 GLU A N 1
ATOM 5115 C CA . GLU A 1 663 ? 1.932 -19.909 -11.511 1.00 90.12 663 GLU A CA 1
ATOM 5116 C C . GLU A 1 663 ? 2.089 -19.198 -10.160 1.00 90.12 663 GLU A C 1
ATOM 5118 O O . GLU A 1 663 ? 1.609 -19.696 -9.142 1.00 90.12 663 GLU A O 1
ATOM 5123 N N . ALA A 1 664 ? 2.720 -18.020 -10.136 1.00 92.00 664 ALA A N 1
ATOM 5124 C CA . ALA A 1 664 ? 2.814 -17.179 -8.942 1.00 92.00 664 ALA A CA 1
ATOM 5125 C C . ALA A 1 664 ? 1.534 -16.357 -8.684 1.00 92.00 664 ALA A C 1
ATOM 5127 O O . ALA A 1 664 ? 1.442 -15.638 -7.683 1.00 92.00 664 ALA A O 1
ATOM 5128 N N . ASN A 1 665 ? 0.537 -16.435 -9.565 1.00 88.69 665 ASN A N 1
ATOM 5129 C CA . ASN A 1 665 ? -0.731 -15.744 -9.406 1.00 88.69 665 ASN A CA 1
ATOM 5130 C C . ASN A 1 665 ? -1.616 -16.459 -8.369 1.00 88.69 665 ASN A C 1
ATOM 5132 O O . ASN A 1 665 ? -1.773 -17.677 -8.397 1.00 88.69 665 ASN A O 1
ATOM 5136 N N . GLY A 1 666 ? -2.280 -15.699 -7.492 1.00 83.56 666 GLY A N 1
ATOM 5137 C CA . GLY A 1 666 ? -3.192 -16.250 -6.473 1.00 83.56 666 GLY A CA 1
ATOM 5138 C C . GLY A 1 666 ? -4.384 -17.063 -7.011 1.00 83.56 666 GLY A C 1
ATOM 5139 O O . GLY A 1 666 ? -5.081 -17.695 -6.226 1.00 83.56 666 GLY A O 1
ATOM 5140 N N . PHE A 1 667 ? -4.623 -17.052 -8.326 1.00 81.94 667 PHE A N 1
ATOM 5141 C CA . PHE A 1 667 ? -5.726 -17.761 -8.987 1.00 81.94 667 PHE A CA 1
ATOM 5142 C C . PHE A 1 667 ? -5.299 -19.008 -9.755 1.00 81.94 667 PHE A C 1
ATOM 5144 O O . PHE A 1 667 ? -6.156 -19.678 -10.345 1.00 81.94 667 PHE A O 1
ATOM 5151 N N . PHE A 1 668 ? -4.007 -19.340 -9.740 1.00 82.19 668 PHE A N 1
ATOM 5152 C CA . PHE A 1 668 ? -3.496 -20.540 -10.383 1.00 82.19 668 PHE A CA 1
ATOM 5153 C C . PHE A 1 668 ? -4.166 -21.799 -9.817 1.00 82.19 668 PHE A C 1
ATOM 5155 O O . PHE A 1 668 ? -4.300 -21.959 -8.605 1.00 82.19 668 PHE A O 1
ATOM 5162 N N . GLY A 1 669 ? -4.652 -22.676 -10.698 1.00 81.94 669 GLY A N 1
ATOM 5163 C CA . GLY A 1 669 ? -5.390 -23.882 -10.305 1.00 81.94 669 GLY A CA 1
ATOM 5164 C C . GLY A 1 669 ? -6.759 -23.648 -9.641 1.00 81.94 669 GLY A C 1
ATOM 5165 O O . GLY A 1 669 ? -7.398 -24.621 -9.236 1.00 81.94 669 GLY A O 1
ATOM 5166 N N . SER A 1 670 ? -7.248 -22.403 -9.530 1.00 81.44 670 SER A N 1
ATOM 5167 C CA . SER A 1 670 ? -8.617 -22.147 -9.054 1.00 81.44 670 SER A CA 1
ATOM 5168 C C . SER A 1 670 ? -9.658 -22.713 -10.037 1.00 81.44 670 SER A C 1
ATOM 5170 O O . SER A 1 670 ? -9.372 -22.894 -11.220 1.00 81.44 670 SER A O 1
ATOM 5172 N N . ARG A 1 671 ? -10.865 -23.045 -9.557 1.00 76.06 671 ARG A N 1
ATOM 5173 C CA . ARG A 1 671 ? -11.910 -23.708 -10.365 1.00 76.06 671 ARG A CA 1
ATOM 5174 C C . ARG A 1 671 ? -12.927 -22.717 -10.938 1.00 76.06 671 ARG A C 1
ATOM 5176 O O . ARG A 1 671 ? -13.112 -21.623 -10.415 1.00 76.06 671 ARG A O 1
ATOM 5183 N N . GLY A 1 672 ? -13.635 -23.131 -11.990 1.00 80.94 672 GLY A N 1
ATOM 5184 C CA . GLY A 1 672 ? -14.679 -22.321 -12.622 1.00 80.94 672 GLY A CA 1
ATOM 5185 C C . GLY A 1 672 ? -14.117 -21.061 -13.281 1.00 80.94 672 GLY A C 1
ATOM 5186 O O . GLY A 1 672 ? -12.988 -21.057 -13.769 1.00 80.94 672 GLY A O 1
ATOM 5187 N N . ILE A 1 673 ? -14.899 -19.982 -13.300 1.00 73.50 673 ILE A N 1
ATOM 5188 C CA . ILE A 1 673 ? -14.564 -18.738 -14.011 1.00 73.50 673 ILE A CA 1
ATOM 5189 C C . ILE A 1 673 ? -13.242 -18.113 -13.532 1.00 73.50 673 ILE A C 1
ATOM 5191 O O . ILE A 1 673 ? -12.493 -17.575 -14.348 1.00 73.50 673 ILE A O 1
ATOM 5195 N N . THR A 1 674 ? -12.908 -18.213 -12.240 1.00 76.31 674 THR A N 1
ATOM 5196 C CA . THR A 1 674 ? -11.696 -17.577 -11.692 1.00 76.31 674 THR A CA 1
ATOM 5197 C C . THR A 1 674 ? -10.395 -18.202 -12.202 1.00 76.31 674 THR A C 1
ATOM 5199 O O . THR A 1 674 ? -9.366 -17.533 -12.187 1.00 76.31 674 THR A O 1
ATOM 5202 N N . SER A 1 675 ? -10.440 -19.427 -12.744 1.00 82.38 675 SER A N 1
ATOM 5203 C CA . SER A 1 675 ? -9.307 -20.080 -13.428 1.00 82.38 675 SER A CA 1
ATOM 5204 C C . SER A 1 675 ? -8.724 -19.251 -14.578 1.00 82.38 675 SER A C 1
ATOM 5206 O O . SER A 1 675 ? -7.550 -19.385 -14.913 1.00 82.38 675 SER A O 1
ATOM 5208 N N . ARG A 1 676 ? -9.541 -18.373 -15.174 1.00 85.44 676 ARG A N 1
ATOM 5209 C CA . ARG A 1 676 ? -9.187 -17.523 -16.318 1.00 85.44 676 ARG A CA 1
ATOM 5210 C C . ARG A 1 676 ? -8.464 -16.236 -15.912 1.00 85.44 676 ARG A C 1
ATOM 5212 O O . ARG A 1 676 ? -7.957 -15.536 -16.781 1.00 85.44 676 ARG A O 1
ATOM 5219 N N . ILE A 1 677 ? -8.392 -15.919 -14.615 1.00 85.94 677 ILE A N 1
ATOM 5220 C CA . ILE A 1 677 ? -7.776 -14.684 -14.100 1.00 85.94 677 ILE A CA 1
ATOM 5221 C C . ILE A 1 677 ? -6.275 -14.580 -14.446 1.00 85.94 677 ILE A C 1
ATOM 5223 O O . ILE A 1 677 ? -5.886 -13.538 -14.969 1.00 85.94 677 ILE A O 1
ATOM 5227 N N . PRO A 1 678 ? -5.428 -15.618 -14.271 1.00 87.56 678 PRO A N 1
ATOM 5228 C CA . PRO A 1 678 ? -4.025 -15.556 -14.693 1.00 87.56 678 PRO A CA 1
ATOM 5229 C C . PRO A 1 678 ? -3.881 -15.341 -16.208 1.00 87.56 678 PRO A C 1
ATOM 5231 O O . PRO A 1 678 ? -3.127 -14.477 -16.643 1.00 87.56 678 PRO A O 1
ATOM 5234 N N . ALA A 1 679 ? -4.678 -16.051 -17.014 1.00 89.00 679 ALA A N 1
ATOM 5235 C CA . ALA A 1 679 ? -4.673 -15.915 -18.470 1.00 89.00 679 ALA A CA 1
ATOM 5236 C C . ALA A 1 679 ? -5.170 -14.532 -18.947 1.00 89.00 679 ALA A C 1
ATOM 5238 O O . ALA A 1 679 ? -4.700 -14.023 -19.963 1.00 89.00 679 ALA A O 1
ATOM 5239 N N . ALA A 1 680 ? -6.073 -13.881 -18.207 1.00 89.81 680 ALA A N 1
ATOM 5240 C CA . ALA A 1 680 ? -6.462 -12.498 -18.470 1.00 89.81 680 ALA A CA 1
ATOM 5241 C C . ALA A 1 680 ? -5.278 -11.529 -18.288 1.00 89.81 680 ALA A C 1
ATOM 5243 O O . ALA A 1 680 ? -5.078 -10.662 -19.140 1.00 89.81 680 ALA A O 1
ATOM 5244 N N . TYR A 1 681 ? -4.446 -11.709 -17.253 1.00 91.19 681 TYR A N 1
ATOM 5245 C CA . TYR A 1 681 ? -3.221 -10.914 -17.085 1.00 91.19 681 TYR A CA 1
ATOM 5246 C C . TYR A 1 681 ? -2.198 -11.194 -18.194 1.00 91.19 681 TYR A C 1
ATOM 5248 O O . TYR A 1 681 ? -1.758 -10.238 -18.827 1.00 91.19 681 TYR A O 1
ATOM 5256 N N . THR A 1 682 ? -1.959 -12.456 -18.575 1.00 92.31 682 THR A N 1
ATOM 5257 C CA . THR A 1 682 ? -1.111 -12.797 -19.741 1.00 92.31 682 THR A CA 1
ATOM 5258 C C . THR A 1 682 ? -1.602 -12.165 -21.045 1.00 92.31 682 THR A C 1
ATOM 5260 O O . THR A 1 682 ? -0.806 -11.708 -21.870 1.00 92.31 682 THR A O 1
ATOM 5263 N N . TYR A 1 683 ? -2.919 -12.039 -21.238 1.00 92.44 683 TYR A N 1
ATOM 5264 C CA . TYR A 1 683 ? -3.444 -11.270 -22.364 1.00 92.44 683 TYR A CA 1
ATOM 5265 C C . TYR A 1 683 ? -3.131 -9.775 -22.217 1.00 92.44 683 TYR A C 1
ATOM 5267 O O . TYR A 1 683 ? -2.675 -9.155 -23.176 1.00 92.44 683 TYR A O 1
ATOM 5275 N N . MET A 1 684 ? -3.312 -9.188 -21.034 1.00 91.69 684 MET A N 1
ATOM 5276 C CA . MET A 1 684 ? -3.031 -7.770 -20.771 1.00 91.69 684 MET A CA 1
ATOM 5277 C C . MET A 1 684 ? -1.544 -7.407 -20.906 1.00 91.69 684 MET A C 1
ATOM 5279 O O . MET A 1 684 ? -1.242 -6.332 -21.429 1.00 91.69 684 MET A O 1
ATOM 5283 N N . GLU A 1 685 ? -0.648 -8.316 -20.530 1.00 94.75 685 GLU A N 1
ATOM 5284 C CA . GLU A 1 685 ? 0.800 -8.272 -20.759 1.00 94.75 685 GLU A CA 1
ATOM 5285 C C . GLU A 1 685 ? 1.111 -8.327 -22.258 1.00 94.75 685 GLU A C 1
ATOM 5287 O O . GLU A 1 685 ? 1.768 -7.424 -22.771 1.00 94.75 685 GLU A O 1
ATOM 5292 N N . SER A 1 686 ? 0.535 -9.275 -23.011 1.00 94.25 686 SER A N 1
ATOM 5293 C CA . SER A 1 686 ? 0.717 -9.333 -24.473 1.00 94.25 686 SER A CA 1
ATOM 5294 C C . SER A 1 686 ? 0.227 -8.057 -25.184 1.00 94.25 686 SER A C 1
ATOM 5296 O O . SER A 1 686 ? 0.856 -7.577 -26.125 1.00 94.25 686 SER A O 1
ATOM 5298 N N . GLN A 1 687 ? -0.869 -7.445 -24.712 1.00 93.31 687 GLN A N 1
ATOM 5299 C CA . GLN A 1 687 ? -1.395 -6.168 -25.223 1.00 93.31 687 GLN A CA 1
ATOM 5300 C C . GLN A 1 687 ? -0.579 -4.943 -24.770 1.00 93.31 687 GLN A C 1
ATOM 5302 O O . GLN A 1 687 ? -0.762 -3.845 -25.292 1.00 93.31 687 GLN A O 1
ATOM 5307 N N . PHE A 1 688 ? 0.297 -5.079 -23.776 1.00 95.50 688 PHE A N 1
ATOM 5308 C CA . PHE A 1 688 ? 1.312 -4.075 -23.466 1.00 95.50 688 PHE A CA 1
ATOM 5309 C C . PHE A 1 688 ? 2.557 -4.284 -24.331 1.00 95.50 688 PHE A C 1
ATOM 5311 O O . PHE A 1 688 ? 2.996 -3.343 -24.989 1.00 95.50 688 PHE A O 1
ATOM 5318 N N . TRP A 1 689 ? 3.056 -5.519 -24.413 1.00 96.25 689 TRP A N 1
ATOM 5319 C CA . TRP A 1 689 ? 4.245 -5.859 -25.188 1.00 96.25 689 TRP A CA 1
ATOM 5320 C C . TRP A 1 689 ? 4.080 -5.561 -26.685 1.00 96.25 689 TRP A C 1
ATOM 5322 O O . TRP A 1 689 ? 4.993 -5.047 -27.320 1.00 96.25 689 TRP A O 1
ATOM 5332 N N . ASN A 1 690 ? 2.884 -5.752 -27.249 1.00 95.88 690 ASN A N 1
ATOM 5333 C CA . ASN A 1 690 ? 2.595 -5.329 -28.623 1.00 95.88 690 ASN A CA 1
ATOM 5334 C C . ASN A 1 690 ? 2.795 -3.814 -28.852 1.00 95.88 690 ASN A C 1
ATOM 5336 O O . ASN A 1 690 ? 3.201 -3.429 -29.945 1.00 95.88 690 ASN A O 1
ATOM 5340 N N . GLU A 1 691 ? 2.562 -2.951 -27.855 1.00 96.44 691 GLU A N 1
ATOM 5341 C CA . GLU A 1 691 ? 2.844 -1.508 -27.973 1.00 96.44 691 GLU A CA 1
ATOM 5342 C C . GLU A 1 691 ? 4.334 -1.185 -27.778 1.00 96.44 691 GLU A C 1
ATOM 5344 O O . GLU A 1 691 ? 4.850 -0.297 -28.457 1.00 96.44 691 GLU A O 1
ATOM 5349 N N . VAL A 1 692 ? 5.039 -1.942 -26.926 1.00 97.00 692 VAL A N 1
ATOM 5350 C CA . VAL A 1 692 ? 6.510 -1.896 -26.789 1.00 97.00 692 VAL A CA 1
ATOM 5351 C C . VAL A 1 692 ? 7.177 -2.197 -28.136 1.00 97.00 692 VAL A C 1
ATOM 5353 O O . VAL A 1 692 ? 7.932 -1.365 -28.637 1.00 97.00 692 VAL A O 1
ATOM 5356 N N . MET A 1 693 ? 6.808 -3.317 -28.774 1.00 96.31 693 MET A N 1
ATOM 5357 C CA . MET A 1 693 ? 7.310 -3.723 -30.095 1.00 96.31 693 MET A CA 1
ATOM 5358 C C . MET A 1 693 ? 6.978 -2.694 -31.191 1.00 96.31 693 MET A C 1
ATOM 5360 O O . MET A 1 693 ? 7.831 -2.362 -32.014 1.00 96.31 693 MET A O 1
ATOM 5364 N N . LYS A 1 694 ? 5.749 -2.148 -31.216 1.00 96.56 694 LYS A N 1
ATOM 5365 C CA . LYS A 1 694 ? 5.352 -1.100 -32.185 1.00 96.56 694 LYS A CA 1
ATOM 5366 C C . LYS A 1 694 ? 6.205 0.161 -32.059 1.00 96.56 694 LYS A C 1
ATOM 5368 O O . LYS A 1 694 ? 6.545 0.762 -33.074 1.00 96.56 694 LYS A O 1
ATOM 5373 N N . LYS A 1 695 ? 6.553 0.555 -30.831 1.00 95.94 695 LYS A N 1
ATOM 5374 C CA . LYS A 1 695 ? 7.453 1.683 -30.550 1.00 95.94 695 LYS A CA 1
ATOM 5375 C C . LYS A 1 695 ? 8.943 1.321 -30.650 1.00 95.94 695 LYS A C 1
ATOM 5377 O O . LYS A 1 695 ? 9.775 2.201 -30.476 1.00 95.94 695 LYS A O 1
ATOM 5382 N N . SER A 1 696 ? 9.285 0.066 -30.966 1.00 95.31 696 SER A N 1
ATOM 5383 C CA . SER A 1 696 ? 10.664 -0.447 -31.011 1.00 95.31 696 SER A CA 1
ATOM 5384 C C . SER A 1 696 ? 11.438 -0.315 -29.687 1.00 95.31 696 SER A C 1
ATOM 5386 O O . SER A 1 696 ? 12.663 -0.209 -29.692 1.00 95.31 696 SER A O 1
ATOM 5388 N N . LEU A 1 697 ? 10.729 -0.316 -28.551 1.00 95.56 697 LEU A N 1
ATOM 5389 C CA . LEU A 1 697 ? 11.304 -0.166 -27.204 1.00 95.56 697 LEU A CA 1
ATOM 5390 C C . LEU A 1 697 ? 11.860 -1.486 -26.631 1.00 95.56 697 LEU A C 1
ATOM 5392 O O . LEU A 1 697 ? 12.502 -1.493 -25.584 1.00 95.56 697 LEU A O 1
ATOM 5396 N N . ASP A 1 698 ? 11.633 -2.591 -27.340 1.00 93.62 698 ASP A N 1
ATOM 5397 C CA . ASP A 1 698 ? 12.257 -3.905 -27.154 1.00 93.62 698 ASP A CA 1
ATOM 5398 C C . ASP A 1 698 ? 13.747 -3.933 -27.546 1.00 93.62 698 ASP A C 1
ATOM 5400 O O . ASP A 1 698 ? 14.479 -4.844 -27.158 1.00 93.62 698 ASP A O 1
ATOM 5404 N N . ARG A 1 699 ? 14.201 -2.945 -28.326 1.00 90.69 699 ARG A N 1
ATOM 5405 C CA . ARG A 1 699 ? 15.564 -2.862 -28.867 1.00 90.69 699 ARG A CA 1
ATOM 5406 C C . ARG A 1 699 ? 16.569 -2.333 -27.831 1.00 90.69 699 ARG A C 1
ATOM 5408 O O . ARG A 1 699 ? 16.146 -1.732 -26.841 1.00 90.69 699 ARG A O 1
ATOM 5415 N N . PRO A 1 700 ? 17.890 -2.509 -28.064 1.00 91.06 700 PRO A N 1
ATOM 5416 C CA . PRO A 1 700 ? 18.926 -1.970 -27.188 1.00 91.06 700 PRO A CA 1
ATOM 5417 C C . PRO A 1 700 ? 18.754 -0.473 -26.906 1.00 91.06 700 PRO A C 1
ATOM 5419 O O . PRO A 1 700 ? 18.530 0.321 -27.819 1.00 91.06 700 PRO A O 1
ATOM 5422 N N . LEU A 1 701 ? 18.887 -0.120 -25.628 1.00 90.31 701 LEU A N 1
ATOM 5423 C CA . LEU A 1 701 ? 18.688 1.205 -25.039 1.00 90.31 701 LEU A CA 1
ATOM 5424 C C . LEU A 1 701 ? 19.556 2.295 -25.686 1.00 90.31 701 LEU A C 1
ATOM 5426 O O . LEU A 1 701 ? 19.128 3.440 -25.810 1.00 90.31 701 LEU A O 1
ATOM 5430 N N . ASP A 1 702 ? 20.773 1.928 -26.082 1.00 84.31 702 ASP A N 1
ATOM 5431 C CA . ASP A 1 702 ? 21.720 2.775 -26.798 1.00 84.31 702 ASP A CA 1
ATOM 5432 C C . ASP A 1 702 ? 22.119 2.082 -28.116 1.00 84.31 702 ASP A C 1
ATOM 5434 O O . ASP A 1 702 ? 22.907 1.132 -28.100 1.00 84.31 702 ASP A O 1
ATOM 5438 N N . PRO A 1 703 ? 21.603 2.533 -29.275 1.00 81.44 703 PRO A N 1
ATOM 5439 C CA . PRO A 1 703 ? 21.984 1.989 -30.578 1.00 81.44 703 PRO A CA 1
ATOM 5440 C C . PRO A 1 703 ? 23.460 2.196 -30.960 1.00 81.44 703 PRO A C 1
ATOM 5442 O O . PRO A 1 703 ? 23.936 1.508 -31.862 1.00 81.44 703 PRO A O 1
ATOM 5445 N N . ALA A 1 704 ? 24.185 3.114 -30.306 1.00 81.31 704 ALA A N 1
ATOM 5446 C CA . ALA A 1 704 ? 25.628 3.294 -30.491 1.00 81.31 704 ALA A CA 1
ATOM 5447 C C . ALA A 1 704 ? 26.459 2.349 -29.600 1.00 81.31 704 ALA A C 1
ATOM 5449 O O . ALA A 1 704 ? 27.606 2.048 -29.932 1.00 81.31 704 ALA A O 1
ATOM 5450 N N . ASN A 1 705 ? 25.874 1.825 -28.517 1.00 80.81 705 ASN A N 1
ATOM 5451 C CA . ASN A 1 705 ? 26.445 0.766 -27.683 1.00 80.81 705 ASN A CA 1
ATOM 5452 C C . ASN A 1 705 ? 25.445 -0.397 -27.495 1.00 80.81 705 ASN A C 1
ATOM 5454 O O . ASN A 1 705 ? 24.989 -0.663 -26.377 1.00 80.81 705 ASN A O 1
ATOM 5458 N N . PRO A 1 706 ? 25.124 -1.152 -28.567 1.00 80.81 706 PRO A N 1
ATOM 5459 C CA . PRO A 1 706 ? 24.176 -2.269 -28.508 1.00 80.81 706 PRO A CA 1
ATOM 5460 C C . PRO A 1 706 ? 24.693 -3.460 -27.680 1.00 80.81 706 PRO A C 1
ATOM 5462 O O . PRO A 1 706 ? 23.974 -4.435 -27.488 1.00 80.81 706 PRO A O 1
ATOM 5465 N N . SER A 1 707 ? 25.935 -3.390 -27.194 1.00 82.75 707 SER A N 1
ATOM 5466 C CA . SER A 1 707 ? 26.577 -4.326 -26.268 1.00 82.75 707 SER A CA 1
ATOM 5467 C C . SER A 1 707 ? 26.421 -3.957 -24.784 1.00 82.75 707 SER A C 1
ATOM 5469 O O . SER A 1 707 ? 26.938 -4.683 -23.939 1.00 82.75 707 SER A O 1
ATOM 5471 N N . MET A 1 708 ? 25.744 -2.855 -24.439 1.00 84.94 708 MET A N 1
ATOM 5472 C CA . MET A 1 708 ? 25.583 -2.408 -23.049 1.00 84.94 708 MET A CA 1
ATOM 5473 C C . MET A 1 708 ? 24.744 -3.398 -22.220 1.00 84.94 708 MET A C 1
ATOM 5475 O O . MET A 1 708 ? 23.600 -3.685 -22.568 1.00 84.94 708 MET A O 1
ATOM 5479 N N . GLN A 1 709 ? 25.294 -3.882 -21.101 1.00 84.06 709 GLN A N 1
ATOM 5480 C CA . GLN A 1 709 ? 24.656 -4.830 -20.173 1.00 84.06 709 GLN A CA 1
ATOM 5481 C C . GLN A 1 709 ? 24.675 -4.278 -18.740 1.00 84.06 709 GLN A C 1
ATOM 5483 O O . GLN A 1 709 ? 25.622 -3.594 -18.354 1.00 84.06 709 GLN A O 1
ATOM 5488 N N . ASP A 1 710 ? 23.662 -4.602 -17.931 1.00 84.31 710 ASP A N 1
ATOM 5489 C CA . ASP A 1 710 ? 23.652 -4.293 -16.493 1.00 84.31 710 ASP A CA 1
ATOM 5490 C C . ASP A 1 710 ? 24.267 -5.467 -15.713 1.00 84.31 710 ASP A C 1
ATOM 5492 O O . ASP A 1 710 ? 23.565 -6.380 -15.290 1.00 84.31 710 ASP A O 1
ATOM 5496 N N . ALA A 1 711 ? 25.594 -5.484 -15.555 1.00 79.88 711 ALA A N 1
ATOM 5497 C CA . ALA A 1 711 ? 26.315 -6.598 -14.918 1.00 79.88 711 ALA A CA 1
ATOM 5498 C C . ALA A 1 711 ? 25.999 -6.789 -13.415 1.00 79.88 711 ALA A C 1
ATOM 5500 O O . ALA A 1 711 ? 26.425 -7.774 -12.817 1.00 79.88 711 ALA A O 1
ATOM 5501 N N . GLN A 1 712 ? 25.259 -5.854 -12.810 1.00 81.62 712 GLN A N 1
ATOM 5502 C CA . GLN A 1 712 ? 24.795 -5.897 -11.417 1.00 81.62 712 GLN A CA 1
ATOM 5503 C C . GLN A 1 712 ? 23.347 -6.416 -11.291 1.00 81.62 712 GLN A C 1
ATOM 5505 O O . GLN A 1 712 ? 22.806 -6.490 -10.190 1.00 81.62 712 GLN A O 1
ATOM 5510 N N . ASP A 1 713 ? 22.696 -6.753 -12.407 1.00 87.94 713 ASP A N 1
ATOM 5511 C CA . ASP A 1 713 ? 21.317 -7.236 -12.459 1.00 87.94 713 ASP A CA 1
ATOM 5512 C C . ASP A 1 713 ? 21.289 -8.779 -12.526 1.00 87.94 713 ASP A C 1
ATOM 5514 O O . ASP A 1 713 ? 21.721 -9.352 -13.532 1.00 87.94 713 ASP A O 1
ATOM 5518 N N . PRO A 1 714 ? 20.766 -9.479 -11.495 1.00 90.56 714 PRO A N 1
ATOM 5519 C CA . PRO A 1 714 ? 20.916 -10.931 -11.332 1.00 90.56 714 PRO A CA 1
ATOM 5520 C C . PRO A 1 714 ? 20.179 -11.778 -12.383 1.00 90.56 714 PRO A C 1
ATOM 5522 O O . PRO A 1 714 ? 20.301 -13.003 -12.372 1.00 90.56 714 PRO A O 1
ATOM 5525 N N . VAL A 1 715 ? 19.394 -11.155 -13.267 1.00 91.69 715 VAL A N 1
ATOM 5526 C CA . VAL A 1 715 ? 18.675 -11.825 -14.364 1.00 91.69 715 VAL A CA 1
ATOM 5527 C C . VAL A 1 715 ? 18.942 -11.202 -15.736 1.00 91.69 715 VAL A C 1
ATOM 5529 O O . VAL A 1 715 ? 18.255 -11.544 -16.699 1.00 91.69 715 VAL A O 1
ATOM 5532 N N . SER A 1 716 ? 19.935 -10.316 -15.860 1.00 85.56 716 SER A N 1
ATOM 5533 C CA . SER A 1 716 ? 20.339 -9.768 -17.158 1.00 85.56 716 SER A CA 1
ATOM 5534 C C . SER A 1 716 ? 20.904 -10.866 -18.068 1.00 85.56 716 SER A C 1
ATOM 5536 O O . SER A 1 716 ? 21.760 -11.654 -17.670 1.00 85.56 716 SER A O 1
ATOM 5538 N N . THR A 1 717 ? 20.398 -10.939 -19.300 1.00 79.62 717 THR A N 1
ATOM 5539 C CA . THR A 1 717 ? 20.662 -12.036 -20.257 1.00 79.62 717 THR A CA 1
ATOM 5540 C C . THR A 1 717 ? 21.054 -11.530 -21.650 1.00 79.62 717 THR A C 1
ATOM 5542 O O . THR A 1 717 ? 20.942 -12.259 -22.633 1.00 79.62 717 THR A O 1
ATOM 5545 N N . GLY A 1 718 ? 21.467 -10.267 -21.761 1.00 83.06 718 GLY A N 1
ATOM 5546 C CA . GLY A 1 718 ? 21.776 -9.619 -23.033 1.00 83.06 718 GLY A CA 1
ATOM 5547 C C . GLY A 1 718 ? 21.789 -8.092 -22.915 1.00 83.06 718 GLY A C 1
ATOM 5548 O O . GLY A 1 718 ? 21.884 -7.572 -21.802 1.00 83.06 718 GLY A O 1
ATOM 5549 N N . PRO A 1 719 ? 21.703 -7.371 -24.046 1.00 87.62 719 PRO A N 1
ATOM 5550 C CA . PRO A 1 719 ? 21.643 -5.914 -24.058 1.00 87.62 719 PRO A CA 1
ATOM 5551 C C . PRO A 1 719 ? 20.465 -5.362 -23.249 1.00 87.62 719 PRO A C 1
ATOM 5553 O O . PRO A 1 719 ? 19.363 -5.908 -23.303 1.00 87.62 719 PRO A O 1
ATOM 5556 N N . ILE A 1 720 ? 20.677 -4.246 -22.550 1.00 91.19 720 ILE A N 1
ATOM 5557 C CA . ILE A 1 720 ? 19.599 -3.512 -21.870 1.00 91.19 720 ILE A CA 1
ATOM 5558 C C . ILE A 1 720 ? 18.648 -2.945 -22.932 1.00 91.19 720 ILE A C 1
ATOM 5560 O O . ILE A 1 720 ? 19.110 -2.260 -23.843 1.00 91.19 720 ILE A O 1
ATOM 5564 N N . SER A 1 721 ? 17.340 -3.180 -22.813 1.00 93.62 721 SER A N 1
ATOM 5565 C CA . SER A 1 721 ? 16.314 -2.558 -23.664 1.00 93.62 721 SER A CA 1
ATOM 5566 C C . SER A 1 721 ? 15.731 -1.280 -23.044 1.00 93.62 721 SER A C 1
ATOM 5568 O O . SER A 1 721 ? 15.864 -1.029 -21.844 1.00 93.62 721 SER A O 1
ATOM 5570 N N . ALA A 1 722 ? 15.059 -0.457 -23.855 1.00 94.88 722 ALA A N 1
ATOM 5571 C CA . ALA A 1 722 ? 14.353 0.732 -23.361 1.00 94.88 722 ALA A CA 1
ATOM 5572 C C . ALA A 1 722 ? 13.140 0.371 -22.476 1.00 94.88 722 ALA A C 1
ATOM 5574 O O . ALA A 1 722 ? 12.840 1.064 -21.499 1.00 94.88 722 ALA A O 1
ATOM 5575 N N . VAL A 1 723 ? 12.470 -0.746 -22.779 1.00 97.12 723 VAL A N 1
ATOM 5576 C CA . VAL A 1 723 ? 11.459 -1.378 -21.923 1.00 97.12 723 VAL A CA 1
ATOM 5577 C C . VAL A 1 723 ? 11.734 -2.882 -21.829 1.00 97.12 723 VAL A C 1
ATOM 5579 O O . VAL A 1 723 ? 11.836 -3.578 -22.839 1.00 97.12 723 VAL A O 1
ATOM 5582 N N . GLU A 1 724 ? 11.813 -3.396 -20.606 1.00 96.00 724 GLU A N 1
ATOM 5583 C CA . GLU A 1 724 ? 11.919 -4.819 -20.274 1.00 96.00 724 GLU A CA 1
ATOM 5584 C C . GLU A 1 724 ? 10.678 -5.254 -19.479 1.00 96.00 724 GLU A C 1
ATOM 5586 O O . GLU A 1 724 ? 10.252 -4.547 -18.566 1.00 96.00 724 GLU A O 1
ATOM 5591 N N . LEU A 1 725 ? 10.112 -6.427 -19.780 1.00 96.75 725 LEU A N 1
ATOM 5592 C CA . LEU A 1 725 ? 9.074 -7.067 -18.967 1.00 96.75 725 LEU A CA 1
ATOM 5593 C C . LEU A 1 725 ? 9.530 -8.472 -18.562 1.00 96.75 725 LEU A C 1
ATOM 5595 O O . LEU A 1 725 ? 9.906 -9.275 -19.415 1.00 96.75 725 LEU A O 1
ATOM 5599 N N . ARG A 1 726 ? 9.467 -8.777 -17.265 1.00 96.38 726 ARG A N 1
ATOM 5600 C CA . ARG A 1 726 ? 9.798 -10.085 -16.689 1.00 96.38 726 ARG A CA 1
ATOM 5601 C C . ARG A 1 726 ? 8.692 -10.597 -15.783 1.00 96.38 726 ARG A C 1
ATOM 5603 O O . ARG A 1 726 ? 8.025 -9.821 -15.098 1.00 96.38 726 ARG A O 1
ATOM 5610 N N . GLU A 1 727 ? 8.540 -11.911 -15.725 1.00 96.31 727 GLU A N 1
ATOM 5611 C CA . GLU A 1 727 ? 7.652 -12.565 -14.769 1.00 96.31 727 GLU A CA 1
ATOM 5612 C C . GLU A 1 727 ? 8.413 -13.166 -13.587 1.00 96.31 727 GLU A C 1
ATOM 5614 O O . GLU A 1 727 ? 9.425 -13.853 -13.731 1.00 96.31 727 GLU A O 1
ATOM 5619 N N . TRP A 1 728 ? 7.870 -12.929 -12.396 1.00 96.94 728 TRP A N 1
ATOM 5620 C CA . TRP A 1 728 ? 8.309 -13.501 -11.135 1.00 96.94 728 TRP A CA 1
ATOM 5621 C C . TRP A 1 728 ? 7.747 -14.907 -10.940 1.00 96.94 728 TRP A C 1
ATOM 5623 O O . TRP A 1 728 ? 6.525 -15.104 -10.988 1.00 96.94 728 TRP A O 1
ATOM 5633 N N . ARG A 1 729 ? 8.615 -15.883 -10.656 1.00 94.31 729 ARG A N 1
ATOM 5634 C CA . ARG A 1 729 ? 8.235 -17.284 -10.432 1.00 94.31 729 ARG A CA 1
ATOM 5635 C C . ARG A 1 729 ? 9.103 -17.920 -9.343 1.00 94.31 729 ARG A C 1
ATOM 5637 O O . ARG A 1 729 ? 10.322 -17.958 -9.453 1.00 94.31 729 ARG A O 1
ATOM 5644 N N . LYS A 1 730 ? 8.472 -18.491 -8.310 1.00 93.94 730 LYS A N 1
ATOM 5645 C CA . LYS A 1 730 ? 9.150 -19.269 -7.258 1.00 93.94 730 LYS A CA 1
ATOM 5646 C C . LYS A 1 730 ? 8.236 -20.399 -6.785 1.00 93.94 730 LYS A C 1
ATOM 5648 O O . LYS A 1 730 ? 7.083 -20.154 -6.430 1.00 93.94 730 LYS A O 1
ATOM 5653 N N . TYR A 1 731 ? 8.732 -21.637 -6.787 1.00 91.62 731 TYR A N 1
ATOM 5654 C CA . TYR A 1 731 ? 7.906 -22.822 -6.530 1.00 91.62 731 TYR A CA 1
ATOM 5655 C C . TYR A 1 731 ? 7.187 -22.761 -5.172 1.00 91.62 731 TYR A C 1
ATOM 5657 O O . TYR A 1 731 ? 7.815 -22.606 -4.124 1.00 91.62 731 TYR A O 1
ATOM 5665 N N . GLY A 1 732 ? 5.858 -22.901 -5.190 1.00 90.25 732 GLY A N 1
ATOM 5666 C CA . GLY A 1 732 ? 5.025 -22.905 -3.985 1.00 90.25 732 GLY A CA 1
ATOM 5667 C C . GLY A 1 732 ? 4.831 -21.539 -3.312 1.00 90.25 732 GLY A C 1
ATOM 5668 O O . GLY A 1 732 ? 4.373 -21.511 -2.167 1.00 90.25 732 GLY A O 1
ATOM 5669 N N . TRP A 1 733 ? 5.160 -20.433 -3.985 1.00 94.31 733 TRP A N 1
ATOM 5670 C CA . TRP A 1 733 ? 4.908 -19.056 -3.539 1.00 94.31 733 TRP A CA 1
ATOM 5671 C C . TRP A 1 733 ? 3.946 -18.331 -4.484 1.00 94.31 733 TRP A C 1
ATOM 5673 O O . TRP A 1 733 ? 3.875 -18.653 -5.665 1.00 94.31 733 TRP A O 1
ATOM 5683 N N . THR A 1 734 ? 3.261 -17.299 -3.981 1.00 94.50 734 THR A N 1
ATOM 5684 C CA . THR A 1 734 ? 2.557 -16.322 -4.833 1.00 94.50 734 THR A CA 1
ATOM 5685 C C . THR A 1 734 ? 3.220 -14.949 -4.771 1.00 94.50 734 THR A C 1
ATOM 5687 O O . THR A 1 734 ? 3.854 -14.600 -3.771 1.00 94.50 734 THR A O 1
ATOM 5690 N N . TYR A 1 735 ? 3.081 -14.163 -5.836 1.00 95.25 735 TYR A N 1
ATOM 5691 C CA . TYR A 1 735 ? 3.643 -12.818 -5.944 1.00 95.25 735 TYR A CA 1
ATOM 5692 C C . TYR A 1 735 ? 2.565 -11.749 -5.790 1.00 95.25 735 TYR A C 1
ATOM 5694 O O . TYR A 1 735 ? 1.447 -11.896 -6.285 1.00 95.25 735 TYR A O 1
ATOM 5702 N N . HIS A 1 736 ? 2.895 -10.681 -5.069 1.00 94.69 736 HIS A N 1
ATOM 5703 C CA . HIS A 1 736 ? 1.975 -9.584 -4.800 1.00 94.69 736 HIS A CA 1
ATOM 5704 C C . HIS A 1 736 ? 2.654 -8.230 -4.535 1.00 94.69 736 HIS A C 1
ATOM 5706 O O . HIS A 1 736 ? 1.957 -7.270 -4.222 1.00 94.69 736 HIS A O 1
ATOM 5712 N N . SER A 1 737 ? 3.979 -8.105 -4.654 1.00 94.94 737 SER A N 1
ATOM 5713 C CA . SER A 1 737 ? 4.664 -6.816 -4.485 1.00 94.94 737 SER A CA 1
ATOM 5714 C C . SER A 1 737 ? 4.125 -5.756 -5.449 1.00 94.94 737 SER A C 1
ATOM 5716 O O . SER A 1 737 ? 3.818 -6.062 -6.599 1.00 94.94 737 SER A O 1
ATOM 5718 N N . LYS A 1 738 ? 4.058 -4.499 -4.991 1.00 94.38 738 LYS A N 1
ATOM 5719 C CA . LYS A 1 738 ? 3.905 -3.323 -5.863 1.00 94.38 738 LYS A CA 1
ATOM 5720 C C . LYS A 1 738 ? 4.934 -2.266 -5.495 1.00 94.38 738 LYS A C 1
ATOM 5722 O O . LYS A 1 738 ? 5.288 -2.113 -4.322 1.00 94.38 738 LYS A O 1
ATOM 5727 N N . GLY A 1 739 ? 5.440 -1.556 -6.487 1.00 95.88 739 GLY A N 1
ATOM 5728 C CA . GLY A 1 739 ? 6.425 -0.508 -6.267 1.00 95.88 739 GLY A CA 1
ATOM 5729 C C . GLY A 1 739 ? 6.860 0.178 -7.546 1.00 95.88 739 GLY A C 1
ATOM 5730 O O . GLY A 1 739 ? 6.757 -0.388 -8.633 1.00 95.88 739 GLY A O 1
ATOM 5731 N N . LEU A 1 740 ? 7.403 1.377 -7.376 1.00 97.31 740 LEU A N 1
ATOM 5732 C CA . LEU A 1 740 ? 8.252 2.041 -8.356 1.00 97.31 740 LEU A CA 1
ATOM 5733 C C . LEU A 1 740 ? 9.561 2.414 -7.657 1.00 97.31 740 LEU A C 1
ATOM 5735 O O . LEU A 1 740 ? 9.535 2.810 -6.490 1.00 97.31 740 LEU A O 1
ATOM 5739 N N . TRP A 1 741 ? 10.691 2.317 -8.350 1.00 98.00 741 TRP A N 1
ATOM 5740 C CA . TRP A 1 741 ? 11.979 2.850 -7.907 1.00 98.00 741 TRP A CA 1
ATOM 5741 C C . TRP A 1 741 ? 12.615 3.655 -9.040 1.00 98.00 741 TRP A C 1
ATOM 5743 O O . TRP A 1 741 ? 12.598 3.227 -10.192 1.00 98.00 741 TRP A O 1
ATOM 5753 N N . LEU A 1 742 ? 13.187 4.814 -8.712 1.00 96.50 742 LEU A N 1
ATOM 5754 C CA . LEU A 1 742 ? 13.943 5.645 -9.650 1.00 96.50 742 LEU A CA 1
ATOM 5755 C C . LEU A 1 742 ? 15.430 5.589 -9.295 1.00 96.50 742 LEU A C 1
ATOM 5757 O O . LEU A 1 742 ? 15.846 6.080 -8.239 1.00 96.50 742 LEU A O 1
ATOM 5761 N N . SER A 1 743 ? 16.216 5.020 -10.204 1.00 93.69 743 SER A N 1
ATOM 5762 C CA . SER A 1 743 ? 17.675 4.976 -10.149 1.00 93.69 743 SER A CA 1
ATOM 5763 C C . SER A 1 743 ? 18.254 5.960 -11.168 1.00 93.69 743 SER A C 1
ATOM 5765 O O . SER A 1 743 ? 18.062 5.774 -12.370 1.00 93.69 743 SER A O 1
ATOM 5767 N N . PRO A 1 744 ? 18.944 7.019 -10.721 1.00 89.38 744 PRO A N 1
ATOM 5768 C CA . PRO A 1 744 ? 19.540 8.019 -11.604 1.00 89.38 744 PRO A CA 1
ATOM 5769 C C . PRO A 1 744 ? 20.764 7.466 -12.357 1.00 89.38 744 PRO A C 1
ATOM 5771 O O . PRO A 1 744 ? 21.350 6.471 -11.915 1.00 89.38 744 PRO A O 1
ATOM 5774 N N . PRO A 1 745 ? 21.223 8.147 -13.425 1.00 86.06 745 PRO A N 1
ATOM 5775 C CA . PRO A 1 745 ? 22.554 7.912 -13.975 1.00 86.06 745 PRO A CA 1
ATOM 5776 C C . PRO A 1 745 ? 23.638 8.277 -12.948 1.00 86.06 745 PRO A C 1
ATOM 5778 O O . PRO A 1 745 ? 23.388 9.003 -11.981 1.00 86.06 745 PRO A O 1
ATOM 5781 N N . SER A 1 746 ? 24.858 7.781 -13.155 1.00 82.06 746 SER A N 1
ATOM 5782 C CA . SER A 1 746 ? 25.930 7.874 -12.157 1.00 82.06 746 SER A CA 1
ATOM 5783 C C . SER A 1 746 ? 27.313 7.970 -12.795 1.00 82.06 746 SER A C 1
ATOM 5785 O O . SER A 1 746 ? 27.691 7.138 -13.625 1.00 82.06 746 SER A O 1
ATOM 5787 N N . ARG A 1 747 ? 28.114 8.952 -12.359 1.00 76.38 747 ARG A N 1
ATOM 5788 C CA . ARG A 1 747 ? 29.541 9.046 -12.716 1.00 76.38 747 ARG A CA 1
ATOM 5789 C C . ARG A 1 747 ? 30.458 8.156 -11.871 1.00 76.38 747 ARG A C 1
ATOM 5791 O O . ARG A 1 747 ? 31.585 7.921 -12.287 1.00 76.38 747 ARG A O 1
ATOM 5798 N N . ARG A 1 748 ? 30.028 7.717 -10.679 1.00 75.56 748 ARG A N 1
ATOM 5799 C CA . ARG A 1 748 ? 30.935 7.184 -9.630 1.00 75.56 748 ARG A CA 1
ATOM 5800 C C . ARG A 1 748 ? 30.687 5.737 -9.205 1.00 75.56 748 ARG A C 1
ATOM 5802 O O . ARG A 1 748 ? 31.522 5.171 -8.512 1.00 75.56 748 ARG A O 1
ATOM 5809 N N . ASN A 1 749 ? 29.531 5.175 -9.543 1.00 76.56 749 ASN A N 1
ATOM 5810 C CA . ASN A 1 749 ? 29.139 3.813 -9.182 1.00 76.56 749 ASN A CA 1
ATOM 5811 C C . ASN A 1 749 ? 28.306 3.199 -10.318 1.00 76.56 749 ASN A C 1
ATOM 5813 O O . ASN A 1 749 ? 27.390 3.851 -10.819 1.00 76.56 749 ASN A O 1
ATOM 5817 N N . GLU A 1 750 ? 28.641 1.974 -10.709 1.00 79.06 750 GLU A N 1
ATOM 5818 C CA . GLU A 1 750 ? 27.982 1.182 -11.759 1.00 79.06 750 GLU A CA 1
ATOM 5819 C C . GLU A 1 750 ? 26.660 0.569 -11.257 1.00 79.06 750 GLU A C 1
ATOM 5821 O O . GLU A 1 750 ? 25.703 0.375 -12.015 1.00 79.06 750 GLU A O 1
ATOM 5826 N N . GLN A 1 751 ? 26.592 0.316 -9.946 1.00 83.06 751 GLN A N 1
ATOM 5827 C CA . GLN A 1 751 ? 25.465 -0.290 -9.250 1.00 83.06 751 GLN A CA 1
ATOM 5828 C C . GLN A 1 751 ? 24.185 0.542 -9.381 1.00 83.06 751 GLN A C 1
ATOM 5830 O O . GLN A 1 751 ? 24.167 1.765 -9.208 1.00 83.06 751 GLN A O 1
ATOM 5835 N N . CYS A 1 752 ? 23.077 -0.155 -9.623 1.00 85.00 752 CYS A N 1
ATOM 5836 C CA . CYS A 1 752 ? 21.742 0.420 -9.627 1.00 85.00 752 CYS A CA 1
ATOM 5837 C C . CYS A 1 752 ? 21.341 0.827 -8.197 1.00 85.00 752 CYS A C 1
ATOM 5839 O O . CYS A 1 752 ? 20.814 0.011 -7.446 1.00 85.00 752 CYS A O 1
ATOM 5841 N N . LEU A 1 753 ? 21.611 2.077 -7.805 1.00 91.81 753 LEU A N 1
ATOM 5842 C CA . LEU A 1 753 ? 21.255 2.638 -6.494 1.00 91.81 753 LEU A CA 1
ATOM 5843 C C . LEU A 1 753 ? 20.042 3.581 -6.605 1.00 91.81 753 LEU A C 1
ATOM 5845 O O . LEU A 1 753 ? 20.243 4.769 -6.904 1.00 91.81 753 LEU A O 1
ATOM 5849 N N . PRO A 1 754 ? 18.804 3.130 -6.321 1.00 95.06 754 PRO A N 1
ATOM 5850 C CA . PRO A 1 754 ? 17.647 4.013 -6.315 1.00 95.06 754 PRO A CA 1
ATOM 5851 C C . PRO A 1 754 ? 17.827 5.180 -5.347 1.00 95.06 754 PRO A C 1
ATOM 5853 O O . PRO A 1 754 ? 18.466 5.057 -4.303 1.00 95.06 754 PRO A O 1
ATOM 5856 N N . SER A 1 755 ? 17.261 6.332 -5.682 1.00 94.25 755 SER A N 1
ATOM 5857 C CA . SER A 1 755 ? 17.123 7.462 -4.752 1.00 94.25 755 SER A CA 1
ATOM 5858 C C . SER A 1 755 ? 15.713 7.612 -4.216 1.00 94.25 755 SER A C 1
ATOM 5860 O O . SER A 1 755 ? 15.517 8.166 -3.136 1.00 94.25 755 SER A O 1
ATOM 5862 N N . SER A 1 756 ? 14.743 7.156 -5.005 1.00 97.19 756 SER A N 1
ATOM 5863 C CA . SER A 1 756 ? 13.325 7.387 -4.792 1.00 97.19 756 SER A CA 1
ATOM 5864 C C . SER A 1 756 ? 12.576 6.075 -4.935 1.00 97.19 756 SER A C 1
ATOM 5866 O O . SER A 1 756 ? 12.854 5.316 -5.864 1.00 97.19 756 SER A O 1
ATOM 5868 N N . THR A 1 757 ? 11.601 5.828 -4.067 1.00 98.25 757 THR A N 1
ATOM 5869 C CA . THR A 1 757 ? 10.653 4.724 -4.219 1.00 98.25 757 THR A CA 1
ATOM 5870 C C . THR A 1 757 ? 9.228 5.170 -3.920 1.00 98.25 757 THR A C 1
ATOM 5872 O O . THR A 1 757 ? 8.999 6.015 -3.055 1.00 98.25 757 THR A O 1
ATOM 5875 N N . LEU A 1 758 ? 8.271 4.587 -4.636 1.00 97.94 758 LEU A N 1
ATOM 5876 C CA . LEU A 1 758 ? 6.862 4.580 -4.272 1.00 97.94 758 LEU A CA 1
ATOM 5877 C C . LEU A 1 758 ? 6.569 3.248 -3.572 1.00 97.94 758 LEU A C 1
ATOM 5879 O O . LEU A 1 758 ? 6.827 2.182 -4.140 1.00 97.94 758 LEU A O 1
ATOM 5883 N N . ILE A 1 759 ? 6.034 3.295 -2.353 1.00 96.94 759 ILE A N 1
ATOM 5884 C CA . ILE A 1 759 ? 5.588 2.110 -1.605 1.00 96.94 759 ILE A CA 1
ATOM 5885 C C . ILE A 1 759 ? 4.171 2.315 -1.073 1.00 96.94 759 ILE A C 1
ATOM 5887 O O . ILE A 1 759 ? 3.852 3.361 -0.515 1.00 96.94 759 ILE A O 1
ATOM 5891 N N . GLY A 1 760 ? 3.311 1.314 -1.235 1.00 93.06 760 GLY A N 1
ATOM 5892 C CA . GLY A 1 760 ? 1.922 1.408 -0.810 1.00 93.06 760 GLY A CA 1
ATOM 5893 C C . GLY A 1 760 ? 1.080 0.226 -1.266 1.00 93.06 760 GLY A C 1
ATOM 5894 O O . GLY A 1 760 ? 1.575 -0.874 -1.513 1.00 93.06 760 GLY A O 1
ATOM 5895 N N . SER A 1 761 ? -0.220 0.485 -1.363 1.00 87.94 761 SER A N 1
ATOM 5896 C CA . SER A 1 761 ? -1.248 -0.517 -1.666 1.00 87.94 761 SER A CA 1
ATOM 5897 C C . SER A 1 761 ? -1.655 -0.587 -3.142 1.00 87.94 761 SER A C 1
ATOM 5899 O O . SER A 1 761 ? -2.202 -1.612 -3.552 1.00 87.94 761 SER A O 1
ATOM 5901 N N . SER A 1 762 ? -1.344 0.459 -3.916 1.00 90.25 762 SER A N 1
ATOM 5902 C CA . SER A 1 762 ? -1.711 0.610 -5.327 1.00 90.25 762 SER A CA 1
ATOM 5903 C C . SER A 1 762 ? -1.152 -0.499 -6.204 1.00 90.25 762 SER A C 1
ATOM 5905 O O . SER A 1 762 ? 0.031 -0.828 -6.141 1.00 90.25 762 SER A O 1
ATOM 5907 N N . ASN A 1 763 ? -2.019 -1.062 -7.049 1.00 88.62 763 ASN A N 1
ATOM 5908 C CA . ASN A 1 763 ? -1.653 -2.034 -8.083 1.00 88.62 763 ASN A CA 1
ATOM 5909 C C . ASN A 1 763 ? -1.352 -1.355 -9.434 1.00 88.62 763 ASN A C 1
ATOM 5911 O O . ASN A 1 763 ? -1.168 -2.050 -10.437 1.00 88.62 763 ASN A O 1
ATOM 5915 N N . TYR A 1 764 ? -1.356 -0.014 -9.469 1.00 91.56 764 TYR A N 1
ATOM 5916 C CA . TYR A 1 764 ? -1.119 0.842 -10.642 1.00 91.56 764 TYR A CA 1
ATOM 5917 C C . TYR A 1 764 ? -2.088 0.626 -11.819 1.00 91.56 764 TYR A C 1
ATOM 5919 O O . TYR A 1 764 ? -1.843 1.082 -12.937 1.00 91.56 764 TYR A O 1
ATOM 5927 N N . GLY A 1 765 ? -3.205 -0.067 -11.579 1.00 90.38 765 GLY A N 1
ATOM 5928 C CA . GLY A 1 765 ? -4.241 -0.347 -12.570 1.00 90.38 765 GLY A CA 1
ATOM 5929 C C . GLY A 1 765 ? -5.471 0.549 -12.450 1.00 90.38 765 GLY A C 1
ATOM 5930 O O . GLY A 1 765 ? -5.681 1.215 -11.439 1.00 90.38 765 GLY A O 1
ATOM 5931 N N . ALA A 1 766 ? -6.329 0.519 -13.477 1.00 86.69 766 ALA A N 1
ATOM 5932 C CA . ALA A 1 766 ? -7.515 1.384 -13.579 1.00 86.69 766 ALA A CA 1
ATOM 5933 C C . ALA A 1 766 ? -8.460 1.304 -12.360 1.00 86.69 766 ALA A C 1
ATOM 5935 O O . ALA A 1 766 ? -9.145 2.270 -12.043 1.00 86.69 766 ALA A O 1
ATOM 5936 N N . ARG A 1 767 ? -8.465 0.173 -11.643 1.00 84.12 767 ARG A N 1
ATOM 5937 C CA . ARG A 1 767 ? -9.233 -0.017 -10.408 1.00 84.12 767 ARG A CA 1
ATOM 5938 C C . ARG A 1 767 ? -8.680 0.791 -9.220 1.00 84.12 767 ARG A C 1
ATOM 5940 O O . ARG A 1 767 ? -9.453 1.487 -8.566 1.00 84.12 767 ARG A O 1
ATOM 5947 N N . SER A 1 768 ? -7.367 0.721 -8.986 1.00 88.75 768 SER A N 1
ATOM 5948 C CA . SER A 1 768 ? -6.646 1.545 -8.001 1.00 88.75 768 SER A CA 1
ATOM 5949 C C . SER A 1 768 ? -6.811 3.038 -8.319 1.00 88.75 768 SER A C 1
ATOM 5951 O O . SER A 1 768 ? -7.114 3.839 -7.445 1.00 88.75 768 SER A O 1
ATOM 5953 N N . GLU A 1 769 ? -6.728 3.405 -9.602 1.00 89.19 769 GLU A N 1
ATOM 5954 C CA . GLU A 1 769 ? -6.942 4.778 -10.076 1.00 89.19 769 GLU A CA 1
ATOM 5955 C C . GLU A 1 769 ? -8.368 5.299 -9.801 1.00 89.19 769 GLU A C 1
ATOM 5957 O O . GLU A 1 769 ? -8.532 6.377 -9.226 1.00 89.19 769 GLU A O 1
ATOM 5962 N N . LYS A 1 770 ? -9.406 4.555 -10.204 1.00 86.25 770 LYS A N 1
ATOM 5963 C CA . LYS A 1 770 ? -10.789 5.061 -10.250 1.00 86.25 770 LYS A CA 1
ATOM 5964 C C . LYS A 1 770 ? -11.624 4.787 -9.000 1.00 86.25 770 LYS A C 1
ATOM 5966 O O . LYS A 1 770 ? -12.539 5.558 -8.719 1.00 86.25 770 LYS A O 1
ATOM 5971 N N . PHE A 1 771 ? -11.367 3.696 -8.276 1.00 85.94 771 PHE A N 1
ATOM 5972 C CA . PHE A 1 771 ? -12.367 3.125 -7.367 1.00 85.94 771 PHE A CA 1
ATOM 5973 C C . PHE A 1 771 ? -11.877 2.867 -5.939 1.00 85.94 771 PHE A C 1
ATOM 5975 O O . PHE A 1 771 ? -12.607 3.172 -4.998 1.00 85.94 771 PHE A O 1
ATOM 5982 N N . ASP A 1 772 ? -10.692 2.295 -5.741 1.00 91.00 772 ASP A N 1
ATOM 5983 C CA . ASP A 1 772 ? -10.234 1.929 -4.392 1.00 91.00 772 ASP A CA 1
ATOM 5984 C C . ASP A 1 772 ? -9.750 3.147 -3.573 1.00 91.00 772 ASP A C 1
ATOM 5986 O O . ASP A 1 772 ? -9.440 4.203 -4.122 1.00 91.00 772 ASP A O 1
ATOM 5990 N N . LEU A 1 773 ? -9.733 3.013 -2.239 1.00 95.50 773 LEU A N 1
ATOM 5991 C CA . LEU A 1 773 ? -9.152 3.994 -1.310 1.00 95.50 773 LEU A CA 1
ATOM 5992 C C . LEU A 1 773 ? -7.746 3.551 -0.904 1.00 95.50 773 LEU A C 1
ATOM 5994 O O . LEU A 1 773 ? -7.582 2.649 -0.076 1.00 95.50 773 LEU A O 1
ATOM 5998 N N . GLU A 1 774 ? -6.739 4.209 -1.460 1.00 96.06 774 GLU A N 1
ATOM 5999 C CA . GLU A 1 774 ? -5.329 3.861 -1.340 1.00 96.06 774 GLU A CA 1
ATOM 6000 C C . GLU A 1 774 ? -4.492 5.040 -0.828 1.00 96.06 774 GLU A C 1
ATOM 6002 O O . GLU A 1 774 ? -4.801 6.216 -1.026 1.00 96.06 774 GLU A O 1
ATOM 6007 N N . CYS A 1 775 ? -3.408 4.690 -0.140 1.00 97.56 775 CYS A N 1
ATOM 6008 C CA . CYS A 1 775 ? -2.389 5.606 0.346 1.00 97.56 775 CYS A CA 1
ATOM 6009 C C . CYS A 1 775 ? -1.032 4.970 0.046 1.00 97.56 775 CYS A C 1
ATOM 6011 O O . CYS A 1 775 ? -0.789 3.814 0.418 1.00 97.56 775 CYS A O 1
ATOM 6013 N N . SER A 1 776 ? -0.171 5.732 -0.617 1.00 97.69 776 SER A N 1
ATOM 6014 C CA . SER A 1 776 ? 1.205 5.364 -0.950 1.00 97.69 776 SER A CA 1
ATOM 6015 C C . SER A 1 776 ? 2.153 6.447 -0.435 1.00 97.69 776 SER A C 1
ATOM 6017 O O . SER A 1 776 ? 1.768 7.606 -0.309 1.00 97.69 776 SER A O 1
ATOM 6019 N N . LEU A 1 777 ? 3.397 6.089 -0.129 1.00 98.62 777 LEU A N 1
ATOM 6020 C CA . LEU A 1 777 ? 4.454 7.032 0.227 1.00 98.62 777 LEU A CA 1
ATOM 6021 C C . LEU A 1 777 ? 5.459 7.117 -0.922 1.00 98.62 777 LEU A C 1
ATOM 6023 O O . LEU A 1 777 ? 6.081 6.112 -1.273 1.00 98.62 777 LEU A O 1
ATOM 6027 N N . LEU A 1 778 ? 5.646 8.317 -1.474 1.00 98.62 778 LEU A N 1
ATOM 6028 C CA . LEU A 1 778 ? 6.848 8.663 -2.227 1.00 98.62 778 LEU A CA 1
ATOM 6029 C C . LEU A 1 778 ? 7.947 8.984 -1.211 1.00 98.62 778 LEU A C 1
ATOM 6031 O O . LEU A 1 778 ? 7.849 9.965 -0.476 1.00 98.62 778 LEU A O 1
ATOM 6035 N N . ILE A 1 779 ? 8.993 8.166 -1.176 1.00 98.44 779 ILE A N 1
ATOM 6036 C CA . ILE A 1 779 ? 10.155 8.339 -0.301 1.00 98.44 779 ILE A CA 1
ATOM 6037 C C . ILE A 1 779 ? 11.357 8.658 -1.184 1.00 98.44 779 ILE A C 1
ATOM 6039 O O . ILE A 1 779 ? 11.659 7.886 -2.089 1.00 98.44 779 ILE A O 1
ATOM 6043 N N . THR A 1 780 ? 12.055 9.761 -0.920 1.00 97.50 780 THR A N 1
ATOM 6044 C CA . THR A 1 780 ? 13.313 10.132 -1.593 1.00 97.50 780 THR A CA 1
ATOM 6045 C C . THR A 1 780 ? 14.425 10.306 -0.568 1.00 97.50 780 THR A C 1
ATOM 6047 O O . THR A 1 780 ? 14.159 10.782 0.535 1.00 97.50 780 THR A O 1
ATOM 6050 N N . THR A 1 781 ? 15.671 9.978 -0.909 1.00 95.50 781 THR A N 1
ATOM 6051 C CA . THR A 1 781 ? 16.809 10.135 0.011 1.00 95.50 781 THR A CA 1
ATOM 6052 C C . THR A 1 781 ? 18.120 10.485 -0.694 1.00 95.50 781 THR A C 1
ATOM 6054 O O . THR A 1 781 ? 18.362 10.072 -1.832 1.00 95.50 781 THR A O 1
ATOM 6057 N N . HIS A 1 782 ? 19.011 11.193 0.010 1.00 91.44 782 HIS A N 1
ATOM 6058 C CA . HIS A 1 782 ? 20.434 11.260 -0.350 1.00 91.44 782 HIS A CA 1
ATOM 6059 C C . HIS A 1 782 ? 21.320 10.269 0.419 1.00 91.44 782 HIS A C 1
ATOM 6061 O O . HIS A 1 782 ? 22.480 10.095 0.049 1.00 91.44 782 HIS A O 1
ATOM 6067 N N . ALA A 1 783 ? 20.806 9.603 1.457 1.00 93.38 783 ALA A N 1
ATOM 6068 C CA . ALA A 1 783 ? 21.604 8.758 2.340 1.00 93.38 783 ALA A CA 1
ATOM 6069 C C . ALA A 1 783 ? 22.048 7.451 1.652 1.00 93.38 783 ALA A C 1
ATOM 6071 O O . ALA A 1 783 ? 21.192 6.621 1.327 1.00 93.38 783 ALA A O 1
ATOM 6072 N N . PRO A 1 784 ? 23.363 7.194 1.482 1.00 92.75 784 PRO A N 1
ATOM 6073 C CA . PRO A 1 784 ? 23.845 5.971 0.838 1.00 92.75 784 PRO A CA 1
ATOM 6074 C C . PRO A 1 784 ? 23.301 4.660 1.442 1.00 92.75 784 PRO A C 1
ATOM 6076 O O . PRO A 1 784 ? 22.924 3.798 0.653 1.00 92.75 784 PRO A O 1
ATOM 6079 N N . PRO A 1 785 ? 23.150 4.497 2.778 1.00 95.19 785 PRO A N 1
ATOM 6080 C CA . PRO A 1 785 ? 22.597 3.264 3.350 1.00 95.19 785 PRO A CA 1
ATOM 6081 C C . PRO A 1 785 ? 21.152 2.964 2.927 1.00 95.19 785 PRO A C 1
ATOM 6083 O O . PRO A 1 785 ? 20.812 1.810 2.694 1.00 95.19 785 PRO A O 1
ATOM 6086 N N . LEU A 1 786 ? 20.300 3.987 2.787 1.00 96.62 786 LEU A N 1
ATOM 6087 C CA . LEU A 1 786 ? 18.908 3.790 2.364 1.00 96.62 786 LEU A CA 1
ATOM 6088 C C . LEU A 1 786 ? 18.792 3.619 0.841 1.00 96.62 786 LEU A C 1
ATOM 6090 O O . LEU A 1 786 ? 17.949 2.857 0.376 1.00 96.62 786 LEU A O 1
ATOM 6094 N N . ARG A 1 787 ? 19.695 4.234 0.065 1.00 95.69 787 ARG A N 1
ATOM 6095 C CA . ARG A 1 787 ? 19.844 3.931 -1.370 1.00 95.69 787 ARG A CA 1
ATOM 6096 C C . ARG A 1 787 ? 20.306 2.491 -1.614 1.00 95.69 787 ARG A C 1
ATOM 6098 O O . ARG A 1 787 ? 19.829 1.866 -2.557 1.00 95.69 787 ARG A O 1
ATOM 6105 N N . GLN A 1 788 ? 21.183 1.958 -0.757 1.00 96.12 788 GLN A N 1
ATOM 6106 C CA . GLN A 1 788 ? 21.567 0.545 -0.787 1.00 96.12 788 GLN A CA 1
ATOM 6107 C C . GLN A 1 788 ? 20.374 -0.353 -0.441 1.00 96.12 788 GLN A C 1
ATOM 6109 O O . GLN A 1 788 ? 20.031 -1.209 -1.240 1.00 96.12 788 GLN A O 1
ATOM 6114 N N . LEU A 1 789 ? 19.647 -0.070 0.644 1.00 97.19 789 LEU A N 1
ATOM 6115 C CA . LEU A 1 789 ? 18.427 -0.800 1.024 1.00 97.19 789 LEU A CA 1
ATOM 6116 C C . LEU A 1 789 ? 17.387 -0.865 -0.113 1.00 97.19 789 LEU A C 1
ATOM 6118 O O . LEU A 1 789 ? 16.748 -1.899 -0.312 1.00 97.19 789 LEU A O 1
ATOM 6122 N N . PHE A 1 790 ? 17.226 0.213 -0.889 1.00 97.50 790 PHE A N 1
ATOM 6123 C CA . PHE A 1 790 ? 16.379 0.210 -2.087 1.00 97.50 790 PHE A CA 1
ATOM 6124 C C . PHE A 1 790 ? 16.969 -0.619 -3.245 1.00 97.50 790 PHE A C 1
ATOM 6126 O O . PHE A 1 790 ? 16.212 -1.232 -3.994 1.00 97.50 790 PHE A O 1
ATOM 6133 N N . SER A 1 791 ? 18.295 -0.656 -3.399 1.00 96.12 791 SER A N 1
ATOM 6134 C CA . SER A 1 791 ? 18.994 -1.540 -4.346 1.00 96.12 791 SER A CA 1
ATOM 6135 C C . SER A 1 791 ? 18.782 -3.013 -3.978 1.00 96.12 791 SER A C 1
ATOM 6137 O O . SER A 1 791 ? 18.469 -3.824 -4.848 1.00 96.12 791 SER A O 1
ATOM 6139 N N . ASP A 1 792 ? 18.835 -3.339 -2.685 1.00 96.00 792 ASP A N 1
ATOM 6140 C CA . ASP A 1 792 ? 18.579 -4.679 -2.152 1.00 96.00 792 ASP A CA 1
ATOM 6141 C C . ASP A 1 792 ? 17.112 -5.094 -2.391 1.00 96.00 792 ASP A C 1
ATOM 6143 O O . ASP A 1 792 ? 16.843 -6.202 -2.845 1.00 96.00 792 ASP A O 1
ATOM 6147 N N . GLU A 1 793 ? 16.138 -4.193 -2.181 1.00 95.81 793 GLU A N 1
ATOM 6148 C CA . GLU A 1 793 ? 14.731 -4.448 -2.549 1.00 95.81 793 GLU A CA 1
ATOM 6149 C C . GLU A 1 793 ? 14.550 -4.795 -4.036 1.00 95.81 793 GLU A C 1
ATOM 6151 O O . GLU A 1 793 ? 13.781 -5.705 -4.363 1.00 95.81 793 GLU A O 1
ATOM 6156 N N . VAL A 1 794 ? 15.224 -4.068 -4.934 1.00 95.81 794 VAL A N 1
ATOM 6157 C CA . VAL A 1 794 ? 15.156 -4.300 -6.387 1.00 95.81 794 VAL A CA 1
ATOM 6158 C C . VAL A 1 794 ? 15.884 -5.591 -6.773 1.00 95.81 794 VAL A C 1
ATOM 6160 O O . VAL A 1 794 ? 15.388 -6.342 -7.613 1.00 95.81 794 VAL A O 1
ATOM 6163 N N . THR A 1 795 ? 17.012 -5.897 -6.134 1.00 95.12 795 THR A N 1
ATOM 6164 C CA . THR A 1 795 ? 17.801 -7.111 -6.394 1.00 95.12 795 THR A CA 1
ATOM 6165 C C . THR A 1 795 ? 17.013 -8.358 -5.998 1.00 95.12 795 THR A C 1
ATOM 6167 O O . THR A 1 795 ? 16.699 -9.174 -6.865 1.00 95.12 795 THR A O 1
ATOM 6170 N N . ASP A 1 796 ? 16.557 -8.451 -4.744 1.00 94.00 796 ASP A N 1
ATOM 6171 C CA . ASP A 1 796 ? 15.712 -9.546 -4.245 1.00 94.00 796 ASP A CA 1
ATOM 6172 C C . ASP A 1 796 ? 14.400 -9.696 -5.031 1.00 94.00 796 ASP A C 1
ATOM 6174 O O . ASP A 1 796 ? 13.801 -10.776 -5.086 1.00 94.00 796 ASP A O 1
ATOM 6178 N N . MET A 1 797 ? 13.876 -8.607 -5.601 1.00 94.25 797 MET A N 1
ATOM 6179 C CA . MET A 1 797 ? 12.732 -8.669 -6.506 1.00 94.25 797 MET A CA 1
ATOM 6180 C C . MET A 1 797 ? 13.095 -9.387 -7.810 1.00 94.25 797 MET A C 1
ATOM 6182 O O . MET A 1 797 ? 12.303 -10.211 -8.277 1.00 94.25 797 MET A O 1
ATOM 6186 N N . ARG A 1 798 ? 14.261 -9.075 -8.386 1.00 95.06 798 ARG A N 1
ATOM 6187 C CA . ARG A 1 798 ? 14.695 -9.542 -9.706 1.00 95.06 798 ARG A CA 1
ATOM 6188 C C . ARG A 1 798 ? 15.290 -10.953 -9.712 1.00 95.06 798 ARG A C 1
ATOM 6190 O O . ARG A 1 798 ? 15.079 -11.645 -10.697 1.00 95.06 798 ARG A O 1
ATOM 6197 N N . GLU A 1 799 ? 15.909 -11.442 -8.632 1.00 94.81 799 GLU A N 1
ATOM 6198 C CA . GLU A 1 799 ? 16.490 -12.809 -8.544 1.00 94.81 799 GLU A CA 1
ATOM 6199 C C . GLU A 1 799 ? 15.557 -13.957 -8.992 1.00 94.81 799 GLU A C 1
ATOM 6201 O O . GLU A 1 799 ? 16.001 -14.982 -9.520 1.00 94.81 799 GLU A O 1
ATOM 6206 N N . ASP A 1 800 ? 14.260 -13.800 -8.722 1.00 95.50 800 ASP A N 1
ATOM 6207 C CA . ASP A 1 800 ? 13.166 -14.739 -9.008 1.00 95.50 800 ASP A CA 1
ATOM 6208 C C . ASP A 1 800 ? 12.380 -14.348 -10.288 1.00 95.50 800 ASP A C 1
ATOM 6210 O O . ASP A 1 800 ? 11.454 -15.051 -10.692 1.00 95.50 800 ASP A O 1
ATOM 6214 N N . ALA A 1 801 ? 12.715 -13.221 -10.929 1.00 95.88 801 ALA A N 1
ATOM 6215 C CA . ALA A 1 801 ? 12.055 -12.676 -12.121 1.00 95.88 801 ALA A CA 1
ATOM 6216 C C . ALA A 1 801 ? 12.753 -13.134 -13.415 1.00 95.88 801 ALA A C 1
ATOM 6218 O O . ALA A 1 801 ? 13.240 -12.337 -14.214 1.00 95.88 801 ALA A O 1
ATOM 6219 N N . ARG A 1 802 ? 12.888 -14.451 -13.585 1.00 91.25 802 ARG A N 1
ATOM 6220 C CA . ARG A 1 802 ? 13.784 -15.045 -14.596 1.00 91.25 802 ARG A CA 1
ATOM 6221 C C . ARG A 1 802 ? 13.183 -15.112 -15.997 1.00 91.25 802 ARG A C 1
ATOM 6223 O O . ARG A 1 802 ? 13.927 -15.072 -16.973 1.00 91.25 802 ARG A O 1
ATOM 6230 N N . ASP A 1 803 ? 11.860 -15.176 -16.092 1.00 92.88 803 ASP A N 1
ATOM 6231 C CA . ASP A 1 803 ? 11.140 -15.334 -17.353 1.00 92.88 803 ASP A CA 1
ATOM 6232 C C . ASP A 1 803 ? 11.072 -13.985 -18.092 1.00 92.88 803 ASP A C 1
ATOM 6234 O O . ASP A 1 803 ? 10.296 -13.105 -17.717 1.00 92.88 803 ASP A O 1
ATOM 6238 N N . LEU A 1 804 ? 11.897 -13.800 -19.129 1.00 94.25 804 LEU A N 1
ATOM 6239 C CA . LEU A 1 804 ? 11.879 -12.609 -19.988 1.00 94.25 804 LEU A CA 1
ATOM 6240 C C . LEU A 1 804 ? 10.724 -12.686 -20.997 1.00 94.25 804 LEU A C 1
ATOM 6242 O O . LEU A 1 804 ? 10.666 -13.597 -21.824 1.00 94.25 804 LEU A O 1
ATOM 6246 N N . MET A 1 805 ? 9.828 -11.701 -20.963 1.00 93.88 805 MET A N 1
ATOM 6247 C CA . MET A 1 805 ? 8.615 -11.692 -21.778 1.00 93.88 805 MET A CA 1
ATOM 6248 C C . MET A 1 805 ? 8.857 -11.012 -23.123 1.00 93.88 805 MET A C 1
ATOM 6250 O O . MET A 1 805 ? 8.778 -9.794 -23.249 1.00 93.88 805 MET A O 1
ATOM 6254 N N . ASN A 1 806 ? 9.128 -11.826 -24.142 1.00 92.44 806 ASN A N 1
ATOM 6255 C CA . ASN A 1 806 ? 9.290 -11.409 -25.532 1.00 92.44 806 ASN A CA 1
ATOM 6256 C C . ASN A 1 806 ? 8.173 -11.979 -26.434 1.00 92.44 806 ASN A C 1
ATOM 6258 O O . ASN A 1 806 ? 7.225 -12.628 -25.979 1.00 92.44 806 ASN A O 1
ATOM 6262 N N . LYS A 1 807 ? 8.270 -11.726 -27.743 1.00 90.88 807 LYS A N 1
ATOM 6263 C CA . LYS A 1 807 ? 7.297 -12.182 -28.748 1.00 90.88 807 LYS A CA 1
ATOM 6264 C C . LYS A 1 807 ? 7.157 -13.710 -28.760 1.00 90.88 807 LYS A C 1
ATOM 6266 O O . LYS A 1 807 ? 6.052 -14.220 -28.937 1.00 90.88 807 LYS A O 1
ATOM 6271 N N . GLU A 1 808 ? 8.254 -14.421 -28.549 1.00 91.56 808 GLU A N 1
ATOM 6272 C CA . GLU A 1 808 ? 8.359 -15.877 -28.569 1.00 91.56 808 GLU A CA 1
ATOM 6273 C C . GLU A 1 808 ? 7.709 -16.483 -27.312 1.00 91.56 808 GLU A C 1
ATOM 6275 O O . GLU A 1 808 ? 6.922 -17.424 -27.421 1.00 91.56 808 GLU A O 1
ATOM 6280 N N . ALA A 1 809 ? 7.922 -15.876 -26.139 1.00 92.00 809 ALA A N 1
ATOM 6281 C CA . ALA A 1 809 ? 7.266 -16.243 -24.884 1.00 92.00 809 ALA A CA 1
ATOM 6282 C C . ALA A 1 809 ? 5.733 -16.135 -24.985 1.00 92.00 809 ALA A C 1
ATOM 6284 O O . ALA A 1 809 ? 5.022 -17.079 -24.643 1.00 92.00 809 ALA A O 1
ATOM 6285 N N . PHE A 1 810 ? 5.196 -15.043 -25.547 1.00 92.69 810 PHE A N 1
ATOM 6286 C CA . PHE A 1 810 ? 3.746 -14.908 -25.776 1.00 92.69 810 PHE A CA 1
ATOM 6287 C C . PHE A 1 810 ? 3.188 -15.841 -26.872 1.00 92.69 810 PHE A C 1
ATOM 6289 O O . PHE A 1 810 ? 1.968 -15.975 -26.998 1.00 92.69 810 PHE A O 1
ATOM 6296 N N . GLN A 1 811 ? 4.042 -16.503 -27.661 1.00 89.62 811 GLN A N 1
ATOM 6297 C CA . GLN A 1 811 ? 3.639 -17.534 -28.628 1.00 89.62 811 GLN A CA 1
ATOM 6298 C C . GLN A 1 811 ? 3.688 -18.963 -28.061 1.00 89.62 811 GLN A C 1
ATOM 6300 O O . GLN A 1 811 ? 3.130 -19.872 -28.689 1.00 89.62 811 GLN A O 1
ATOM 6305 N N . ALA A 1 812 ? 4.300 -19.171 -26.891 1.00 91.06 812 ALA A N 1
ATOM 6306 C CA . ALA A 1 812 ? 4.397 -20.473 -26.237 1.00 91.06 812 ALA A CA 1
ATOM 6307 C C . ALA A 1 812 ? 3.011 -21.059 -25.893 1.00 91.06 812 ALA A C 1
ATOM 6309 O O . ALA A 1 812 ? 2.027 -20.340 -25.699 1.00 91.06 812 ALA A O 1
ATOM 6310 N N . LYS A 1 813 ? 2.901 -22.395 -25.869 1.00 87.81 813 LYS A N 1
ATOM 6311 C CA . LYS A 1 813 ? 1.607 -23.109 -25.808 1.00 87.81 813 LYS A CA 1
ATOM 6312 C C . LYS A 1 813 ? 0.819 -22.808 -24.527 1.00 87.81 813 LYS A C 1
ATOM 6314 O O . LYS A 1 813 ? -0.400 -22.683 -24.587 1.00 87.81 813 LYS A O 1
ATOM 6319 N N . ASP A 1 814 ? 1.519 -22.666 -23.410 1.00 84.25 814 ASP A N 1
ATOM 6320 C CA . ASP A 1 814 ? 1.020 -22.265 -22.092 1.00 84.25 814 ASP A CA 1
ATOM 6321 C C . ASP A 1 814 ? 0.537 -20.805 -22.044 1.00 84.25 814 ASP A C 1
ATOM 6323 O O . ASP A 1 814 ? -0.304 -20.465 -21.214 1.00 84.25 814 ASP A O 1
ATOM 6327 N N . ARG A 1 815 ? 1.015 -19.941 -22.952 1.00 88.00 815 ARG A N 1
ATOM 6328 C CA . ARG A 1 815 ? 0.687 -18.502 -22.990 1.00 88.00 815 ARG A CA 1
ATOM 6329 C C . ARG A 1 815 ? -0.408 -18.135 -23.990 1.00 88.00 815 ARG A C 1
ATOM 6331 O O . ARG A 1 815 ? -0.841 -16.983 -24.047 1.00 88.00 815 ARG A O 1
ATOM 6338 N N . LYS A 1 816 ? -0.919 -19.106 -24.754 1.00 87.94 816 LYS A N 1
ATOM 6339 C CA . LYS A 1 816 ? -2.021 -18.904 -25.707 1.00 87.94 816 LYS A CA 1
ATOM 6340 C C . LYS A 1 816 ? -3.366 -18.750 -24.995 1.00 87.94 816 LYS A C 1
ATOM 6342 O O . LYS A 1 816 ? -4.135 -19.696 -24.865 1.00 87.94 816 LYS A O 1
ATOM 6347 N N . VAL A 1 817 ? -3.677 -17.515 -24.605 1.00 88.94 817 VAL A N 1
ATOM 6348 C CA . VAL A 1 817 ? -4.980 -17.140 -24.033 1.00 88.94 817 VAL A CA 1
ATOM 6349 C C . VAL A 1 817 ? -6.103 -17.365 -25.049 1.00 88.94 817 VAL A C 1
ATOM 6351 O O . VAL A 1 817 ? -6.007 -16.910 -26.194 1.00 88.94 817 VAL A O 1
ATOM 6354 N N . ASP A 1 818 ? -7.176 -18.034 -24.630 1.00 89.38 818 ASP A N 1
ATOM 6355 C CA . ASP A 1 818 ? -8.326 -18.390 -25.464 1.00 89.38 818 ASP A CA 1
ATOM 6356 C C . ASP A 1 818 ? -9.259 -17.200 -25.762 1.00 89.38 818 ASP A C 1
ATOM 6358 O O . ASP A 1 818 ? -9.253 -16.180 -25.069 1.00 89.38 818 ASP A O 1
ATOM 6362 N N . ILE A 1 819 ? -10.092 -17.339 -26.799 1.00 88.88 819 ILE A N 1
ATOM 6363 C CA . ILE A 1 819 ? -10.975 -16.266 -27.286 1.00 88.88 819 ILE A CA 1
ATOM 6364 C C . ILE A 1 819 ? -11.964 -15.808 -26.204 1.00 88.88 819 ILE A C 1
ATOM 6366 O O . ILE A 1 819 ? -12.151 -14.604 -26.039 1.00 88.88 819 ILE A O 1
ATOM 6370 N N . VAL A 1 820 ? -12.537 -16.725 -25.415 1.00 86.50 820 VAL A N 1
ATOM 6371 C CA . VAL A 1 820 ? -13.513 -16.370 -24.371 1.00 86.50 820 VAL A CA 1
ATOM 6372 C C . VAL A 1 820 ? -12.842 -15.520 -23.291 1.00 86.50 820 VAL A C 1
ATOM 6374 O O . VAL A 1 820 ? -13.364 -14.463 -22.939 1.00 86.50 820 VAL A O 1
ATOM 6377 N N . THR A 1 821 ? -11.644 -15.896 -22.831 1.00 86.81 821 THR A N 1
ATOM 6378 C CA . THR A 1 821 ? -10.874 -15.068 -21.884 1.00 86.81 821 THR A CA 1
ATOM 6379 C C . THR A 1 821 ? -10.513 -13.700 -22.476 1.00 86.81 821 THR A C 1
ATOM 6381 O O . THR A 1 821 ? -10.624 -12.698 -21.768 1.00 86.81 821 THR A O 1
ATOM 6384 N N . ARG A 1 822 ? -10.146 -13.604 -23.764 1.00 88.62 822 ARG A N 1
ATOM 6385 C CA . ARG A 1 822 ? -9.863 -12.309 -24.423 1.00 88.62 822 ARG A CA 1
ATOM 6386 C C . ARG A 1 822 ? -11.092 -11.398 -24.463 1.00 88.62 822 ARG A C 1
ATOM 6388 O O . ARG A 1 822 ? -11.002 -10.250 -24.031 1.00 88.62 822 ARG A O 1
ATOM 6395 N N . CYS A 1 823 ? -12.230 -11.908 -24.938 1.00 83.06 823 CYS A N 1
ATOM 6396 C CA . CYS A 1 823 ? -13.486 -11.160 -25.029 1.00 83.06 823 CYS A CA 1
ATOM 6397 C C . CYS A 1 823 ? -13.966 -10.696 -23.648 1.00 83.06 823 CYS A C 1
ATOM 6399 O O . CYS A 1 823 ? -14.286 -9.522 -23.473 1.00 83.06 823 CYS A O 1
ATOM 6401 N N . LEU A 1 824 ? -13.929 -11.583 -22.648 1.00 79.56 824 LEU A N 1
ATOM 6402 C CA . LEU A 1 824 ? -14.260 -11.243 -21.264 1.00 79.56 824 LEU A CA 1
ATOM 6403 C C . LEU A 1 824 ? -13.310 -10.185 -20.682 1.00 79.56 824 LEU A C 1
ATOM 6405 O O . LEU A 1 824 ? -13.768 -9.237 -20.054 1.00 79.56 824 LEU A O 1
ATOM 6409 N N . THR A 1 825 ? -12.001 -10.287 -20.933 1.00 82.19 825 THR A N 1
ATOM 6410 C CA . THR A 1 825 ? -11.019 -9.283 -20.478 1.00 82.19 825 THR A CA 1
ATOM 6411 C C . THR A 1 825 ? -11.251 -7.920 -21.137 1.00 82.19 825 THR A C 1
ATOM 6413 O O . THR A 1 825 ? -11.091 -6.887 -20.489 1.00 82.19 825 THR A O 1
ATOM 6416 N N . HIS A 1 826 ? -11.652 -7.893 -22.412 1.00 78.50 826 HIS A N 1
ATOM 6417 C CA . HIS A 1 826 ? -12.001 -6.656 -23.113 1.00 78.50 826 HIS A CA 1
ATOM 6418 C C . HIS A 1 826 ? -13.284 -6.024 -22.548 1.00 78.50 826 HIS A C 1
ATOM 6420 O O . HIS A 1 826 ? -13.290 -4.833 -22.251 1.00 78.50 826 HIS A O 1
ATOM 6426 N N . LEU A 1 827 ? -14.333 -6.822 -22.320 1.00 69.25 827 LEU A N 1
ATOM 6427 C CA . LEU A 1 827 ? -15.579 -6.371 -21.693 1.00 69.25 827 LEU A CA 1
ATOM 6428 C C . LEU A 1 827 ? -15.335 -5.824 -20.276 1.00 69.25 827 LEU A C 1
ATOM 6430 O O . LEU A 1 827 ? -15.770 -4.721 -19.959 1.00 69.25 827 LEU A O 1
ATOM 6434 N N . VAL A 1 828 ? -14.562 -6.538 -19.453 1.00 68.06 828 VAL A N 1
ATOM 6435 C CA . VAL A 1 828 ? -14.168 -6.095 -18.105 1.00 68.06 828 VAL A CA 1
ATOM 6436 C C . VAL A 1 828 ? -13.381 -4.781 -18.147 1.00 68.06 828 VAL A C 1
ATOM 6438 O O . VAL A 1 828 ? -13.646 -3.903 -17.332 1.00 68.06 828 VAL A O 1
ATOM 6441 N N . LYS A 1 829 ? -12.470 -4.596 -19.113 1.00 67.12 829 LYS A N 1
ATOM 6442 C CA . LYS A 1 829 ? -11.769 -3.314 -19.317 1.00 67.12 829 LYS A CA 1
ATOM 6443 C C . LYS A 1 829 ? -12.689 -2.178 -19.764 1.00 67.12 829 LYS A C 1
ATOM 6445 O O . LYS A 1 829 ? -12.472 -1.050 -19.348 1.00 67.12 829 LYS A O 1
ATOM 6450 N N . TYR A 1 830 ? -13.686 -2.456 -20.601 1.00 59.47 830 TYR A N 1
ATOM 6451 C CA . TYR A 1 830 ? -14.659 -1.453 -21.045 1.00 59.47 830 TYR A CA 1
ATOM 6452 C C . TYR A 1 830 ? -15.602 -1.014 -19.907 1.00 59.47 830 TYR A C 1
ATOM 6454 O O . TYR A 1 830 ? -16.082 0.114 -19.894 1.00 59.47 830 TYR A O 1
ATOM 6462 N N . MET A 1 831 ? -15.833 -1.889 -18.923 1.00 48.22 831 MET A N 1
ATOM 6463 C CA . MET A 1 831 ? -16.661 -1.624 -17.739 1.00 48.22 831 MET A CA 1
ATOM 6464 C C . MET A 1 831 ? -15.923 -0.941 -16.565 1.00 48.22 831 MET A C 1
ATOM 6466 O O . MET A 1 831 ? -16.552 -0.746 -15.523 1.00 48.22 831 MET A O 1
ATOM 6470 N N . MET A 1 832 ? -14.625 -0.614 -16.688 1.00 45.72 832 MET A N 1
ATOM 6471 C CA . MET A 1 832 ? -13.798 -0.007 -15.621 1.00 45.72 832 MET A CA 1
ATOM 6472 C C . MET A 1 832 ? -13.225 1.355 -16.005 1.00 45.72 832 MET A C 1
ATOM 6474 O O . MET A 1 832 ? -13.747 2.375 -15.509 1.00 45.72 832 MET A O 1
#